Protein AF-0000000085153326 (afdb_homodimer)

Secondary structure (DSSP, 8-state):
-----------------------S-HHHHHHHHHHHHHHHHS--TT--SS--S-SSHHHHHHHHHHHHTGGGTS--HHHHHHHHHTSPTT-HHHHHHHHHHHHHHHHHHHHHHHHHT-HHHHHHHHHHHHHHHHHHHTT--TTSHHHHHHHHHHHHHHHHHGGGSSSPPEEEEEEETTEEEEEEEE-S-SSS--EEEEEEE--TT--HHHHHHHHHHHHHHTT-EEEEE--TTSTTGGGGT----S-THHHHHHHHHHHTTSTTEEEEEEEEEEETTHHHHHHHHHTT-TT--EEEEES--SBHHHHHHTSHHHHS-HHHHHTS-HHHHHHHHHHHHHTTS-TT-TTHHHHHTTT-B--GGG--S-EEEEEEHHHHTSHHHHHHHHHHHHH-S-S-EEEEEE-GGGT--SGGGTT-HHHHHHHHHHHHHHHS--/-------------------------HHHHHHHHHHHHHHHHS--TT--SS--S-SSHHHHHHHHHHHHTGGGTS--HHHHHHHHHTSPTT-HHHHHHHHHHHHHHHHHHHHHHHHHT-HHHHHHHHHHHHHHHHHHHTT--TTSHHHHHHHHHHHHHHHHHGGGSSSPPEEEEEEETTEEEEEEEE-S-SSS--EEEEEEE--TT--HHHHHHHHHHHHHHTT-EEEEE--TTSTTGGGGT----S-THHHHHHHHHHHTTSTTEEEEEEEEEEETTHHHHHHHHHTT-TT--EEEEES--SBHHHHHHTSHHHHS-HHHHHTS-HHHHHHHHHHHHHTTS-TT-TTHHHHHTTT-B--GGG--S-EEEEEEHHHHTSHHHHHHHHHHHHH-S-S-EEEEEE-GGGT--SGGGTT-HHHHHHHHHHHHHHHS--

Foldseek 3Di:
DPPPPPPPPPPPPPPPDDDPPPDPPPVLVVVLVVLLVVCQQFPDQQADSDADQAPQSNLRSLLLLQLLLVVLLQDDPVLSVVLSVQADHLDLVSQLVSLLVSLVVLQVQLVVCVVVPNLVSNLSSLNNSLNSLVSSLLLDAPPPPCNVVSLVSNVVSNVVNQVSDVPGKDWDWFDDDNRTKIKIKDALDDDLAAWAAEEEEEALEADQSSVSSLPQVVCSVLRYIYMYIYDQLYRCVVVVVGADDQQLLRVVVRVCVPPVPRSHHDLQRYEYEYFHNGLLNVLSNLLPPVSHQEYEYQAHDQAQLLVVCSHDLNVDDPVVLVVDRSRVLSNLLSSCSRLVHHSSPSNCVNVSRPPNHHQQLSRAHAYEHEAAQSNCSHPVNVVRRVVNVVRHNYPHYYYDHDYVVVVQRHGSSSNHSPVVSCVVVVVSCVVPPD/DCCPPPPPPPPPPPPPDDDPPPDPPPVLVVVLVVLLVVCQQFPDQQADSDADQAPQSNLRSLLLLQLLLVVLLQDDPVLSVVLSVQADHLDLVSQLVSLLVSLVVLQVQLVVCVVVPNLVSNLSSLNNSLNSLVSSLLLDAPPPPCNVVSLVSNVVSNVVNQVSDVVGKDWDWFDDDNRTKIKIKDALDDDLAAWAAEEEEEALEADQSSVSSLPQVVCSVLRYIYMYIYAQLYRCVVVVVGADDQQLLRVVVRVCVPPVPRSHHDLQRYEYEYFHNHLLNVLSNLLPPVSHQEYEYQAHDQAQLLVVCSHDLNVDDPVVLVVDRSRVLSNLLSSCSRLVDHSSPSNCVNVSRPPNHHQQLSRAHAYEHEAAQSNCSHPVNVVRRVVNVVRHNYPHYYYDHDYVVVVQRHGSSSNCSPVVSCVVVVVSCVVPPD

Structure (mmCIF, N/CA/C/O backbone):
data_AF-0000000085153326-model_v1
#
loop_
_entity.id
_entity.type
_entity.pdbx_description
1 polymer 'Alpha/beta hydrolase'
#
loop_
_atom_site.group_PDB
_atom_site.id
_atom_site.type_symbol
_atom_site.label_atom_id
_atom_site.label_alt_id
_atom_site.label_comp_id
_atom_site.label_asym_id
_atom_site.label_entity_id
_atom_site.label_seq_id
_atom_site.pdbx_PDB_ins_code
_atom_site.Cartn_x
_atom_site.Cartn_y
_atom_site.Cartn_z
_atom_site.occupancy
_atom_site.B_iso_or_equiv
_atom_site.auth_seq_id
_atom_site.auth_comp_id
_atom_site.auth_asym_id
_atom_site.auth_atom_id
_atom_site.pdbx_PDB_model_num
ATOM 1 N N . MET A 1 1 ? 10.594 -26.891 68.312 1 23.84 1 MET A N 1
ATOM 2 C CA . MET A 1 1 ? 9.133 -26.938 68.25 1 23.84 1 MET A CA 1
ATOM 3 C C . MET A 1 1 ? 8.586 -25.75 67.5 1 23.84 1 MET A C 1
ATOM 5 O O . MET A 1 1 ? 7.539 -25.203 67.812 1 23.84 1 MET A O 1
ATOM 9 N N . LYS A 1 2 ? 9.469 -25.156 66.562 1 23.44 2 LYS A N 1
ATOM 10 C CA . LYS A 1 2 ? 9.289 -23.844 65.938 1 23.44 2 LYS A CA 1
ATOM 11 C C . LYS A 1 2 ? 7.969 -23.781 65.188 1 23.44 2 LYS A C 1
ATOM 13 O O . LYS A 1 2 ? 7.746 -24.547 64.25 1 23.44 2 LYS A O 1
ATOM 18 N N . VAL A 1 3 ? 6.871 -23.375 65.812 1 22.64 3 VAL A N 1
ATOM 19 C CA . VAL A 1 3 ? 5.469 -23.328 65.438 1 22.64 3 VAL A CA 1
ATOM 20 C C . VAL A 1 3 ? 5.277 -22.297 64.312 1 22.64 3 VAL A C 1
ATOM 22 O O . VAL A 1 3 ? 5.441 -21.094 64.562 1 22.64 3 VAL A O 1
ATOM 25 N N . ILE A 1 4 ? 5.938 -22.406 63.188 1 27.03 4 ILE A N 1
ATOM 26 C CA . ILE A 1 4 ? 5.781 -21.438 62.125 1 27.03 4 ILE A CA 1
ATOM 27 C C . ILE A 1 4 ? 4.312 -21.344 61.719 1 27.03 4 ILE A C 1
ATOM 29 O O . ILE A 1 4 ? 3.691 -22.359 61.375 1 27.03 4 ILE A O 1
ATOM 33 N N . ILE A 1 5 ? 3.594 -20.344 62.312 1 24.89 5 ILE A N 1
ATOM 34 C CA . ILE A 1 5 ? 2.193 -20 62.094 1 24.89 5 ILE A CA 1
ATOM 35 C C . ILE A 1 5 ? 1.964 -19.672 60.625 1 24.89 5 ILE A C 1
ATOM 37 O O . ILE A 1 5 ? 2.572 -18.734 60.094 1 24.89 5 ILE A O 1
ATOM 41 N N . ILE A 1 6 ? 1.656 -20.656 59.781 1 25.23 6 ILE A N 1
ATOM 42 C CA . ILE A 1 6 ? 1.332 -20.578 58.344 1 25.23 6 ILE A CA 1
ATOM 43 C C . ILE A 1 6 ? 0.029 -19.812 58.156 1 25.23 6 ILE A C 1
ATOM 45 O O . ILE A 1 6 ? -1.03 -20.234 58.625 1 25.23 6 ILE A O 1
ATOM 49 N N . CYS A 1 7 ? 0.092 -18.422 58.438 1 23.45 7 CYS A N 1
ATOM 50 C CA . CYS A 1 7 ? -1.119 -17.641 58.219 1 23.45 7 CYS A CA 1
ATOM 51 C C . CYS A 1 7 ? -1.636 -17.844 56.781 1 23.45 7 CYS A C 1
ATOM 53 O O . CYS A 1 7 ? -0.922 -17.562 55.812 1 23.45 7 CYS A O 1
ATOM 55 N N . THR A 1 8 ? -2.535 -18.781 56.531 1 24.5 8 THR A N 1
ATOM 56 C CA . THR A 1 8 ? -3.268 -19.125 55.344 1 24.5 8 THR A CA 1
ATOM 57 C C . THR A 1 8 ? -4.168 -17.969 54.906 1 24.5 8 THR A C 1
ATOM 59 O O . THR A 1 8 ? -5.191 -17.703 55.531 1 24.5 8 THR A O 1
ATOM 62 N N . LEU A 1 9 ? -3.602 -16.734 54.75 1 25.62 9 LEU A N 1
ATOM 63 C CA . LEU A 1 9 ? -4.57 -15.75 54.281 1 25.62 9 LEU A CA 1
ATOM 64 C C . LEU A 1 9 ? -5.227 -16.188 52.969 1 25.62 9 LEU A C 1
ATOM 66 O O . LEU A 1 9 ? -4.539 -16.406 51.969 1 25.62 9 LEU A O 1
ATOM 70 N N . PHE A 1 10 ? -6.387 -16.844 53.031 1 24.73 10 PHE A N 1
ATOM 71 C CA . PHE A 1 10 ? -7.281 -17.156 51.938 1 24.73 10 PHE A CA 1
ATOM 72 C C . PHE A 1 10 ? -7.734 -15.891 51.219 1 24.73 10 PHE A C 1
ATOM 74 O O . PHE A 1 10 ? -8.398 -15.039 51.812 1 24.73 10 PHE A O 1
ATOM 81 N N . ILE A 1 11 ? -6.852 -15.227 50.469 1 24.47 11 ILE A N 1
ATOM 82 C CA . ILE A 1 11 ? -7.336 -14.117 49.656 1 24.47 11 ILE A CA 1
ATOM 83 C C . ILE A 1 11 ? -8.539 -14.562 48.844 1 24.47 11 ILE A C 1
ATOM 85 O O . ILE A 1 11 ? -8.461 -15.555 48.094 1 24.47 11 ILE A O 1
ATOM 89 N N . SER A 1 12 ? -9.711 -14.266 49.344 1 24.45 12 SER A N 1
ATOM 90 C CA . SER A 1 12 ? -10.969 -14.422 48.625 1 24.45 12 SER A CA 1
ATOM 91 C C . SER A 1 12 ? -10.883 -13.82 47.219 1 24.45 12 SER A C 1
ATOM 93 O O . SER A 1 12 ? -10.523 -12.656 47.062 1 24.45 12 SER A O 1
ATOM 95 N N . LEU A 1 13 ? -10.586 -14.625 46.25 1 25.52 13 LEU A N 1
ATOM 96 C CA . LEU A 1 13 ? -10.641 -14.383 44.812 1 25.52 13 LEU A CA 1
ATOM 97 C C . LEU A 1 13 ? -11.961 -13.734 44.438 1 25.52 13 LEU A C 1
ATOM 99 O O . LEU A 1 13 ? -13.031 -14.305 44.656 1 25.52 13 LEU A O 1
ATOM 103 N N . ILE A 1 14 ? -12.047 -12.391 44.688 1 27.22 14 ILE A N 1
ATOM 104 C CA . ILE A 1 14 ? -13.211 -11.672 44.188 1 27.22 14 ILE A CA 1
ATOM 105 C C . ILE A 1 14 ? -13.469 -12.047 42.75 1 27.22 14 ILE A C 1
ATOM 107 O O . ILE A 1 14 ? -12.555 -12.016 41.906 1 27.22 14 ILE A O 1
ATOM 111 N N . ASN A 1 15 ? -14.477 -12.805 42.5 1 27.44 15 ASN A N 1
ATOM 112 C CA . ASN A 1 15 ? -15.133 -13.188 41.25 1 27.44 15 ASN A CA 1
ATOM 113 C C . ASN A 1 15 ? -15.445 -11.969 40.406 1 27.44 15 ASN A C 1
ATOM 115 O O . ASN A 1 15 ? -16.438 -11.281 40.625 1 27.44 15 ASN A O 1
ATOM 119 N N . THR A 1 16 ? -14.453 -11.117 40.125 1 27.83 16 THR A N 1
ATOM 120 C CA . THR A 1 16 ? -14.898 -10.07 39.219 1 27.83 16 THR A CA 1
ATOM 121 C C . THR A 1 16 ? -15.578 -10.672 38 1 27.83 16 THR A C 1
ATOM 123 O O . THR A 1 16 ? -15.055 -11.609 37.406 1 27.83 16 THR A O 1
ATOM 126 N N . PRO A 1 17 ? -16.812 -10.398 37.875 1 28.55 17 PRO A N 1
ATOM 127 C CA . PRO A 1 17 ? -17.547 -10.922 36.75 1 28.55 17 PRO A CA 1
ATOM 128 C C . PRO A 1 17 ? -16.828 -10.688 35.406 1 28.55 17 PRO A C 1
ATOM 130 O O . PRO A 1 17 ? -16.125 -9.695 35.25 1 28.55 17 PRO A O 1
ATOM 133 N N . LEU A 1 18 ? -16.469 -11.781 34.75 1 26.47 18 LEU A N 1
ATOM 134 C CA . LEU A 1 18 ? -15.977 -11.844 33.375 1 26.47 18 LEU A CA 1
ATOM 135 C C . LEU A 1 18 ? -16.688 -10.828 32.5 1 26.47 18 LEU A C 1
ATOM 137 O O . LEU A 1 18 ? -17.922 -10.812 32.438 1 26.47 18 LEU A O 1
ATOM 141 N N . LEU A 1 19 ? -16.125 -9.672 32.406 1 25.92 19 LEU A N 1
ATOM 142 C CA . LEU A 1 19 ? -16.703 -8.758 31.422 1 25.92 19 LEU A CA 1
ATOM 143 C C . LEU A 1 19 ? -17.062 -9.492 30.141 1 25.92 19 LEU A C 1
ATOM 145 O O . LEU A 1 19 ? -16.281 -10.312 29.656 1 25.92 19 LEU A O 1
ATOM 149 N N . PRO A 1 20 ? -18.344 -9.438 29.812 1 26.89 20 PRO A N 1
ATOM 150 C CA . PRO A 1 20 ? -18.75 -10.164 28.609 1 26.89 20 PRO A CA 1
ATOM 151 C C . PRO A 1 20 ? -17.859 -9.867 27.391 1 26.89 20 PRO A C 1
ATOM 153 O O . PRO A 1 20 ? -17.359 -8.75 27.25 1 26.89 20 PRO A O 1
ATOM 156 N N . LEU A 1 21 ? -17.047 -10.773 27.016 1 27.41 21 LEU A N 1
ATOM 157 C CA . LEU A 1 21 ? -16.375 -10.781 25.719 1 27.41 21 LEU A CA 1
ATOM 158 C C . LEU A 1 21 ? -17.234 -10.117 24.656 1 27.41 21 LEU A C 1
ATOM 160 O O . LEU A 1 21 ? -18.359 -10.562 24.391 1 27.41 21 LEU A O 1
ATOM 164 N N . LEU A 1 22 ? -17.156 -8.82 24.609 1 28.02 22 LEU A N 1
ATOM 165 C CA . LEU A 1 22 ? -17.891 -8.086 23.578 1 28.02 22 LEU A CA 1
ATOM 166 C C . LEU A 1 22 ? -17.719 -8.742 22.219 1 28.02 22 LEU A C 1
ATOM 168 O O . LEU A 1 22 ? -16.609 -8.828 21.703 1 28.02 22 LEU A O 1
ATOM 172 N N . ARG A 1 23 ? -18.625 -9.672 21.891 1 30.81 23 ARG A N 1
ATOM 173 C CA . ARG A 1 23 ? -18.828 -10.523 20.719 1 30.81 23 ARG A CA 1
ATOM 174 C C . ARG A 1 23 ? -18.766 -9.703 19.422 1 30.81 23 ARG A C 1
ATOM 176 O O . ARG A 1 23 ? -19.344 -8.625 19.344 1 30.81 23 ARG A O 1
ATOM 183 N N . ILE A 1 24 ? -17.672 -9.82 18.672 1 39.03 24 ILE A N 1
ATOM 184 C CA . ILE A 1 24 ? -17.812 -9.562 17.25 1 39.03 24 ILE A CA 1
ATOM 185 C C . ILE A 1 24 ? -19.281 -9.734 16.828 1 39.03 24 ILE A C 1
ATOM 187 O O . ILE A 1 24 ? -20 -10.547 17.406 1 39.03 24 ILE A O 1
ATOM 191 N N . SER A 1 25 ? -19.781 -8.844 16.141 1 42.19 25 SER A N 1
ATOM 192 C CA . SER A 1 25 ? -21.188 -9.133 15.859 1 42.19 25 SER A CA 1
ATOM 193 C C . SER A 1 25 ? -21.391 -10.602 15.492 1 42.19 25 SER A C 1
ATOM 195 O O . SER A 1 25 ? -20.578 -11.172 14.758 1 42.19 25 SER A O 1
ATOM 197 N N . ALA A 1 26 ? -22.234 -11.273 16.297 1 46.66 26 ALA A N 1
ATOM 198 C CA . ALA A 1 26 ? -22.594 -12.68 16.109 1 46.66 26 ALA A CA 1
ATOM 199 C C . ALA A 1 26 ? -22.75 -13 14.625 1 46.66 26 ALA A C 1
ATOM 201 O O . ALA A 1 26 ? -22.438 -14.102 14.18 1 46.66 26 ALA A O 1
ATOM 202 N N . ALA A 1 27 ? -22.891 -11.797 13.906 1 45.56 27 ALA A N 1
ATOM 203 C CA . ALA A 1 27 ? -23.156 -11.977 12.484 1 45.56 27 ALA A CA 1
ATOM 204 C C . ALA A 1 27 ? -21.859 -12.117 11.688 1 45.56 27 ALA A C 1
ATOM 206 O O . ALA A 1 27 ? -21.75 -13 10.836 1 45.56 27 ALA A O 1
ATOM 207 N N . GLU A 1 28 ? -20.828 -11.211 11.914 1 51.84 28 GLU A N 1
ATOM 208 C CA . GLU A 1 28 ? -19.562 -11.305 11.203 1 51.84 28 GLU A CA 1
ATOM 209 C C . GLU A 1 28 ? -18.781 -12.562 11.617 1 51.84 28 GLU A C 1
ATOM 211 O O . GLU A 1 28 ? -18.219 -13.25 10.766 1 51.84 28 GLU A O 1
ATOM 216 N N . GLU A 1 29 ? -18.766 -12.891 12.852 1 54.75 29 GLU A N 1
ATOM 217 C CA . GLU A 1 29 ? -18.156 -14.133 13.297 1 54.75 29 GLU A CA 1
ATOM 218 C C . GLU A 1 29 ? -18.828 -15.344 12.672 1 54.75 29 GLU A C 1
ATOM 220 O O . GLU A 1 29 ? -18.172 -16.297 12.258 1 54.75 29 GLU A O 1
ATOM 225 N N . ARG A 1 30 ? -20.125 -15.227 12.641 1 50.66 30 ARG A N 1
ATOM 226 C CA . ARG A 1 30 ? -20.906 -16.297 12.016 1 50.66 30 ARG A CA 1
ATOM 227 C C . ARG A 1 30 ? -20.609 -16.375 10.523 1 50.66 30 ARG A C 1
ATOM 229 O O . ARG A 1 30 ? -20.469 -17.469 9.969 1 50.66 30 ARG A O 1
ATOM 236 N N . GLY A 1 31 ? -20.359 -15.117 9.914 1 54.28 31 GLY A N 1
ATOM 237 C CA . GLY A 1 31 ? -20.047 -15.117 8.492 1 54.28 31 GLY A CA 1
ATOM 238 C C . GLY A 1 31 ? -18.703 -15.742 8.188 1 54.28 31 GLY A C 1
ATOM 239 O O . GLY A 1 31 ? -18.578 -16.562 7.277 1 54.28 31 GLY A O 1
ATOM 240 N N . LEU A 1 32 ? -17.781 -15.43 9.008 1 63.34 32 LEU A N 1
ATOM 241 C CA . LEU A 1 32 ? -16.438 -15.977 8.844 1 63.34 32 LEU A CA 1
ATOM 242 C C . LEU A 1 32 ? -16.422 -17.484 9.102 1 63.34 32 LEU A C 1
ATOM 244 O O . LEU A 1 32 ? -15.789 -18.234 8.359 1 63.34 32 LEU A O 1
ATOM 248 N N . SER A 1 33 ? -17.078 -17.828 10.141 1 67.19 33 SER A N 1
ATOM 249 C CA . SER A 1 33 ? -17.188 -19.25 10.453 1 67.19 33 SER A CA 1
ATOM 250 C C . SER A 1 33 ? -17.891 -20.016 9.336 1 67.19 33 SER A C 1
ATOM 252 O O . SER A 1 33 ? -17.5 -21.125 8.984 1 67.19 33 SER A O 1
ATOM 254 N N . GLN A 1 34 ? -18.781 -19.344 8.773 1 66.94 34 GLN A N 1
ATOM 255 C CA . GLN A 1 34 ? -19.516 -19.953 7.668 1 66.94 34 GLN A CA 1
ATOM 256 C C . GLN A 1 34 ? -18.641 -20.078 6.426 1 66.94 34 GLN A C 1
ATOM 258 O O . GLN A 1 34 ? -18.672 -21.094 5.73 1 66.94 34 GLN A O 1
ATOM 263 N N . MET A 1 35 ? -17.891 -19.047 6.246 1 72.19 35 MET A N 1
ATOM 264 C CA . MET A 1 35 ? -17 -19.094 5.09 1 72.19 35 MET A CA 1
ATOM 265 C C . MET A 1 35 ? -15.969 -20.203 5.234 1 72.19 35 MET A C 1
ATOM 267 O O . MET A 1 35 ? -15.664 -20.906 4.27 1 72.19 35 MET A O 1
ATOM 271 N N . LYS A 1 36 ? -15.57 -20.5 6.418 1 74.81 36 LYS A N 1
ATOM 272 C CA . LYS A 1 36 ? -14.602 -21.547 6.688 1 74.81 36 LYS A CA 1
ATOM 273 C C . LYS A 1 36 ? -15.242 -22.938 6.547 1 74.81 36 LYS A C 1
ATOM 275 O O . LYS A 1 36 ? -14.633 -23.844 5.98 1 74.81 36 LYS A O 1
ATOM 280 N N . SER A 1 37 ? -16.391 -22.969 7.004 1 71.12 37 SER A N 1
ATOM 281 C CA . SER A 1 37 ? -17.125 -24.234 6.879 1 71.12 37 SER A CA 1
ATOM 282 C C . SER A 1 37 ? -17.406 -24.562 5.418 1 71.12 37 SER A C 1
ATOM 284 O O . SER A 1 37 ? -17.266 -25.719 5 1 71.12 37 SER A O 1
ATOM 286 N N . ALA A 1 38 ? -17.688 -23.5 4.684 1 77.75 38 ALA A N 1
ATOM 287 C CA . ALA A 1 38 ? -17.969 -23.703 3.26 1 77.75 38 ALA A CA 1
ATOM 288 C C . ALA A 1 38 ? -16.688 -24.109 2.512 1 77.75 38 ALA A C 1
ATOM 290 O O . ALA A 1 38 ? -16.734 -24.953 1.617 1 77.75 38 ALA A O 1
ATOM 291 N N . GLN A 1 39 ? -15.648 -23.594 2.854 1 81.19 39 GLN A N 1
ATOM 292 C CA . GLN A 1 39 ? -14.375 -23.906 2.211 1 81.19 39 GLN A CA 1
ATOM 293 C C . GLN A 1 39 ? -13.953 -25.344 2.482 1 81.19 39 GLN A C 1
ATOM 295 O O . GLN A 1 39 ? -13.336 -25.984 1.633 1 81.19 39 GLN A O 1
ATOM 300 N N . LYS A 1 40 ? -14.289 -25.859 3.584 1 78.38 40 LYS A N 1
ATOM 301 C CA . LYS A 1 40 ? -13.93 -27.219 3.945 1 78.38 40 LYS A CA 1
ATOM 302 C C . LYS A 1 40 ? -14.547 -28.234 2.979 1 78.38 40 LYS A C 1
ATOM 304 O O . LYS A 1 40 ? -13.906 -29.219 2.615 1 78.38 40 LYS A O 1
ATOM 309 N N . GLU A 1 41 ? -15.68 -27.844 2.477 1 77.62 41 GLU A N 1
ATOM 310 C CA . GLU A 1 41 ? -16.438 -28.797 1.658 1 77.62 41 GLU A CA 1
ATOM 311 C C . GLU A 1 41 ? -16.188 -28.562 0.171 1 77.62 41 GLU A C 1
ATOM 313 O O . GLU A 1 41 ? -16.109 -29.5 -0.611 1 77.62 41 GLU A O 1
ATOM 318 N N . VAL A 1 42 ? -16.094 -27.266 -0.174 1 78.75 42 VAL A N 1
ATOM 319 C CA . VAL A 1 42 ? -15.914 -26.875 -1.568 1 78.75 42 VAL A CA 1
ATOM 320 C C . VAL A 1 42 ? -14.758 -25.891 -1.681 1 78.75 42 VAL A C 1
ATOM 322 O O . VAL A 1 42 ? -14.82 -24.781 -1.128 1 78.75 42 VAL A O 1
ATOM 325 N N . TYR A 1 43 ? -13.828 -26.344 -2.41 1 83.75 43 TYR A N 1
ATOM 326 C CA . TYR A 1 43 ? -12.672 -25.484 -2.576 1 83.75 43 TYR A CA 1
ATOM 327 C C . TYR A 1 43 ? -12.969 -24.359 -3.564 1 83.75 43 TYR A C 1
ATOM 329 O O . TYR A 1 43 ? -13.188 -24.609 -4.754 1 83.75 43 TYR A O 1
ATOM 337 N N . ASP A 1 44 ? -12.961 -23.188 -3.074 1 82.62 44 ASP A N 1
ATOM 338 C CA . ASP A 1 44 ? -13.023 -21.984 -3.893 1 82.62 44 ASP A CA 1
ATOM 339 C C . ASP A 1 44 ? -11.797 -21.094 -3.666 1 82.62 44 ASP A C 1
ATOM 341 O O . ASP A 1 44 ? -11.672 -20.453 -2.623 1 82.62 44 ASP A O 1
ATOM 345 N N . ALA A 1 45 ? -10.945 -21.031 -4.633 1 80.56 45 ALA A N 1
ATOM 346 C CA . ALA A 1 45 ? -9.703 -20.281 -4.527 1 80.56 45 ALA A CA 1
ATOM 347 C C . ALA A 1 45 ? -9.984 -18.797 -4.301 1 80.56 45 ALA A C 1
ATOM 349 O O . ALA A 1 45 ? -9.141 -18.078 -3.756 1 80.56 45 ALA A O 1
ATOM 350 N N . HIS A 1 46 ? -11.125 -18.375 -4.684 1 80.56 46 HIS A N 1
ATOM 351 C CA . HIS A 1 46 ? -11.414 -16.938 -4.637 1 80.56 46 HIS A CA 1
ATOM 352 C C . HIS A 1 46 ? -12.258 -16.578 -3.418 1 80.56 46 HIS A C 1
ATOM 354 O O . HIS A 1 46 ? -12.867 -15.508 -3.369 1 80.56 46 HIS A O 1
ATOM 360 N N . ARG A 1 47 ? -12.312 -17.516 -2.48 1 78.81 47 ARG A N 1
ATOM 361 C CA . ARG A 1 47 ? -13.031 -17.203 -1.242 1 78.81 47 ARG A CA 1
ATOM 362 C C . ARG A 1 47 ? -12.242 -16.203 -0.39 1 78.81 47 ARG A C 1
ATOM 364 O O . ARG A 1 47 ? -11.031 -16.344 -0.234 1 78.81 47 ARG A O 1
ATOM 371 N N . SER A 1 48 ? -13.047 -15.227 0.005 1 76.19 48 SER A N 1
ATOM 372 C CA . SER A 1 48 ? -12.438 -14.25 0.91 1 76.19 48 SER A CA 1
ATOM 373 C C . SER A 1 48 ? -12.844 -14.516 2.355 1 76.19 48 SER A C 1
ATOM 375 O O . SER A 1 48 ? -13.969 -14.945 2.625 1 76.19 48 SER A O 1
ATOM 377 N N . TYR A 1 49 ? -11.945 -14.258 3.221 1 78.94 49 TYR A N 1
ATOM 378 C CA . TYR A 1 49 ? -12.211 -14.508 4.633 1 78.94 49 TYR A CA 1
ATOM 379 C C . TYR A 1 49 ? -12.422 -13.195 5.383 1 78.94 49 TYR A C 1
ATOM 381 O O . TYR A 1 49 ? -12.656 -13.203 6.594 1 78.94 49 TYR A O 1
ATOM 389 N N . THR A 1 50 ? -12.227 -12.18 4.637 1 86.75 50 THR A N 1
ATOM 390 C CA . THR A 1 50 ? -12.555 -10.82 5.066 1 86.75 50 THR A CA 1
ATOM 391 C C . THR A 1 50 ? -13.156 -10.023 3.912 1 86.75 50 THR A C 1
ATOM 393 O O . THR A 1 50 ? -12.758 -10.203 2.758 1 86.75 50 THR A O 1
ATOM 396 N N . ARG A 1 51 ? -14.148 -9.219 4.27 1 91.19 51 ARG A N 1
ATOM 397 C CA . ARG A 1 51 ? -14.727 -8.383 3.225 1 91.19 51 ARG A CA 1
ATOM 398 C C . ARG A 1 51 ? -13.953 -7.082 3.068 1 91.19 51 ARG A C 1
ATOM 400 O O . ARG A 1 51 ? -13.641 -6.414 4.059 1 91.19 51 ARG A O 1
ATOM 407 N N . PHE A 1 52 ? -13.773 -6.723 1.877 1 95.19 52 PHE A N 1
ATOM 408 C CA . PHE A 1 52 ? -13.016 -5.504 1.602 1 95.19 52 PHE A CA 1
ATOM 409 C C . PHE A 1 52 ? -13.945 -4.383 1.15 1 95.19 52 PHE A C 1
ATOM 411 O O . PHE A 1 52 ? -13.828 -3.25 1.624 1 95.19 52 PHE A O 1
ATOM 418 N N . HIS A 1 53 ? -14.898 -4.707 0.204 1 95.62 53 HIS A N 1
ATOM 419 C CA . HIS A 1 53 ? -15.789 -3.648 -0.249 1 95.62 53 HIS A CA 1
ATOM 420 C C . HIS A 1 53 ? -17.094 -4.223 -0.803 1 95.62 53 HIS A C 1
ATOM 422 O O . HIS A 1 53 ? -18.172 -3.775 -0.436 1 95.62 53 HIS A O 1
ATOM 428 N N . PHE A 1 54 ? -17 -5.199 -1.646 1 96.31 54 PHE A N 1
ATOM 429 C CA . PHE A 1 54 ? -18.141 -5.684 -2.396 1 96.31 54 PHE A CA 1
ATOM 430 C C . PHE A 1 54 ? -18.828 -6.836 -1.665 1 96.31 54 PHE A C 1
ATOM 432 O O . PHE A 1 54 ? -18.172 -7.594 -0.943 1 96.31 54 PHE A O 1
ATOM 439 N N . THR A 1 55 ? -20.109 -7.047 -1.947 1 93.88 55 THR A N 1
ATOM 440 C CA . THR A 1 55 ? -20.859 -8.195 -1.449 1 93.88 55 THR A CA 1
ATOM 441 C C . THR A 1 55 ? -20.656 -9.406 -2.354 1 93.88 55 THR A C 1
ATOM 443 O O . THR A 1 55 ? -20.656 -10.547 -1.883 1 93.88 55 THR A O 1
ATOM 446 N N . ASP A 1 56 ? -20.547 -9.109 -3.652 1 95.38 56 ASP A N 1
ATOM 447 C CA . ASP A 1 56 ? -20.188 -10.188 -4.57 1 95.38 56 ASP A CA 1
ATOM 448 C C . ASP A 1 56 ? -18.812 -10.758 -4.246 1 95.38 56 ASP A C 1
ATOM 450 O O . ASP A 1 56 ? -17.797 -10.055 -4.344 1 95.38 56 ASP A O 1
ATOM 454 N N . ASN A 1 57 ? -18.75 -12.039 -3.916 1 92.81 57 ASN A N 1
ATOM 455 C CA . ASN A 1 57 ? -17.531 -12.656 -3.404 1 92.81 57 ASN A CA 1
ATOM 456 C C . ASN A 1 57 ? -16.406 -12.633 -4.441 1 92.81 57 ASN A C 1
ATOM 458 O O . ASN A 1 57 ? -15.258 -12.352 -4.109 1 92.81 57 ASN A O 1
ATOM 462 N N . GLU A 1 58 ? -16.766 -12.945 -5.664 1 95.81 58 GLU A N 1
ATOM 463 C CA . GLU A 1 58 ? -15.758 -12.984 -6.715 1 95.81 58 GLU A CA 1
ATOM 464 C C . GLU A 1 58 ? -15.188 -11.594 -6.977 1 95.81 58 GLU A C 1
ATOM 466 O O . GLU A 1 58 ? -13.977 -11.438 -7.156 1 95.81 58 GLU A O 1
ATOM 471 N N . MET A 1 59 ? -16.094 -10.633 -6.996 1 97.38 59 MET A N 1
ATOM 472 C CA . MET A 1 59 ? -15.664 -9.25 -7.211 1 97.38 59 MET A CA 1
ATOM 473 C C . MET A 1 59 ? -14.828 -8.75 -6.039 1 97.38 59 MET A C 1
ATOM 475 O O . MET A 1 59 ? -13.836 -8.047 -6.238 1 97.38 59 MET A O 1
ATOM 479 N N . ASP A 1 60 ? -15.211 -9.148 -4.832 1 96.62 60 ASP A N 1
ATOM 480 C CA . ASP A 1 60 ? -14.461 -8.734 -3.654 1 96.62 60 ASP A CA 1
ATOM 481 C C . ASP A 1 60 ? -13.062 -9.359 -3.646 1 96.62 60 ASP A C 1
ATOM 483 O O . ASP A 1 60 ? -12.094 -8.719 -3.229 1 96.62 60 ASP A O 1
ATOM 487 N N . PHE A 1 61 ? -12.945 -10.578 -4.141 1 96.06 61 PHE A N 1
ATOM 488 C CA . PHE A 1 61 ? -11.648 -11.219 -4.254 1 96.06 61 PHE A CA 1
ATOM 489 C C . PHE A 1 61 ? -10.766 -10.492 -5.266 1 96.06 61 PHE A C 1
ATOM 491 O O . PHE A 1 61 ? -9.586 -10.25 -5.012 1 96.06 61 PHE A O 1
ATOM 498 N N . ALA A 1 62 ? -11.367 -10.164 -6.391 1 97.56 62 ALA A N 1
ATOM 499 C CA . ALA A 1 62 ? -10.609 -9.438 -7.41 1 97.56 62 ALA A CA 1
ATOM 500 C C . ALA A 1 62 ? -10.117 -8.094 -6.875 1 97.56 62 ALA A C 1
ATOM 502 O O . ALA A 1 62 ? -8.992 -7.68 -7.168 1 97.56 62 ALA A O 1
ATOM 503 N N . PHE A 1 63 ? -10.961 -7.453 -6.117 1 98.25 63 PHE A N 1
ATOM 504 C CA . PHE A 1 63 ? -10.594 -6.18 -5.512 1 98.25 63 PHE A CA 1
ATOM 505 C C . PHE A 1 63 ? -9.477 -6.371 -4.488 1 98.25 63 PHE A C 1
ATOM 507 O O . PHE A 1 63 ? -8.531 -5.582 -4.434 1 98.25 63 PHE A O 1
ATOM 514 N N . GLN A 1 64 ? -9.578 -7.426 -3.664 1 97.5 64 GLN A N 1
ATOM 515 C CA . GLN A 1 64 ? -8.539 -7.781 -2.701 1 97.5 64 GLN A CA 1
ATOM 516 C C . GLN A 1 64 ? -7.191 -7.984 -3.393 1 97.5 64 GLN A C 1
ATOM 518 O O . GLN A 1 64 ? -6.16 -7.539 -2.893 1 97.5 64 GLN A O 1
ATOM 523 N N . TRP A 1 65 ? -7.215 -8.656 -4.473 1 97.38 65 TRP A N 1
ATOM 524 C CA . TRP A 1 65 ? -5.988 -8.93 -5.219 1 97.38 65 TRP A CA 1
ATOM 525 C C . TRP A 1 65 ? -5.324 -7.637 -5.672 1 97.38 65 TRP A C 1
ATOM 527 O O . TRP A 1 65 ? -4.105 -7.488 -5.562 1 97.38 65 TRP A O 1
ATOM 537 N N . LEU A 1 66 ? -6.105 -6.711 -6.176 1 98.5 66 LEU A N 1
ATOM 538 C CA . LEU A 1 66 ? -5.59 -5.402 -6.562 1 98.5 66 LEU A CA 1
ATOM 539 C C . LEU A 1 66 ? -5.004 -4.672 -5.355 1 98.5 66 LEU A C 1
ATOM 541 O O . LEU A 1 66 ? -3.9 -4.125 -5.43 1 98.5 66 LEU A O 1
ATOM 545 N N . LEU A 1 67 ? -5.742 -4.68 -4.246 1 98.44 67 LEU A N 1
ATOM 546 C CA . LEU A 1 67 ? -5.293 -3.969 -3.055 1 98.44 67 LEU A CA 1
ATOM 547 C C . LEU A 1 67 ? -3.971 -4.535 -2.547 1 98.44 67 LEU A C 1
ATOM 549 O O . LEU A 1 67 ? -3.123 -3.793 -2.049 1 98.44 67 LEU A O 1
ATOM 553 N N . GLY A 1 68 ? -3.816 -5.812 -2.695 1 98.12 68 GLY A N 1
ATOM 554 C CA . GLY A 1 68 ? -2.576 -6.449 -2.279 1 98.12 68 GLY A CA 1
ATOM 555 C C . GLY A 1 68 ? -1.36 -5.93 -3.021 1 98.12 68 GLY A C 1
ATOM 556 O O . GLY A 1 68 ? -0.234 -6.035 -2.531 1 98.12 68 GLY A O 1
ATOM 557 N N . SER A 1 69 ? -1.56 -5.305 -4.176 1 98.62 69 SER A N 1
ATOM 558 C CA . SER A 1 69 ? -0.457 -4.855 -5.02 1 98.62 69 SER A CA 1
ATOM 559 C C . SER A 1 69 ? 0.042 -3.48 -4.59 1 98.62 69 SER A C 1
ATOM 561 O O . SER A 1 69 ? 1.075 -3.012 -5.07 1 98.62 69 SER A O 1
ATOM 563 N N . ILE A 1 70 ? -0.601 -2.854 -3.654 1 98.75 70 ILE A N 1
ATOM 564 C CA . ILE A 1 70 ? -0.272 -1.485 -3.268 1 98.75 70 ILE A CA 1
ATOM 565 C C . ILE A 1 70 ? 1.147 -1.436 -2.707 1 98.75 70 ILE A C 1
ATOM 567 O O . ILE A 1 70 ? 1.923 -0.537 -3.043 1 98.75 70 ILE A O 1
ATOM 571 N N . VAL A 1 71 ? 1.513 -2.395 -1.926 1 98.31 71 VAL A N 1
ATOM 572 C CA . VAL A 1 71 ? 2.818 -2.4 -1.272 1 98.31 71 VAL A CA 1
ATOM 573 C C . VAL A 1 71 ? 3.924 -2.451 -2.324 1 98.31 71 VAL A C 1
ATOM 575 O O . VAL A 1 71 ? 5.055 -2.029 -2.068 1 98.31 71 VAL A O 1
ATOM 578 N N . ASN A 1 72 ? 3.561 -2.902 -3.518 1 98.56 72 ASN A N 1
ATOM 579 C CA . ASN A 1 72 ? 4.551 -3.041 -4.578 1 98.56 72 ASN A CA 1
ATOM 580 C C . ASN A 1 72 ? 4.285 -2.072 -5.727 1 98.56 72 ASN A C 1
ATOM 582 O O . ASN A 1 72 ? 4.758 -2.283 -6.844 1 98.56 72 ASN A O 1
ATOM 586 N N . GLY A 1 73 ? 3.445 -1.075 -5.496 1 98.25 73 GLY A N 1
ATOM 587 C CA . GLY A 1 73 ? 3.297 0.04 -6.418 1 98.25 73 GLY A CA 1
ATOM 588 C C . GLY A 1 73 ? 2.201 -0.174 -7.441 1 98.25 73 GLY A C 1
ATOM 589 O O . GLY A 1 73 ? 2.098 0.577 -8.414 1 98.25 73 GLY A O 1
ATOM 590 N N . GLY A 1 74 ? 1.333 -1.169 -7.219 1 98.75 74 GLY A N 1
ATOM 591 C CA . GLY A 1 74 ? 0.37 -1.542 -8.242 1 98.75 74 GLY A CA 1
ATOM 592 C C . GLY A 1 74 ? -0.932 -0.77 -8.148 1 98.75 74 GLY A C 1
ATOM 593 O O . GLY A 1 74 ? -1.751 -0.807 -9.07 1 98.75 74 GLY A O 1
ATOM 594 N N . ALA A 1 75 ? -1.153 -0.065 -7.039 1 98.81 75 ALA A N 1
ATOM 595 C CA . ALA A 1 75 ? -2.385 0.699 -6.859 1 98.81 75 ALA A CA 1
ATOM 596 C C . ALA A 1 75 ? -2.221 1.763 -5.781 1 98.81 75 ALA A C 1
ATOM 598 O O . ALA A 1 75 ? -1.139 1.913 -5.207 1 98.81 75 ALA A O 1
ATOM 599 N N . GLU A 1 76 ? -3.162 2.613 -5.648 1 98.5 76 GLU A N 1
ATOM 600 C CA . GLU A 1 76 ? -3.32 3.635 -4.617 1 98.5 76 GLU A CA 1
ATOM 601 C C . GLU A 1 76 ? -4.695 3.551 -3.963 1 98.5 76 GLU A C 1
ATOM 603 O O . GLU A 1 76 ? -5.707 3.406 -4.652 1 98.5 76 GLU A O 1
ATOM 608 N N . ILE A 1 77 ? -4.734 3.627 -2.65 1 97.94 77 ILE A N 1
ATOM 609 C CA . ILE A 1 77 ? -5.957 3.381 -1.891 1 97.94 77 ILE A CA 1
ATOM 610 C C . ILE A 1 77 ? -7.055 4.336 -2.352 1 97.94 77 ILE A C 1
ATOM 612 O O . ILE A 1 77 ? -8.188 3.92 -2.6 1 97.94 77 ILE A O 1
ATOM 616 N N . GLY A 1 78 ? -6.754 5.586 -2.508 1 97.69 78 GLY A N 1
ATOM 617 C CA . GLY A 1 78 ? -7.758 6.559 -2.912 1 97.69 78 GLY A CA 1
ATOM 618 C C . GLY A 1 78 ? -8.328 6.281 -4.289 1 97.69 78 GLY A C 1
ATOM 619 O O . GLY A 1 78 ? -9.539 6.387 -4.496 1 97.69 78 GLY A O 1
ATOM 620 N N . GLU A 1 79 ? -7.52 5.891 -5.168 1 98.56 79 GLU A N 1
ATOM 621 C CA . GLU A 1 79 ? -7.957 5.57 -6.523 1 98.56 79 GLU A CA 1
ATOM 622 C C . GLU A 1 79 ? -8.812 4.301 -6.539 1 98.56 79 GLU A C 1
ATOM 624 O O . GLU A 1 79 ? -9.867 4.27 -7.172 1 98.56 79 GLU A O 1
ATOM 629 N N . ALA A 1 80 ? -8.328 3.334 -5.82 1 98.69 80 ALA A N 1
ATOM 630 C CA . ALA A 1 80 ? -9.008 2.043 -5.797 1 98.69 80 ALA A CA 1
ATOM 631 C C . ALA A 1 80 ? -10.414 2.18 -5.211 1 98.69 80 ALA A C 1
ATOM 633 O O . ALA A 1 80 ? -11.383 1.664 -5.773 1 98.69 80 ALA A O 1
ATOM 634 N N . PHE A 1 81 ? -10.523 2.887 -4.141 1 97.75 81 PHE A N 1
ATOM 635 C CA . PHE A 1 81 ? -11.82 2.965 -3.477 1 97.75 81 PHE A CA 1
ATOM 636 C C . PHE A 1 81 ? -12.734 3.953 -4.191 1 97.75 81 PHE A C 1
ATOM 638 O O . PHE A 1 81 ? -13.961 3.805 -4.164 1 97.75 81 PHE A O 1
ATOM 645 N N . TYR A 1 82 ? -12.18 4.961 -4.852 1 97 82 TYR A N 1
ATOM 646 C CA . TYR A 1 82 ? -13.016 5.77 -5.73 1 97 82 TYR A CA 1
ATOM 647 C C . TYR A 1 82 ? -13.672 4.91 -6.805 1 97 82 TYR A C 1
ATOM 649 O O . TYR A 1 82 ? -14.883 4.992 -7.02 1 97 82 TYR A O 1
ATOM 657 N N . VAL A 1 83 ? -12.859 4.086 -7.441 1 98.56 83 VAL A N 1
ATOM 658 C CA . VAL A 1 83 ? -13.375 3.223 -8.5 1 98.56 83 VAL A CA 1
ATOM 659 C C . VAL A 1 83 ? -14.422 2.268 -7.934 1 98.56 83 VAL A C 1
ATOM 661 O O . VAL A 1 83 ? -15.516 2.133 -8.484 1 98.56 83 VAL A O 1
ATOM 664 N N . ALA A 1 84 ? -14.078 1.63 -6.82 1 98.12 84 ALA A N 1
ATOM 665 C CA . ALA A 1 84 ? -14.984 0.659 -6.211 1 98.12 84 ALA A CA 1
ATOM 666 C C . ALA A 1 84 ? -16.328 1.296 -5.883 1 98.12 84 ALA A C 1
ATOM 668 O O . ALA A 1 84 ? -17.375 0.676 -6.07 1 98.12 84 ALA A O 1
ATOM 669 N N . ALA A 1 85 ? -16.281 2.514 -5.449 1 96.12 85 ALA A N 1
ATOM 670 C CA . ALA A 1 85 ? -17.5 3.213 -5.051 1 96.12 85 ALA A CA 1
ATOM 671 C C . ALA A 1 85 ? -18.406 3.467 -6.254 1 96.12 85 ALA A C 1
ATOM 673 O O . ALA A 1 85 ? -19.609 3.682 -6.102 1 96.12 85 ALA A O 1
ATOM 674 N N . HIS A 1 86 ? -17.891 3.395 -7.414 1 97.19 86 HIS A N 1
ATOM 675 C CA . HIS A 1 86 ? -18.656 3.701 -8.617 1 97.19 86 HIS A CA 1
ATOM 676 C C . HIS A 1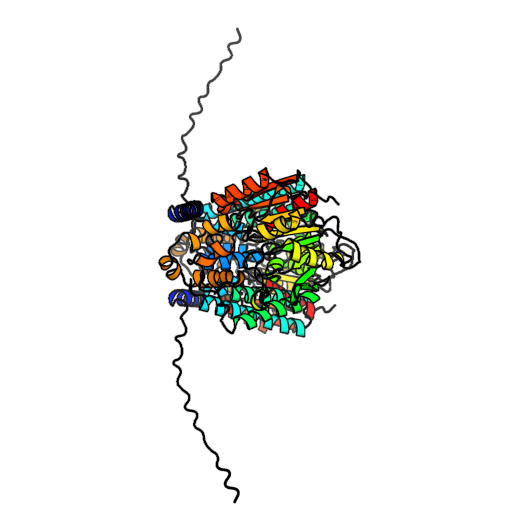 86 ? -19.016 2.43 -9.383 1 97.19 86 HIS A C 1
ATOM 678 O O . HIS A 1 86 ? -19.609 2.496 -10.461 1 97.19 86 HIS A O 1
ATOM 684 N N . ILE A 1 87 ? -18.641 1.324 -8.867 1 98.38 87 ILE A N 1
ATOM 685 C CA . ILE A 1 87 ? -18.938 0.044 -9.492 1 98.38 87 ILE A CA 1
ATOM 686 C C . ILE A 1 87 ? -20.25 -0.517 -8.938 1 98.38 87 ILE A C 1
ATOM 688 O O . ILE A 1 87 ? -20.453 -0.528 -7.723 1 98.38 87 ILE A O 1
ATOM 692 N N . GLU A 1 88 ? -21.141 -0.967 -9.844 1 98.25 88 GLU A N 1
ATOM 693 C CA . GLU A 1 88 ? -22.312 -1.729 -9.43 1 98.25 88 GLU A CA 1
ATOM 694 C C . GLU A 1 88 ? -21.938 -3.135 -8.984 1 98.25 88 GLU A C 1
ATOM 696 O O . GL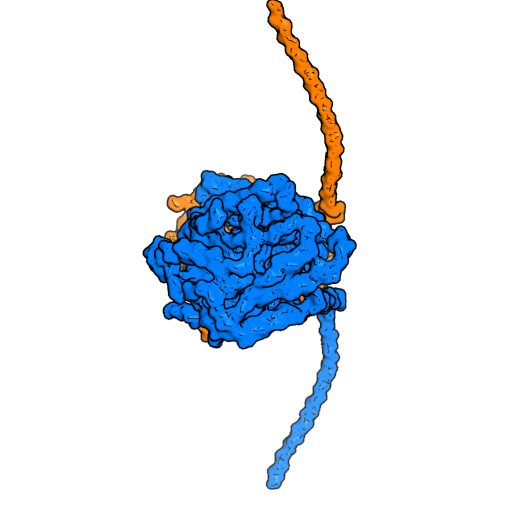U A 1 88 ? -21.375 -3.91 -9.758 1 98.25 88 GLU A O 1
ATOM 701 N N . ASP A 1 89 ? -22.266 -3.445 -7.781 1 97.06 89 ASP A N 1
ATOM 702 C CA . ASP A 1 89 ? -21.844 -4.684 -7.133 1 97.06 89 ASP A CA 1
ATOM 703 C C . ASP A 1 89 ? -22.25 -5.902 -7.961 1 97.06 89 ASP A C 1
ATOM 705 O O . ASP A 1 89 ? -23.422 -6.055 -8.32 1 97.06 89 ASP A O 1
ATOM 709 N N . GLY A 1 90 ? -21.266 -6.707 -8.344 1 97 90 GLY A N 1
ATOM 710 C CA . GLY A 1 90 ? -21.484 -7.953 -9.062 1 97 90 GLY A CA 1
ATOM 711 C C . GLY A 1 90 ? -21.609 -7.762 -10.562 1 97 90 GLY A C 1
ATOM 712 O O . GLY A 1 90 ? -21.703 -8.734 -11.312 1 97 90 GLY A O 1
ATOM 713 N N . ASN A 1 91 ? -21.562 -6.543 -11.078 1 98.25 91 ASN A N 1
ATOM 714 C CA . ASN A 1 91 ? -21.766 -6.254 -12.492 1 98.25 91 ASN A CA 1
ATOM 715 C C . ASN A 1 91 ? -20.438 -6.195 -13.242 1 98.25 91 ASN A C 1
ATOM 717 O O . ASN A 1 91 ? -19.688 -5.227 -13.117 1 98.25 91 ASN A O 1
ATOM 721 N N . PRO A 1 92 ? -20.203 -7.148 -14.125 1 97.94 92 PRO A N 1
ATOM 722 C CA . PRO A 1 92 ? -18.922 -7.191 -14.82 1 97.94 92 PRO A CA 1
ATOM 723 C C . PRO A 1 92 ? -18.688 -5.973 -15.703 1 97.94 92 PRO A C 1
ATOM 725 O O . PRO A 1 92 ? -17.562 -5.453 -15.766 1 97.94 92 PRO A O 1
ATOM 728 N N . LYS A 1 93 ? -19.672 -5.523 -16.406 1 97.56 93 LYS A N 1
ATOM 729 C CA . LYS A 1 93 ? -19.5 -4.383 -17.297 1 97.56 93 LYS A CA 1
ATOM 730 C C . LYS A 1 93 ? -19.156 -3.119 -16.516 1 97.56 93 LYS A C 1
ATOM 732 O O . LYS A 1 93 ? -18.281 -2.352 -16.922 1 97.56 93 LYS A O 1
ATOM 737 N N . SER A 1 94 ? -19.859 -2.924 -15.414 1 98.5 94 SER A N 1
ATOM 738 C CA . SER A 1 94 ? -19.562 -1.781 -14.555 1 98.5 94 SER A CA 1
ATOM 739 C C . SER A 1 94 ? -18.125 -1.825 -14.055 1 98.5 94 SER A C 1
ATOM 741 O O . SER A 1 94 ? -17.422 -0.805 -14.047 1 98.5 94 SER A O 1
ATOM 743 N N . TRP A 1 95 ? -17.656 -3.018 -13.672 1 98.62 95 TRP A N 1
ATOM 744 C CA . TRP A 1 95 ? -16.281 -3.238 -13.242 1 98.62 95 TRP A CA 1
ATOM 745 C C . TRP A 1 95 ? -15.305 -2.863 -14.352 1 98.62 95 TRP A C 1
ATOM 747 O O . TRP A 1 95 ? -14.367 -2.098 -14.125 1 98.62 95 TRP A O 1
ATOM 757 N N . GLN A 1 96 ? -15.531 -3.367 -15.508 1 98.56 96 GLN A N 1
ATOM 758 C CA . GLN A 1 96 ? -14.656 -3.154 -16.656 1 98.56 96 GLN A CA 1
ATOM 759 C C . GLN A 1 96 ? -14.555 -1.671 -17 1 98.56 96 GLN A C 1
ATOM 761 O O . GLN A 1 96 ? -13.453 -1.144 -17.172 1 98.56 96 GLN A O 1
ATOM 766 N N . ASP A 1 97 ? -15.648 -0.991 -17.016 1 98.38 97 ASP A N 1
ATOM 767 C CA . ASP A 1 97 ? -15.695 0.405 -17.438 1 98.38 97 ASP A CA 1
ATOM 768 C C . ASP A 1 97 ? -14.984 1.312 -16.438 1 98.38 97 ASP A C 1
ATOM 770 O O . ASP A 1 97 ? -14.219 2.189 -16.828 1 98.38 97 ASP A O 1
ATOM 774 N N . GLU A 1 98 ? -15.219 1.074 -15.172 1 98.62 98 GLU A N 1
ATOM 775 C CA . GLU A 1 98 ? -14.664 1.956 -14.156 1 98.62 98 GLU A CA 1
ATOM 776 C C . GLU A 1 98 ? -13.148 1.79 -14.047 1 98.62 98 GLU A C 1
ATOM 778 O O . GLU A 1 98 ? -12.422 2.773 -13.906 1 98.62 98 GLU A O 1
ATOM 783 N N . TRP A 1 99 ? -12.68 0.609 -14.109 1 98.81 99 TRP A N 1
ATOM 784 C CA . TRP A 1 99 ? -11.242 0.395 -14.039 1 98.81 99 TRP A CA 1
ATOM 785 C C . TRP A 1 99 ? -10.547 0.886 -15.305 1 98.81 99 TRP A C 1
ATOM 787 O O . TRP A 1 99 ? -9.438 1.407 -15.25 1 98.81 99 TRP A O 1
ATOM 797 N N . GLU A 1 100 ? -11.156 0.661 -16.453 1 98.75 100 GLU A N 1
ATOM 798 C CA . GLU A 1 100 ? -10.594 1.197 -17.688 1 98.75 100 GLU A CA 1
ATOM 799 C C . GLU A 1 100 ? -10.477 2.719 -17.625 1 98.75 100 GLU A C 1
ATOM 801 O O . GLU A 1 100 ? -9.484 3.291 -18.078 1 98.75 100 GLU A O 1
ATOM 806 N N . ARG A 1 101 ? -11.484 3.359 -17.062 1 98.69 101 ARG A N 1
ATOM 807 C CA . ARG A 1 101 ? -11.477 4.812 -16.938 1 98.69 101 ARG A CA 1
ATOM 808 C C . ARG A 1 101 ? -10.32 5.277 -16.062 1 98.69 101 ARG A C 1
ATOM 810 O O . ARG A 1 101 ? -9.625 6.234 -16.406 1 98.69 101 ARG A O 1
ATOM 817 N N . MET A 1 102 ? -10.102 4.633 -14.938 1 98.75 102 MET A N 1
ATOM 818 C CA . MET A 1 102 ? -9.008 5.008 -14.055 1 98.75 102 MET A CA 1
ATOM 819 C C . MET A 1 102 ? -7.656 4.719 -14.703 1 98.75 102 MET A C 1
ATOM 821 O O . MET A 1 102 ? -6.711 5.488 -14.547 1 98.75 102 MET A O 1
ATOM 825 N N . ALA A 1 103 ? -7.605 3.607 -15.414 1 98.88 103 ALA A N 1
ATOM 826 C CA . ALA A 1 103 ? -6.367 3.275 -16.109 1 98.88 103 ALA A CA 1
ATOM 827 C C . ALA A 1 103 ? -6 4.363 -17.125 1 98.88 103 ALA A C 1
ATOM 829 O O . ALA A 1 103 ? -4.844 4.785 -17.188 1 98.88 103 ALA A O 1
ATOM 830 N N . LEU A 1 104 ? -6.969 4.773 -17.828 1 98.69 104 LEU A N 1
ATOM 831 C CA . LEU A 1 104 ? -6.746 5.816 -18.812 1 98.69 104 LEU A CA 1
ATOM 832 C C . LEU A 1 104 ? -6.297 7.113 -18.156 1 98.69 104 LEU A C 1
ATOM 834 O O . LEU A 1 104 ? -5.395 7.793 -18.641 1 98.69 104 LEU A O 1
ATOM 838 N N . ARG A 1 105 ? -6.895 7.465 -17.078 1 98.25 105 ARG A N 1
ATOM 839 C CA . ARG A 1 105 ? -6.508 8.664 -16.328 1 98.25 105 ARG A CA 1
ATOM 840 C C . ARG A 1 105 ? -5.043 8.602 -15.922 1 98.25 105 ARG A C 1
ATOM 842 O O . ARG A 1 105 ? -4.309 9.578 -16.062 1 98.25 105 ARG A O 1
ATOM 849 N N . LYS A 1 106 ? -4.621 7.457 -15.438 1 98.5 106 LYS A N 1
ATOM 850 C CA . LYS A 1 106 ? -3.232 7.285 -15.023 1 98.5 106 LYS A CA 1
ATOM 851 C C . LYS A 1 106 ? -2.287 7.332 -16.219 1 98.5 106 LYS A C 1
ATOM 853 O O . LYS A 1 106 ? -1.191 7.887 -16.125 1 98.5 106 LYS A O 1
ATOM 858 N N . GLU A 1 107 ? -2.711 6.727 -17.25 1 98.81 107 GLU A N 1
ATOM 859 C CA . GLU A 1 107 ? -1.89 6.734 -18.469 1 98.81 107 GLU A CA 1
ATOM 860 C C . GLU A 1 107 ? -1.671 8.156 -18.969 1 98.81 107 GLU A C 1
ATOM 862 O O . GLU A 1 107 ? -0.557 8.516 -19.359 1 98.81 107 GLU A O 1
ATOM 867 N N . LEU A 1 108 ? -2.715 8.922 -19 1 98.56 108 LEU A N 1
ATOM 868 C CA . LEU A 1 108 ? -2.619 10.297 -19.453 1 98.56 108 LEU A CA 1
ATOM 869 C C . LEU A 1 108 ? -1.729 11.125 -18.531 1 98.56 108 LEU A C 1
ATOM 871 O O . LEU A 1 108 ? -0.941 11.953 -19 1 98.56 108 LEU A O 1
ATOM 875 N N . ARG A 1 109 ? -1.807 10.891 -17.266 1 98.12 109 ARG A N 1
ATOM 876 C CA . ARG A 1 109 ? -0.929 11.57 -16.328 1 98.12 109 ARG A CA 1
ATOM 877 C C . ARG A 1 109 ? 0.529 11.188 -16.562 1 98.12 109 ARG A C 1
ATOM 879 O O . ARG A 1 109 ? 1.42 12.039 -16.469 1 98.12 109 ARG A O 1
ATOM 886 N N . ALA A 1 110 ? 0.74 9.938 -16.812 1 98.75 110 ALA A N 1
ATOM 887 C CA . ALA A 1 110 ? 2.09 9.453 -17.078 1 98.75 110 ALA A CA 1
ATOM 888 C C . ALA A 1 110 ? 2.689 10.164 -18.297 1 98.75 110 ALA A C 1
ATOM 890 O O . ALA A 1 110 ? 3.859 10.547 -18.281 1 98.75 110 ALA A O 1
ATOM 891 N N . ARG A 1 111 ? 1.903 10.32 -19.297 1 98.25 111 ARG A N 1
ATOM 892 C CA . ARG A 1 111 ? 2.369 10.969 -20.516 1 98.25 111 ARG A CA 1
ATOM 893 C C . ARG A 1 111 ? 2.732 12.43 -20.266 1 98.25 111 ARG A C 1
ATOM 895 O O . ARG A 1 111 ? 3.76 12.906 -20.734 1 98.25 111 ARG A O 1
ATOM 902 N N . ARG A 1 112 ? 1.917 13.102 -19.516 1 98.19 112 ARG A N 1
ATOM 903 C CA . ARG A 1 112 ? 2.209 14.484 -19.172 1 98.19 112 ARG A CA 1
ATOM 904 C C . ARG A 1 112 ? 3.492 14.586 -18.344 1 98.19 112 ARG A C 1
ATOM 906 O O . ARG A 1 112 ? 4.289 15.5 -18.547 1 98.19 112 ARG A O 1
ATOM 913 N N . ALA A 1 113 ? 3.652 13.641 -17.438 1 98.69 113 ALA A N 1
ATOM 914 C CA . ALA A 1 113 ? 4.855 13.625 -16.609 1 98.69 113 ALA A CA 1
ATOM 915 C C . ALA A 1 113 ? 6.098 13.367 -17.453 1 98.69 113 ALA A C 1
ATOM 917 O O . ALA A 1 113 ? 7.141 13.992 -17.25 1 98.69 113 ALA A O 1
ATOM 918 N N . LEU A 1 114 ? 5.98 12.477 -18.391 1 98.19 114 LEU A N 1
ATOM 919 C CA . LEU A 1 114 ? 7.09 12.195 -19.281 1 98.19 114 LEU A CA 1
ATOM 920 C C . LEU A 1 114 ? 7.473 13.438 -20.078 1 98.19 114 LEU A C 1
ATOM 922 O O . LEU A 1 114 ? 8.656 13.758 -20.203 1 98.19 114 LEU A O 1
ATOM 926 N N . ASP A 1 115 ? 6.48 14.117 -20.594 1 98.06 115 ASP A N 1
ATOM 927 C CA . ASP A 1 115 ? 6.703 15.312 -21.406 1 98.06 115 ASP A CA 1
ATOM 928 C C . ASP A 1 115 ? 7.391 16.406 -20.578 1 98.06 115 ASP A C 1
ATOM 930 O O . ASP A 1 115 ? 8.188 17.172 -21.125 1 98.06 115 ASP A O 1
ATOM 934 N N . ALA A 1 116 ? 7.152 16.438 -19.344 1 97.75 116 ALA A N 1
ATOM 935 C CA . ALA A 1 116 ? 7.691 17.469 -18.469 1 97.75 116 ALA A CA 1
ATOM 936 C C . ALA A 1 116 ? 9.016 17.031 -17.859 1 97.75 116 ALA A C 1
ATOM 938 O O . ALA A 1 116 ? 9.641 17.781 -17.109 1 97.75 116 ALA A O 1
ATOM 939 N N . GLY A 1 117 ? 9.398 15.781 -18.047 1 97.62 117 GLY A N 1
ATOM 940 C CA . GLY A 1 117 ? 10.68 15.281 -17.562 1 97.62 117 GLY A CA 1
ATOM 941 C C . GLY A 1 117 ? 10.602 14.727 -16.141 1 97.62 117 GLY A C 1
ATOM 942 O O . GLY A 1 117 ? 11.633 14.523 -15.5 1 97.62 117 GLY A O 1
ATOM 943 N N . HIS A 1 118 ? 9.453 14.516 -15.617 1 98.44 118 HIS A N 1
ATOM 944 C CA . HIS A 1 118 ? 9.281 13.922 -14.297 1 98.44 118 HIS A CA 1
ATOM 945 C C . HIS A 1 118 ? 9.234 12.398 -14.375 1 98.44 118 HIS A C 1
ATOM 947 O O . HIS A 1 118 ? 8.156 11.805 -14.305 1 98.44 118 HIS A O 1
ATOM 953 N N . LEU A 1 119 ? 10.344 11.766 -14.383 1 98.5 119 LEU A N 1
ATOM 954 C CA . LEU A 1 119 ? 10.477 10.367 -14.773 1 98.5 119 LEU A CA 1
ATOM 955 C C . LEU A 1 119 ? 9.953 9.445 -13.672 1 98.5 119 LEU A C 1
ATOM 957 O O . LEU A 1 119 ? 9.375 8.398 -13.953 1 98.5 119 LEU A O 1
ATOM 961 N N . ILE A 1 120 ? 10.172 9.797 -12.398 1 98.44 120 ILE A N 1
ATOM 962 C CA . ILE A 1 120 ? 9.68 8.977 -11.297 1 98.44 120 ILE A CA 1
ATOM 963 C C . ILE A 1 120 ? 8.156 8.977 -11.305 1 98.44 120 ILE A C 1
ATOM 965 O O . ILE A 1 120 ? 7.527 7.918 -11.18 1 98.44 120 ILE A O 1
ATOM 969 N N . THR A 1 121 ? 7.527 10.141 -11.477 1 98.81 121 THR A N 1
ATOM 970 C CA . THR A 1 121 ? 6.078 10.25 -11.578 1 98.81 121 THR A CA 1
ATOM 971 C C . THR A 1 121 ? 5.551 9.453 -12.766 1 98.81 121 THR A C 1
ATOM 973 O O . THR A 1 121 ? 4.574 8.711 -12.633 1 98.81 121 THR A O 1
ATOM 976 N N . ALA A 1 122 ? 6.242 9.602 -13.875 1 98.88 122 ALA A N 1
ATOM 977 C CA . ALA A 1 122 ? 5.828 8.883 -15.078 1 98.88 122 ALA A CA 1
ATOM 978 C C . ALA A 1 122 ? 5.852 7.375 -14.852 1 98.88 122 ALA A C 1
ATOM 980 O O . ALA A 1 122 ? 4.887 6.68 -15.18 1 98.88 122 ALA A O 1
ATOM 981 N N . ARG A 1 123 ? 6.91 6.871 -14.305 1 98.88 123 ARG A N 1
ATOM 982 C CA . ARG A 1 123 ? 7.051 5.441 -14.055 1 98.88 123 ARG A CA 1
ATOM 983 C C . ARG A 1 123 ? 5.93 4.93 -13.148 1 98.88 123 ARG A C 1
ATOM 985 O O . ARG A 1 123 ? 5.281 3.93 -13.469 1 98.88 123 ARG A O 1
ATOM 992 N N . GLN A 1 124 ? 5.703 5.648 -12.078 1 98.75 124 GLN A N 1
ATOM 993 C CA . GLN A 1 124 ? 4.723 5.207 -11.094 1 98.75 124 GLN A CA 1
ATOM 994 C C . GLN A 1 124 ? 3.312 5.227 -11.672 1 98.75 124 GLN A C 1
ATOM 996 O O . GLN A 1 124 ? 2.516 4.324 -11.414 1 98.75 124 GLN A O 1
ATOM 1001 N N . CYS A 1 125 ? 3.018 6.227 -12.469 1 98.88 125 CYS A N 1
ATOM 1002 C CA . CYS A 1 125 ? 1.705 6.316 -13.102 1 98.88 125 CYS A CA 1
ATOM 1003 C C . CYS A 1 125 ? 1.531 5.227 -14.156 1 98.88 125 CYS A C 1
ATOM 1005 O O . CYS A 1 125 ? 0.457 4.637 -14.273 1 98.88 125 CYS A O 1
ATOM 1007 N N . LEU A 1 126 ? 2.57 4.941 -14.891 1 98.94 126 LEU A N 1
ATOM 1008 C CA . LEU A 1 126 ? 2.508 3.896 -15.906 1 98.94 126 LEU A CA 1
ATOM 1009 C C . LEU A 1 126 ? 2.312 2.527 -15.266 1 98.94 126 LEU A C 1
ATOM 1011 O O . LEU A 1 126 ? 1.562 1.695 -15.781 1 98.94 126 LEU A O 1
ATOM 1015 N N . LEU A 1 127 ? 3.01 2.293 -14.188 1 98.94 127 LEU A N 1
ATOM 1016 C CA . LEU A 1 127 ? 2.85 1.03 -13.477 1 98.94 127 LEU A CA 1
ATOM 1017 C C . LEU A 1 127 ? 1.405 0.841 -13.023 1 98.94 127 LEU A C 1
ATOM 1019 O O . LEU A 1 127 ? 0.813 -0.217 -13.25 1 98.94 127 LEU A O 1
ATOM 1023 N N . LYS A 1 128 ? 0.831 1.881 -12.422 1 98.94 128 LYS A N 1
ATOM 1024 C CA . LYS A 1 128 ? -0.552 1.776 -11.969 1 98.94 128 LYS A CA 1
ATOM 1025 C C . LYS A 1 128 ? -1.513 1.644 -13.141 1 98.94 128 LYS A C 1
ATOM 1027 O O . LYS A 1 128 ? -2.484 0.887 -13.078 1 98.94 128 LYS A O 1
ATOM 1032 N N . ALA A 1 129 ? -1.21 2.391 -14.219 1 98.94 129 ALA A N 1
ATOM 1033 C CA . ALA A 1 129 ? -2.041 2.254 -15.414 1 98.94 129 ALA A CA 1
ATOM 1034 C C . ALA A 1 129 ? -2.057 0.809 -15.906 1 98.94 129 ALA A C 1
ATOM 1036 O O . ALA A 1 129 ? -3.121 0.254 -16.188 1 98.94 129 ALA A O 1
ATOM 1037 N N . SER A 1 130 ? -0.916 0.221 -16.016 1 98.94 130 SER A N 1
ATOM 1038 C CA . SER A 1 130 ? -0.803 -1.169 -16.438 1 98.94 130 SER A CA 1
ATOM 1039 C C . SER A 1 130 ? -1.665 -2.086 -15.578 1 98.94 130 SER A C 1
ATOM 1041 O O . SER A 1 130 ? -2.443 -2.887 -16.094 1 98.94 130 SER A O 1
ATOM 1043 N N . ASN A 1 131 ? -1.558 -1.942 -14.297 1 98.94 131 ASN A N 1
ATOM 1044 C CA . ASN A 1 131 ? -2.268 -2.834 -13.383 1 98.94 131 ASN A CA 1
ATOM 1045 C C . ASN A 1 131 ? -3.768 -2.555 -13.383 1 98.94 131 ASN A C 1
ATOM 1047 O O . ASN A 1 131 ? -4.574 -3.471 -13.203 1 98.94 131 ASN A O 1
ATOM 1051 N N . TYR A 1 132 ? -4.156 -1.262 -13.562 1 98.94 132 TYR A N 1
ATOM 1052 C CA . TYR A 1 132 ? -5.578 -0.935 -13.625 1 98.94 132 TYR A CA 1
ATOM 1053 C C . TYR A 1 132 ? -6.203 -1.479 -14.906 1 98.94 132 TYR A C 1
ATOM 1055 O O . TYR A 1 132 ? -7.328 -1.985 -14.883 1 98.94 132 TYR A O 1
ATOM 1063 N N . TYR A 1 133 ? -5.48 -1.39 -16.031 1 98.94 133 TYR A N 1
ATOM 1064 C CA . TYR A 1 133 ? -5.957 -2.053 -17.25 1 98.94 133 TYR A CA 1
ATOM 1065 C C . TYR A 1 133 ? -6.09 -3.555 -17.031 1 98.94 133 TYR A C 1
ATOM 1067 O O . TYR A 1 133 ? -7.082 -4.16 -17.438 1 98.94 133 TYR A O 1
ATOM 1075 N N . ARG A 1 134 ? -5.133 -4.164 -16.406 1 98.88 134 ARG A N 1
ATOM 1076 C CA . ARG A 1 134 ? -5.168 -5.59 -16.094 1 98.88 134 ARG A CA 1
ATOM 1077 C C . ARG A 1 134 ? -6.387 -5.938 -15.25 1 98.88 134 ARG A C 1
ATOM 1079 O O . ARG A 1 134 ? -7.043 -6.953 -15.484 1 98.88 134 ARG A O 1
ATOM 1086 N N . THR A 1 135 ? -6.617 -5.082 -14.266 1 98.75 135 THR A N 1
ATOM 1087 C CA . THR A 1 135 ? -7.762 -5.273 -13.383 1 98.75 135 THR A CA 1
ATOM 1088 C C . THR A 1 135 ? -9.07 -5.207 -14.172 1 98.75 135 THR A C 1
ATOM 1090 O O . THR A 1 135 ? -10.008 -5.957 -13.883 1 98.75 135 THR A O 1
ATOM 1093 N N . ALA A 1 136 ? -9.141 -4.379 -15.164 1 98.56 136 ALA A N 1
ATOM 1094 C CA . ALA A 1 136 ? -10.32 -4.258 -16.016 1 98.56 136 ALA A CA 1
ATOM 1095 C C . ALA A 1 136 ? -10.555 -5.539 -16.812 1 98.56 136 ALA A C 1
ATOM 1097 O O . ALA A 1 136 ? -11.695 -5.867 -17.141 1 98.56 136 ALA A O 1
ATOM 1098 N N . LEU A 1 137 ? -9.539 -6.312 -17.062 1 97.75 137 LEU A N 1
ATOM 1099 C CA . LEU A 1 137 ? -9.594 -7.488 -17.938 1 97.75 137 LEU A CA 1
ATOM 1100 C C . LEU A 1 137 ? -10.148 -8.695 -17.172 1 97.75 137 LEU A C 1
ATOM 1102 O O . LEU A 1 137 ? -10.594 -9.664 -17.781 1 97.75 137 LEU A O 1
ATOM 1106 N N . VAL A 1 138 ? -10.133 -8.688 -15.875 1 95.25 138 VAL A N 1
ATOM 1107 C CA . VAL A 1 138 ? -10.359 -9.859 -15.039 1 95.25 138 VAL A CA 1
ATOM 1108 C C . VAL A 1 138 ? -11.711 -10.477 -15.375 1 95.25 138 VAL A C 1
ATOM 1110 O O . VAL A 1 138 ? -11.859 -11.703 -15.383 1 95.25 138 VAL A O 1
ATOM 1113 N N . SER A 1 139 ? -12.727 -9.617 -15.688 1 95.5 139 SER A N 1
ATOM 1114 C CA . SER A 1 139 ? -14.07 -10.125 -15.953 1 95.5 139 SER A CA 1
ATOM 1115 C C . SER A 1 139 ? -14.477 -9.875 -17.391 1 95.5 139 SER A C 1
ATOM 1117 O O . SER A 1 139 ? -15.664 -9.93 -17.734 1 95.5 139 SER A O 1
ATOM 1119 N N . ARG A 1 140 ? -13.562 -9.547 -18.219 1 96.38 140 ARG A N 1
ATOM 1120 C CA . ARG A 1 140 ? -13.898 -9.266 -19.609 1 96.38 140 ARG A CA 1
ATOM 1121 C C . ARG A 1 140 ? -13.82 -10.531 -20.469 1 96.38 140 ARG A C 1
ATOM 1123 O O . ARG A 1 140 ? -12.852 -11.289 -20.375 1 96.38 140 ARG A O 1
ATOM 1130 N N . SER A 1 141 ? -14.836 -10.648 -21.266 1 94.94 141 SER A N 1
ATOM 1131 C CA . SER A 1 141 ? -14.875 -11.82 -22.141 1 94.94 141 SER A CA 1
ATOM 1132 C C . SER A 1 141 ? -13.766 -11.758 -23.188 1 94.94 141 SER A C 1
ATOM 1134 O O . SER A 1 141 ? -13.469 -10.695 -23.734 1 94.94 141 SER A O 1
ATOM 1136 N N . VAL A 1 142 ? -13.211 -12.898 -23.453 1 93.06 142 VAL A N 1
ATOM 1137 C CA . VAL A 1 142 ? -12.141 -12.992 -24.438 1 93.06 142 VAL A CA 1
ATOM 1138 C C . VAL A 1 142 ? -12.695 -12.727 -25.844 1 93.06 142 VAL A C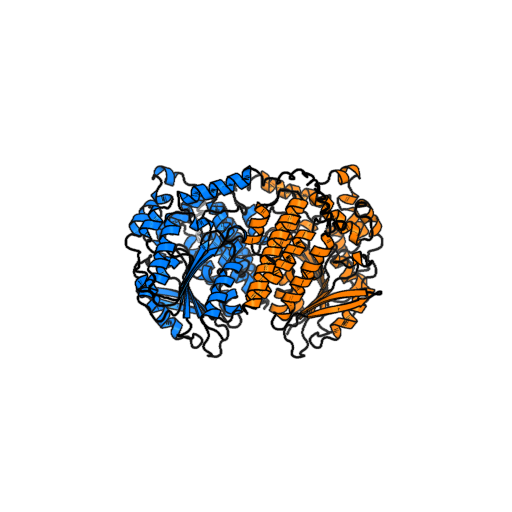 1
ATOM 1140 O O . VAL A 1 142 ? -11.945 -12.391 -26.766 1 93.06 142 VAL A O 1
ATOM 1143 N N . SER A 1 143 ? -13.969 -12.844 -25.969 1 91 143 SER A N 1
ATOM 1144 C CA . SER A 1 143 ? -14.617 -12.609 -27.25 1 91 143 SER A CA 1
ATOM 1145 C C . SER A 1 143 ? -14.945 -11.133 -27.438 1 91 143 SER A C 1
ATOM 1147 O O . SER A 1 143 ? -15.336 -10.711 -28.531 1 91 143 SER A O 1
ATOM 1149 N N . ASP A 1 144 ? -14.836 -10.438 -26.344 1 91.81 144 ASP A N 1
ATOM 1150 C CA . ASP A 1 144 ? -15.023 -8.992 -26.422 1 91.81 144 ASP A CA 1
ATOM 1151 C C . ASP A 1 144 ? -13.93 -8.336 -27.25 1 91.81 144 ASP A C 1
ATOM 1153 O O . ASP A 1 144 ? -12.742 -8.586 -27.031 1 91.81 144 ASP A O 1
ATOM 1157 N N . GLY A 1 145 ? -14.273 -7.609 -28.188 1 89.44 145 GLY A N 1
ATOM 1158 C CA . GLY A 1 145 ? -13.336 -6.934 -29.062 1 89.44 145 GLY A CA 1
ATOM 1159 C C . GLY A 1 145 ? -12.328 -6.082 -28.312 1 89.44 145 GLY A C 1
ATOM 1160 O O . GLY A 1 145 ? -11.195 -5.898 -28.781 1 89.44 145 GLY A O 1
ATOM 1161 N N . LYS A 1 146 ? -12.695 -5.648 -27.156 1 94.69 146 LYS A N 1
ATOM 1162 C CA . LYS A 1 146 ? -11.812 -4.777 -26.391 1 94.69 146 LYS A CA 1
ATOM 1163 C C . LYS A 1 146 ? -10.789 -5.59 -25.594 1 94.69 146 LYS A C 1
ATOM 1165 O O . LYS A 1 146 ? -9.836 -5.035 -25.062 1 94.69 146 LYS A O 1
ATOM 1170 N N . PHE A 1 147 ? -11 -6.898 -25.5 1 96.12 147 PHE A N 1
ATOM 1171 C CA . PHE A 1 147 ? -10.102 -7.723 -24.703 1 96.12 147 PHE A CA 1
ATOM 1172 C C . PHE A 1 147 ? -8.664 -7.574 -25.188 1 96.12 147 PHE A C 1
ATOM 1174 O O . PHE A 1 147 ? -7.766 -7.297 -24.391 1 96.12 147 PHE A O 1
ATOM 1181 N N . ASN A 1 148 ? -8.492 -7.656 -26.406 1 95.81 148 ASN A N 1
ATOM 1182 C CA . ASN A 1 148 ? -7.152 -7.551 -26.984 1 95.81 148 ASN A CA 1
ATOM 1183 C C . ASN A 1 148 ? -6.594 -6.137 -26.844 1 95.81 148 ASN A C 1
ATOM 1185 O O . ASN A 1 148 ? -5.41 -5.957 -26.562 1 95.81 148 ASN A O 1
ATOM 1189 N N . THR A 1 149 ? -7.41 -5.195 -27.109 1 97.06 149 THR A N 1
ATOM 1190 C CA . THR A 1 149 ? -6.984 -3.803 -27.031 1 97.06 149 THR A CA 1
ATOM 1191 C C . THR A 1 149 ? -6.516 -3.455 -25.625 1 97.06 149 THR A C 1
ATOM 1193 O O . THR A 1 149 ? -5.465 -2.836 -25.453 1 97.06 149 THR A O 1
ATOM 1196 N N . ILE A 1 150 ? -7.273 -3.881 -24.641 1 98.31 150 ILE A N 1
ATOM 1197 C CA . ILE A 1 150 ? -6.938 -3.574 -23.25 1 98.31 150 ILE A CA 1
ATOM 1198 C C . ILE A 1 150 ? -5.703 -4.367 -22.844 1 98.31 150 ILE A C 1
ATOM 1200 O O . ILE A 1 150 ? -4.848 -3.863 -22.109 1 98.31 150 ILE A O 1
ATOM 1204 N N . SER A 1 151 ? -5.605 -5.574 -23.312 1 98.12 151 SER A N 1
ATOM 1205 C CA . SER A 1 151 ? -4.41 -6.367 -23.031 1 98.12 151 SER A CA 1
ATOM 1206 C C . SER A 1 151 ? -3.156 -5.684 -23.562 1 98.12 151 SER A C 1
ATOM 1208 O O . SER A 1 151 ? -2.107 -5.707 -22.922 1 98.12 151 SER A O 1
ATOM 1210 N N . LYS A 1 152 ? -3.244 -5.141 -24.734 1 98.06 152 LYS A N 1
ATOM 1211 C CA . LYS A 1 152 ? -2.115 -4.422 -25.312 1 98.06 152 LYS A CA 1
ATOM 1212 C C . LYS A 1 152 ? -1.746 -3.203 -24.469 1 98.06 152 LYS A C 1
ATOM 1214 O O . LYS A 1 152 ? -0.572 -2.844 -24.375 1 98.06 152 LYS A O 1
ATOM 1219 N N . LYS A 1 153 ? -2.732 -2.58 -23.891 1 98.69 153 LYS A N 1
ATOM 1220 C CA . LYS A 1 153 ? -2.48 -1.437 -23.016 1 98.69 153 LYS A CA 1
ATOM 1221 C C . LYS A 1 153 ? -1.726 -1.86 -21.766 1 98.69 153 LYS A C 1
ATOM 1223 O O . LYS A 1 153 ? -0.85 -1.136 -21.281 1 98.69 153 LYS A O 1
ATOM 1228 N N . VAL A 1 154 ? -2.086 -3.043 -21.203 1 98.81 154 VAL A N 1
ATOM 1229 C CA . VAL A 1 154 ? -1.352 -3.574 -20.062 1 98.81 154 VAL A CA 1
ATOM 1230 C C . VAL A 1 154 ? 0.136 -3.658 -20.391 1 98.81 154 VAL A C 1
ATOM 1232 O O . VAL A 1 154 ? 0.974 -3.127 -19.656 1 98.81 154 VAL A O 1
ATOM 1235 N N . ARG A 1 155 ? 0.434 -4.18 -21.531 1 98.56 155 ARG A N 1
ATOM 1236 C CA . ARG A 1 155 ? 1.803 -4.426 -21.969 1 98.56 155 ARG A CA 1
ATOM 1237 C C . ARG A 1 155 ? 2.508 -3.119 -22.312 1 98.56 155 ARG A C 1
ATOM 1239 O O . ARG A 1 155 ? 3.654 -2.9 -21.922 1 98.56 155 ARG A O 1
ATOM 1246 N N . SER A 1 156 ? 1.858 -2.283 -23.031 1 98.69 156 SER A N 1
ATOM 1247 C CA . SER A 1 156 ? 2.498 -1.056 -23.5 1 98.69 156 SER A CA 1
ATOM 1248 C C . SER A 1 156 ? 2.828 -0.129 -22.344 1 98.69 156 SER A C 1
ATOM 1250 O O . SER A 1 156 ? 3.871 0.528 -22.328 1 98.69 156 SER A O 1
ATOM 1252 N N . CYS A 1 157 ? 1.954 -0.074 -21.344 1 98.88 157 CYS A N 1
ATOM 1253 C CA . CYS A 1 157 ? 2.23 0.748 -20.156 1 98.88 157 CYS A CA 1
ATOM 1254 C C . CYS A 1 157 ? 3.42 0.2 -19.391 1 98.88 157 CYS A C 1
ATOM 1256 O O . CYS A 1 157 ? 4.289 0.961 -18.953 1 98.88 157 CYS A O 1
ATOM 1258 N N . MET A 1 158 ? 3.475 -1.11 -19.234 1 98.88 158 MET A N 1
ATOM 1259 C CA . MET A 1 158 ? 4.598 -1.713 -18.516 1 98.88 158 MET A CA 1
ATOM 1260 C C . MET A 1 158 ? 5.902 -1.503 -19.281 1 98.88 158 MET A C 1
ATOM 1262 O O . MET A 1 158 ? 6.926 -1.164 -18.688 1 98.88 158 MET A O 1
ATOM 1266 N N . GLN A 1 159 ? 5.84 -1.661 -20.547 1 98.75 159 GLN A N 1
ATOM 1267 C CA . GLN A 1 159 ? 7.035 -1.495 -21.375 1 98.75 159 GLN A CA 1
ATOM 1268 C C . GLN A 1 159 ? 7.516 -0.046 -21.359 1 98.75 159 GLN A C 1
ATOM 1270 O O . GLN A 1 159 ? 8.719 0.215 -21.422 1 98.75 159 GLN A O 1
ATOM 1275 N N . ALA A 1 160 ? 6.582 0.866 -21.297 1 98.81 160 ALA A N 1
ATOM 1276 C CA . ALA A 1 160 ? 6.941 2.279 -21.203 1 98.81 160 ALA A CA 1
ATOM 1277 C C . ALA A 1 160 ? 7.555 2.602 -19.844 1 98.81 160 ALA A C 1
ATOM 1279 O O . ALA A 1 160 ? 8.43 3.463 -19.734 1 98.81 160 ALA A O 1
ATOM 1280 N N . ALA A 1 161 ? 7.145 1.914 -18.812 1 98.88 161 ALA A N 1
ATOM 1281 C CA . ALA A 1 161 ? 7.656 2.133 -17.453 1 98.88 161 ALA A CA 1
ATOM 1282 C C . ALA A 1 161 ? 9.039 1.505 -17.297 1 98.88 161 ALA A C 1
ATOM 1284 O O . ALA A 1 161 ? 9.867 2.016 -16.531 1 98.88 161 ALA A O 1
ATOM 1285 N N . ALA A 1 162 ? 9.305 0.459 -17.953 1 98.69 162 ALA A N 1
ATOM 1286 C CA . ALA A 1 162 ? 10.445 -0.434 -17.734 1 98.69 162 ALA A CA 1
ATOM 1287 C C . ALA A 1 162 ? 11.766 0.319 -17.859 1 98.69 162 ALA A C 1
ATOM 1289 O O . ALA A 1 162 ? 12.625 0.217 -16.984 1 98.69 162 ALA A O 1
ATOM 1290 N N . PRO A 1 163 ? 11.961 1.148 -18.875 1 98.31 163 PRO A N 1
ATOM 1291 C CA . PRO A 1 163 ? 13.242 1.841 -19.016 1 98.31 163 PRO A CA 1
ATOM 1292 C C . PRO A 1 163 ? 13.43 2.967 -18 1 98.31 163 PRO A C 1
ATOM 1294 O O . PRO A 1 163 ? 14.523 3.523 -17.891 1 98.31 163 PRO A O 1
ATOM 1297 N N . LEU A 1 164 ? 12.367 3.295 -17.266 1 98.5 164 LEU A N 1
ATOM 1298 C CA . LEU A 1 164 ? 12.43 4.426 -16.344 1 98.5 164 LEU A CA 1
ATOM 1299 C C . LEU A 1 164 ? 12.945 3.984 -14.969 1 98.5 164 LEU A C 1
ATOM 1301 O O . LEU A 1 164 ? 13.188 4.816 -14.094 1 98.5 164 LEU A O 1
ATOM 1305 N N . PHE A 1 165 ? 13.102 2.707 -14.781 1 97.75 165 PHE A N 1
ATOM 1306 C CA . PHE A 1 165 ? 13.773 2.197 -13.594 1 97.75 165 PHE A CA 1
ATOM 1307 C C . PHE A 1 165 ? 15.273 2.439 -13.672 1 97.75 165 PHE A C 1
ATOM 1309 O O . PHE A 1 165 ? 15.82 2.645 -14.758 1 97.75 165 PHE A O 1
ATOM 1316 N N . SER A 1 166 ? 15.922 2.457 -12.469 1 94.81 166 SER A N 1
ATOM 1317 C CA . SER A 1 166 ? 17.375 2.482 -12.375 1 94.81 166 SER A CA 1
ATOM 1318 C C . SER A 1 166 ? 17.891 1.417 -11.414 1 94.81 166 SER A C 1
ATOM 1320 O O . SER A 1 166 ? 17.719 1.54 -10.203 1 94.81 166 SER A O 1
ATOM 1322 N N . PRO A 1 167 ? 18.594 0.38 -11.945 1 96.38 167 PRO A N 1
ATOM 1323 C CA . PRO A 1 167 ? 18.734 0.063 -13.367 1 96.38 167 PRO A CA 1
ATOM 1324 C C . PRO A 1 16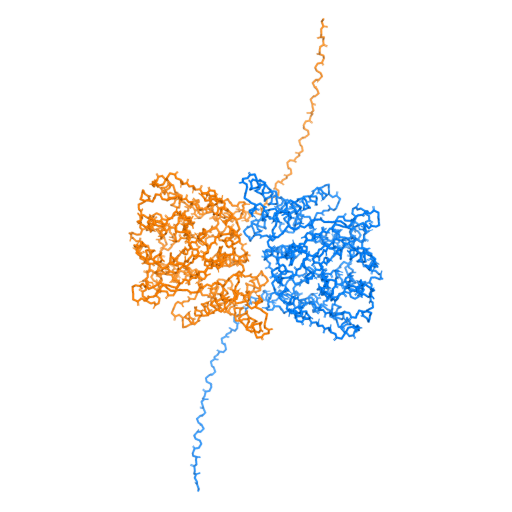7 ? 17.406 -0.253 -14.039 1 96.38 167 PRO A C 1
ATOM 1326 O O . PRO A 1 167 ? 16.438 -0.613 -13.359 1 96.38 167 PRO A O 1
ATOM 1329 N N . ALA A 1 168 ? 17.391 -0.234 -15.312 1 97.94 168 ALA A N 1
ATOM 1330 C CA . ALA A 1 168 ? 16.188 -0.435 -16.109 1 97.94 168 ALA A CA 1
ATOM 1331 C C . ALA A 1 168 ? 15.688 -1.874 -16 1 97.94 168 ALA A C 1
ATOM 1333 O O . ALA A 1 168 ? 16.484 -2.805 -15.867 1 97.94 168 ALA A O 1
ATOM 1334 N N . MET A 1 169 ? 14.422 -2.006 -15.961 1 98.44 169 MET A N 1
ATOM 1335 C CA . MET A 1 169 ? 13.805 -3.305 -16.219 1 98.44 169 MET A CA 1
ATOM 1336 C C . MET A 1 169 ? 13.789 -3.613 -17.703 1 98.44 169 MET A C 1
ATOM 1338 O O . MET A 1 169 ? 13.516 -2.73 -18.531 1 98.44 169 MET A O 1
ATOM 1342 N N . ILE A 1 170 ? 14.008 -4.871 -18.062 1 98.12 170 ILE A N 1
ATOM 1343 C CA . ILE A 1 170 ? 14.203 -5.25 -19.453 1 98.12 170 ILE A CA 1
ATOM 1344 C C . ILE A 1 170 ? 13.086 -6.203 -19.891 1 98.12 170 ILE A C 1
ATOM 1346 O O . ILE A 1 170 ? 12.867 -7.238 -19.266 1 98.12 170 ILE A O 1
ATOM 1350 N N . TYR A 1 171 ? 12.375 -5.762 -20.922 1 98.56 171 TYR A N 1
ATOM 1351 C CA . TYR A 1 171 ? 11.492 -6.703 -21.609 1 98.56 171 TYR A CA 1
ATOM 1352 C C . TYR A 1 171 ? 12.289 -7.641 -22.516 1 98.56 171 TYR A C 1
ATOM 1354 O O . TYR A 1 171 ? 13.219 -7.215 -23.188 1 98.56 171 TYR A O 1
ATOM 1362 N N . PHE A 1 172 ? 12.008 -8.93 -22.438 1 98.62 172 PHE A N 1
ATOM 1363 C CA . PHE A 1 172 ? 12.664 -9.898 -23.312 1 98.62 172 PHE A CA 1
ATOM 1364 C C . PHE A 1 172 ? 11.695 -10.977 -23.766 1 98.62 172 PHE A C 1
ATOM 1366 O O . PHE A 1 172 ? 10.562 -11.047 -23.281 1 98.62 172 PHE A O 1
ATOM 1373 N N . GLU A 1 173 ? 12.086 -11.766 -24.734 1 98.69 173 GLU A N 1
ATOM 1374 C CA . GLU A 1 173 ? 11.266 -12.828 -25.297 1 98.69 173 GLU A CA 1
ATOM 1375 C C . GLU A 1 173 ? 12.031 -14.148 -25.375 1 98.69 173 GLU A C 1
ATOM 1377 O O . GLU A 1 173 ? 13.227 -14.164 -25.672 1 98.69 173 GLU A O 1
ATOM 1382 N N . VAL A 1 174 ? 11.359 -15.203 -25.094 1 98.81 174 VAL A N 1
ATOM 1383 C CA . VAL A 1 174 ? 11.906 -16.547 -25.219 1 98.81 174 VAL A CA 1
ATOM 1384 C C . VAL A 1 174 ? 11.297 -17.25 -26.422 1 98.81 174 VAL A C 1
ATOM 1386 O O . VAL A 1 174 ? 10.094 -17.531 -26.453 1 98.81 174 VAL A O 1
ATOM 1389 N N . PRO A 1 175 ? 12.047 -17.578 -27.438 1 98.5 175 PRO A N 1
ATOM 1390 C CA . PRO A 1 175 ? 11.492 -18.375 -28.531 1 98.5 175 PRO A CA 1
ATOM 1391 C C . PRO A 1 175 ? 10.93 -19.719 -28.078 1 98.5 175 PRO A C 1
ATOM 1393 O O . PRO A 1 175 ? 11.578 -20.438 -27.312 1 98.5 175 PRO A O 1
ATOM 1396 N N . PHE A 1 176 ? 9.68 -19.953 -28.516 1 98.12 176 PHE A N 1
ATOM 1397 C CA . PHE A 1 176 ? 9.047 -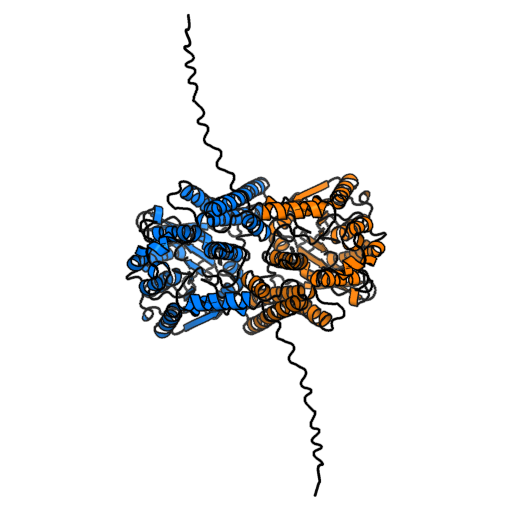21.188 -28.047 1 98.12 176 PHE A CA 1
ATOM 1398 C C . PHE A 1 176 ? 7.91 -21.594 -28.969 1 98.12 176 PHE A C 1
ATOM 1400 O O . PHE A 1 176 ? 6.98 -20.812 -29.203 1 98.12 176 PHE A O 1
ATOM 1407 N N . ALA A 1 177 ? 7.98 -22.797 -29.562 1 96.5 177 ALA A N 1
ATOM 1408 C CA . ALA A 1 177 ? 6.906 -23.469 -30.297 1 96.5 177 ALA A CA 1
ATOM 1409 C C . ALA A 1 177 ? 6.336 -22.562 -31.375 1 96.5 177 ALA A C 1
ATOM 1411 O O . ALA A 1 177 ? 5.117 -22.391 -31.484 1 96.5 177 ALA A O 1
ATOM 1412 N N . GLY A 1 178 ? 7.105 -21.875 -32.062 1 95.75 178 GLY A N 1
ATOM 1413 C CA . GLY A 1 178 ? 6.691 -21.094 -33.219 1 95.75 178 GLY A CA 1
ATOM 1414 C C . GLY A 1 178 ? 6.258 -19.688 -32.875 1 95.75 178 GLY A C 1
ATOM 1415 O O . GLY A 1 178 ? 5.789 -18.938 -33.719 1 95.75 178 GLY A O 1
ATOM 1416 N N . THR A 1 179 ? 6.371 -19.359 -31.578 1 96.88 179 THR A N 1
ATOM 1417 C CA . THR A 1 179 ? 6.105 -18 -31.094 1 96.88 179 THR A CA 1
ATOM 1418 C C . THR A 1 179 ? 7.098 -17.609 -30.016 1 96.88 179 THR A C 1
ATOM 1420 O O . THR A 1 179 ? 8.266 -18 -30.062 1 96.88 179 THR A O 1
ATOM 1423 N N . VAL A 1 180 ? 6.68 -16.688 -29.094 1 98.25 180 VAL A N 1
ATOM 1424 C CA . VAL A 1 180 ? 7.594 -16.234 -28.062 1 98.25 180 VAL A CA 1
ATOM 1425 C C . VAL A 1 180 ? 6.852 -16.156 -26.719 1 98.25 180 VAL A C 1
ATOM 1427 O O . VAL A 1 180 ? 5.648 -15.883 -26.688 1 98.25 180 VAL A O 1
ATOM 1430 N N . LEU A 1 181 ? 7.559 -16.453 -25.703 1 98.75 181 LEU A N 1
ATOM 1431 C CA . LEU A 1 181 ? 7.098 -16.203 -24.344 1 98.75 181 LEU A CA 1
ATOM 1432 C C . LEU A 1 181 ? 7.586 -14.852 -23.844 1 98.75 181 LEU A C 1
ATOM 1434 O O . LEU A 1 181 ? 8.789 -14.594 -23.812 1 98.75 181 LEU A O 1
ATOM 1438 N N . PRO A 1 182 ? 6.703 -13.969 -23.484 1 98.81 182 PRO A N 1
ATOM 1439 C CA . PRO A 1 182 ? 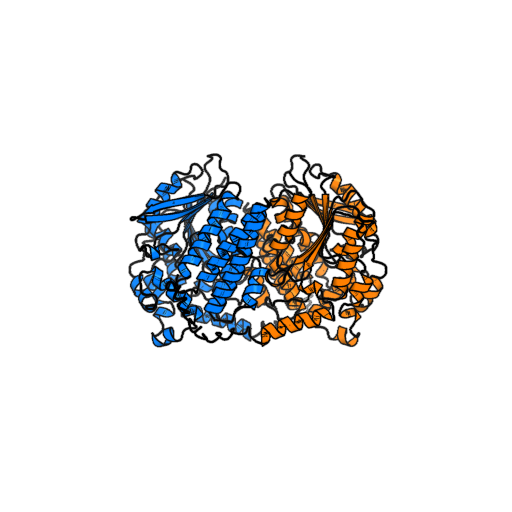7.121 -12.656 -22.984 1 98.81 182 PRO A CA 1
ATOM 1440 C C . PRO A 1 182 ? 7.652 -12.703 -21.562 1 98.81 182 PRO A C 1
ATOM 1442 O O . PRO A 1 182 ? 7.129 -13.453 -20.734 1 98.81 182 PRO A O 1
ATOM 1445 N N . GLY A 1 183 ? 8.68 -11.93 -21.297 1 98.81 183 GLY A N 1
ATOM 1446 C CA . GLY A 1 183 ? 9.258 -11.875 -19.953 1 98.81 183 GLY A CA 1
ATOM 1447 C C . GLY A 1 183 ? 9.812 -10.508 -19.609 1 98.81 183 GLY A C 1
ATOM 1448 O O . GLY A 1 183 ? 9.938 -9.641 -20.469 1 98.81 183 GLY A O 1
ATOM 1449 N N . TYR A 1 184 ? 10 -10.258 -18.344 1 98.94 184 TYR A N 1
ATOM 1450 C CA . TYR A 1 184 ? 10.672 -9.078 -17.812 1 98.94 184 TYR A CA 1
ATOM 1451 C C . TYR A 1 184 ? 11.836 -9.477 -16.906 1 98.94 184 TYR A C 1
ATOM 1453 O O . TYR A 1 184 ? 11.75 -10.469 -16.172 1 98.94 184 TYR A O 1
ATOM 1461 N N . TYR A 1 185 ? 12.922 -8.734 -17.031 1 98.88 185 TYR A N 1
ATOM 1462 C CA . TYR A 1 185 ? 14.117 -8.922 -16.219 1 98.88 185 TYR A CA 1
ATOM 1463 C C . TYR A 1 185 ? 14.562 -7.613 -15.586 1 98.88 185 TYR A C 1
ATOM 1465 O O . TYR A 1 185 ? 14.711 -6.602 -16.266 1 98.88 185 TYR A O 1
ATOM 1473 N N . ARG A 1 186 ? 14.703 -7.598 -14.219 1 98.75 186 ARG A N 1
ATOM 1474 C CA . ARG A 1 186 ? 15.227 -6.445 -13.492 1 98.75 186 ARG A CA 1
ATOM 1475 C C . ARG A 1 186 ? 16.438 -6.832 -12.648 1 98.75 186 ARG A C 1
ATOM 1477 O O . ARG A 1 186 ? 16.312 -7.539 -11.648 1 98.75 186 ARG A O 1
ATOM 1484 N N . PRO A 1 187 ? 17.641 -6.367 -13.039 1 98.62 187 PRO A N 1
ATOM 1485 C CA . PRO A 1 187 ? 18.812 -6.621 -12.211 1 98.62 187 PRO A CA 1
ATOM 1486 C C . PRO A 1 187 ? 18.906 -5.684 -11.016 1 98.62 187 PRO A C 1
ATOM 1488 O O . PRO A 1 187 ? 18.391 -4.562 -11.055 1 98.62 187 PRO A O 1
ATOM 1491 N N . VAL A 1 188 ? 19.531 -6.129 -9.961 1 98.06 188 VAL A N 1
ATOM 1492 C CA . VAL A 1 188 ? 19.844 -5.273 -8.82 1 98.06 188 VAL A CA 1
ATOM 1493 C C . VAL A 1 188 ? 20.812 -4.176 -9.25 1 98.06 188 VAL A C 1
ATOM 1495 O O . VAL A 1 188 ? 20.641 -3.01 -8.883 1 98.06 188 VAL A O 1
ATOM 1498 N N . GLN A 1 189 ? 21.828 -4.555 -9.922 1 96.56 189 GLN A N 1
ATOM 1499 C CA . GLN A 1 189 ? 22.828 -3.709 -10.57 1 96.56 189 GLN A CA 1
ATOM 1500 C C . GLN A 1 189 ? 23.219 -4.273 -11.93 1 96.56 189 GLN A C 1
ATOM 1502 O O . GLN A 1 189 ? 23.25 -5.492 -12.117 1 96.56 189 GLN A O 1
ATOM 1507 N N . GLN A 1 190 ? 23.438 -3.352 -12.773 1 94.06 190 GLN A N 1
ATOM 1508 C CA . GLN A 1 190 ? 23.891 -3.773 -14.094 1 94.06 190 GLN A CA 1
ATOM 1509 C C . GLN A 1 190 ? 25.391 -3.549 -14.25 1 94.06 190 GLN A C 1
ATOM 1511 O O . GLN A 1 190 ? 25.828 -2.705 -15.039 1 94.06 190 GLN A O 1
ATOM 1516 N N . ASN A 1 191 ? 26.141 -4.41 -13.617 1 95.5 191 ASN A N 1
ATOM 1517 C CA . ASN A 1 191 ? 27.594 -4.262 -13.641 1 95.5 191 ASN A CA 1
ATOM 1518 C C . ASN A 1 191 ? 28.297 -5.594 -13.922 1 95.5 191 ASN A C 1
ATOM 1520 O O . ASN A 1 191 ? 29.5 -5.73 -13.688 1 95.5 191 ASN A O 1
ATOM 1524 N N . GLY A 1 192 ? 27.5 -6.574 -14.234 1 95.88 192 GLY A N 1
ATOM 1525 C CA . GLY A 1 192 ? 28.062 -7.855 -14.617 1 95.88 192 GLY A CA 1
ATOM 1526 C C . GLY A 1 192 ? 28.328 -8.773 -13.438 1 95.88 192 GLY A C 1
ATOM 1527 O O . GLY A 1 192 ? 28.719 -9.922 -13.617 1 95.88 192 GLY A O 1
ATOM 1528 N N . THR A 1 193 ? 28.062 -8.273 -12.281 1 97 193 THR A N 1
ATOM 1529 C CA . THR A 1 193 ? 28.25 -9.102 -11.102 1 97 193 THR A CA 1
ATOM 1530 C C . THR A 1 193 ? 27.078 -10.055 -10.914 1 97 193 THR A C 1
ATOM 1532 O O . THR A 1 193 ? 25.922 -9.625 -10.836 1 97 193 THR A O 1
ATOM 1535 N N . ALA A 1 194 ? 27.391 -11.289 -10.82 1 97.62 194 ALA A N 1
ATOM 1536 C CA . ALA A 1 194 ? 26.344 -12.305 -10.641 1 97.62 194 ALA A CA 1
ATOM 1537 C C . ALA A 1 194 ? 25.734 -12.211 -9.25 1 97.62 194 ALA A C 1
ATOM 1539 O O . ALA A 1 194 ? 26.438 -12.023 -8.258 1 97.62 194 ALA A O 1
ATOM 1540 N N . ARG A 1 195 ? 24.375 -12.305 -9.25 1 98.19 195 ARG A N 1
ATOM 1541 C CA . ARG A 1 195 ? 23.641 -12.195 -7.996 1 98.19 195 ARG A CA 1
ATOM 1542 C C . ARG A 1 195 ? 22.531 -13.234 -7.922 1 98.19 195 ARG A C 1
ATOM 1544 O O . ARG A 1 195 ? 22.141 -13.812 -8.938 1 98.19 195 ARG A O 1
ATOM 1551 N N . LYS A 1 196 ? 22.078 -13.531 -6.648 1 98.62 196 LYS A N 1
ATOM 1552 C CA . LYS A 1 196 ? 20.891 -14.359 -6.457 1 98.62 196 LYS A CA 1
ATOM 1553 C C . LYS A 1 196 ? 19.719 -13.844 -7.281 1 98.62 196 LYS A C 1
ATOM 1555 O O . LYS A 1 196 ? 19.562 -12.633 -7.453 1 98.62 196 LYS A O 1
ATOM 1560 N N . THR A 1 197 ? 18.938 -14.789 -7.793 1 98.88 197 THR A N 1
ATOM 1561 C CA . THR A 1 197 ? 17.859 -14.422 -8.711 1 98.88 197 THR A CA 1
ATOM 1562 C C . THR A 1 197 ? 16.578 -15.188 -8.383 1 98.88 197 THR A C 1
ATOM 1564 O O . THR A 1 197 ? 16.625 -16.375 -8.055 1 98.88 197 THR A O 1
ATOM 1567 N N . LEU A 1 198 ? 15.477 -14.477 -8.414 1 98.94 198 LEU A N 1
ATOM 1568 C CA . LEU A 1 198 ? 14.148 -15.078 -8.305 1 98.94 198 LEU A CA 1
ATOM 1569 C C . LEU A 1 198 ? 13.422 -15.039 -9.648 1 98.94 198 LEU A C 1
ATOM 1571 O O . LEU A 1 198 ? 13.188 -13.953 -10.195 1 98.94 198 LEU A O 1
ATOM 1575 N N . LEU A 1 199 ? 13.141 -16.188 -10.188 1 98.94 199 LEU A N 1
ATOM 1576 C CA . LEU A 1 199 ? 12.234 -16.344 -11.32 1 98.94 199 LEU A CA 1
ATOM 1577 C C . LEU A 1 199 ? 10.82 -16.656 -10.859 1 98.94 199 LEU A C 1
ATOM 1579 O O . LEU A 1 199 ? 10.594 -17.641 -10.148 1 98.94 199 LEU A O 1
ATOM 1583 N N . MET A 1 200 ? 9.875 -15.797 -11.258 1 98.88 200 MET A N 1
ATOM 1584 C CA . MET A 1 200 ? 8.5 -16.016 -10.828 1 98.88 200 MET A CA 1
ATOM 1585 C C . MET A 1 200 ? 7.637 -16.484 -11.992 1 98.88 200 MET A C 1
ATOM 1587 O O . MET A 1 200 ? 7.703 -15.922 -13.086 1 98.88 200 MET A O 1
ATOM 1591 N N . ILE A 1 201 ? 6.828 -17.516 -11.711 1 98.88 201 ILE A N 1
ATOM 1592 C CA . ILE A 1 201 ? 5.848 -18.047 -12.641 1 98.88 201 ILE A CA 1
ATOM 1593 C C . ILE A 1 201 ? 4.449 -17.938 -12.047 1 98.88 201 ILE A C 1
ATOM 1595 O O . ILE A 1 201 ? 4.199 -18.406 -10.938 1 98.88 201 ILE A O 1
ATOM 1599 N N . GLY A 1 202 ? 3.547 -17.359 -12.805 1 98.12 202 GLY A N 1
ATOM 1600 C CA . GLY A 1 202 ? 2.189 -17.125 -12.336 1 98.12 202 GLY A CA 1
ATOM 1601 C C . GLY A 1 202 ? 1.32 -18.359 -12.367 1 98.12 202 GLY A C 1
ATOM 1602 O O . GLY A 1 202 ? 1.824 -19.469 -12.531 1 98.12 202 GLY A O 1
ATOM 1603 N N . GLY A 1 203 ? 0.034 -18.141 -12.117 1 96.62 203 GLY A N 1
ATOM 1604 C CA . GLY A 1 203 ? -0.931 -19.234 -12.055 1 96.62 203 GLY A CA 1
ATOM 1605 C C . GLY A 1 203 ? -1.853 -19.281 -13.258 1 96.62 203 GLY A C 1
ATOM 1606 O O . GLY A 1 203 ? -1.425 -19.031 -14.383 1 96.62 203 GLY A O 1
ATOM 1607 N N . GLY A 1 204 ? -3.109 -19.672 -13.039 1 92.88 204 GLY A N 1
ATOM 1608 C CA . GLY A 1 204 ? -4.078 -20.016 -14.062 1 92.88 204 GLY A CA 1
ATOM 1609 C C . GLY A 1 204 ? -4.598 -18.812 -14.828 1 92.88 204 GLY A C 1
ATOM 1610 O O . GLY A 1 204 ? -5.09 -18.953 -15.953 1 92.88 204 GLY A O 1
ATOM 1611 N N . GLU A 1 205 ? -4.516 -17.641 -14.219 1 92.12 205 GLU A N 1
ATOM 1612 C CA . GLU A 1 205 ? -5.078 -16.5 -14.945 1 92.12 205 GLU A CA 1
ATOM 1613 C C . GLU A 1 205 ? -4.133 -15.305 -14.914 1 92.12 205 GLU A C 1
ATOM 1615 O O . GLU A 1 205 ? -4.559 -14.172 -15.125 1 92.12 205 GLU A O 1
ATOM 1620 N N . THR A 1 206 ? -2.898 -15.562 -14.727 1 96.75 206 THR A N 1
ATOM 1621 C CA . THR A 1 206 ? -1.936 -14.484 -14.516 1 96.75 206 THR A CA 1
ATOM 1622 C C . THR A 1 206 ? -1.399 -13.969 -15.844 1 96.75 206 THR A C 1
ATOM 1624 O O . THR A 1 206 ? -1.334 -14.711 -16.828 1 96.75 206 THR A O 1
ATOM 1627 N N . PHE A 1 207 ? -1.163 -12.711 -15.922 1 98.06 207 PHE A N 1
ATOM 1628 C CA . PHE A 1 207 ? -0.265 -12.07 -16.875 1 98.06 207 PHE A CA 1
ATOM 1629 C C . PHE A 1 207 ? 1.131 -11.914 -16.281 1 98.06 207 PHE A C 1
ATOM 1631 O O . PHE A 1 207 ? 1.286 -11.805 -15.062 1 98.06 207 PHE A O 1
ATOM 1638 N N . VAL A 1 208 ? 2.146 -11.883 -17.125 1 98.69 208 VAL A N 1
ATOM 1639 C CA . VAL A 1 208 ? 3.527 -11.719 -16.688 1 98.69 208 VAL A CA 1
ATOM 1640 C C . VAL A 1 208 ? 3.654 -10.445 -15.852 1 98.69 208 VAL A C 1
ATOM 1642 O O . VAL A 1 208 ? 4.398 -10.406 -14.867 1 98.69 208 VAL A O 1
ATOM 1645 N N . GLU A 1 209 ? 2.861 -9.414 -16.141 1 98.81 209 GLU A N 1
ATOM 1646 C CA . GLU A 1 209 ? 2.902 -8.133 -15.453 1 98.81 209 GLU A CA 1
ATOM 1647 C C . GLU A 1 209 ? 2.375 -8.266 -14.023 1 98.81 209 GLU A C 1
ATOM 1649 O O . GLU A 1 209 ? 2.824 -7.551 -13.125 1 98.81 209 GLU A O 1
ATOM 1654 N N . ASP A 1 210 ? 1.471 -9.234 -13.758 1 98.69 210 ASP A N 1
ATOM 1655 C CA . ASP A 1 210 ? 0.935 -9.461 -12.422 1 98.69 210 ASP A CA 1
ATOM 1656 C C . ASP A 1 210 ? 2.053 -9.758 -11.422 1 98.69 210 ASP A C 1
ATOM 1658 O O . ASP A 1 210 ? 2.002 -9.32 -10.273 1 98.69 210 ASP A O 1
ATOM 1662 N N . ASN A 1 211 ? 3.018 -10.492 -11.906 1 98.75 211 ASN A N 1
ATOM 1663 C CA . ASN A 1 211 ? 4.078 -10.977 -11.031 1 98.75 211 ASN A CA 1
ATOM 1664 C C . ASN A 1 211 ? 4.984 -9.844 -10.562 1 98.75 211 ASN A C 1
ATOM 1666 O O . ASN A 1 211 ? 5.562 -9.922 -9.477 1 98.75 211 ASN A O 1
ATOM 1670 N N . ILE A 1 212 ? 5.074 -8.797 -11.383 1 98.88 212 ILE A N 1
ATOM 1671 C CA . ILE A 1 212 ? 5.852 -7.621 -11 1 98.88 212 ILE A CA 1
ATOM 1672 C C . ILE A 1 212 ? 5.234 -6.977 -9.766 1 98.88 212 ILE A C 1
ATOM 1674 O O . ILE A 1 212 ? 5.941 -6.66 -8.805 1 98.88 212 ILE A O 1
ATOM 1678 N N . PHE A 1 213 ? 3.963 -6.871 -9.719 1 98.69 213 PHE A N 1
ATOM 1679 C CA . PHE A 1 213 ? 3.26 -6.23 -8.617 1 98.69 213 PHE A CA 1
ATOM 1680 C C . PHE A 1 213 ? 3.096 -7.195 -7.449 1 98.69 213 PHE A C 1
ATOM 1682 O O . PHE A 1 213 ? 2.717 -6.789 -6.348 1 98.69 213 PHE A O 1
ATOM 1689 N N . TYR A 1 214 ? 3.371 -8.453 -7.727 1 98.69 214 TYR A N 1
ATOM 1690 C CA . TYR A 1 214 ? 3.264 -9.445 -6.656 1 98.69 214 TYR A CA 1
ATOM 1691 C C . TYR A 1 214 ? 4.492 -9.406 -5.758 1 98.69 214 TYR A C 1
ATOM 1693 O O . TYR A 1 214 ? 4.375 -9.477 -4.531 1 98.69 214 TYR A O 1
ATOM 1701 N N . ILE A 1 215 ? 5.785 -9.156 -6.41 1 98.81 215 ILE A N 1
ATOM 1702 C CA . ILE A 1 215 ? 6.891 -9.406 -5.488 1 98.81 215 ILE A CA 1
ATOM 1703 C C . ILE A 1 215 ? 8.133 -8.656 -5.961 1 98.81 215 ILE A C 1
ATOM 1705 O O . ILE A 1 215 ? 9.117 -8.539 -5.227 1 98.81 215 ILE A O 1
ATOM 1709 N N . GLU A 1 216 ? 8.242 -8.07 -7.188 1 98.81 216 GLU A N 1
ATOM 1710 C CA . GLU A 1 216 ? 9.469 -7.621 -7.832 1 98.81 216 GLU A CA 1
ATOM 1711 C C . GLU A 1 216 ? 10.195 -6.59 -6.977 1 98.81 216 GLU A C 1
ATOM 1713 O O . GLU A 1 216 ? 11.398 -6.723 -6.715 1 98.81 216 GLU A O 1
ATOM 1718 N N . PRO A 1 217 ? 9.508 -5.535 -6.48 1 98.5 217 PRO A N 1
ATOM 1719 C CA . PRO A 1 217 ? 10.242 -4.547 -5.684 1 98.5 217 PRO A CA 1
ATOM 1720 C C . PRO A 1 217 ? 10.859 -5.148 -4.426 1 98.5 217 PRO A C 1
ATOM 1722 O O . PRO A 1 217 ? 11.922 -4.695 -3.98 1 98.5 217 PRO A O 1
ATOM 1725 N N . GLN A 1 218 ? 10.25 -6.141 -3.867 1 98.69 218 GLN A N 1
ATOM 1726 C CA . GLN A 1 218 ? 10.727 -6.77 -2.641 1 98.69 218 GLN A CA 1
ATOM 1727 C C . GLN A 1 218 ? 11.945 -7.645 -2.91 1 98.69 218 GLN A C 1
ATOM 1729 O O . GLN A 1 218 ? 12.836 -7.766 -2.061 1 98.69 218 GLN A O 1
ATOM 1734 N N . ALA A 1 219 ? 11.961 -8.25 -4.09 1 98.88 219 ALA A N 1
ATOM 1735 C CA . ALA A 1 219 ? 13.148 -8.992 -4.504 1 98.88 219 ALA A CA 1
ATOM 1736 C C . ALA A 1 219 ? 14.352 -8.062 -4.637 1 98.88 219 ALA A C 1
ATOM 1738 O O . ALA A 1 219 ? 15.414 -8.336 -4.066 1 98.88 219 ALA A O 1
ATOM 1739 N N . ILE A 1 220 ? 14.188 -6.941 -5.324 1 98.5 220 ILE A N 1
ATOM 1740 C CA . ILE A 1 220 ? 15.266 -5.992 -5.578 1 98.5 220 ILE A CA 1
ATOM 1741 C C . ILE A 1 220 ? 15.766 -5.422 -4.254 1 98.5 220 ILE A C 1
ATOM 1743 O O . ILE A 1 220 ? 16.984 -5.312 -4.039 1 98.5 220 ILE A O 1
ATOM 1747 N N . LEU A 1 221 ? 14.859 -5.145 -3.369 1 97.31 221 LEU A N 1
ATOM 1748 C CA . LEU A 1 221 ? 15.195 -4.586 -2.064 1 97.31 221 LEU A CA 1
ATOM 1749 C C . LEU A 1 221 ? 16.109 -5.523 -1.291 1 97.31 221 LEU A C 1
ATOM 1751 O O . LEU A 1 221 ? 16.969 -5.066 -0.521 1 97.31 221 LEU A O 1
ATOM 1755 N N . ARG A 1 222 ? 15.977 -6.781 -1.512 1 97.75 222 ARG A N 1
ATOM 1756 C CA . ARG A 1 222 ? 16.703 -7.777 -0.724 1 97.75 222 ARG A CA 1
ATOM 1757 C C . ARG A 1 222 ? 17.891 -8.32 -1.495 1 97.75 222 ARG A C 1
ATOM 1759 O O . ARG A 1 222 ? 18.5 -9.312 -1.089 1 97.75 222 ARG A O 1
ATOM 1766 N N . GLY A 1 223 ? 18.156 -7.762 -2.66 1 97.56 223 GLY A N 1
ATOM 1767 C CA . GLY A 1 223 ? 19.391 -8.062 -3.377 1 97.56 223 GLY A CA 1
ATOM 1768 C C . GLY A 1 223 ? 19.234 -9.211 -4.359 1 97.56 223 GLY A C 1
ATOM 1769 O O . GLY A 1 223 ? 20.234 -9.82 -4.758 1 97.56 223 GLY A O 1
ATOM 1770 N N . TYR A 1 224 ? 17.984 -9.539 -4.727 1 98.75 224 TYR A N 1
ATOM 1771 C CA . TYR A 1 224 ? 17.719 -10.555 -5.742 1 98.75 224 TYR A CA 1
ATOM 1772 C C . TYR A 1 224 ? 17.391 -9.906 -7.082 1 98.75 224 TYR A C 1
ATOM 1774 O O . TYR A 1 224 ? 16.531 -9.023 -7.152 1 98.75 224 TYR A O 1
ATOM 1782 N N . ASN A 1 225 ? 18.109 -10.391 -8.156 1 98.88 225 ASN A N 1
ATOM 1783 C CA . ASN A 1 225 ? 17.516 -10.094 -9.461 1 98.88 225 ASN A CA 1
ATOM 1784 C C . ASN A 1 225 ? 16.125 -10.695 -9.602 1 98.88 225 ASN A C 1
ATOM 1786 O O . ASN A 1 225 ? 15.805 -11.688 -8.945 1 98.88 225 ASN A O 1
ATOM 1790 N N . PHE A 1 226 ? 15.344 -10.047 -10.453 1 98.94 226 PHE A N 1
ATOM 1791 C CA . PHE A 1 226 ? 13.992 -10.555 -10.648 1 98.94 226 PHE A CA 1
ATOM 1792 C C . PHE A 1 226 ? 13.742 -10.867 -12.117 1 98.94 226 PHE A C 1
ATOM 1794 O O . PHE A 1 226 ? 14.102 -10.078 -13 1 98.94 226 PHE A O 1
ATOM 1801 N N . VAL A 1 227 ? 13.117 -12.016 -12.352 1 98.94 227 VAL A N 1
ATOM 1802 C CA . VAL A 1 227 ? 12.703 -12.43 -13.688 1 98.94 227 VAL A CA 1
ATOM 1803 C C . VAL A 1 227 ? 11.289 -13 -13.633 1 98.94 227 VAL A C 1
ATOM 1805 O O . VAL A 1 227 ? 10.906 -13.641 -12.656 1 98.94 227 VAL A O 1
ATOM 1808 N N . THR A 1 228 ? 10.523 -12.742 -14.633 1 98.94 228 THR A N 1
ATOM 1809 C CA . THR A 1 228 ? 9.227 -13.391 -14.805 1 98.94 228 THR A CA 1
ATOM 1810 C C . THR A 1 228 ? 8.945 -13.648 -16.281 1 98.94 228 THR A C 1
ATOM 1812 O O . THR A 1 228 ? 9.422 -12.906 -17.156 1 98.94 228 THR A O 1
ATOM 1815 N N . VAL A 1 229 ? 8.234 -14.703 -16.547 1 98.94 229 VAL A N 1
ATOM 1816 C CA . VAL A 1 229 ? 7.891 -15.109 -17.906 1 98.94 229 VAL A CA 1
ATOM 1817 C C . VAL A 1 229 ? 6.496 -15.742 -17.922 1 98.94 229 VAL A C 1
ATOM 1819 O O . VAL A 1 229 ? 6.141 -16.5 -17.016 1 98.94 229 VAL A O 1
ATOM 1822 N N . ASP A 1 230 ? 5.707 -15.383 -18.906 1 98.81 230 ASP A N 1
ATOM 1823 C CA . ASP A 1 230 ? 4.492 -16.156 -19.172 1 98.81 230 ASP A CA 1
ATOM 1824 C C . ASP A 1 230 ? 4.82 -17.5 -19.797 1 98.81 230 ASP A C 1
ATOM 1826 O O . ASP A 1 230 ? 5.684 -17.594 -20.672 1 98.81 230 ASP A O 1
ATOM 1830 N N . ILE A 1 231 ? 4.16 -18.469 -19.391 1 98.69 231 ILE A N 1
ATOM 1831 C CA . ILE A 1 231 ? 4.234 -19.781 -20.031 1 98.69 231 ILE A CA 1
ATOM 1832 C C . ILE A 1 231 ? 2.934 -20.062 -20.781 1 98.69 231 ILE A C 1
ATOM 1834 O O . ILE A 1 231 ? 1.962 -19.312 -20.656 1 98.69 231 ILE A O 1
ATOM 1838 N N . PRO A 1 232 ? 2.863 -21.125 -21.609 1 98.5 232 PRO A N 1
ATOM 1839 C CA . PRO A 1 232 ? 1.607 -21.438 -22.281 1 98.5 232 PRO A CA 1
ATOM 1840 C C . PRO A 1 232 ? 0.409 -21.438 -21.344 1 98.5 232 PRO A C 1
ATOM 1842 O O . PRO A 1 232 ? 0.501 -21.953 -20.219 1 98.5 232 PRO A O 1
ATOM 1845 N N . GLY A 1 233 ? -0.678 -20.859 -21.797 1 98.25 233 GLY A N 1
ATOM 1846 C CA . GLY A 1 233 ? -1.882 -20.75 -20.984 1 98.25 233 GLY A CA 1
ATOM 1847 C C . GLY A 1 233 ? -1.981 -19.438 -20.234 1 98.25 233 GLY A C 1
ATOM 1848 O O . GLY A 1 233 ? -3.051 -19.078 -19.75 1 98.25 233 GLY A O 1
ATOM 1849 N N . GLN A 1 234 ? -0.919 -18.656 -20.203 1 98.25 234 GLN A N 1
ATOM 1850 C CA . GLN A 1 234 ? -0.895 -17.438 -19.422 1 98.25 234 GLN A CA 1
ATOM 1851 C C . GLN A 1 234 ? -0.893 -16.203 -20.328 1 98.25 234 GLN A C 1
ATOM 1853 O O . GLN A 1 234 ? -0.497 -16.281 -21.5 1 98.25 234 GLN A O 1
ATOM 1858 N N . GLY A 1 235 ? -1.333 -15.086 -19.766 1 97.5 235 GLY A N 1
ATOM 1859 C CA . GLY A 1 235 ? -1.385 -13.852 -20.531 1 97.5 235 GLY A CA 1
ATOM 1860 C C . GLY A 1 235 ? -2.205 -13.977 -21.797 1 97.5 235 GLY A C 1
ATOM 1861 O O . GLY A 1 235 ? -3.352 -14.43 -21.766 1 97.5 235 GLY A O 1
ATOM 1862 N N . MET A 1 236 ? -1.577 -13.578 -22.891 1 97 236 MET A N 1
ATOM 1863 C CA . MET A 1 236 ? -2.271 -13.578 -24.172 1 97 236 MET A CA 1
ATOM 1864 C C . MET A 1 236 ? -1.808 -14.742 -25.047 1 97 236 MET A C 1
ATOM 1866 O O . MET A 1 236 ? -2.188 -14.836 -26.203 1 97 236 MET A O 1
ATOM 1870 N N . LEU A 1 237 ? -1.073 -15.641 -24.484 1 98 237 LEU A N 1
ATOM 1871 C CA . LEU A 1 237 ? -0.509 -16.75 -25.25 1 98 237 LEU A CA 1
ATOM 1872 C C . LEU A 1 237 ? -1.61 -17.656 -25.781 1 98 237 LEU A C 1
ATOM 1874 O O . LEU A 1 237 ? -1.488 -18.203 -26.875 1 98 237 LEU A O 1
ATOM 1878 N N . PRO A 1 238 ? -2.697 -17.844 -25.047 1 97.31 238 PRO A N 1
ATOM 1879 C CA . PRO A 1 238 ? -3.789 -18.641 -25.609 1 97.31 238 PRO A CA 1
ATOM 1880 C C . PRO A 1 238 ? -4.309 -18.062 -26.922 1 97.31 238 PRO A C 1
ATOM 1882 O O . PRO A 1 238 ? -4.766 -18.812 -27.797 1 97.31 238 PRO A O 1
ATOM 1885 N N . SER A 1 239 ? -4.309 -16.75 -27.062 1 95.44 239 SER A N 1
ATOM 1886 C CA . SER A 1 239 ? -4.734 -16.125 -28.312 1 95.44 239 SER A CA 1
ATOM 1887 C C . SER A 1 239 ? -3.807 -16.516 -29.469 1 95.44 239 SER A C 1
ATOM 1889 O O . SER A 1 239 ? -4.172 -16.391 -30.641 1 95.44 239 SER A O 1
ATOM 1891 N N . GLU A 1 240 ? -2.629 -17 -29.141 1 95.5 240 GLU A N 1
ATOM 1892 C CA . GLU A 1 240 ? -1.655 -17.469 -30.125 1 95.5 240 GLU A CA 1
ATOM 1893 C C . GLU A 1 240 ? -1.679 -18.984 -30.25 1 95.5 240 GLU A C 1
ATOM 1895 O O . GLU A 1 240 ? -0.816 -19.562 -30.922 1 95.5 240 GLU A O 1
ATOM 1900 N N . GLY A 1 241 ? -2.539 -19.547 -29.531 1 96.25 241 GLY A N 1
ATOM 1901 C CA . GLY A 1 241 ? -2.721 -20.984 -29.656 1 96.25 241 GLY A CA 1
ATOM 1902 C C . GLY A 1 241 ? -1.936 -21.781 -28.625 1 96.25 241 GLY A C 1
ATOM 1903 O O . GLY A 1 241 ? -1.851 -23 -28.688 1 96.25 241 GLY A O 1
ATOM 1904 N N . LEU A 1 242 ? -1.314 -21.109 -27.734 1 98.06 242 LEU A N 1
ATOM 1905 C CA . LEU A 1 242 ? -0.581 -21.797 -26.672 1 98.06 242 LEU A CA 1
ATOM 1906 C C . LEU A 1 242 ? -1.418 -21.875 -25.391 1 98.06 242 LEU A C 1
ATOM 1908 O O . LEU A 1 242 ? -1.609 -20.875 -24.703 1 98.06 242 LEU A O 1
ATOM 1912 N N . PHE A 1 243 ? -1.891 -23.047 -25.094 1 98.12 243 PHE A N 1
ATOM 1913 C CA . PHE A 1 243 ? -2.707 -23.312 -23.922 1 98.12 243 PHE A CA 1
ATOM 1914 C C . PHE A 1 243 ? -1.898 -24.047 -22.859 1 98.12 243 PHE A C 1
ATOM 1916 O O . PHE A 1 243 ? -0.74 -24.406 -23.094 1 98.12 243 PHE A O 1
ATOM 1923 N N . PHE A 1 244 ? -2.475 -24.25 -21.672 1 98.06 244 PHE A N 1
ATOM 1924 C CA . PHE A 1 244 ? -1.759 -24.953 -20.609 1 98.06 244 PHE A CA 1
ATOM 1925 C C . PHE A 1 244 ? -1.347 -26.344 -21.078 1 98.06 244 PHE A C 1
ATOM 1927 O O . PHE A 1 244 ? -2.113 -27.031 -21.766 1 98.06 244 PHE A O 1
ATOM 1934 N N . LYS A 1 245 ? -0.156 -26.672 -20.734 1 96.19 245 LYS A N 1
ATOM 1935 C CA . LYS A 1 245 ? 0.372 -28 -21.031 1 96.19 245 LYS A CA 1
ATOM 1936 C C . LYS A 1 245 ? 0.937 -28.672 -19.781 1 96.19 245 LYS A C 1
ATOM 1938 O O . LYS A 1 245 ? 1.406 -27.984 -18.875 1 96.19 245 LYS A O 1
ATOM 1943 N N . LYS A 1 246 ? 0.938 -29.969 -19.828 1 97 246 LYS A N 1
ATOM 1944 C CA . LYS A 1 246 ? 1.285 -30.703 -18.609 1 97 246 LYS A CA 1
ATOM 1945 C C . LYS A 1 246 ? 2.799 -30.797 -18.438 1 97 246 LYS A C 1
ATOM 1947 O O . LYS A 1 246 ? 3.293 -30.891 -17.312 1 97 246 LYS A O 1
ATOM 1952 N N . ASP A 1 247 ? 3.578 -30.734 -19.562 1 97.62 247 ASP A N 1
ATOM 1953 C CA . ASP A 1 247 ? 5.02 -30.969 -19.5 1 97.62 247 ASP A CA 1
ATOM 1954 C C . ASP A 1 247 ? 5.777 -29.641 -19.391 1 97.62 247 ASP A C 1
ATOM 1956 O O . ASP A 1 247 ? 6.594 -29.312 -20.25 1 97.62 247 ASP A O 1
ATOM 1960 N N . THR A 1 248 ? 5.672 -28.953 -18.266 1 97.44 248 THR A N 1
ATOM 1961 C CA . THR A 1 248 ? 6.176 -27.594 -18.062 1 97.44 248 THR A CA 1
ATOM 1962 C C . THR A 1 248 ? 7.699 -27.578 -18.094 1 97.44 248 THR A C 1
ATOM 1964 O O . THR A 1 248 ? 8.312 -26.516 -18.219 1 97.44 248 THR A O 1
ATOM 1967 N N . GLU A 1 249 ? 8.406 -28.766 -17.984 1 97.88 249 GLU A N 1
ATOM 1968 C CA . GLU A 1 249 ? 9.859 -28.812 -18.094 1 97.88 249 GLU A CA 1
ATOM 1969 C C . GLU A 1 249 ? 10.336 -28.344 -19.453 1 97.88 249 GLU A C 1
ATOM 1971 O O . GLU A 1 249 ? 11.445 -27.844 -19.594 1 97.88 249 GLU A O 1
ATOM 1976 N N . ILE A 1 250 ? 9.469 -28.438 -20.422 1 98.31 250 ILE A N 1
ATOM 1977 C CA . ILE A 1 250 ? 9.844 -28.078 -21.781 1 98.31 250 ILE A CA 1
ATOM 1978 C C . ILE A 1 250 ? 9.984 -26.562 -21.891 1 98.31 250 ILE A C 1
ATOM 1980 O O . ILE A 1 250 ? 11.016 -26.047 -22.328 1 98.31 250 ILE A O 1
ATOM 1984 N N . GLU A 1 251 ? 8.961 -25.812 -21.469 1 98 251 GLU A N 1
ATOM 1985 C CA . GLU A 1 251 ? 9.055 -24.359 -21.547 1 98 251 GLU A CA 1
ATOM 1986 C C . GLU A 1 251 ? 10.031 -23.812 -20.5 1 98 251 GLU A C 1
ATOM 1988 O O . GLU A 1 251 ? 10.695 -22.797 -20.75 1 98 251 GLU A O 1
ATOM 1993 N N . MET A 1 252 ? 10.164 -24.453 -19.328 1 98.81 252 MET A N 1
ATOM 1994 C CA . MET A 1 252 ? 11.133 -24 -18.344 1 98.81 252 MET A CA 1
ATOM 1995 C C . MET A 1 252 ? 12.555 -24.125 -18.875 1 98.81 252 MET A C 1
ATOM 1997 O O . MET A 1 252 ? 13.383 -23.25 -18.656 1 98.81 252 MET A O 1
ATOM 2001 N N . LYS A 1 253 ? 12.82 -25.234 -19.578 1 98.75 253 LYS A N 1
ATOM 2002 C CA . LYS A 1 253 ? 14.141 -25.391 -20.188 1 98.75 253 LYS A CA 1
ATOM 2003 C C . LYS A 1 253 ? 14.43 -24.234 -21.141 1 98.75 253 LYS A C 1
ATOM 2005 O O . LYS A 1 253 ? 15.531 -23.672 -21.125 1 98.75 253 LYS A O 1
ATOM 2010 N N . ALA A 1 254 ? 13.469 -23.859 -21.969 1 98.81 254 ALA A N 1
ATOM 2011 C CA . ALA A 1 254 ? 13.633 -22.766 -22.922 1 98.81 254 ALA A CA 1
ATOM 2012 C C . ALA A 1 254 ? 13.867 -21.438 -22.203 1 98.81 254 ALA A C 1
ATOM 2014 O O . ALA A 1 254 ? 14.703 -20.641 -22.625 1 98.81 254 ALA A O 1
ATOM 2015 N N . ILE A 1 255 ? 13.141 -21.203 -21.141 1 98.94 255 ILE A N 1
ATOM 2016 C CA . ILE A 1 255 ? 13.266 -19.984 -20.359 1 98.94 255 ILE A CA 1
ATOM 2017 C C . ILE A 1 255 ? 14.664 -19.906 -19.75 1 98.94 255 ILE A C 1
ATOM 2019 O O . ILE A 1 255 ? 15.344 -18.875 -19.891 1 98.94 255 ILE A O 1
ATOM 2023 N N . LEU A 1 256 ? 15.109 -20.984 -19.109 1 98.88 256 LEU A N 1
ATOM 2024 C CA . LEU A 1 256 ? 16.406 -20.969 -18.438 1 98.88 256 LEU A CA 1
ATOM 2025 C C . LEU A 1 256 ? 17.547 -20.859 -19.438 1 98.88 256 LEU A C 1
ATOM 2027 O O . LEU A 1 256 ? 18.562 -20.234 -19.156 1 98.88 256 LEU A O 1
ATOM 2031 N N . ASP A 1 257 ? 17.375 -21.438 -20.688 1 98.75 257 ASP A N 1
ATOM 2032 C CA . ASP A 1 257 ? 18.375 -21.281 -21.734 1 98.75 257 ASP A CA 1
ATOM 2033 C C . ASP A 1 257 ? 18.594 -19.812 -22.078 1 98.75 257 ASP A C 1
ATOM 2035 O O . ASP A 1 257 ? 19.703 -19.406 -22.438 1 98.75 257 ASP A O 1
ATOM 2039 N N . VAL A 1 258 ? 17.578 -19.016 -21.906 1 98.81 258 VAL A N 1
ATOM 2040 C CA . VAL A 1 258 ? 17.672 -17.609 -22.266 1 98.81 258 VAL A CA 1
ATOM 2041 C C . VAL A 1 258 ? 18.156 -16.797 -21.062 1 98.81 258 VAL A C 1
ATOM 2043 O O . VAL A 1 258 ? 19.094 -16.016 -21.156 1 98.81 258 VAL A O 1
ATOM 2046 N N . ILE A 1 259 ? 17.578 -16.984 -19.875 1 98.69 259 ILE A N 1
ATOM 2047 C CA . ILE A 1 259 ? 17.812 -16.047 -18.797 1 98.69 259 ILE A CA 1
ATOM 2048 C C . ILE A 1 259 ? 19.188 -16.266 -18.188 1 98.69 259 ILE A C 1
ATOM 2050 O O . ILE A 1 259 ? 19.797 -15.352 -17.625 1 98.69 259 ILE A O 1
ATOM 2054 N N . LEU A 1 260 ? 19.703 -17.469 -18.297 1 98.38 260 LEU A N 1
ATOM 2055 C CA . LEU A 1 260 ? 21.016 -17.75 -17.734 1 98.38 260 LEU A CA 1
ATOM 2056 C C . LEU A 1 260 ? 22.125 -17.125 -18.578 1 98.38 260 LEU A C 1
ATOM 2058 O O . LEU A 1 260 ? 23.281 -17.094 -18.172 1 98.38 260 LEU A O 1
ATOM 2062 N N . ASP A 1 261 ? 21.781 -16.484 -19.719 1 97.5 261 ASP A N 1
ATOM 2063 C CA . ASP A 1 261 ? 22.734 -15.719 -20.516 1 97.5 261 ASP A CA 1
ATOM 2064 C C . ASP A 1 261 ? 22.891 -14.297 -19.969 1 97.5 261 ASP A C 1
ATOM 2066 O O . ASP A 1 261 ? 23.828 -13.586 -20.344 1 97.5 261 ASP A O 1
ATOM 2070 N N . PHE A 1 262 ? 21.984 -13.852 -19.125 1 97.62 262 PHE A N 1
ATOM 2071 C CA . PHE A 1 262 ? 22.188 -12.57 -18.453 1 97.62 262 PHE A CA 1
ATOM 2072 C C . PHE A 1 262 ? 23.344 -12.656 -17.453 1 97.62 262 PHE A C 1
ATOM 2074 O O . PHE A 1 262 ? 23.297 -13.461 -16.531 1 97.62 262 PHE A O 1
ATOM 2081 N N . ALA A 1 263 ? 24.297 -11.766 -17.578 1 97.44 263 ALA A N 1
ATOM 2082 C CA . ALA A 1 263 ? 25.547 -11.852 -16.828 1 97.44 263 ALA A CA 1
ATOM 2083 C C . ALA A 1 263 ? 25.297 -11.695 -15.328 1 97.44 263 ALA A C 1
ATOM 2085 O O . ALA A 1 263 ? 26.031 -12.25 -14.508 1 97.44 263 ALA A O 1
ATOM 2086 N N . GLU A 1 264 ? 24.219 -11.078 -14.984 1 98.06 264 GLU A N 1
ATOM 2087 C CA . GLU A 1 264 ? 23.969 -10.742 -13.586 1 98.06 264 GLU A CA 1
ATOM 2088 C C . GLU A 1 264 ? 23.266 -11.891 -12.859 1 98.06 264 GLU A C 1
ATOM 2090 O O . GLU A 1 264 ? 23.047 -11.828 -11.648 1 98.06 264 GLU A O 1
ATOM 2095 N N . ILE A 1 265 ? 22.984 -13.008 -13.539 1 98.62 265 ILE A N 1
ATOM 2096 C CA . ILE A 1 265 ? 22.281 -14.125 -12.906 1 98.62 265 ILE A CA 1
ATOM 2097 C C . ILE A 1 265 ? 23.281 -15.195 -12.492 1 98.62 265 ILE A C 1
ATOM 2099 O O . ILE A 1 265 ? 24.031 -15.711 -13.328 1 98.62 265 ILE A O 1
ATOM 2103 N N . ASP A 1 266 ? 23.328 -15.484 -11.211 1 98.5 266 ASP A N 1
ATOM 2104 C CA . ASP A 1 266 ? 24.141 -16.578 -10.672 1 98.5 266 ASP A CA 1
ATOM 2105 C C . ASP A 1 266 ? 23.422 -17.922 -10.859 1 98.5 266 ASP A C 1
ATOM 2107 O O . ASP A 1 266 ? 22.438 -18.203 -10.188 1 98.5 266 ASP A O 1
ATOM 2111 N N . PRO A 1 267 ? 23.906 -18.734 -11.688 1 98.31 267 PRO A N 1
ATOM 2112 C CA . PRO A 1 267 ? 23.234 -20.016 -11.953 1 98.31 267 PRO A CA 1
ATOM 2113 C C . PRO A 1 267 ? 23.141 -20.906 -10.711 1 98.31 267 PRO A C 1
ATOM 2115 O O . PRO A 1 267 ? 22.328 -21.828 -10.664 1 98.31 267 PRO A O 1
ATOM 2118 N N . GLU A 1 268 ? 23.938 -20.641 -9.703 1 98.38 268 GLU A N 1
ATOM 2119 C CA . GLU A 1 268 ? 23.969 -21.5 -8.523 1 98.38 268 GLU A CA 1
ATOM 2120 C C . GLU A 1 268 ? 23.047 -20.984 -7.434 1 98.38 268 GLU A C 1
ATOM 2122 O O . GLU A 1 268 ? 22.875 -21.625 -6.395 1 98.38 268 GLU A O 1
ATOM 2127 N N . ARG A 1 269 ? 22.453 -19.828 -7.66 1 98.69 269 ARG A N 1
ATOM 2128 C CA . ARG A 1 269 ? 21.516 -19.219 -6.715 1 98.69 269 ARG A CA 1
ATOM 2129 C C . ARG A 1 269 ? 20.266 -18.719 -7.43 1 98.69 269 ARG A C 1
ATOM 2131 O O . ARG A 1 269 ? 19.875 -17.562 -7.258 1 98.69 269 ARG A O 1
ATOM 2138 N N . LEU A 1 270 ? 19.688 -19.609 -8.18 1 98.88 270 LEU A N 1
ATOM 2139 C CA . LEU A 1 270 ? 18.453 -19.344 -8.922 1 98.88 270 LEU A CA 1
ATOM 2140 C C . LEU A 1 270 ? 17.266 -20.047 -8.273 1 98.88 270 LEU A C 1
ATOM 2142 O O . LEU A 1 270 ? 17.188 -21.281 -8.289 1 98.88 270 LEU A O 1
ATOM 2146 N N . ALA A 1 271 ? 16.406 -19.297 -7.707 1 98.94 271 ALA A N 1
ATOM 2147 C CA . ALA A 1 271 ? 15.156 -19.812 -7.16 1 98.94 271 ALA A CA 1
ATOM 2148 C C . ALA A 1 271 ? 13.992 -19.547 -8.117 1 98.94 271 ALA A C 1
ATOM 2150 O O . ALA A 1 271 ? 13.977 -18.547 -8.828 1 98.94 271 ALA A O 1
ATOM 2151 N N . VAL A 1 272 ? 13.039 -20.453 -8.148 1 98.94 272 VAL A N 1
ATOM 2152 C CA . VAL A 1 272 ? 11.836 -20.297 -8.953 1 98.94 272 VAL A CA 1
ATOM 2153 C C . VAL A 1 272 ? 10.602 -20.328 -8.047 1 98.94 272 VAL A C 1
ATOM 2155 O O . VAL A 1 272 ? 10.438 -21.266 -7.254 1 98.94 272 VAL A O 1
ATOM 2158 N N . TYR A 1 273 ? 9.766 -19.297 -8.117 1 98.94 273 TYR A N 1
ATOM 2159 C CA . TYR A 1 273 ? 8.562 -19.156 -7.309 1 98.94 273 TYR A CA 1
ATOM 2160 C C . TYR A 1 273 ? 7.312 -19.297 -8.164 1 98.94 273 TYR A C 1
ATOM 2162 O O . TYR A 1 273 ? 7.113 -18.531 -9.109 1 98.94 273 TYR A O 1
ATOM 2170 N N . GLY A 1 274 ? 6.457 -20.25 -7.852 1 98.94 274 GLY A N 1
ATOM 2171 C CA . GLY A 1 274 ? 5.184 -20.453 -8.516 1 98.94 274 GLY A CA 1
ATOM 2172 C C . GLY A 1 274 ? 3.99 -20.172 -7.621 1 98.94 274 GLY A C 1
ATOM 2173 O O . GLY A 1 274 ? 3.9 -20.703 -6.516 1 98.94 274 GLY A O 1
ATOM 2174 N N . ILE A 1 275 ? 3.023 -19.375 -8.125 1 98.62 275 ILE A N 1
ATOM 2175 C CA . ILE A 1 275 ? 1.829 -19.109 -7.328 1 98.62 275 ILE A CA 1
ATOM 2176 C C . ILE A 1 275 ? 0.613 -19.75 -7.988 1 98.62 275 ILE A C 1
ATOM 2178 O O . ILE A 1 275 ? 0.586 -19.938 -9.211 1 98.62 275 ILE A O 1
ATOM 2182 N N . SER A 1 276 ? -0.425 -20.094 -7.168 1 97.75 276 SER A N 1
ATOM 2183 C CA . SER A 1 276 ? -1.628 -20.75 -7.68 1 97.75 276 SER A CA 1
ATOM 2184 C C . SER A 1 276 ? -1.28 -21.969 -8.516 1 97.75 276 SER A C 1
ATOM 2186 O O . SER A 1 276 ? -0.542 -22.844 -8.062 1 97.75 276 SER A O 1
ATOM 2188 N N . ASN A 1 277 ? -1.653 -22.031 -9.789 1 98 277 ASN A N 1
ATOM 2189 C CA . ASN A 1 277 ? -1.303 -23.172 -10.617 1 98 277 ASN A CA 1
ATOM 2190 C C . ASN A 1 277 ? 0.196 -23.219 -10.898 1 98 277 ASN A C 1
ATOM 2192 O O . ASN A 1 277 ? 0.708 -24.234 -11.375 1 98 277 ASN A O 1
ATOM 2196 N N . GLY A 1 278 ? 0.878 -22.125 -10.578 1 98.5 278 GLY A N 1
ATOM 2197 C CA . GLY A 1 278 ? 2.33 -22.203 -10.539 1 98.5 278 GLY A CA 1
ATOM 2198 C C . GLY A 1 278 ? 2.855 -23.219 -9.555 1 98.5 278 GLY A C 1
ATOM 2199 O O . GLY A 1 278 ? 3.99 -23.688 -9.68 1 98.5 278 GLY A O 1
ATOM 2200 N N . GLY A 1 279 ? 2.035 -23.578 -8.609 1 98.62 279 GLY A N 1
ATOM 2201 C CA . GLY A 1 279 ? 2.34 -24.641 -7.664 1 98.62 279 GLY A CA 1
ATOM 2202 C C . GLY A 1 279 ? 2.391 -26.016 -8.305 1 98.62 279 GLY A C 1
ATOM 2203 O O . GLY A 1 279 ? 2.871 -26.969 -7.691 1 98.62 279 GLY A O 1
ATOM 2204 N N . TYR A 1 280 ? 1.891 -26.156 -9.469 1 98.75 280 TYR A N 1
ATOM 2205 C CA . TYR A 1 280 ? 2.082 -27.328 -10.305 1 98.75 280 TYR A CA 1
ATOM 2206 C C . TYR A 1 280 ? 3.238 -27.125 -11.281 1 98.75 280 TYR A C 1
ATOM 2208 O O . TYR A 1 280 ? 4.125 -27.984 -11.383 1 98.75 280 TYR A O 1
ATOM 2216 N N . PHE A 1 281 ? 3.283 -26.016 -11.977 1 98.81 281 PHE A N 1
ATOM 2217 C CA . PHE A 1 281 ? 4.195 -25.781 -13.086 1 98.81 281 PHE A CA 1
ATOM 2218 C C . PHE A 1 281 ? 5.645 -25.812 -12.609 1 98.81 281 PHE A C 1
ATOM 2220 O O . PHE A 1 281 ? 6.504 -26.406 -13.273 1 98.81 281 PHE A O 1
ATOM 2227 N N . VAL A 1 282 ? 5.91 -25.172 -11.5 1 98.88 282 VAL A N 1
ATOM 2228 C CA . VAL A 1 282 ? 7.277 -25 -11.023 1 98.88 282 VAL A CA 1
ATOM 2229 C C . VAL A 1 282 ? 7.812 -26.328 -10.484 1 98.88 282 VAL A C 1
ATOM 2231 O O . VAL A 1 282 ? 8.875 -26.797 -10.898 1 98.88 282 VAL A O 1
ATOM 2234 N N . PRO A 1 283 ? 7.051 -27.047 -9.648 1 98.88 283 PRO A N 1
ATOM 2235 C CA . PRO A 1 283 ? 7.555 -28.344 -9.211 1 98.88 283 PRO A CA 1
ATOM 2236 C C . PRO A 1 283 ? 7.648 -29.359 -10.359 1 98.88 283 PRO A C 1
ATOM 2238 O O . PRO A 1 283 ? 8.594 -30.141 -10.414 1 98.88 283 PRO A O 1
ATOM 2241 N N . ARG A 1 284 ? 6.68 -29.344 -11.25 1 98.81 284 ARG A N 1
ATOM 2242 C CA . ARG A 1 284 ? 6.742 -30.234 -12.406 1 98.81 284 ARG A CA 1
ATOM 2243 C C . ARG A 1 284 ? 8.031 -30.016 -13.188 1 98.81 284 ARG A C 1
ATOM 2245 O O . ARG A 1 284 ? 8.695 -30.984 -13.57 1 98.81 284 ARG A O 1
ATOM 2252 N N . ALA A 1 285 ? 8.383 -28.797 -13.391 1 98.88 285 ALA A N 1
ATOM 2253 C CA . ALA A 1 285 ? 9.625 -28.469 -14.094 1 98.88 285 ALA A CA 1
ATOM 2254 C C . ALA A 1 285 ? 10.844 -28.938 -13.289 1 98.88 285 ALA A C 1
ATOM 2256 O O . ALA A 1 285 ? 11.805 -29.453 -13.859 1 98.88 285 ALA A O 1
ATOM 2257 N N . ALA A 1 286 ? 10.812 -28.812 -11.984 1 98.75 286 ALA A N 1
ATOM 2258 C CA . ALA A 1 286 ? 11.945 -29.094 -11.109 1 98.75 286 ALA A CA 1
ATOM 2259 C C . ALA A 1 286 ? 12.219 -30.594 -11.047 1 98.75 286 ALA A C 1
ATOM 2261 O O . ALA A 1 286 ? 13.281 -31.031 -10.594 1 98.75 286 ALA A O 1
ATOM 2262 N N . THR A 1 287 ? 11.281 -31.422 -11.477 1 98.62 287 THR A N 1
ATOM 2263 C CA . THR A 1 287 ? 11.516 -32.844 -11.523 1 98.62 287 THR A CA 1
ATOM 2264 C C . THR A 1 287 ? 12.625 -33.188 -12.523 1 98.62 287 THR A C 1
ATOM 2266 O O . THR A 1 287 ? 13.32 -34.188 -12.375 1 98.62 287 THR A O 1
ATOM 2269 N N . LEU A 1 288 ? 12.805 -32.281 -13.492 1 98.31 288 LEU A N 1
ATOM 2270 C CA . LEU A 1 288 ? 13.766 -32.625 -14.547 1 98.31 288 LEU A CA 1
ATOM 2271 C C . LEU A 1 288 ? 14.797 -31.5 -14.695 1 98.31 288 LEU A C 1
ATOM 2273 O O . LEU A 1 288 ? 15.969 -31.766 -14.984 1 98.31 288 LEU A O 1
ATOM 2277 N N . GLU A 1 289 ? 14.367 -30.281 -14.562 1 98.31 289 GLU A N 1
ATOM 2278 C CA . GLU A 1 289 ? 15.25 -29.141 -14.766 1 98.31 289 GLU A CA 1
ATOM 2279 C C . GLU A 1 289 ? 16.094 -28.859 -13.523 1 98.31 289 GLU A C 1
ATOM 2281 O O . GLU A 1 289 ? 15.68 -28.109 -12.633 1 98.31 289 GLU A O 1
ATOM 2286 N N . LYS A 1 290 ? 17.312 -29.328 -13.555 1 98 290 LYS A N 1
ATOM 2287 C CA . LYS A 1 290 ? 18.109 -29.328 -12.336 1 98 290 LYS A CA 1
ATOM 2288 C C . LYS A 1 290 ? 18.875 -28.016 -12.18 1 98 290 LYS A C 1
ATOM 2290 O O . LYS A 1 290 ? 19.484 -27.766 -11.133 1 98 290 LYS A O 1
ATOM 2295 N N . ARG A 1 291 ? 18.844 -27.125 -13.156 1 98.31 291 ARG A N 1
ATOM 2296 C CA . ARG A 1 291 ? 19.422 -25.781 -13.031 1 98.31 291 ARG A CA 1
ATOM 2297 C C . ARG A 1 291 ? 18.641 -24.938 -12.023 1 98.31 291 ARG A C 1
ATOM 2299 O O . ARG A 1 291 ? 19.125 -23.906 -11.57 1 98.31 291 ARG A O 1
ATOM 2306 N N . ILE A 1 292 ? 17.438 -25.406 -11.648 1 98.88 292 ILE A N 1
ATOM 2307 C CA . ILE A 1 292 ? 16.672 -24.797 -10.562 1 98.88 292 ILE A CA 1
ATOM 2308 C C . ILE A 1 292 ? 17.297 -25.203 -9.219 1 98.88 292 ILE A C 1
ATOM 2310 O O . ILE A 1 292 ? 17.375 -26.375 -8.891 1 98.88 292 ILE A O 1
ATOM 2314 N N . LYS A 1 293 ? 17.641 -24.188 -8.461 1 98.81 293 LYS A N 1
ATOM 2315 C CA . LYS A 1 293 ? 18.422 -24.5 -7.266 1 98.81 293 LYS A CA 1
ATOM 2316 C C . LYS A 1 293 ? 17.547 -24.469 -6.016 1 98.81 293 LYS A C 1
ATOM 2318 O O . LYS A 1 293 ? 17.938 -24.984 -4.965 1 98.81 293 LYS A O 1
ATOM 2323 N N . ALA A 1 294 ? 16.359 -23.875 -6.086 1 98.94 294 ALA A N 1
ATOM 2324 C CA . ALA A 1 294 ? 15.344 -23.859 -5.039 1 98.94 294 ALA A CA 1
ATOM 2325 C C . ALA A 1 294 ? 13.969 -23.547 -5.617 1 98.94 294 ALA A C 1
ATOM 2327 O O . ALA A 1 294 ? 13.859 -22.828 -6.617 1 98.94 294 ALA A O 1
ATOM 2328 N N . ILE A 1 295 ? 12.945 -24.062 -4.984 1 98.88 295 ILE A N 1
ATOM 2329 C CA . ILE A 1 295 ? 11.625 -23.656 -5.441 1 98.88 295 ILE A CA 1
ATOM 2330 C C . ILE A 1 295 ? 10.789 -23.188 -4.254 1 98.88 295 ILE A C 1
ATOM 2332 O O . ILE A 1 295 ? 10.93 -23.703 -3.143 1 98.88 295 ILE A O 1
ATOM 2336 N N . VAL A 1 296 ? 9.984 -22.219 -4.469 1 98.94 296 VAL A N 1
ATOM 2337 C CA . VAL A 1 296 ? 8.914 -21.734 -3.598 1 98.94 296 VAL A CA 1
ATOM 2338 C C . VAL A 1 296 ? 7.566 -21.875 -4.305 1 98.94 296 VAL A C 1
ATOM 2340 O O . VAL A 1 296 ? 7.453 -21.609 -5.5 1 98.94 296 VAL A O 1
ATOM 2343 N N . VAL A 1 297 ? 6.609 -22.359 -3.596 1 98.88 297 VAL A N 1
ATOM 2344 C CA . VAL A 1 297 ? 5.27 -22.438 -4.176 1 98.88 297 VAL A CA 1
ATOM 2345 C C . VAL A 1 297 ? 4.246 -21.906 -3.174 1 98.88 297 VAL A C 1
ATOM 2347 O O . VAL A 1 297 ? 4.453 -22 -1.961 1 98.88 297 VAL A O 1
ATOM 2350 N N . SER A 1 298 ? 3.182 -21.391 -3.656 1 98.31 298 SER A N 1
ATOM 2351 C CA . SER A 1 298 ? 2.045 -20.938 -2.857 1 98.31 298 SER A CA 1
ATOM 2352 C C . SER A 1 298 ? 0.723 -21.281 -3.535 1 98.31 298 SER A C 1
ATOM 2354 O O . SER A 1 298 ? 0.127 -20.438 -4.207 1 98.31 298 SER A O 1
ATOM 2356 N N . SER A 1 299 ? 0.23 -22.484 -3.373 1 96.81 299 SER A N 1
ATOM 2357 C CA . SER A 1 299 ? 0.787 -23.656 -2.711 1 96.81 299 SER A CA 1
ATOM 2358 C C . SER A 1 299 ? 0.941 -24.828 -3.688 1 96.81 299 SER A C 1
ATOM 2360 O O . SER A 1 299 ? 0.654 -24.688 -4.879 1 96.81 299 SER A O 1
ATOM 2362 N N . ALA A 1 300 ? 1.374 -25.906 -3.266 1 98.56 300 ALA A N 1
ATOM 2363 C CA . ALA A 1 300 ? 1.654 -27.047 -4.137 1 98.56 300 ALA A CA 1
ATOM 2364 C C . ALA A 1 300 ? 0.364 -27.641 -4.688 1 98.56 300 ALA A C 1
ATOM 2366 O O . ALA A 1 300 ? -0.617 -27.812 -3.955 1 98.56 300 ALA A O 1
ATOM 2367 N N . VAL A 1 301 ? 0.36 -27.906 -5.938 1 98.5 301 VAL A N 1
ATOM 2368 C CA . VAL A 1 301 ? -0.707 -28.641 -6.609 1 98.5 301 VAL A CA 1
ATOM 2369 C C . VAL A 1 301 ? -0.15 -29.938 -7.211 1 98.5 301 VAL A C 1
ATOM 2371 O O . VAL A 1 301 ? 0.161 -29.984 -8.398 1 98.5 301 VAL A O 1
ATOM 2374 N N . VAL A 1 302 ? -0.173 -30.969 -6.461 1 98.69 302 VAL A N 1
ATOM 2375 C CA . VAL A 1 302 ? 0.467 -32.219 -6.836 1 98.69 302 VAL A CA 1
ATOM 2376 C C . VAL A 1 302 ? -0.335 -32.906 -7.945 1 98.69 302 VAL A C 1
ATOM 2378 O O . VAL A 1 302 ? 0.237 -33.531 -8.844 1 98.69 302 VAL A O 1
ATOM 2381 N N . ASP A 1 303 ? -1.613 -32.781 -7.836 1 98.5 303 ASP A N 1
ATOM 2382 C CA . ASP A 1 303 ? -2.562 -33.344 -8.789 1 98.5 303 ASP A CA 1
ATOM 2383 C C . ASP A 1 303 ? -3.686 -32.375 -9.102 1 98.5 303 ASP A C 1
ATOM 2385 O O . ASP A 1 303 ? -4.621 -32.219 -8.312 1 98.5 303 ASP A O 1
ATOM 2389 N N . ASN A 1 304 ? -3.645 -31.797 -10.297 1 97.81 304 ASN A N 1
ATOM 2390 C CA . ASN A 1 304 ? -4.609 -30.781 -10.68 1 97.81 304 ASN A CA 1
ATOM 2391 C C . ASN A 1 304 ? -6.016 -31.359 -10.812 1 97.81 304 ASN A C 1
ATOM 2393 O O . ASN A 1 304 ? -7 -30.688 -10.469 1 97.81 304 ASN A O 1
ATOM 2397 N N . TYR A 1 305 ? -6.09 -32.531 -11.391 1 97.88 305 TYR A N 1
ATOM 2398 C CA . TYR A 1 305 ? -7.398 -33.156 -11.609 1 97.88 305 TYR A CA 1
ATOM 2399 C C . TYR A 1 305 ? -8.148 -33.312 -10.289 1 97.88 305 TYR A C 1
ATOM 2401 O O . TYR A 1 305 ? -9.328 -32.938 -10.195 1 97.88 305 TYR A O 1
ATOM 2409 N N . LEU A 1 306 ? -7.465 -33.781 -9.273 1 97.25 306 LEU A N 1
ATOM 2410 C CA . LEU A 1 306 ? -8.086 -34 -7.969 1 97.25 306 LEU A CA 1
ATOM 2411 C C . LEU A 1 306 ? -8.453 -32.656 -7.32 1 97.25 306 LEU A C 1
ATOM 2413 O O . LEU A 1 306 ? -9.484 -32.562 -6.652 1 97.25 306 LEU A O 1
ATOM 2417 N N . MET A 1 307 ? -7.578 -31.703 -7.488 1 96.06 307 MET A N 1
ATOM 2418 C CA . MET A 1 307 ? -7.887 -30.375 -6.953 1 96.06 307 MET A CA 1
ATOM 2419 C C . MET A 1 307 ? -9.102 -29.766 -7.645 1 96.06 307 MET A C 1
ATOM 2421 O O . MET A 1 307 ? -10 -29.234 -6.988 1 96.06 307 MET A O 1
ATOM 2425 N N . PHE A 1 308 ? -9.172 -29.812 -8.984 1 96.12 308 PHE A N 1
ATOM 2426 C CA . PHE A 1 308 ? -10.266 -29.234 -9.758 1 96.12 308 PHE A CA 1
ATOM 2427 C C . PHE A 1 308 ? -11.578 -29.953 -9.469 1 96.12 308 PHE A C 1
ATOM 2429 O O . PHE A 1 308 ? -12.648 -29.328 -9.516 1 96.12 308 PHE A O 1
ATOM 2436 N N . LYS A 1 309 ? -11.523 -31.188 -9.141 1 95.38 309 LYS A N 1
ATOM 2437 C CA . LYS A 1 309 ? -12.719 -31.953 -8.805 1 95.38 309 LYS A CA 1
ATOM 2438 C C . LYS A 1 309 ? -13.406 -31.391 -7.566 1 95.38 309 LYS A C 1
ATOM 2440 O O . LYS A 1 309 ? -14.609 -31.594 -7.371 1 95.38 309 LYS A O 1
ATOM 2445 N N . GLU A 1 310 ? -12.625 -30.688 -6.754 1 93.31 310 GLU A N 1
ATOM 2446 C CA . GLU A 1 310 ? -13.172 -30.125 -5.516 1 93.31 310 GLU A CA 1
ATOM 2447 C C . GLU A 1 310 ? -13.75 -28.734 -5.734 1 93.31 310 GLU A C 1
ATOM 2449 O O . GLU A 1 310 ? -14.383 -28.172 -4.84 1 93.31 310 GLU A O 1
ATOM 2454 N N . MET A 1 311 ? -13.609 -28.219 -6.871 1 93.12 311 MET A N 1
ATOM 2455 C CA . MET A 1 311 ? -14.008 -26.828 -7.129 1 93.12 311 MET A CA 1
ATOM 2456 C C . MET A 1 311 ? -15.5 -26.75 -7.461 1 93.12 311 MET A C 1
ATOM 2458 O O . MET A 1 311 ? -16.094 -27.734 -7.887 1 93.12 311 MET A O 1
ATOM 2462 N N . PRO A 1 312 ? -16.109 -25.547 -7.352 1 89.88 312 PRO A N 1
ATOM 2463 C CA . PRO A 1 312 ? -17.562 -25.391 -7.531 1 89.88 312 PRO A CA 1
ATOM 2464 C C . PRO A 1 312 ? -18.031 -25.859 -8.906 1 89.88 312 PRO A C 1
ATOM 2466 O O . PRO A 1 312 ? -19.078 -26.5 -9.023 1 89.88 312 PRO A O 1
ATOM 2469 N N . PHE A 1 313 ? -17.297 -25.594 -9.898 1 90.56 313 PHE A N 1
ATOM 2470 C CA . PHE A 1 313 ? -17.766 -25.906 -11.242 1 90.56 313 PHE A CA 1
ATOM 2471 C C . PHE A 1 313 ? -17.797 -27.406 -11.469 1 90.56 313 PHE A C 1
ATOM 2473 O O . PHE A 1 313 ? -18.469 -27.891 -12.391 1 90.56 313 PHE A O 1
ATOM 2480 N N . SER A 1 314 ? -17.047 -28.156 -10.758 1 91.81 314 SER A N 1
ATOM 2481 C CA . SER A 1 314 ? -17.078 -29.609 -10.844 1 91.81 314 SER A CA 1
ATOM 2482 C C . SER A 1 314 ? -18.188 -30.203 -9.984 1 91.81 314 SER A C 1
ATOM 2484 O O . SER A 1 314 ? -18.844 -31.172 -10.383 1 91.81 314 SER A O 1
ATOM 2486 N N . LYS A 1 315 ? -18.453 -29.641 -8.875 1 91.44 315 LYS A N 1
ATOM 2487 C CA . LYS A 1 315 ? -19.375 -30.188 -7.891 1 91.44 315 LYS A CA 1
ATOM 2488 C C . LYS A 1 315 ? -20.812 -29.766 -8.195 1 91.44 315 LYS A C 1
ATOM 2490 O O . LYS A 1 315 ? -21.766 -30.453 -7.793 1 91.44 315 LYS A O 1
ATOM 2495 N N . GLU A 1 316 ? -20.984 -28.734 -8.883 1 92.44 316 GLU A N 1
ATOM 2496 C CA . GLU A 1 316 ? -22.312 -28.188 -9.141 1 92.44 316 GLU A CA 1
ATOM 2497 C C . GLU A 1 316 ? -22.859 -28.672 -10.484 1 92.44 316 GLU A C 1
ATOM 2499 O O . GLU A 1 316 ? -22.094 -29.062 -11.359 1 92.44 316 GLU A O 1
ATOM 2504 N N . SER A 1 317 ? -24.219 -28.609 -10.578 1 94.5 317 SER A N 1
ATOM 2505 C CA . SER A 1 317 ? -24.859 -28.953 -11.844 1 94.5 317 SER A CA 1
ATOM 2506 C C . SER A 1 317 ? -24.703 -27.828 -12.859 1 94.5 317 SER A C 1
ATOM 2508 O O . SER A 1 317 ? -24.359 -26.703 -12.5 1 94.5 317 SER A O 1
ATOM 2510 N N . GLN A 1 318 ? -24.922 -28.25 -14.086 1 94.19 318 GLN A N 1
ATOM 2511 C CA . GLN A 1 318 ? -24.875 -27.234 -15.125 1 94.19 318 GLN A CA 1
ATOM 2512 C C . GLN A 1 318 ? -25.891 -26.125 -14.859 1 94.19 318 GLN A C 1
ATOM 2514 O O . GLN A 1 318 ? -25.609 -24.938 -15.109 1 94.19 318 GLN A O 1
ATOM 2519 N N . GLU A 1 319 ? -27.016 -26.469 -14.359 1 94.88 319 GLU A N 1
ATOM 2520 C CA . GLU A 1 319 ? -28.062 -25.5 -14.039 1 94.88 319 GLU A CA 1
ATOM 2521 C C . GLU A 1 319 ? -27.578 -24.516 -12.977 1 94.88 319 GLU A C 1
ATOM 2523 O O . GLU A 1 319 ? -27.875 -23.312 -13.062 1 94.88 319 GLU A O 1
ATOM 2528 N N . GLN A 1 320 ? -26.906 -25.047 -12.055 1 94.19 320 GLN A N 1
ATOM 2529 C CA . GLN A 1 320 ? -26.359 -24.188 -11 1 94.19 320 GLN A CA 1
ATOM 2530 C C . GLN A 1 320 ? -25.312 -23.234 -11.562 1 94.19 320 GLN A C 1
ATOM 2532 O O . GLN A 1 320 ? -25.297 -22.047 -11.227 1 94.19 320 GLN A O 1
ATOM 2537 N N . ILE A 1 321 ? -24.453 -23.75 -12.375 1 94.94 321 ILE A N 1
ATOM 2538 C CA . ILE A 1 321 ? -23.391 -22.938 -12.992 1 94.94 321 ILE A CA 1
ATOM 2539 C C . ILE A 1 321 ? -24.016 -21.828 -13.828 1 94.94 321 ILE A C 1
ATOM 2541 O O . ILE A 1 321 ? -23.562 -20.688 -13.797 1 94.94 321 ILE A O 1
ATOM 2545 N N . ASP A 1 322 ? -25.094 -22.172 -14.539 1 93.94 322 ASP A N 1
ATOM 2546 C CA . ASP A 1 322 ? -25.781 -21.203 -15.383 1 93.94 322 ASP A CA 1
ATOM 2547 C C . ASP A 1 322 ? -26.375 -20.062 -14.547 1 93.94 322 ASP A C 1
ATOM 2549 O O . ASP A 1 322 ? -26.609 -18.969 -15.055 1 93.94 322 ASP A O 1
ATOM 2553 N N . SER A 1 323 ? -26.531 -20.328 -13.25 1 95.06 323 SER A N 1
ATOM 2554 C CA . SER A 1 323 ? -27.156 -19.344 -12.367 1 95.06 323 SER A CA 1
ATOM 2555 C C . SER A 1 323 ? -26.109 -18.625 -11.523 1 95.06 323 SER A C 1
ATOM 2557 O O . SER A 1 323 ? -26.469 -17.875 -10.609 1 95.06 323 SER A O 1
ATOM 2559 N N . TRP A 1 324 ? -24.844 -18.906 -11.766 1 95.62 324 TRP A N 1
ATOM 2560 C CA . TRP A 1 324 ? -23.797 -18.203 -11.047 1 95.62 324 TRP A CA 1
ATOM 2561 C C . TRP A 1 324 ? -23.953 -16.688 -11.227 1 95.62 324 TRP A C 1
ATOM 2563 O O . TRP A 1 324 ? -24.469 -16.234 -12.25 1 95.62 324 TRP A O 1
ATOM 2573 N N . PRO A 1 325 ? -23.484 -15.93 -10.141 1 95.69 325 PRO A N 1
ATOM 2574 C CA . PRO A 1 325 ? -23.375 -14.484 -10.375 1 95.69 325 PRO A CA 1
ATOM 2575 C C . PRO A 1 325 ? -22.594 -14.141 -11.633 1 95.69 325 PRO A C 1
ATOM 2577 O O . PRO A 1 325 ? -21.609 -14.812 -11.945 1 95.69 325 PRO A O 1
ATOM 2580 N N . ALA A 1 326 ? -22.969 -13.109 -12.32 1 96.75 326 ALA A N 1
ATOM 2581 C CA . ALA A 1 326 ? -22.422 -12.75 -13.625 1 96.75 326 ALA A CA 1
ATOM 2582 C C . ALA A 1 326 ? -20.906 -12.555 -13.555 1 96.75 326 ALA A C 1
ATOM 2584 O O . ALA A 1 326 ? -20.188 -12.945 -14.469 1 96.75 326 ALA A O 1
ATOM 2585 N N . PHE A 1 327 ? -20.5 -11.969 -12.516 1 97.12 327 PHE A N 1
ATOM 2586 C CA . PHE A 1 327 ? -19.078 -11.695 -12.383 1 97.12 327 PHE A CA 1
ATOM 2587 C C . PHE A 1 327 ? -18.281 -12.992 -12.25 1 97.12 327 PHE A C 1
ATOM 2589 O O . PHE A 1 327 ? -17.234 -13.156 -12.883 1 97.12 327 PHE A O 1
ATOM 2596 N N . LYS A 1 328 ? -18.734 -13.891 -11.461 1 96.19 328 LYS A N 1
ATOM 2597 C CA . LYS A 1 328 ? -18.094 -15.188 -11.305 1 96.19 328 LYS A CA 1
ATOM 2598 C C . LYS A 1 328 ? -18.031 -15.945 -12.625 1 96.19 328 LYS A C 1
ATOM 2600 O O . LYS A 1 328 ? -17 -16.531 -12.977 1 96.19 328 LYS A O 1
ATOM 2605 N N . LYS A 1 329 ? -19.094 -15.938 -13.312 1 95.75 329 LYS A N 1
ATOM 2606 C CA . LYS A 1 329 ? -19.156 -16.609 -14.609 1 95.75 329 LYS A CA 1
ATOM 2607 C C . LYS A 1 329 ? -18.156 -16.016 -15.586 1 95.75 329 LYS A C 1
ATOM 2609 O O . LYS A 1 329 ? -17.469 -16.75 -16.297 1 95.75 329 LYS A O 1
ATOM 2614 N N . ALA A 1 330 ? -18.109 -14.711 -15.602 1 95.88 330 ALA A N 1
ATOM 2615 C CA . ALA A 1 330 ? -17.188 -14.016 -16.516 1 95.88 330 ALA A CA 1
ATOM 2616 C C . ALA A 1 330 ? -15.742 -14.383 -16.219 1 95.88 330 ALA A C 1
ATOM 2618 O O . ALA A 1 330 ? -14.977 -14.688 -17.125 1 95.88 330 ALA A O 1
ATOM 2619 N N . VAL A 1 331 ? -15.352 -14.398 -14.969 1 95.88 331 VAL A N 1
ATOM 2620 C CA . VAL A 1 331 ? -13.984 -14.695 -14.562 1 95.88 331 VAL A CA 1
ATOM 2621 C C . VAL A 1 331 ? -13.641 -16.141 -14.898 1 95.88 331 VAL A C 1
ATOM 2623 O O . VAL A 1 331 ? -12.586 -16.422 -15.477 1 95.88 331 VAL A O 1
ATOM 2626 N N . THR A 1 332 ? -14.562 -17.016 -14.586 1 95.75 332 THR A N 1
ATOM 2627 C CA . THR A 1 332 ? -14.32 -18.438 -14.797 1 95.75 332 THR A CA 1
ATOM 2628 C C . THR A 1 332 ? -14.25 -18.766 -16.281 1 95.75 332 THR A C 1
ATOM 2630 O O . THR A 1 332 ? -13.492 -19.641 -16.703 1 95.75 332 THR A O 1
ATOM 2633 N N . SER A 1 333 ? -15.016 -18.062 -17.047 1 95.69 333 SER A N 1
ATOM 2634 C CA . SER A 1 333 ? -14.984 -18.234 -18.5 1 95.69 333 SER A CA 1
ATOM 2635 C C . SER A 1 333 ? -13.609 -17.906 -19.062 1 95.69 333 SER A C 1
ATOM 2637 O O . SER A 1 333 ? -13.125 -18.594 -19.969 1 95.69 333 SER A O 1
ATOM 2639 N N . GLY A 1 334 ? -13.039 -16.891 -18.547 1 95.06 334 GLY A N 1
ATOM 2640 C CA . GLY A 1 334 ? -11.695 -16.531 -18.953 1 95.06 334 GLY A CA 1
ATOM 2641 C C . GLY A 1 334 ? -10.672 -17.609 -18.625 1 95.06 334 GLY A C 1
ATOM 2642 O O . GLY A 1 334 ? -9.773 -17.875 -19.438 1 95.06 334 GLY A O 1
ATOM 2643 N N . VAL A 1 335 ? -10.812 -18.203 -17.516 1 95.62 335 VAL A N 1
ATOM 2644 C CA . VAL A 1 335 ? -9.914 -19.281 -17.094 1 95.62 335 VAL A CA 1
ATOM 2645 C C . VAL A 1 335 ? -10.109 -20.5 -18 1 95.62 335 VAL A C 1
ATOM 2647 O O . VAL A 1 335 ? -9.133 -21.125 -18.422 1 95.62 335 VAL A O 1
ATOM 2650 N N . THR A 1 336 ? -11.336 -20.797 -18.359 1 97.06 336 THR A N 1
ATOM 2651 C CA . THR A 1 336 ? -11.688 -21.922 -19.219 1 97.06 336 THR A CA 1
ATOM 2652 C C . THR A 1 336 ? -11 -21.797 -20.578 1 97.06 336 THR A C 1
ATOM 2654 O O . THR A 1 336 ? -10.453 -22.781 -21.094 1 97.06 336 THR A O 1
ATOM 2657 N N . TRP A 1 337 ? -10.984 -20.625 -21.062 1 97.44 337 TRP A N 1
ATOM 2658 C CA . TRP A 1 337 ? -10.367 -20.312 -22.344 1 97.44 337 TRP A CA 1
ATOM 2659 C C . TRP A 1 337 ? -8.875 -20.625 -22.312 1 97.44 337 TRP A C 1
ATOM 2661 O O . TRP A 1 337 ? -8.312 -21.109 -23.297 1 97.44 337 TRP A O 1
ATOM 2671 N N . ARG A 1 338 ? -8.211 -20.516 -21.25 1 97.75 338 ARG A N 1
ATOM 2672 C CA . ARG A 1 338 ? -6.773 -20.719 -21.109 1 97.75 338 ARG A CA 1
ATOM 2673 C C . ARG A 1 338 ? -6.422 -22.203 -21.172 1 97.75 338 ARG A C 1
ATOM 2675 O O . ARG A 1 338 ? -5.289 -22.562 -21.5 1 97.75 338 ARG A O 1
ATOM 2682 N N . TRP A 1 339 ? -7.379 -23.016 -20.922 1 97.75 339 TRP A N 1
ATOM 2683 C CA . TRP A 1 339 ? -7.199 -24.469 -20.969 1 97.75 339 TRP A CA 1
ATOM 2684 C C . TRP A 1 339 ? -7.496 -25.016 -22.359 1 97.75 339 TRP A C 1
ATOM 2686 O O . TRP A 1 339 ? -7.52 -26.234 -22.562 1 97.75 339 TRP A O 1
ATOM 2696 N N . GLY A 1 340 ? -7.801 -24.156 -23.312 1 97.44 340 GLY A N 1
ATOM 2697 C CA . GLY A 1 340 ? -8.086 -24.562 -24.672 1 97.44 340 GLY A CA 1
ATOM 2698 C C . GLY A 1 340 ? -9.523 -25 -24.875 1 97.44 340 GLY A C 1
ATOM 2699 O O . GLY A 1 340 ? -9.828 -25.703 -25.844 1 97.44 340 GLY A O 1
ATOM 2700 N N . LEU A 1 341 ? -10.367 -24.594 -24.016 1 97.62 341 LEU A N 1
ATOM 2701 C CA . LEU A 1 341 ? -11.781 -24.938 -24.094 1 97.62 341 LEU A CA 1
ATOM 2702 C C . LEU A 1 341 ? -12.602 -23.734 -24.547 1 97.62 341 LEU A C 1
ATOM 2704 O O . LEU A 1 341 ? -12.172 -22.594 -24.391 1 97.62 341 LEU A O 1
ATOM 2708 N N . GLU A 1 342 ? -13.781 -24.047 -25.094 1 96.56 342 GLU A N 1
ATOM 2709 C CA . GLU A 1 342 ? -14.734 -22.953 -25.297 1 96.56 342 GLU A CA 1
ATOM 2710 C C . GLU A 1 342 ? -15.094 -22.281 -23.984 1 96.56 342 GLU A C 1
ATOM 2712 O O . GLU A 1 342 ? -15.359 -22.953 -22.984 1 96.56 342 GLU A O 1
ATOM 2717 N N . PRO A 1 343 ? -15.117 -20.984 -24 1 95.12 343 PRO A N 1
ATOM 2718 C CA . PRO A 1 343 ? -15.328 -20.25 -22.75 1 95.12 343 PRO A CA 1
ATOM 2719 C C . PRO A 1 343 ? -16.594 -20.688 -22 1 95.12 343 PRO A C 1
ATOM 2721 O O . PRO A 1 343 ? -16.641 -20.594 -20.781 1 95.12 343 PRO A O 1
ATOM 2724 N N . GLU A 1 344 ? -17.547 -21.234 -22.641 1 93.62 344 GLU A N 1
ATOM 2725 C CA . GLU A 1 344 ? -18.812 -21.625 -22.031 1 93.62 344 GLU A CA 1
ATOM 2726 C C . GLU A 1 344 ? -18.719 -23.031 -21.422 1 93.62 344 GLU A C 1
ATOM 2728 O O . GLU A 1 344 ? -19.578 -23.438 -20.641 1 93.62 344 GLU A O 1
ATOM 2733 N N . ASN A 1 345 ? -17.734 -23.734 -21.781 1 96.44 345 ASN A N 1
ATOM 2734 C CA . ASN A 1 345 ? -17.578 -25.094 -21.266 1 96.44 345 ASN A CA 1
ATOM 2735 C C . ASN A 1 345 ? -16.844 -25.109 -19.922 1 96.44 345 ASN A C 1
ATOM 2737 O O . ASN A 1 345 ? -15.812 -25.781 -19.781 1 96.44 345 ASN A O 1
ATOM 2741 N N . ILE A 1 346 ? -17.375 -24.469 -18.953 1 96.31 346 ILE A N 1
ATOM 2742 C CA . ILE A 1 346 ? -16.781 -24.297 -17.625 1 96.31 346 ILE A CA 1
ATOM 2743 C C . ILE A 1 346 ? -16.562 -25.656 -16.984 1 96.31 346 ILE A C 1
ATOM 2745 O O . ILE A 1 346 ? -15.5 -25.906 -16.406 1 96.31 346 ILE A O 1
ATOM 2749 N N . LYS A 1 347 ? -17.422 -26.562 -17.094 1 94.94 347 LYS A N 1
ATOM 2750 C CA . LYS A 1 347 ? -17.344 -27.875 -16.469 1 94.94 347 LYS A CA 1
ATOM 2751 C C . LYS A 1 347 ? -16.219 -28.719 -17.078 1 94.94 347 LYS A C 1
ATOM 2753 O O . LYS A 1 347 ? -15.648 -29.578 -16.406 1 94.94 347 LYS A O 1
ATOM 2758 N N . GLY A 1 348 ? -15.938 -28.438 -18.281 1 96.56 348 GLY A N 1
ATOM 2759 C CA . GLY A 1 348 ? -14.914 -29.188 -18.984 1 96.56 348 GLY A CA 1
ATOM 2760 C C . GLY A 1 348 ? -13.531 -29.031 -18.375 1 96.56 348 GLY A C 1
ATOM 2761 O O . GLY A 1 348 ? -12.625 -29.828 -18.656 1 96.56 348 GLY A O 1
ATOM 2762 N N . GLN A 1 349 ? -13.328 -28.062 -17.5 1 96.06 349 GLN A N 1
ATOM 2763 C CA . GLN A 1 349 ? -12.023 -27.766 -16.906 1 96.06 349 GLN A CA 1
ATOM 2764 C C . GLN A 1 349 ? -11.484 -28.969 -16.141 1 96.06 349 GLN A C 1
ATOM 2766 O O . GLN A 1 349 ? -10.289 -29.266 -16.203 1 96.06 349 GLN A O 1
ATOM 2771 N N . THR A 1 350 ? -12.352 -29.641 -15.453 1 96.81 350 THR A N 1
ATOM 2772 C CA . THR A 1 350 ? -11.906 -30.75 -14.609 1 96.81 350 THR A CA 1
ATOM 2773 C C . THR A 1 350 ? -11.227 -31.828 -15.453 1 96.81 350 THR A C 1
ATOM 2775 O O . THR A 1 350 ? -10.086 -32.188 -15.188 1 96.81 350 THR A O 1
ATOM 2778 N N . GLU A 1 351 ? -11.93 -32.25 -16.469 1 96.94 351 GLU A N 1
ATOM 2779 C CA . GLU A 1 351 ? -11.383 -33.312 -17.312 1 96.94 351 GLU A CA 1
ATOM 2780 C C . GLU A 1 351 ? -10.133 -32.812 -18.047 1 96.94 351 GLU A C 1
ATOM 2782 O O . GLU A 1 351 ? -9.219 -33.625 -18.297 1 96.94 351 GLU A O 1
ATOM 2787 N N . GLN A 1 352 ? -10.07 -31.562 -18.391 1 96.88 352 GLN A N 1
ATOM 2788 C CA . GLN A 1 352 ? -8.945 -31 -19.125 1 96.88 352 GLN A CA 1
ATOM 2789 C C . GLN A 1 352 ? -7.664 -31.062 -18.312 1 96.88 352 GLN A C 1
ATOM 2791 O O . GLN A 1 352 ? -6.566 -31 -18.859 1 96.88 352 GLN A O 1
ATOM 2796 N N . THR A 1 353 ? -7.723 -31.203 -16.984 1 97.12 353 THR A N 1
ATOM 2797 C CA . THR A 1 353 ? -6.555 -31.172 -16.109 1 97.12 353 THR A CA 1
ATOM 2798 C C . THR A 1 353 ? -6.074 -32.594 -15.812 1 97.12 353 THR A C 1
ATOM 2800 O O . THR A 1 353 ? -5.102 -32.781 -15.078 1 97.12 353 THR A O 1
ATOM 2803 N N . ARG A 1 354 ? -6.766 -33.562 -16.375 1 97.25 354 ARG A N 1
ATOM 2804 C CA . ARG A 1 354 ? -6.324 -34.938 -16.188 1 97.25 354 ARG A CA 1
ATOM 2805 C C . ARG A 1 354 ? -4.891 -35.125 -16.672 1 97.25 354 ARG A C 1
ATOM 2807 O O . ARG A 1 354 ? -4.543 -34.719 -17.781 1 97.25 354 ARG A O 1
ATOM 2814 N N . GLY A 1 355 ? -4.082 -35.688 -15.836 1 97.44 355 GLY A N 1
ATOM 2815 C CA . GLY A 1 355 ? -2.695 -35.906 -16.188 1 97.44 355 GLY A CA 1
ATOM 2816 C C . GLY A 1 355 ? -1.755 -34.844 -15.695 1 97.44 355 GLY A C 1
ATOM 2817 O O . GLY A 1 355 ? -0.535 -35 -15.711 1 97.44 355 GLY A O 1
ATOM 2818 N N . PHE A 1 356 ? -2.268 -33.75 -15.305 1 98.31 356 PHE A N 1
ATOM 2819 C CA . PHE A 1 356 ? -1.446 -32.688 -14.719 1 98.31 356 PHE A CA 1
ATOM 2820 C C . PHE A 1 356 ? -1.03 -33.062 -13.297 1 98.31 356 PHE A C 1
ATOM 2822 O O . PHE A 1 356 ? -1.588 -32.531 -12.328 1 98.31 356 PHE A O 1
ATOM 2829 N N . GLN A 1 357 ? -0.113 -33.875 -13.227 1 98.31 357 GLN A N 1
ATOM 2830 C CA . GLN A 1 357 ? 0.454 -34.375 -11.977 1 98.31 357 GLN A CA 1
ATOM 2831 C C . GLN A 1 357 ? 1.974 -34.469 -12.062 1 98.31 357 GLN A C 1
ATOM 2833 O O . GLN A 1 357 ? 2.537 -34.469 -13.164 1 98.31 357 GLN A O 1
ATOM 2838 N N . PHE A 1 358 ? 2.689 -34.469 -10.969 1 98.5 358 PHE A N 1
ATOM 2839 C CA . PHE A 1 358 ? 4.133 -34.688 -10.93 1 98.5 358 PHE A CA 1
ATOM 2840 C C . PHE A 1 358 ? 4.516 -35.594 -9.766 1 98.5 358 PHE A C 1
ATOM 2842 O O . PHE A 1 358 ? 3.723 -35.781 -8.844 1 98.5 358 PHE A O 1
ATOM 2849 N N . ASN A 1 359 ? 5.672 -36.219 -9.875 1 98.62 359 ASN A N 1
ATOM 2850 C CA . ASN A 1 359 ? 6.234 -37.031 -8.812 1 98.62 359 ASN A CA 1
ATOM 2851 C C . ASN A 1 359 ? 7.176 -36.25 -7.922 1 98.62 359 ASN A C 1
ATOM 2853 O O . ASN A 1 359 ? 8.312 -35.969 -8.297 1 98.62 359 ASN A O 1
ATOM 2857 N N . PRO A 1 360 ? 6.707 -35.938 -6.699 1 98.75 360 PRO A N 1
ATOM 2858 C CA . PRO A 1 360 ? 7.531 -35.094 -5.824 1 98.75 360 PRO A CA 1
ATOM 2859 C C . PRO A 1 360 ? 8.891 -35.719 -5.523 1 98.75 360 PRO A C 1
ATOM 2861 O O . PRO A 1 360 ? 9.859 -35 -5.262 1 98.75 360 PRO A O 1
ATOM 2864 N N . ALA A 1 361 ? 9.055 -36.969 -5.578 1 98.69 361 ALA A N 1
ATOM 2865 C CA . ALA A 1 361 ? 10.281 -37.656 -5.215 1 98.69 361 ALA A CA 1
ATOM 2866 C C . ALA A 1 361 ? 11.438 -37.25 -6.129 1 98.69 361 ALA A C 1
ATOM 2868 O O . ALA A 1 361 ? 12.609 -37.406 -5.773 1 98.69 361 ALA A O 1
ATOM 2869 N N . LEU A 1 362 ? 11.109 -36.719 -7.223 1 98.69 362 LEU A N 1
ATOM 2870 C CA . LEU A 1 362 ? 12.117 -36.375 -8.219 1 98.69 362 LEU A CA 1
ATOM 2871 C C . LEU A 1 362 ? 12.641 -34.969 -7.984 1 98.69 362 LEU A C 1
ATOM 2873 O O . LEU A 1 362 ? 13.617 -34.531 -8.617 1 98.69 362 LEU A O 1
ATOM 2877 N N . ILE A 1 363 ? 12.031 -34.25 -7.145 1 98.81 363 ILE A N 1
ATOM 2878 C CA . ILE A 1 363 ? 12.484 -32.906 -6.789 1 98.81 363 ILE A CA 1
ATOM 2879 C C . ILE A 1 363 ? 13.547 -32.969 -5.703 1 98.81 363 ILE A C 1
ATOM 2881 O O . ILE A 1 363 ? 13.266 -33.375 -4.57 1 98.81 363 ILE A O 1
ATOM 2885 N N . THR A 1 364 ? 14.75 -32.531 -6.023 1 98.31 364 THR A N 1
ATOM 2886 C CA . THR A 1 364 ? 15.852 -32.75 -5.094 1 98.31 364 THR A CA 1
ATOM 2887 C C . THR A 1 364 ? 16.375 -31.406 -4.562 1 98.31 364 THR A C 1
ATOM 2889 O O . THR A 1 364 ? 17.156 -31.375 -3.602 1 98.31 364 THR A O 1
ATOM 2892 N N . CYS A 1 365 ? 16.016 -30.266 -5.168 1 98.69 365 CYS A N 1
ATOM 2893 C CA . CYS A 1 365 ? 16.422 -28.953 -4.656 1 98.69 365 CYS A CA 1
ATOM 2894 C C . CYS A 1 365 ? 15.586 -28.562 -3.445 1 98.69 365 CYS A C 1
ATOM 2896 O O . CYS A 1 365 ? 14.531 -29.141 -3.195 1 98.69 365 CYS A O 1
ATOM 2898 N N . PRO A 1 366 ? 16.031 -27.562 -2.598 1 98.81 366 PRO A N 1
ATOM 2899 C CA . PRO A 1 366 ? 15.258 -27.094 -1.447 1 98.81 366 PRO A CA 1
ATOM 2900 C C . PRO A 1 366 ? 13.891 -26.547 -1.84 1 98.81 366 PRO A C 1
ATOM 2902 O O . PRO A 1 366 ? 13.742 -25.938 -2.9 1 98.81 366 PRO A O 1
ATOM 2905 N N . VAL A 1 367 ? 12.891 -26.781 -0.889 1 98.94 367 VAL A N 1
ATOM 2906 C CA . VAL A 1 367 ? 11.508 -26.422 -1.201 1 98.94 367 VAL A CA 1
ATOM 2907 C C . VAL A 1 367 ? 10.898 -25.656 -0.032 1 98.94 367 VAL A C 1
ATOM 2909 O O . VAL A 1 367 ? 10.984 -26.078 1.119 1 98.94 367 VAL A O 1
ATOM 2912 N N . LEU A 1 368 ? 10.281 -24.516 -0.33 1 98.94 368 LEU A N 1
ATOM 2913 C CA . LEU A 1 368 ? 9.391 -23.797 0.579 1 98.94 368 LEU A CA 1
ATOM 2914 C C . LEU A 1 368 ? 7.961 -23.797 0.041 1 98.94 368 LEU A C 1
ATOM 2916 O O . LEU A 1 368 ? 7.715 -23.344 -1.081 1 98.94 368 LEU A O 1
ATOM 2920 N N . ASP A 1 369 ? 7.039 -24.344 0.804 1 98.88 369 ASP A N 1
ATOM 2921 C CA . ASP A 1 369 ? 5.617 -24.375 0.469 1 98.88 369 ASP A CA 1
ATOM 2922 C C . ASP A 1 369 ? 4.82 -23.469 1.412 1 98.88 369 ASP A C 1
ATOM 2924 O O . ASP A 1 369 ? 4.812 -23.688 2.625 1 98.88 369 ASP A O 1
ATOM 2928 N N . LEU A 1 370 ? 4.16 -22.469 0.862 1 98.81 370 LEU A N 1
ATOM 2929 C CA . LEU A 1 370 ? 3.318 -21.547 1.613 1 98.81 370 LEU A CA 1
ATOM 2930 C C . LEU A 1 370 ? 1.842 -21.797 1.321 1 98.81 370 LEU A C 1
ATOM 2932 O O . LEU A 1 370 ? 1.453 -21.953 0.162 1 98.81 370 LEU A O 1
ATOM 2936 N N . VAL A 1 371 ? 1.002 -21.812 2.35 1 97.94 371 VAL A N 1
ATOM 2937 C CA . VAL A 1 371 ? -0.435 -21.953 2.148 1 97.94 371 VAL A CA 1
ATOM 2938 C C . VAL A 1 371 ? -1.191 -21.156 3.201 1 97.94 371 VAL A C 1
ATOM 2940 O O . VAL A 1 371 ? -0.866 -21.203 4.391 1 97.94 371 VAL A O 1
ATOM 2943 N N . GLY A 1 372 ? -2.141 -20.344 2.752 1 95.94 372 GLY A N 1
ATOM 2944 C CA . GLY A 1 372 ? -2.982 -19.625 3.705 1 95.94 372 GLY A CA 1
ATOM 2945 C C . GLY A 1 372 ? -3.871 -20.562 4.516 1 95.94 372 GLY A C 1
ATOM 2946 O O . GLY A 1 372 ? -4.395 -21.547 3.992 1 95.94 372 GLY A O 1
ATOM 2947 N N . ALA A 1 373 ? -4.098 -20.25 5.754 1 94.94 373 ALA A N 1
ATOM 2948 C CA . ALA A 1 373 ? -4.906 -21.078 6.648 1 94.94 373 ALA A CA 1
ATOM 2949 C C . ALA A 1 373 ? -6.316 -21.25 6.102 1 94.94 373 ALA A C 1
ATOM 2951 O O . ALA A 1 373 ? -6.926 -22.312 6.27 1 94.94 373 ALA A O 1
ATOM 2952 N N . GLY A 1 374 ? -6.828 -20.25 5.5 1 91.5 374 GLY A N 1
ATOM 2953 C CA . GLY A 1 374 ? -8.156 -20.344 4.91 1 91.5 374 GLY A CA 1
ATOM 2954 C C . GLY A 1 374 ? -8.25 -21.391 3.812 1 91.5 374 GLY A C 1
ATOM 2955 O O . GLY A 1 374 ? -9.273 -22.062 3.672 1 91.5 374 GLY A O 1
ATOM 2956 N N . GLU A 1 375 ? -7.246 -21.547 3.041 1 92.56 375 GLU A N 1
ATOM 2957 C CA . GLU A 1 375 ? -7.207 -22.562 1.987 1 92.56 375 GLU A CA 1
ATOM 2958 C C . GLU A 1 375 ? -6.848 -23.938 2.553 1 92.56 375 GLU A C 1
ATOM 2960 O O . GLU A 1 375 ? -7.375 -24.953 2.104 1 92.56 375 GLU A O 1
ATOM 2965 N N . TYR A 1 376 ? -6.082 -23.922 3.539 1 94.12 376 TYR A N 1
ATOM 2966 C CA . TYR A 1 376 ? -5.535 -25.156 4.102 1 94.12 376 TYR A CA 1
ATOM 2967 C C . TYR A 1 376 ? -6.625 -25.984 4.773 1 94.12 376 TYR A C 1
ATOM 2969 O O . TYR A 1 376 ? -6.484 -27.203 4.93 1 94.12 376 TYR A O 1
ATOM 2977 N N . VAL A 1 377 ? -7.719 -25.328 5.109 1 92 377 VAL A N 1
ATOM 2978 C CA . VAL A 1 377 ? -8.797 -26.016 5.809 1 92 377 VAL A CA 1
ATOM 2979 C C . VAL A 1 377 ? -9.492 -26.984 4.855 1 92 377 VAL A C 1
ATOM 2981 O O . VAL A 1 377 ? -10.156 -27.938 5.289 1 92 377 VAL A O 1
ATOM 2984 N N . ASN A 1 378 ? -9.367 -26.734 3.588 1 93.75 378 ASN A N 1
ATOM 2985 C CA . ASN A 1 378 ? -9.93 -27.672 2.613 1 93.75 378 ASN A CA 1
ATOM 2986 C C . ASN A 1 378 ? -9.219 -29.016 2.645 1 93.75 378 ASN A C 1
ATOM 2988 O O . ASN A 1 378 ? -7.984 -29.062 2.643 1 93.75 378 ASN A O 1
ATOM 2992 N N . ARG A 1 379 ? -9.938 -30.078 2.586 1 94 379 ARG A N 1
ATOM 2993 C CA . ARG A 1 379 ? -9.398 -31.422 2.775 1 94 379 ARG A CA 1
ATOM 2994 C C . ARG A 1 379 ? -8.422 -31.781 1.659 1 94 379 ARG A C 1
ATOM 2996 O O . ARG A 1 379 ? -7.359 -32.344 1.915 1 94 379 ARG A O 1
ATOM 3003 N N . GLU A 1 380 ? -8.797 -31.516 0.491 1 96.06 380 GLU A N 1
ATOM 3004 C CA . GLU A 1 380 ? -7.934 -31.859 -0.636 1 96.06 380 GLU A CA 1
ATOM 3005 C C . GLU A 1 380 ? -6.672 -31 -0.653 1 96.06 380 GLU A C 1
ATOM 3007 O O . GLU A 1 380 ? -5.586 -31.484 -0.965 1 96.06 380 GLU A O 1
ATOM 3012 N N . THR A 1 381 ? -6.805 -29.703 -0.399 1 96.19 381 THR A N 1
ATOM 3013 C CA . THR A 1 381 ? -5.637 -28.844 -0.279 1 96.19 381 THR A CA 1
ATOM 3014 C C . THR A 1 381 ? -4.68 -29.375 0.782 1 96.19 381 THR A C 1
ATOM 3016 O O . THR A 1 381 ? -3.48 -29.516 0.528 1 96.19 381 THR A O 1
ATOM 3019 N N . GLU A 1 382 ? -5.215 -29.656 1.958 1 96.88 382 GLU A N 1
ATOM 3020 C CA . GLU A 1 382 ? -4.398 -30.203 3.037 1 96.88 382 GLU A CA 1
ATOM 3021 C C . GLU A 1 382 ? -3.717 -31.5 2.607 1 96.88 382 GLU A C 1
ATOM 3023 O O . GLU A 1 382 ? -2.514 -31.672 2.816 1 96.88 382 GLU A O 1
ATOM 3028 N N . ARG A 1 383 ? -4.473 -32.375 2.025 1 97.81 383 ARG A N 1
ATOM 3029 C CA . ARG A 1 383 ? -3.951 -33.688 1.604 1 97.81 383 ARG A CA 1
ATOM 3030 C C . ARG A 1 383 ? -2.779 -33.531 0.642 1 97.81 383 ARG A C 1
ATOM 3032 O O . ARG A 1 383 ? -1.755 -34.188 0.778 1 97.81 383 ARG A O 1
ATOM 3039 N N . GLN A 1 384 ? -2.922 -32.625 -0.302 1 98.12 384 GLN A N 1
ATOM 3040 C CA . GLN A 1 384 ? -1.879 -32.469 -1.312 1 98.12 384 GLN A CA 1
ATOM 3041 C C . GLN A 1 384 ? -0.625 -31.844 -0.721 1 98.12 384 GLN A C 1
ATOM 3043 O O . GLN A 1 384 ? 0.493 -32.156 -1.125 1 98.12 384 GLN A O 1
ATOM 3048 N N . GLN A 1 385 ? -0.79 -30.844 0.19 1 98.5 385 GLN A N 1
ATOM 3049 C CA . GLN A 1 385 ? 0.394 -30.297 0.844 1 98.5 385 GLN A CA 1
ATOM 3050 C C . GLN A 1 385 ? 1.127 -31.359 1.645 1 98.5 385 GLN A C 1
ATOM 3052 O O . GLN A 1 385 ? 2.357 -31.438 1.605 1 98.5 385 GLN A O 1
ATOM 3057 N N . GLN A 1 386 ? 0.391 -32.188 2.346 1 98.31 386 GLN A N 1
ATOM 3058 C CA . GLN A 1 386 ? 0.98 -33.281 3.135 1 98.31 386 GLN A CA 1
ATOM 3059 C C . GLN A 1 386 ? 1.67 -34.281 2.238 1 98.31 386 GLN A C 1
ATOM 3061 O O . GLN A 1 386 ? 2.764 -34.781 2.555 1 98.31 386 GLN A O 1
ATOM 3066 N N . GLU A 1 387 ? 1.023 -34.625 1.212 1 98.56 387 GLU A N 1
ATOM 3067 C CA . GLU A 1 387 ? 1.619 -35.562 0.255 1 98.56 387 GLU A CA 1
ATOM 3068 C C . GLU A 1 387 ? 2.916 -35 -0.321 1 98.56 387 GLU A C 1
ATOM 3070 O O . GLU A 1 387 ? 3.908 -35.719 -0.443 1 98.56 387 GLU A O 1
ATOM 3075 N N . PHE A 1 388 ? 2.836 -33.75 -0.718 1 98.69 388 PHE A N 1
ATOM 3076 C CA . PHE A 1 388 ? 4.016 -33.062 -1.259 1 98.69 388 PHE A CA 1
ATOM 3077 C C . PHE A 1 388 ? 5.188 -33.188 -0.293 1 98.69 388 PHE A C 1
ATOM 3079 O O . PHE A 1 388 ? 6.266 -33.656 -0.667 1 98.69 388 PHE A O 1
ATOM 3086 N N . MET A 1 389 ? 4.957 -32.844 0.942 1 98.31 389 MET A N 1
ATOM 3087 C CA . MET A 1 389 ? 6.004 -32.844 1.96 1 98.31 389 MET A CA 1
ATOM 3088 C C . MET A 1 389 ? 6.484 -34.281 2.219 1 98.31 389 MET A C 1
ATOM 3090 O O . MET A 1 389 ? 7.684 -34.5 2.387 1 98.31 389 MET A O 1
ATOM 3094 N N . ALA A 1 390 ? 5.625 -35.188 2.242 1 98.31 390 ALA A N 1
ATOM 3095 C CA . ALA A 1 390 ? 5.953 -36.594 2.584 1 98.31 390 ALA A CA 1
ATOM 3096 C C . ALA A 1 390 ? 6.793 -37.25 1.488 1 98.31 390 ALA A C 1
ATOM 3098 O O . ALA A 1 390 ? 7.672 -38.062 1.773 1 98.31 390 ALA A O 1
ATOM 3099 N N . LYS A 1 391 ? 6.574 -36.875 0.271 1 98.56 391 LYS A N 1
ATOM 3100 C CA . LYS A 1 391 ? 7.152 -37.594 -0.841 1 98.56 391 LYS A CA 1
ATOM 3101 C C . LYS A 1 391 ? 8.32 -36.844 -1.462 1 98.56 391 LYS A C 1
ATOM 3103 O O . LYS A 1 391 ? 9.039 -37.406 -2.309 1 98.56 391 LYS A O 1
ATOM 3108 N N . LEU A 1 392 ? 8.57 -35.688 -1.07 1 98.38 392 LEU A N 1
ATOM 3109 C CA . LEU A 1 392 ? 9.617 -34.844 -1.657 1 98.38 392 LEU A CA 1
ATOM 3110 C C . LEU A 1 392 ? 10.969 -35.562 -1.599 1 98.38 392 LEU A C 1
ATOM 3112 O O . LEU A 1 392 ? 11.305 -36.188 -0.583 1 98.38 392 LEU A O 1
ATOM 3116 N N . GLY A 1 393 ? 11.711 -35.438 -2.652 1 98.31 393 GLY A N 1
ATOM 3117 C CA . GLY A 1 393 ? 13.055 -35.969 -2.678 1 98.31 393 GLY A CA 1
ATOM 3118 C C . GLY A 1 393 ? 14.055 -35.125 -1.898 1 98.31 393 GLY A C 1
ATOM 3119 O O . GLY A 1 393 ? 15.055 -35.656 -1.404 1 98.31 393 GLY A O 1
ATOM 3120 N N . SER A 1 394 ? 13.805 -33.906 -1.838 1 97.12 394 SER A N 1
ATOM 3121 C CA . SER A 1 394 ? 14.664 -32.969 -1.119 1 97.12 394 SER A CA 1
ATOM 3122 C C . SER A 1 394 ? 14.625 -33.219 0.384 1 97.12 394 SER A C 1
ATOM 3124 O O . SER A 1 394 ? 13.57 -33.531 0.94 1 97.12 394 SER A O 1
ATOM 3126 N N . LYS A 1 395 ? 15.742 -33 1.078 1 95.88 395 LYS A N 1
ATOM 3127 C CA . LYS A 1 395 ? 15.797 -33.094 2.535 1 95.88 395 LYS A CA 1
ATOM 3128 C C . LYS A 1 395 ? 15.523 -31.734 3.17 1 95.88 395 LYS A C 1
ATOM 3130 O O . LYS A 1 395 ? 15.188 -31.656 4.355 1 95.88 395 LYS A O 1
ATOM 3135 N N . ASN A 1 396 ? 15.734 -30.766 2.406 1 98 396 ASN A N 1
ATOM 3136 C CA . ASN A 1 396 ? 15.43 -29.406 2.859 1 98 396 ASN A CA 1
ATOM 3137 C C . ASN A 1 396 ? 14.047 -28.969 2.4 1 98 396 ASN A C 1
ATOM 3139 O O . ASN A 1 396 ? 13.898 -28.406 1.315 1 98 396 ASN A O 1
ATOM 3143 N N . LYS A 1 397 ? 13.086 -29.219 3.17 1 98.06 397 LYS A N 1
ATOM 3144 C CA . LYS A 1 397 ? 11.695 -28.922 2.836 1 98.06 397 LYS A CA 1
ATOM 3145 C C . LYS A 1 397 ? 10.984 -28.25 4.008 1 98.06 397 LYS A C 1
ATOM 3147 O O . LYS A 1 397 ? 11.188 -28.625 5.164 1 98.06 397 LYS A O 1
ATOM 3152 N N . THR A 1 398 ? 10.234 -27.203 3.721 1 98.38 398 THR A N 1
ATOM 3153 C CA . THR A 1 398 ? 9.516 -26.422 4.727 1 98.38 398 THR A CA 1
ATOM 3154 C C . THR A 1 398 ? 8.094 -26.125 4.262 1 98.38 398 THR A C 1
ATOM 3156 O O . THR A 1 398 ? 7.891 -25.672 3.135 1 98.38 398 THR A O 1
ATOM 3159 N N . LEU A 1 399 ? 7.105 -26.469 5.055 1 98.69 399 LEU A N 1
ATOM 3160 C CA . LEU A 1 399 ? 5.723 -26.047 4.867 1 98.69 399 LEU A CA 1
ATOM 3161 C C . LEU A 1 399 ? 5.332 -24.984 5.898 1 98.69 399 LEU A C 1
ATOM 3163 O O . LEU A 1 399 ? 5.516 -25.188 7.102 1 98.69 399 LEU A O 1
ATOM 3167 N N . ILE A 1 400 ? 4.863 -23.875 5.43 1 98.62 400 ILE A N 1
ATOM 3168 C CA . ILE A 1 400 ? 4.363 -22.844 6.328 1 98.62 400 ILE A CA 1
ATOM 3169 C C . ILE A 1 400 ? 2.891 -22.562 6.031 1 98.62 400 ILE A C 1
ATOM 3171 O O . ILE A 1 400 ? 2.529 -22.25 4.895 1 98.62 400 ILE A O 1
ATOM 3175 N N . VAL A 1 401 ? 2.051 -22.688 7 1 98.19 401 VAL A N 1
ATOM 3176 C CA . VAL A 1 401 ? 0.655 -22.266 6.938 1 98.19 401 VAL A CA 1
ATOM 3177 C C . VAL A 1 401 ? 0.507 -20.891 7.57 1 98.19 401 VAL A C 1
ATOM 3179 O O . VAL A 1 401 ? 0.633 -20.734 8.789 1 98.19 401 VAL A O 1
ATOM 3182 N N . THR A 1 402 ? 0.287 -19.891 6.742 1 97.31 402 THR A N 1
ATOM 3183 C CA . THR A 1 402 ? 0.162 -18.531 7.273 1 97.31 402 THR A CA 1
ATOM 3184 C C . THR A 1 402 ? -1.176 -18.359 7.984 1 97.31 402 THR A C 1
ATOM 3186 O O . THR A 1 402 ? -2.215 -18.797 7.484 1 97.31 402 THR A O 1
ATOM 3189 N N . PRO A 1 403 ? -1.168 -17.734 9.109 1 93.62 403 PRO A N 1
ATOM 3190 C CA . PRO A 1 403 ? -2.369 -17.734 9.953 1 93.62 403 PRO A CA 1
ATOM 3191 C C . PRO A 1 403 ? -3.34 -16.609 9.586 1 93.62 403 PRO A C 1
ATOM 3193 O O . PRO A 1 403 ? -2.932 -15.602 9.008 1 93.62 403 PRO A O 1
ATOM 3196 N N . GLU A 1 404 ? -4.539 -16.781 10.008 1 92.31 404 GLU A N 1
ATOM 3197 C CA . GLU A 1 404 ? -5.605 -15.82 9.773 1 92.31 404 GLU A CA 1
ATOM 3198 C C . GLU A 1 404 ? -5.355 -14.523 10.539 1 92.31 404 GLU A C 1
ATOM 3200 O O . GLU A 1 404 ? -5.648 -13.438 10.031 1 92.31 404 GLU A O 1
ATOM 3205 N N . ASP A 1 405 ? -4.797 -14.578 11.672 1 94.44 405 ASP A N 1
ATOM 3206 C CA . ASP A 1 405 ? -4.68 -13.406 12.539 1 94.44 405 ASP A CA 1
ATOM 3207 C C . ASP A 1 405 ? -3.527 -12.508 12.094 1 94.44 405 ASP A C 1
ATOM 3209 O O . ASP A 1 405 ? -3.334 -11.422 12.641 1 94.44 405 ASP A O 1
ATOM 3213 N N . GLU A 1 406 ? -2.865 -12.914 11.062 1 94.31 406 GLU A N 1
ATOM 3214 C CA . GLU A 1 406 ? -1.881 -12.039 10.43 1 94.31 406 GLU A CA 1
ATOM 3215 C C . GLU A 1 406 ? -2.412 -11.477 9.117 1 94.31 406 GLU A C 1
ATOM 3217 O O . GLU A 1 406 ? -1.677 -10.812 8.383 1 94.31 406 GLU A O 1
ATOM 3222 N N . GLY A 1 407 ? -3.629 -11.75 8.867 1 95 407 GLY A N 1
ATOM 3223 C CA . GLY A 1 407 ? -4.207 -11.266 7.629 1 95 407 GLY A CA 1
ATOM 3224 C C . GLY A 1 407 ? -3.598 -11.906 6.395 1 95 407 GLY A C 1
ATOM 3225 O O . GLY A 1 407 ? -3.285 -11.219 5.422 1 95 407 GLY A O 1
ATOM 3226 N N . ALA A 1 408 ? -3.355 -13.164 6.438 1 96 408 ALA A N 1
ATOM 3227 C CA . ALA A 1 408 ? -2.674 -13.891 5.367 1 96 408 ALA A CA 1
ATOM 3228 C C . ALA A 1 408 ? -3.271 -15.289 5.188 1 96 408 ALA A C 1
ATOM 3230 O O . ALA A 1 408 ? -2.545 -16.281 5.184 1 96 408 ALA A O 1
ATOM 3231 N N . SER A 1 409 ? -4.547 -15.359 4.898 1 93.81 409 SER A N 1
ATOM 3232 C CA . SER A 1 409 ? -5.246 -16.641 4.863 1 93.81 409 SER A CA 1
ATOM 3233 C C . SER A 1 409 ? -5.715 -16.969 3.449 1 93.81 409 SER A C 1
ATOM 3235 O O . SER A 1 409 ? -6.039 -18.125 3.154 1 93.81 409 SER A O 1
ATOM 3237 N N . SER A 1 410 ? -5.633 -16.031 2.598 1 93.12 410 SER A N 1
ATOM 3238 C CA . SER A 1 410 ? -6.281 -16.156 1.294 1 93.12 410 SER A CA 1
ATOM 3239 C C . SER A 1 410 ? -5.355 -16.812 0.278 1 93.12 410 SER A C 1
ATOM 3241 O O . SER A 1 410 ? -4.188 -17.062 0.57 1 93.12 410 SER A O 1
ATOM 3243 N N . HIS A 1 411 ? -5.941 -17.094 -0.872 1 94.94 411 HIS A N 1
ATOM 3244 C CA . HIS A 1 411 ? -5.254 -17.703 -2.004 1 94.94 411 HIS A CA 1
ATOM 3245 C C . HIS A 1 411 ? -3.977 -16.953 -2.348 1 94.94 411 HIS A C 1
ATOM 3247 O O . HIS A 1 411 ? -3.996 -15.719 -2.496 1 94.94 411 HIS A O 1
ATOM 3253 N N . CYS A 1 412 ? -2.812 -17.672 -2.418 1 97.12 412 CYS A N 1
ATOM 3254 C CA . CYS A 1 412 ? -1.497 -17.141 -2.77 1 97.12 412 CYS A CA 1
ATOM 3255 C C . CYS A 1 412 ? -1.067 -16.047 -1.8 1 97.12 412 CYS A C 1
ATOM 3257 O O . CYS A 1 412 ? -0.168 -15.266 -2.104 1 97.12 412 CYS A O 1
ATOM 3259 N N . ILE A 1 413 ? -1.792 -15.938 -0.69 1 97.19 413 ILE A N 1
ATOM 3260 C CA . ILE A 1 413 ? -1.501 -14.922 0.318 1 97.19 413 ILE A CA 1
ATOM 3261 C C . ILE A 1 413 ? -1.54 -13.531 -0.319 1 97.19 413 ILE A C 1
ATOM 3263 O O . ILE A 1 413 ? -0.702 -12.68 -0.017 1 97.19 413 ILE A O 1
ATOM 3267 N N . GLY A 1 414 ? -2.457 -13.383 -1.229 1 96.19 414 GLY A N 1
ATOM 3268 C CA . GLY A 1 414 ? -2.533 -12.188 -2.055 1 96.19 414 GLY A CA 1
ATOM 3269 C C . GLY A 1 414 ? -2.807 -10.922 -1.256 1 96.19 414 GLY A C 1
ATOM 3270 O O . GLY A 1 414 ? -2.457 -9.82 -1.686 1 96.19 414 GLY A O 1
ATOM 3271 N N . GLU A 1 415 ? -3.363 -11.016 -0.062 1 95.94 415 GLU A N 1
ATOM 3272 C CA . GLU A 1 415 ? -3.758 -9.867 0.743 1 95.94 415 GLU A CA 1
ATOM 3273 C C . GLU A 1 415 ? -2.605 -9.383 1.618 1 95.94 415 GLU A C 1
ATOM 3275 O O . GLU A 1 415 ? -2.686 -8.305 2.221 1 95.94 415 GLU A O 1
ATOM 3280 N N . ASN A 1 416 ? -1.569 -10.188 1.726 1 98 416 ASN A N 1
ATOM 3281 C CA . ASN A 1 416 ? -0.439 -9.828 2.576 1 98 416 ASN A CA 1
ATOM 3282 C C . ASN A 1 416 ? 0.892 -10.172 1.912 1 98 416 ASN A C 1
ATOM 3284 O O . ASN A 1 416 ? 1.612 -11.055 2.375 1 98 416 ASN A O 1
ATOM 3288 N N . ARG A 1 417 ? 1.258 -9.367 0.979 1 98.19 417 ARG A N 1
ATOM 3289 C CA . ARG A 1 417 ? 2.455 -9.609 0.182 1 98.19 417 ARG A CA 1
ATOM 3290 C C . ARG A 1 417 ? 3.717 -9.289 0.975 1 98.19 417 ARG A C 1
ATOM 3292 O O . ARG A 1 417 ? 4.797 -9.805 0.677 1 98.19 417 ARG A O 1
ATOM 3299 N N . SER A 1 418 ? 3.555 -8.492 2.021 1 98.38 418 SER A N 1
ATOM 3300 C CA . SER A 1 418 ? 4.688 -8.234 2.904 1 98.38 418 SER A CA 1
ATOM 3301 C C . SER A 1 418 ? 5.102 -9.5 3.652 1 98.38 418 SER A C 1
ATOM 3303 O O . SER A 1 418 ? 6.273 -9.875 3.645 1 98.38 418 SER A O 1
ATOM 3305 N N . LEU A 1 419 ? 4.117 -10.109 4.285 1 98.5 419 LEU A N 1
ATOM 3306 C CA . LEU A 1 419 ? 4.406 -11.344 5.012 1 98.5 419 LEU A CA 1
ATOM 3307 C C . LEU A 1 419 ? 4.938 -12.414 4.07 1 98.5 419 LEU A C 1
ATOM 3309 O O . LEU A 1 419 ? 5.91 -13.102 4.391 1 98.5 419 LEU A O 1
ATOM 3313 N N . MET A 1 420 ? 4.297 -12.547 2.957 1 98.69 420 MET A N 1
ATOM 3314 C CA . MET A 1 420 ? 4.734 -13.523 1.968 1 98.69 420 MET A CA 1
ATOM 3315 C C . MET A 1 420 ? 6.195 -13.297 1.593 1 98.69 420 MET A C 1
ATOM 3317 O O . MET A 1 420 ? 6.996 -14.234 1.607 1 98.69 420 MET A O 1
ATOM 3321 N N . ALA A 1 421 ? 6.582 -12.109 1.293 1 98.75 421 ALA A N 1
ATOM 3322 C CA . ALA A 1 421 ? 7.949 -11.789 0.882 1 98.75 421 ALA A CA 1
ATOM 3323 C C . ALA A 1 421 ? 8.938 -12.047 2.02 1 98.75 421 ALA A C 1
ATOM 3325 O O . ALA A 1 421 ? 10.055 -12.516 1.788 1 98.75 421 ALA A O 1
ATOM 3326 N N . GLU A 1 422 ? 8.539 -11.688 3.252 1 98.62 422 GLU A N 1
ATOM 3327 C CA . GLU A 1 422 ? 9.367 -11.977 4.414 1 98.62 422 GLU A CA 1
ATOM 3328 C C . GLU A 1 422 ? 9.711 -13.461 4.5 1 98.62 422 GLU A C 1
ATOM 3330 O O . GLU A 1 422 ? 10.875 -13.828 4.66 1 98.62 422 GLU A O 1
ATOM 3335 N N . LEU A 1 423 ? 8.695 -14.242 4.359 1 98.75 423 LEU A N 1
ATOM 3336 C CA . LEU A 1 423 ? 8.875 -15.68 4.488 1 98.75 423 LEU A CA 1
ATOM 3337 C C . LEU A 1 423 ? 9.75 -16.219 3.361 1 98.75 423 LEU A C 1
ATOM 3339 O O . LEU A 1 423 ? 10.656 -17.031 3.602 1 98.75 423 LEU A O 1
ATOM 3343 N N . VAL A 1 424 ? 9.555 -15.742 2.16 1 98.88 424 VAL A N 1
ATOM 3344 C CA . VAL A 1 424 ? 10.266 -16.219 0.979 1 98.88 424 VAL A CA 1
ATOM 3345 C C . VAL A 1 424 ? 11.742 -15.828 1.06 1 98.88 424 VAL A C 1
ATOM 3347 O O . VAL A 1 424 ? 12.625 -16.672 0.971 1 98.88 424 VAL A O 1
ATOM 3350 N N . PHE A 1 425 ? 12 -14.602 1.282 1 98.81 425 PHE A N 1
ATOM 3351 C CA . PHE A 1 425 ? 13.367 -14.125 1.14 1 98.81 425 PHE A CA 1
ATOM 3352 C C . PHE A 1 425 ? 14.188 -14.43 2.391 1 98.81 425 PHE A C 1
ATOM 3354 O O . PHE A 1 425 ? 15.391 -14.664 2.311 1 98.81 425 PHE A O 1
ATOM 3361 N N . ASP A 1 426 ? 13.539 -14.406 3.617 1 98.69 426 ASP A N 1
ATOM 3362 C CA . ASP A 1 426 ? 14.258 -14.859 4.801 1 98.69 426 ASP A CA 1
ATOM 3363 C C . ASP A 1 426 ? 14.727 -16.297 4.641 1 98.69 426 ASP A C 1
ATOM 3365 O O . ASP A 1 426 ? 15.867 -16.641 4.977 1 98.69 426 ASP A O 1
ATOM 3369 N N . TRP A 1 427 ? 13.891 -17.141 4.098 1 98.75 427 TRP A N 1
ATOM 3370 C CA . TRP A 1 427 ? 14.234 -18.547 3.861 1 98.75 427 TRP A CA 1
ATOM 3371 C C . TRP A 1 427 ? 15.352 -18.656 2.834 1 98.75 427 TRP A C 1
ATOM 3373 O O . TRP A 1 427 ? 16.312 -19.406 3.033 1 98.75 427 TRP A O 1
ATOM 3383 N N . LEU A 1 428 ? 15.242 -17.922 1.736 1 98.81 428 LEU A N 1
ATOM 3384 C CA . LEU A 1 428 ? 16.25 -17.969 0.692 1 98.81 428 LEU A CA 1
ATOM 3385 C C . LEU A 1 428 ? 17.594 -17.438 1.214 1 98.81 428 LEU A C 1
ATOM 3387 O O . LEU A 1 428 ? 18.656 -17.969 0.86 1 98.81 428 LEU A O 1
ATOM 3391 N N . ASP A 1 429 ? 17.5 -16.438 2.061 1 98.25 429 ASP A N 1
ATOM 3392 C CA . ASP A 1 429 ? 18.734 -15.875 2.625 1 98.25 429 ASP A CA 1
ATOM 3393 C C . ASP A 1 429 ? 19.422 -16.875 3.545 1 98.25 429 ASP A C 1
ATOM 3395 O O . ASP A 1 429 ? 20.641 -16.891 3.662 1 98.25 429 ASP A O 1
ATOM 3399 N N . GLU A 1 430 ? 18.656 -17.641 4.23 1 98 430 GLU A N 1
ATOM 3400 C CA . GLU A 1 430 ? 19.234 -18.688 5.07 1 98 430 GLU A CA 1
ATOM 3401 C C . GLU A 1 430 ? 19.844 -19.812 4.223 1 98 430 GLU A C 1
ATOM 3403 O O . GLU A 1 430 ? 20.828 -20.422 4.613 1 98 430 GLU A O 1
ATOM 3408 N N . LEU A 1 431 ? 19.281 -20.031 3.037 1 97.75 431 LEU A N 1
ATOM 3409 C CA . LEU A 1 431 ? 19.781 -21.031 2.104 1 97.75 431 LEU A CA 1
ATOM 3410 C C . LEU A 1 431 ? 21.078 -20.578 1.459 1 97.75 431 LEU A C 1
ATOM 3412 O O . LEU A 1 431 ? 21.969 -21.391 1.209 1 97.75 431 LEU A O 1
ATOM 3416 N N . TRP A 1 432 ? 21.078 -19.203 1.106 1 96.69 432 TRP A N 1
ATOM 3417 C CA . TRP A 1 432 ? 22.234 -18.625 0.432 1 96.69 432 TRP A CA 1
ATOM 3418 C C . TRP A 1 432 ? 22.812 -17.453 1.232 1 96.69 432 TRP A C 1
ATOM 3420 O O . TRP A 1 432 ? 22.703 -16.297 0.822 1 96.69 432 TRP A O 1
ATOM 3430 N N . PRO A 1 433 ? 23.516 -17.812 2.311 1 87.88 433 PRO A N 1
ATOM 3431 C CA . PRO A 1 433 ? 24.078 -16.719 3.109 1 87.88 433 PRO A CA 1
ATOM 3432 C C . PRO A 1 433 ? 25.109 -15.891 2.34 1 87.88 433 PRO A C 1
ATOM 3434 O O . PRO A 1 433 ? 25.75 -16.406 1.414 1 87.88 433 PRO A O 1
ATOM 3437 N N . GLU A 1 434 ? 25.172 -14.523 2.564 1 79.75 434 GLU A N 1
ATOM 3438 C CA . GLU A 1 434 ? 26.109 -13.625 1.913 1 79.75 434 GLU A CA 1
ATOM 3439 C C . GLU A 1 434 ? 27.547 -13.977 2.285 1 79.75 434 GLU A C 1
ATOM 3441 O O . GLU A 1 434 ? 27.812 -14.469 3.387 1 79.75 434 GLU A O 1
ATOM 3446 N N . MET B 1 1 ? -22.219 23.344 -68.688 1 24.47 1 MET B N 1
ATOM 3447 C CA . MET B 1 1 ? -23.375 23.281 -67.75 1 24.47 1 MET B CA 1
ATOM 3448 C C . MET B 1 1 ? -23.344 22.031 -66.875 1 24.47 1 MET B C 1
ATOM 3450 O O . MET B 1 1 ? -23.453 20.922 -67.438 1 24.47 1 MET B O 1
ATOM 3454 N N . LYS B 1 2 ? -22.453 22.125 -65.812 1 24.72 2 LYS B N 1
ATOM 3455 C CA . LYS B 1 2 ? -21.719 21.344 -64.812 1 24.72 2 LYS B CA 1
ATOM 3456 C C . LYS B 1 2 ? -22.672 20.734 -63.781 1 24.72 2 LYS B C 1
ATOM 3458 O O . LYS B 1 2 ? -23.109 21.422 -62.875 1 24.72 2 LYS B O 1
ATOM 3463 N N . VAL B 1 3 ? -23.688 19.922 -64.25 1 24.58 3 VAL B N 1
ATOM 3464 C CA . VAL B 1 3 ? -24.797 19.5 -63.375 1 24.58 3 VAL B CA 1
ATOM 3465 C C . VAL B 1 3 ? -24.281 18.578 -62.281 1 24.58 3 VAL B C 1
ATOM 3467 O O . VAL B 1 3 ? -23.797 17.484 -62.562 1 24.58 3 VAL B O 1
ATOM 3470 N N . ILE B 1 4 ? -23.672 19.141 -61.219 1 26.11 4 ILE B N 1
ATOM 3471 C CA . ILE B 1 4 ? -23.109 18.516 -60.031 1 26.11 4 ILE B CA 1
ATOM 3472 C C . ILE B 1 4 ? -24.234 17.891 -59.219 1 26.11 4 ILE B C 1
ATOM 3474 O O . ILE B 1 4 ? -25.156 18.578 -58.75 1 26.11 4 ILE B O 1
ATOM 3478 N N . ILE B 1 5 ? -24.641 16.656 -59.562 1 25.34 5 ILE B N 1
ATOM 3479 C CA . ILE B 1 5 ? -25.75 15.961 -58.906 1 25.34 5 ILE B CA 1
ATOM 3480 C C . ILE B 1 5 ? -25.375 15.68 -57.438 1 25.34 5 ILE B C 1
ATOM 3482 O O . ILE B 1 5 ? -24.406 14.969 -57.156 1 25.34 5 ILE B O 1
ATOM 3486 N N . ILE B 1 6 ? -25.609 16.594 -56.469 1 24.98 6 ILE B N 1
ATOM 3487 C CA . ILE B 1 6 ? -25.391 16.531 -55.031 1 24.98 6 ILE B CA 1
ATOM 3488 C C . ILE B 1 6 ? -26.297 15.469 -54.406 1 24.98 6 ILE B C 1
ATOM 3490 O O . ILE B 1 6 ? -27.531 15.586 -54.469 1 24.98 6 ILE B O 1
ATOM 3494 N N . CYS B 1 7 ? -25.984 14.141 -54.594 1 23.58 7 CYS B N 1
ATOM 3495 C CA . CYS B 1 7 ? -26.781 13.078 -54 1 23.58 7 CYS B CA 1
ATOM 3496 C C . CYS B 1 7 ? -26.828 13.234 -52.469 1 23.58 7 CYS B C 1
ATOM 3498 O O . CYS B 1 7 ? -25.781 13.242 -51.812 1 23.58 7 CYS B O 1
ATOM 3500 N N . THR B 1 8 ? -27.797 13.898 -51.906 1 23.72 8 THR B N 1
ATOM 3501 C CA . THR B 1 8 ? -28.125 14.133 -50.5 1 23.72 8 THR B CA 1
ATOM 3502 C C . THR B 1 8 ? -28.438 12.828 -49.781 1 23.72 8 THR B C 1
ATOM 3504 O O . THR B 1 8 ? -29.469 12.203 -50.031 1 23.72 8 THR B O 1
ATOM 3507 N N . LEU B 1 9 ? -27.531 11.891 -49.719 1 23.98 9 LEU B N 1
ATOM 3508 C CA . LEU B 1 9 ? -27.906 10.711 -48.938 1 23.98 9 LEU B CA 1
ATOM 3509 C C . LEU B 1 9 ? -28.219 11.07 -47.5 1 23.98 9 LEU B C 1
ATOM 3511 O O . LEU B 1 9 ? -27.375 11.609 -46.781 1 23.98 9 LEU B O 1
ATOM 3515 N N . PHE B 1 10 ? -29.453 11.32 -47.125 1 24.3 10 PHE B N 1
ATOM 3516 C CA . PHE B 1 10 ? -29.984 11.492 -45.781 1 24.3 10 PHE B CA 1
ATOM 3517 C C . PHE B 1 10 ? -29.766 10.227 -44.969 1 24.3 10 PHE B C 1
ATOM 3519 O O . PHE B 1 10 ? -30.328 9.172 -45.281 1 24.3 10 PHE B O 1
ATOM 3526 N N . ILE B 1 11 ? -28.562 9.922 -44.5 1 23.56 11 ILE B N 1
ATOM 3527 C CA . ILE B 1 11 ? -28.375 8.805 -43.562 1 23.56 11 ILE B CA 1
ATOM 3528 C C . ILE B 1 11 ? -29.297 8.969 -42.375 1 23.56 11 ILE B C 1
ATOM 3530 O O . ILE B 1 11 ? -29.281 10.008 -41.688 1 23.56 11 ILE B O 1
ATOM 3534 N N . SER B 1 12 ? -30.391 8.297 -42.406 1 24.08 12 SER B N 1
ATOM 3535 C CA . SER B 1 12 ? -31.312 8.172 -41.281 1 24.08 12 SER B CA 1
ATOM 3536 C C . SER B 1 12 ? -30.578 7.738 -40.031 1 24.08 12 SER B C 1
ATOM 3538 O O . SER B 1 12 ? -29.891 6.715 -40.031 1 24.08 12 SER B O 1
ATOM 3540 N N . LEU B 1 13 ? -30.156 8.641 -39.219 1 25.31 13 LEU B N 1
ATOM 3541 C CA . LEU B 1 13 ? -29.609 8.523 -37.875 1 25.31 13 LEU B CA 1
ATOM 3542 C C . LEU B 1 13 ? -30.469 7.617 -37 1 25.31 13 LEU B C 1
ATOM 3544 O O . LEU B 1 13 ? -31.656 7.898 -36.781 1 25.31 13 LEU B O 1
ATOM 3548 N N . ILE B 1 14 ? -30.281 6.285 -37.188 1 26.56 14 ILE B N 1
ATOM 3549 C CA . ILE B 1 14 ? -30.953 5.352 -36.281 1 26.56 14 ILE B CA 1
ATOM 3550 C C . ILE B 1 14 ? -30.781 5.805 -34.844 1 26.56 14 ILE B C 1
ATOM 3552 O O . ILE B 1 14 ? -29.656 6.121 -34.406 1 26.56 14 ILE B O 1
ATOM 3556 N N . ASN B 1 15 ? -31.797 6.258 -34.219 1 27.64 15 ASN B N 1
ATOM 3557 C CA . ASN B 1 15 ? -32.031 6.582 -32.812 1 27.64 15 ASN B CA 1
ATOM 3558 C C . ASN B 1 15 ? -31.641 5.434 -31.906 1 27.64 15 ASN B C 1
ATOM 3560 O O . ASN B 1 15 ? -32.375 4.473 -31.734 1 27.64 15 ASN B O 1
ATOM 3564 N N . THR B 1 16 ? -30.406 4.961 -31.984 1 26.95 16 THR B N 1
ATOM 3565 C CA . THR B 1 16 ? -30.125 3.93 -30.984 1 26.95 16 THR B CA 1
ATOM 3566 C C . THR B 1 16 ? -30.5 4.41 -29.594 1 26.95 16 THR B C 1
ATOM 3568 O O . THR B 1 16 ? -30.141 5.516 -29.188 1 26.95 16 THR B O 1
ATOM 3571 N N . PRO B 1 17 ? -31.453 3.771 -29.047 1 28.89 17 PRO B N 1
ATOM 3572 C CA . PRO B 1 17 ? -31.891 4.156 -27.703 1 28.89 17 PRO B CA 1
ATOM 3573 C C . PRO B 1 17 ? -30.734 4.254 -26.719 1 28.89 17 PRO B C 1
ATOM 3575 O O . PRO B 1 17 ? -29.75 3.527 -26.844 1 28.89 17 PRO B O 1
ATOM 3578 N N . LEU B 1 18 ? -30.531 5.43 -26.188 1 27 18 LEU B N 1
ATOM 3579 C CA . LEU B 1 18 ? -29.625 5.75 -25.094 1 27 18 LEU B CA 1
ATOM 3580 C C . LEU B 1 18 ? -29.672 4.668 -24.016 1 27 18 LEU B C 1
ATOM 3582 O O . LEU B 1 18 ? -30.75 4.324 -23.516 1 27 18 LEU B O 1
ATOM 3586 N N . LEU B 1 19 ? -28.812 3.723 -24.156 1 25.56 19 LEU B N 1
ATOM 3587 C CA . LEU B 1 19 ? -28.719 2.754 -23.078 1 25.56 19 LEU B CA 1
ATOM 3588 C C . LEU B 1 19 ? -28.781 3.451 -21.719 1 25.56 19 LEU B C 1
ATOM 3590 O O . LEU B 1 19 ? -28.141 4.48 -21.516 1 25.56 19 LEU B O 1
ATOM 3594 N N . PRO B 1 20 ? -29.781 3.043 -20.953 1 26.84 20 PRO B N 1
ATOM 3595 C CA . PRO B 1 20 ? -29.922 3.701 -19.641 1 26.84 20 PRO B CA 1
ATOM 3596 C C . PRO B 1 20 ? -28.625 3.717 -18.844 1 26.84 20 PRO B C 1
ATOM 3598 O O . PRO B 1 20 ? -27.844 2.76 -18.906 1 26.84 20 PRO B O 1
ATOM 3601 N N . LEU B 1 21 ? -27.984 4.824 -18.797 1 27.25 21 LEU B N 1
ATOM 3602 C CA . LEU B 1 21 ? -26.906 5.102 -17.844 1 27.25 21 LEU B CA 1
ATOM 3603 C C . LEU B 1 21 ? -27.141 4.359 -16.531 1 27.25 21 LEU B C 1
ATOM 3605 O O . LEU B 1 21 ? -28.141 4.578 -15.867 1 27.25 21 LEU B O 1
ATOM 3609 N N . LEU B 1 22 ? -26.75 3.105 -16.547 1 28.28 22 LEU B N 1
ATOM 3610 C CA . LEU B 1 22 ? -26.844 2.309 -15.328 1 28.28 22 LEU B CA 1
ATOM 3611 C C . LEU B 1 22 ? -26.359 3.1 -14.117 1 28.28 22 LEU B C 1
ATOM 3613 O O . LEU B 1 22 ? -25.203 3.496 -14.055 1 28.28 22 LEU B O 1
ATOM 3617 N N . ARG B 1 23 ? -27.25 3.74 -13.406 1 30.53 23 ARG B N 1
ATOM 3618 C CA . ARG B 1 23 ? -27.234 4.602 -12.227 1 30.53 23 ARG B CA 1
ATOM 3619 C C . ARG B 1 23 ? -26.469 3.938 -11.078 1 30.53 23 ARG B C 1
ATOM 3621 O O . ARG B 1 23 ? -26.688 2.756 -10.797 1 30.53 23 ARG B O 1
ATOM 3628 N N . ILE B 1 24 ? -25.266 4.316 -10.805 1 37.88 24 ILE B N 1
ATOM 3629 C CA . ILE B 1 24 ? -24.797 4.18 -9.43 1 37.88 24 ILE B CA 1
ATOM 3630 C C . ILE B 1 24 ? -25.984 4.066 -8.484 1 37.88 24 ILE B C 1
ATOM 3632 O O . ILE B 1 24 ? -27.047 4.645 -8.734 1 37.88 24 ILE B O 1
ATOM 3636 N N . SER B 1 25 ? -26 3.129 -7.66 1 40.59 25 SER B N 1
ATOM 3637 C CA . SER B 1 25 ? -27.234 3.135 -6.867 1 40.59 25 SER B CA 1
ATOM 3638 C C . SER B 1 25 ? -27.562 4.539 -6.371 1 40.59 25 SER B C 1
ATOM 3640 O O . SER B 1 25 ? -26.656 5.301 -6.008 1 40.59 25 SER B O 1
ATOM 3642 N N . ALA B 1 26 ? -28.734 5.008 -6.645 1 48 26 ALA B N 1
ATOM 3643 C CA . ALA B 1 26 ? -29.312 6.297 -6.27 1 48 26 ALA B CA 1
ATOM 3644 C C . ALA B 1 26 ? -28.969 6.648 -4.828 1 48 26 ALA B C 1
ATOM 3646 O O . ALA B 1 26 ? -28.75 7.82 -4.5 1 48 26 ALA B O 1
ATOM 3647 N N . ALA B 1 27 ? -28.641 5.449 -4.234 1 45.09 27 ALA B N 1
ATOM 3648 C CA . ALA B 1 27 ? -28.391 5.629 -2.807 1 45.09 27 ALA B CA 1
ATOM 3649 C C . ALA B 1 27 ? -26.969 6.09 -2.543 1 45.09 27 ALA B C 1
ATOM 3651 O O . ALA B 1 27 ? -26.734 7.016 -1.76 1 45.09 27 ALA B O 1
ATOM 3652 N N . GLU B 1 28 ? -25.891 5.406 -3.189 1 51.47 28 GLU B N 1
ATOM 3653 C CA . GLU B 1 28 ? -24.5 5.816 -2.998 1 51.47 28 GLU B CA 1
ATOM 3654 C C . GLU B 1 28 ? -24.25 7.195 -3.604 1 51.47 28 GLU B C 1
ATOM 3656 O O . GLU B 1 28 ? -23.578 8.031 -2.994 1 51.47 28 GLU B O 1
ATOM 3661 N N . GLU B 1 29 ? -24.766 7.449 -4.75 1 54.25 29 GLU B N 1
ATOM 3662 C CA . GLU B 1 29 ? -24.672 8.781 -5.332 1 54.25 29 GLU B CA 1
ATOM 3663 C C . GLU B 1 29 ? -25.344 9.828 -4.438 1 54.25 29 GLU B C 1
ATOM 3665 O O . GLU B 1 29 ? -24.812 10.922 -4.25 1 54.25 29 GLU B O 1
ATOM 3670 N N . ARG B 1 30 ? -26.469 9.398 -3.957 1 50.09 30 ARG B N 1
ATOM 3671 C CA . ARG B 1 30 ? -27.188 10.273 -3.041 1 50.09 30 ARG B CA 1
ATOM 3672 C C . ARG B 1 30 ? -26.391 10.492 -1.755 1 50.09 30 ARG B C 1
ATOM 3674 O O . ARG B 1 30 ? -26.328 11.609 -1.242 1 50.09 30 ARG B O 1
ATOM 3681 N N . GLY B 1 31 ? -25.641 9.344 -1.331 1 54 31 GLY B N 1
ATOM 3682 C CA . GLY B 1 31 ? -24.828 9.484 -0.13 1 54 31 GLY B CA 1
ATOM 3683 C C . GLY B 1 31 ? -23.656 10.422 -0.307 1 54 31 GLY B C 1
ATOM 3684 O O . GLY B 1 31 ? -23.406 11.281 0.542 1 54 31 GLY B O 1
ATOM 3685 N N . LEU B 1 32 ? -23.047 10.297 -1.42 1 62.97 32 LEU B N 1
ATOM 3686 C CA . LEU B 1 32 ? -21.906 11.148 -1.731 1 62.97 32 LEU B CA 1
ATOM 3687 C C . LEU B 1 32 ? -22.344 12.602 -1.91 1 62.97 32 LEU B C 1
ATOM 3689 O O . LEU B 1 32 ? -21.688 13.516 -1.422 1 62.97 32 LEU B O 1
ATOM 3693 N N . SER B 1 33 ? -23.406 12.734 -2.617 1 66.81 33 SER B N 1
ATOM 3694 C CA . SER B 1 33 ? -23.969 14.07 -2.805 1 66.81 33 SER B CA 1
ATOM 3695 C C . SER B 1 33 ? -24.359 14.695 -1.472 1 66.81 33 SER B C 1
ATOM 3697 O O . SER B 1 33 ? -24.141 15.891 -1.245 1 66.81 33 SER B O 1
ATOM 3699 N N . GLN B 1 34 ? -24.797 13.859 -0.651 1 66.38 34 GLN B N 1
ATOM 3700 C CA . GLN B 1 34 ? -25.203 14.336 0.669 1 66.38 34 GLN B CA 1
ATOM 3701 C C . GLN B 1 34 ? -23.984 14.711 1.506 1 66.38 34 GLN B C 1
ATOM 3703 O O . GLN B 1 34 ? -24 15.727 2.209 1 66.38 34 GLN B O 1
ATOM 3708 N N . MET B 1 35 ? -23 13.906 1.35 1 72.25 35 MET B N 1
ATOM 3709 C CA . MET B 1 35 ? -21.781 14.211 2.096 1 72.25 35 MET B CA 1
ATOM 3710 C C . MET B 1 35 ? -21.172 15.523 1.628 1 72.25 35 MET B C 1
ATOM 3712 O O . MET B 1 35 ? -20.719 16.328 2.445 1 72.25 35 MET B O 1
ATOM 3716 N N . LYS B 1 36 ? -21.328 15.852 0.409 1 74.94 36 LYS B N 1
ATOM 3717 C CA . LYS B 1 36 ? -20.812 17.094 -0.156 1 74.94 36 LYS B CA 1
ATOM 3718 C C . LYS B 1 36 ? -21.656 18.297 0.271 1 74.94 36 LYS B C 1
ATOM 3720 O O . LYS B 1 36 ? -21.125 19.344 0.615 1 74.94 36 LYS B O 1
ATOM 3725 N N . SER B 1 37 ? -22.875 18.016 0.28 1 70.81 37 SER B N 1
ATOM 3726 C CA . SER B 1 37 ? -23.781 19.078 0.719 1 70.81 37 SER B CA 1
ATOM 3727 C C . SER B 1 37 ? -23.578 19.406 2.195 1 70.81 37 SER B C 1
ATOM 3729 O O . SER B 1 37 ? -23.578 20.578 2.584 1 70.81 37 SER B O 1
ATOM 3731 N N . ALA B 1 38 ? -23.297 18.359 2.941 1 77.5 38 ALA B N 1
ATOM 3732 C CA . ALA B 1 38 ? -23.047 18.562 4.367 1 77.5 38 ALA B CA 1
ATOM 3733 C C . ALA B 1 38 ? -21.734 19.281 4.609 1 77.5 38 ALA B C 1
ATOM 3735 O O . ALA B 1 38 ? -21.641 20.141 5.496 1 77.5 38 ALA B O 1
ATOM 3736 N N . GLN B 1 39 ? -20.797 19.031 3.875 1 81.06 39 GLN B N 1
ATOM 3737 C CA . GLN B 1 39 ? -19.484 19.656 4.012 1 81.06 39 GLN B CA 1
ATOM 3738 C C . GLN B 1 39 ? -19.562 21.141 3.67 1 81.06 39 GLN B C 1
ATOM 3740 O O . GLN B 1 39 ? -18.828 21.953 4.25 1 81.06 39 GLN B O 1
ATOM 3745 N N . LYS B 1 40 ? -20.391 21.516 2.799 1 78.31 40 LYS B N 1
ATOM 3746 C CA . LYS B 1 40 ? -20.531 22.906 2.389 1 78.31 40 LYS B CA 1
ATOM 3747 C C . LYS B 1 40 ? -20.969 23.781 3.561 1 78.31 40 LYS B C 1
ATOM 3749 O O . LYS B 1 40 ? -20.5 24.906 3.701 1 78.31 40 LYS B O 1
ATOM 3754 N N . GLU B 1 41 ? -21.703 23.156 4.43 1 76.69 41 GLU B N 1
ATOM 3755 C CA . GLU B 1 41 ? -22.297 23.953 5.512 1 76.69 41 GLU B CA 1
ATOM 3756 C C . GLU B 1 41 ? -21.484 23.844 6.789 1 76.69 41 GLU B C 1
ATOM 3758 O O . GLU B 1 41 ? -21.328 24.812 7.523 1 76.69 41 GLU B O 1
ATOM 3763 N N . VAL B 1 42 ? -20.953 22.625 7.02 1 78.44 42 VAL B N 1
ATOM 3764 C CA . VAL B 1 42 ? -20.188 22.359 8.227 1 78.44 42 VAL B CA 1
ATOM 3765 C C . VAL B 1 42 ? -18.875 21.672 7.863 1 78.44 42 VAL B C 1
ATOM 3767 O O . VAL B 1 42 ? -18.875 20.562 7.328 1 78.44 42 VAL B O 1
ATOM 3770 N N . TYR B 1 43 ? -17.875 22.375 8.211 1 83.44 43 TYR B N 1
ATOM 3771 C CA . TYR B 1 43 ? -16.578 21.812 7.898 1 83.44 43 TYR B CA 1
ATOM 3772 C C . TYR B 1 43 ? -16.203 20.703 8.875 1 83.44 43 TYR B C 1
ATOM 3774 O O . TYR B 1 43 ? -16.031 20.953 10.07 1 83.44 43 TYR B O 1
ATOM 3782 N N . ASP B 1 44 ? -16.109 19.547 8.359 1 82.56 44 ASP B N 1
ATOM 3783 C CA . ASP B 1 44 ? -15.578 18.406 9.078 1 82.56 44 ASP B CA 1
ATOM 3784 C C . ASP B 1 44 ? -14.352 17.828 8.383 1 82.56 44 ASP B C 1
ATOM 3786 O O . ASP B 1 44 ? -14.469 17.172 7.344 1 82.56 44 ASP B O 1
ATOM 3790 N N . ALA B 1 45 ? -13.211 18.016 8.961 1 80.06 45 ALA B N 1
ATOM 3791 C CA . ALA B 1 45 ? -11.953 17.562 8.375 1 80.06 45 ALA B CA 1
ATOM 3792 C C . ALA B 1 45 ? -11.938 16.047 8.195 1 80.06 45 ALA B C 1
ATOM 3794 O O . ALA B 1 45 ? -11.211 15.523 7.352 1 80.06 45 ALA B O 1
ATOM 3795 N N . HIS B 1 46 ? -12.727 15.383 8.945 1 80.12 46 HIS B N 1
ATOM 3796 C CA . HIS B 1 46 ? -12.656 13.922 8.945 1 80.12 46 HIS B CA 1
ATOM 3797 C C . HIS B 1 46 ? -13.781 13.32 8.109 1 80.12 46 HIS B C 1
ATOM 3799 O O . HIS B 1 46 ? -14.078 12.133 8.227 1 80.12 46 HIS B O 1
ATOM 3805 N N . ARG B 1 47 ? -14.398 14.156 7.309 1 78.88 47 ARG B N 1
ATOM 3806 C CA . ARG B 1 47 ? -15.422 13.633 6.41 1 78.88 47 ARG B CA 1
ATOM 3807 C C . ARG B 1 47 ? -14.797 12.828 5.281 1 78.88 47 ARG B C 1
ATOM 3809 O O . ARG B 1 47 ? -13.805 13.242 4.688 1 78.88 47 ARG B O 1
ATOM 3816 N N . SER B 1 48 ? -15.414 11.648 5.16 1 76.12 48 SER B N 1
ATOM 3817 C CA . SER B 1 48 ? -14.969 10.805 4.055 1 76.12 48 SER B CA 1
ATOM 3818 C C . SER B 1 48 ? -15.93 10.898 2.873 1 76.12 48 SER B C 1
ATOM 3820 O O . SER B 1 48 ? -17.141 11.023 3.057 1 76.12 48 SER B O 1
ATOM 3822 N N . TYR B 1 49 ? -15.375 10.82 1.733 1 79 49 TYR B N 1
ATOM 3823 C CA . TYR B 1 49 ? -16.188 10.93 0.527 1 79 49 TYR B CA 1
ATOM 3824 C C . TYR B 1 49 ? -16.344 9.57 -0.143 1 79 49 TYR B C 1
ATOM 3826 O O . TYR B 1 49 ? -17 9.453 -1.184 1 79 49 TYR B O 1
ATOM 3834 N N . THR B 1 50 ? -15.648 8.664 0.423 1 86.94 50 THR B N 1
ATOM 3835 C CA . THR B 1 50 ? -15.781 7.25 0.086 1 86.94 50 THR B CA 1
ATOM 3836 C C . THR B 1 50 ? -15.703 6.387 1.341 1 86.94 50 THR B C 1
ATOM 3838 O O . THR B 1 50 ? -14.969 6.707 2.277 1 86.94 50 THR B O 1
ATOM 3841 N N . ARG B 1 51 ? -16.531 5.371 1.346 1 91.06 51 ARG B N 1
ATOM 3842 C CA . ARG B 1 51 ? -16.484 4.469 2.492 1 91.06 51 ARG B CA 1
ATOM 3843 C C . ARG B 1 51 ? -15.422 3.395 2.293 1 91.06 51 ARG B C 1
ATOM 3845 O O . ARG B 1 51 ? -15.352 2.77 1.232 1 91.06 51 ARG B O 1
ATOM 3852 N N . PHE B 1 52 ? -14.727 3.145 3.312 1 95.25 52 PHE B N 1
ATOM 3853 C CA . PHE B 1 52 ? -13.656 2.156 3.234 1 95.25 52 PHE B CA 1
ATOM 3854 C C . PHE B 1 52 ? -14.055 0.868 3.943 1 95.25 52 PHE B C 1
ATOM 3856 O O . PHE B 1 52 ? -13.859 -0.227 3.412 1 95.25 52 PHE B O 1
ATOM 3863 N N . HIS B 1 53 ? -14.633 0.994 5.184 1 95.69 53 HIS B N 1
ATOM 3864 C CA . HIS B 1 53 ? -15.023 -0.226 5.883 1 95.69 53 HIS B CA 1
ATOM 3865 C C . HIS B 1 53 ? -16.125 0.047 6.902 1 95.69 53 HIS B C 1
ATOM 3867 O O . HIS B 1 53 ? -17.125 -0.664 6.941 1 95.69 53 HIS B O 1
ATOM 3873 N N . PHE B 1 54 ? -15.969 1.067 7.695 1 96.31 54 PHE B N 1
ATOM 3874 C CA . PHE B 1 54 ? -16.844 1.298 8.836 1 96.31 54 PHE B CA 1
ATOM 3875 C C . PHE B 1 54 ? -18 2.223 8.461 1 96.31 54 PHE B C 1
ATOM 3877 O O . PHE B 1 54 ? -17.844 3.074 7.582 1 96.31 54 PHE B O 1
ATOM 3884 N N . THR B 1 55 ? -19.094 2.135 9.211 1 93.81 55 THR B N 1
ATOM 3885 C CA . THR B 1 55 ? -20.219 3.047 9.078 1 93.81 55 THR B CA 1
ATOM 3886 C C . THR B 1 55 ? -20 4.312 9.898 1 93.81 55 THR B C 1
ATOM 3888 O O . THR B 1 55 ? -20.438 5.398 9.508 1 93.81 55 THR B O 1
ATOM 3891 N N . ASP B 1 56 ? -19.344 4.121 11.047 1 95.25 56 ASP B N 1
ATOM 3892 C CA . ASP B 1 56 ? -18.938 5.293 11.82 1 95.25 56 ASP B CA 1
ATOM 3893 C C . ASP B 1 56 ? -17.953 6.16 11.039 1 95.25 56 ASP B C 1
ATOM 3895 O O . ASP B 1 56 ? -16.844 5.723 10.727 1 95.25 56 ASP B O 1
ATOM 3899 N N . ASN B 1 57 ? -18.328 7.395 10.766 1 92.81 57 ASN B N 1
ATOM 3900 C CA . ASN B 1 57 ? -17.562 8.258 9.867 1 92.81 57 ASN B CA 1
ATOM 3901 C C . ASN B 1 57 ? -16.172 8.555 10.414 1 92.81 57 ASN B C 1
ATOM 3903 O O . ASN B 1 57 ? -15.188 8.539 9.672 1 92.81 57 ASN B O 1
ATOM 3907 N N . GLU B 1 58 ? -16.125 8.82 11.703 1 95.75 58 GLU B N 1
ATOM 3908 C CA . GLU B 1 58 ? -14.836 9.148 12.305 1 95.75 58 GLU B CA 1
ATOM 3909 C C . GLU B 1 58 ? -13.891 7.949 12.273 1 95.75 58 GLU B C 1
ATOM 3911 O O . GLU B 1 58 ? -12.703 8.094 11.984 1 95.75 58 GLU B O 1
ATOM 3916 N N . MET B 1 59 ? -14.469 6.801 12.586 1 97.31 59 MET B N 1
ATOM 3917 C CA . MET B 1 59 ? -13.68 5.574 12.562 1 97.31 59 MET B CA 1
ATOM 3918 C C . MET B 1 59 ? -13.242 5.23 11.148 1 97.31 59 MET B C 1
ATOM 3920 O O . MET B 1 59 ? -12.109 4.793 10.93 1 97.31 59 MET B O 1
ATOM 3924 N N . ASP B 1 60 ? -14.117 5.477 10.188 1 96.62 60 ASP B N 1
ATOM 3925 C CA . ASP B 1 60 ? -13.781 5.199 8.797 1 96.62 60 ASP B CA 1
ATOM 3926 C C . ASP B 1 60 ? -12.68 6.133 8.297 1 96.62 60 ASP B C 1
ATOM 3928 O O . ASP B 1 60 ? -11.812 5.727 7.523 1 96.62 60 ASP B O 1
ATOM 3932 N N . PHE B 1 61 ? -12.688 7.367 8.766 1 96.06 61 PHE B N 1
ATOM 3933 C CA . PHE B 1 61 ? -11.625 8.305 8.422 1 96.06 61 PHE B CA 1
ATOM 3934 C C . PHE B 1 61 ? -10.289 7.855 9 1 96.06 61 PHE B C 1
ATOM 3936 O O . PHE B 1 61 ? -9.266 7.895 8.32 1 96.06 61 PHE B O 1
ATOM 3943 N N . ALA B 1 62 ? -10.344 7.445 10.258 1 97.5 62 ALA B N 1
ATOM 3944 C CA . ALA B 1 62 ? -9.117 6.973 10.891 1 97.5 62 ALA B CA 1
ATOM 3945 C C . ALA B 1 62 ? -8.547 5.762 10.156 1 97.5 62 ALA B C 1
ATOM 3947 O O . ALA B 1 62 ? -7.332 5.641 9.992 1 97.5 62 ALA B O 1
ATOM 3948 N N . PHE B 1 63 ? -9.43 4.898 9.734 1 98.25 63 PHE B N 1
ATOM 3949 C CA . PHE B 1 63 ? -9.023 3.723 8.969 1 98.25 63 PHE B CA 1
ATOM 3950 C C . PHE B 1 63 ? -8.445 4.129 7.621 1 98.25 63 PHE B C 1
ATOM 3952 O O . PHE B 1 63 ? -7.426 3.586 7.188 1 98.25 63 PHE B O 1
ATOM 3959 N N . GLN B 1 64 ? -9.078 5.09 6.941 1 97.44 64 GLN B N 1
ATOM 3960 C CA . GLN B 1 64 ? -8.594 5.637 5.68 1 97.44 64 GLN B CA 1
ATOM 3961 C C . GLN B 1 64 ? -7.176 6.184 5.836 1 97.44 64 GLN B C 1
ATOM 3963 O O . GLN B 1 64 ? -6.324 5.977 4.969 1 97.44 64 GLN B O 1
ATOM 3968 N N . TRP B 1 65 ? -6.957 6.887 6.879 1 97.38 65 TRP B N 1
ATOM 3969 C CA . TRP B 1 65 ? -5.645 7.477 7.129 1 97.38 65 TRP B CA 1
ATOM 3970 C C . TRP B 1 65 ? -4.574 6.398 7.242 1 97.38 65 TRP B C 1
ATOM 3972 O O . TRP B 1 65 ? -3.484 6.539 6.684 1 97.38 65 TRP B O 1
ATOM 3982 N N . LEU B 1 66 ? -4.875 5.34 7.957 1 98.5 66 LEU B N 1
ATOM 3983 C CA . LEU B 1 66 ? -3.957 4.211 8.062 1 98.5 66 LEU B CA 1
ATOM 3984 C C . LEU B 1 66 ? -3.703 3.59 6.691 1 98.5 66 LEU B C 1
ATOM 3986 O O . LEU B 1 66 ? -2.555 3.328 6.328 1 98.5 66 LEU B O 1
ATOM 3990 N N . LEU B 1 67 ? -4.773 3.367 5.938 1 98.44 67 LEU B N 1
ATOM 3991 C CA . LEU B 1 67 ? -4.645 2.729 4.633 1 98.44 67 LEU B CA 1
ATOM 3992 C C . LEU B 1 67 ? -3.779 3.57 3.701 1 98.44 67 LEU B C 1
ATOM 3994 O O . LEU B 1 67 ? -3.025 3.029 2.891 1 98.44 67 LEU B O 1
ATOM 3998 N N . GLY B 1 68 ? -3.887 4.852 3.836 1 98.12 68 GLY B N 1
ATOM 3999 C CA . GLY B 1 68 ? -3.078 5.746 3.023 1 98.12 68 GLY B CA 1
ATOM 4000 C C . GLY B 1 68 ? -1.588 5.566 3.238 1 98.12 68 GLY B C 1
ATOM 4001 O O . GLY B 1 68 ? -0.783 5.914 2.371 1 98.12 68 GLY B O 1
ATOM 4002 N N . SER B 1 69 ? -1.194 4.965 4.355 1 98.62 69 SER B N 1
ATOM 4003 C CA . SER B 1 69 ? 0.216 4.832 4.707 1 98.62 69 SER B CA 1
ATOM 4004 C C . SER B 1 69 ? 0.834 3.596 4.066 1 98.62 69 SER B C 1
ATOM 4006 O O . SER B 1 69 ? 2.053 3.41 4.109 1 98.62 69 SER B O 1
ATOM 4008 N N . ILE B 1 70 ? 0.056 2.793 3.402 1 98.75 70 ILE B N 1
ATOM 4009 C CA . ILE B 1 70 ? 0.537 1.526 2.861 1 98.75 70 ILE B CA 1
ATOM 4010 C C . ILE B 1 70 ? 1.618 1.79 1.815 1 98.75 70 ILE B C 1
ATOM 4012 O O . ILE B 1 70 ? 2.652 1.118 1.801 1 98.75 70 ILE B O 1
ATOM 4016 N N . VAL B 1 71 ? 1.436 2.77 1.001 1 98.31 71 VAL B N 1
ATOM 4017 C CA . VAL B 1 71 ? 2.365 3.053 -0.088 1 98.31 71 VAL B CA 1
ATOM 4018 C C . VAL B 1 71 ? 3.734 3.416 0.483 1 98.31 71 VAL B C 1
ATOM 4020 O O . VAL B 1 71 ? 4.754 3.262 -0.191 1 98.31 71 VAL B O 1
ATOM 4023 N N . ASN B 1 72 ? 3.736 3.824 1.746 1 98.62 72 ASN B N 1
ATOM 4024 C CA . ASN B 1 72 ? 4.988 4.246 2.371 1 98.62 72 ASN B CA 1
ATOM 4025 C C . ASN B 1 72 ? 5.402 3.293 3.488 1 98.62 72 ASN B C 1
ATOM 4027 O O . ASN B 1 72 ? 6.188 3.662 4.363 1 98.62 72 ASN B O 1
ATOM 4031 N N . GLY B 1 73 ? 4.797 2.119 3.535 1 98.31 73 GLY B N 1
ATOM 4032 C CA . GLY B 1 73 ? 5.27 1.044 4.391 1 98.31 73 GLY B CA 1
ATOM 4033 C C . GLY B 1 73 ? 4.609 1.035 5.758 1 98.31 73 GLY B C 1
ATOM 4034 O O . GLY B 1 73 ? 5.055 0.324 6.664 1 98.31 73 GLY B O 1
ATOM 4035 N N . GLY B 1 74 ? 3.514 1.786 5.926 1 98.75 74 GLY B N 1
ATOM 4036 C CA . GLY B 1 74 ? 2.936 1.963 7.246 1 98.75 74 GLY B CA 1
ATOM 4037 C C . GLY B 1 74 ? 1.92 0.894 7.602 1 98.75 74 GLY B C 1
ATOM 4038 O O . GLY B 1 74 ? 1.523 0.768 8.766 1 98.75 74 GLY B O 1
ATOM 4039 N N . ALA B 1 75 ? 1.48 0.103 6.621 1 98.81 75 ALA B N 1
ATOM 4040 C CA . ALA B 1 75 ? 0.494 -0.943 6.879 1 98.81 75 ALA B CA 1
ATOM 4041 C C . ALA B 1 75 ? 0.499 -1.988 5.766 1 98.81 75 ALA B C 1
ATOM 4043 O O . ALA B 1 75 ? 1.293 -1.899 4.828 1 98.81 75 ALA B O 1
ATOM 4044 N N . GLU B 1 76 ? -0.191 -3.043 5.957 1 98.5 76 GLU B N 1
ATOM 4045 C CA . GLU B 1 76 ? -0.47 -4.117 5.012 1 98.5 76 GLU B CA 1
ATOM 4046 C C . GLU B 1 76 ? -1.968 -4.395 4.914 1 98.5 76 GLU B C 1
ATOM 4048 O O . GLU B 1 76 ? -2.658 -4.469 5.934 1 98.5 76 GLU B O 1
ATOM 4053 N N . ILE B 1 77 ? -2.465 -4.535 3.703 1 98 77 ILE B N 1
ATOM 4054 C CA . ILE B 1 77 ? -3.9 -4.621 3.457 1 98 77 ILE B CA 1
ATOM 4055 C C . ILE B 1 77 ? -4.488 -5.789 4.242 1 98 77 ILE B C 1
ATOM 4057 O O . ILE B 1 77 ? -5.516 -5.641 4.91 1 98 77 ILE B O 1
ATOM 4061 N N . GLY B 1 78 ? -3.867 -6.918 4.227 1 97.69 78 GLY B N 1
ATOM 4062 C CA . GLY B 1 78 ? -4.391 -8.078 4.926 1 97.69 78 GLY B CA 1
ATOM 4063 C C . GLY B 1 78 ? -4.469 -7.887 6.43 1 97.69 78 GLY B C 1
ATOM 4064 O O . GLY B 1 78 ? -5.453 -8.273 7.059 1 97.69 78 GLY B O 1
ATOM 4065 N N . GLU B 1 79 ? -3.504 -7.266 6.961 1 98.56 79 GLU B N 1
ATOM 4066 C CA . GLU B 1 79 ? -3.48 -6.992 8.398 1 98.56 79 GLU B CA 1
ATOM 4067 C C . GLU B 1 79 ? -4.539 -5.965 8.781 1 98.56 79 GLU B C 1
ATOM 4069 O O . GLU B 1 79 ? -5.27 -6.152 9.758 1 98.56 79 GLU B O 1
ATOM 4074 N N . ALA B 1 80 ? -4.598 -4.941 7.98 1 98.69 80 ALA B N 1
ATOM 4075 C CA . ALA B 1 80 ? -5.531 -3.855 8.266 1 98.69 80 ALA B CA 1
ATOM 4076 C C . ALA B 1 80 ? -6.973 -4.352 8.234 1 98.69 80 ALA B C 1
ATOM 4078 O O . ALA B 1 80 ? -7.758 -4.055 9.133 1 98.69 80 ALA B O 1
ATOM 4079 N N . PHE B 1 81 ? -7.305 -5.121 7.246 1 97.75 81 PHE B N 1
ATOM 4080 C CA . PHE B 1 81 ? -8.695 -5.535 7.109 1 97.75 81 PHE B CA 1
ATOM 4081 C C . PHE B 1 81 ? -9.016 -6.68 8.062 1 97.75 81 PHE B C 1
ATOM 4083 O O . PHE B 1 81 ? -10.164 -6.828 8.5 1 97.75 81 PHE B O 1
ATOM 4090 N N . TYR B 1 82 ? -8.031 -7.492 8.43 1 97 82 TYR B N 1
ATOM 4091 C CA . TYR B 1 82 ? -8.266 -8.438 9.516 1 97 82 TYR B CA 1
ATOM 4092 C C . TYR B 1 82 ? -8.664 -7.711 10.789 1 97 82 TYR B C 1
ATOM 4094 O O . TYR B 1 82 ? -9.656 -8.07 11.438 1 97 82 TYR B O 1
ATOM 4102 N N . VAL B 1 83 ? -7.898 -6.684 11.117 1 98.56 83 VAL B N 1
ATOM 4103 C CA . VAL B 1 83 ? -8.172 -5.922 12.336 1 98.56 83 VAL B CA 1
ATOM 4104 C C . VAL B 1 83 ? -9.555 -5.27 12.234 1 98.56 83 VAL B C 1
ATOM 4106 O O . VAL B 1 83 ? -10.367 -5.379 13.156 1 98.56 83 VAL B O 1
ATOM 4109 N N . ALA B 1 84 ? -9.812 -4.621 11.102 1 98.12 84 ALA B N 1
ATOM 4110 C CA . ALA B 1 84 ? -11.078 -3.926 10.914 1 98.12 84 ALA B CA 1
ATOM 4111 C C . ALA B 1 84 ? -12.258 -4.883 11.078 1 98.12 84 ALA B C 1
ATOM 4113 O O . ALA B 1 84 ? -13.281 -4.52 11.672 1 98.12 84 ALA B O 1
ATOM 4114 N N . ALA B 1 85 ? -12.078 -6.07 10.602 1 96.12 85 ALA B N 1
ATOM 4115 C CA . ALA B 1 85 ? -13.156 -7.059 10.648 1 96.12 85 ALA B CA 1
ATOM 4116 C C . ALA B 1 85 ? -13.461 -7.461 12.094 1 96.12 85 ALA B C 1
ATOM 4118 O O . ALA B 1 85 ? -14.547 -7.965 12.383 1 96.12 85 ALA B O 1
ATOM 4119 N N . HIS B 1 86 ? -12.602 -7.207 12.984 1 97.19 86 HIS B N 1
ATOM 4120 C CA . HIS B 1 86 ? -12.766 -7.633 14.375 1 97.19 86 HIS B CA 1
ATOM 4121 C C . HIS B 1 86 ? -13.117 -6.449 15.273 1 97.19 86 HIS B C 1
ATOM 4123 O O . HIS B 1 86 ? -13.234 -6.602 16.484 1 97.19 86 HIS B O 1
ATOM 4129 N N . ILE B 1 87 ? -13.234 -5.312 14.703 1 98.38 87 ILE B N 1
ATOM 4130 C CA . ILE B 1 87 ? -13.57 -4.113 15.461 1 98.38 87 ILE B CA 1
ATOM 4131 C C . ILE B 1 87 ? -15.078 -3.904 15.453 1 98.38 87 ILE B C 1
ATOM 4133 O O . ILE B 1 87 ? -15.719 -3.998 14.398 1 98.38 87 ILE B O 1
ATOM 4137 N N . GLU B 1 88 ? -15.656 -3.637 16.641 1 98.25 88 GLU B N 1
ATOM 4138 C CA . GLU B 1 88 ? -17.047 -3.197 16.719 1 98.25 88 GLU B CA 1
ATOM 4139 C C . GLU B 1 88 ? -17.203 -1.762 16.234 1 98.25 88 GLU B C 1
ATOM 4141 O O . GLU B 1 88 ? -16.594 -0.841 16.781 1 98.25 88 GLU B O 1
ATOM 4146 N N . ASP B 1 89 ? -18.016 -1.6 15.258 1 97.06 89 ASP B N 1
ATOM 4147 C CA . ASP B 1 89 ? -18.172 -0.328 14.562 1 97.06 89 ASP B CA 1
ATOM 4148 C C . ASP B 1 89 ? -18.531 0.792 15.539 1 97.06 89 ASP B C 1
ATOM 4150 O O . ASP B 1 89 ? -19.484 0.675 16.312 1 97.06 89 ASP B O 1
ATOM 4154 N N . GLY B 1 90 ? -17.688 1.829 15.562 1 97 90 GLY B N 1
ATOM 4155 C CA . GLY B 1 90 ? -17.922 3.016 16.375 1 97 90 GLY B CA 1
ATOM 4156 C C . GLY B 1 90 ? -17.438 2.869 17.797 1 97 90 GLY B C 1
ATOM 4157 O O . GLY B 1 90 ? -17.469 3.828 18.578 1 97 90 GLY B O 1
ATOM 4158 N N . ASN B 1 91 ? -16.891 1.729 18.203 1 98.25 91 ASN B N 1
ATOM 4159 C CA . ASN B 1 91 ? -16.484 1.467 19.578 1 98.25 91 ASN B CA 1
ATOM 4160 C C . ASN B 1 91 ? -15 1.76 19.781 1 98.25 91 ASN B C 1
ATOM 4162 O O . ASN B 1 91 ? -14.148 0.991 19.344 1 98.25 91 ASN B O 1
ATOM 4166 N N . PRO B 1 92 ? -14.711 2.773 20.562 1 97.94 92 PRO B N 1
ATOM 4167 C CA . PRO B 1 92 ? -13.305 3.154 20.719 1 97.94 92 PRO B CA 1
ATOM 4168 C C . PRO B 1 92 ? -12.469 2.068 21.406 1 97.94 92 PRO B C 1
ATOM 4170 O O . PRO B 1 92 ? -11.32 1.836 21.016 1 97.94 92 PRO B O 1
ATOM 4173 N N . LYS B 1 93 ? -12.984 1.439 22.406 1 97.5 93 LYS B N 1
ATOM 4174 C CA . LYS B 1 93 ? -12.242 0.411 23.125 1 97.5 93 LYS B CA 1
ATOM 4175 C C . LYS B 1 93 ? -11.914 -0.769 22.203 1 97.5 93 LYS B C 1
ATOM 4177 O O . LYS B 1 93 ? -10.797 -1.286 22.234 1 97.5 93 LYS B O 1
ATOM 4182 N N . SER B 1 94 ? -12.906 -1.177 21.422 1 98.5 94 SER B N 1
ATOM 4183 C CA . SER B 1 94 ? -12.688 -2.254 20.469 1 98.5 94 SER B CA 1
ATOM 4184 C C . SER B 1 94 ? -11.586 -1.893 19.469 1 98.5 94 SER B C 1
ATOM 4186 O O . SER B 1 94 ? -10.727 -2.719 19.172 1 98.5 94 SER B O 1
ATOM 4188 N N . TRP B 1 95 ? -11.602 -0.635 19.016 1 98.62 95 TRP B N 1
ATOM 4189 C CA . TRP B 1 95 ? -10.57 -0.112 18.109 1 98.62 95 TRP B CA 1
ATOM 4190 C C . TRP B 1 95 ? -9.195 -0.194 18.766 1 98.62 95 TRP B C 1
ATOM 4192 O O . TRP B 1 95 ? -8.25 -0.726 18.172 1 98.62 95 TRP B O 1
ATOM 4202 N N . GLN B 1 96 ? -9.094 0.287 19.953 1 98.56 96 GLN B N 1
ATOM 4203 C CA . GLN B 1 96 ? -7.836 0.34 20.688 1 98.56 96 GLN B CA 1
ATOM 4204 C C . GLN B 1 96 ? -7.266 -1.058 20.891 1 98.56 96 GLN B C 1
ATOM 4206 O O . GLN B 1 96 ? -6.086 -1.3 20.625 1 98.56 96 GLN B O 1
ATOM 4211 N N . ASP B 1 97 ? -8.078 -1.974 21.281 1 98.38 97 ASP B N 1
ATOM 4212 C CA . ASP B 1 97 ? -7.633 -3.32 21.625 1 98.38 97 ASP B CA 1
ATOM 4213 C C . ASP B 1 97 ? -7.148 -4.078 20.391 1 98.38 97 ASP B C 1
ATOM 4215 O O . ASP B 1 97 ? -6.102 -4.73 20.438 1 98.38 97 ASP B O 1
ATOM 4219 N N . GLU B 1 98 ? -7.879 -3.961 19.328 1 98.69 98 GLU B N 1
ATOM 4220 C CA . GLU B 1 98 ? -7.547 -4.734 18.125 1 98.69 98 GLU B CA 1
ATOM 4221 C C . GLU B 1 98 ? -6.27 -4.219 17.469 1 98.69 98 GLU B C 1
ATOM 4223 O O . GLU B 1 98 ? -5.43 -5.004 17.031 1 98.69 98 GLU B O 1
ATOM 4228 N N . TRP B 1 99 ? -6.102 -2.959 17.406 1 98.81 99 TRP B N 1
ATOM 4229 C CA . TRP B 1 99 ? -4.883 -2.412 16.812 1 98.81 99 TRP B CA 1
ATOM 4230 C C . TRP B 1 99 ? -3.68 -2.668 17.719 1 98.81 99 TRP B C 1
ATOM 4232 O O . TRP B 1 99 ? -2.574 -2.916 17.234 1 98.81 99 TRP B O 1
ATOM 4242 N N . GLU B 1 100 ? -3.859 -2.541 19.016 1 98.75 100 GLU B N 1
ATOM 4243 C CA . GLU B 1 100 ? -2.77 -2.869 19.938 1 98.75 100 GLU B CA 1
ATOM 4244 C C . GLU B 1 100 ? -2.328 -4.32 19.766 1 98.75 100 GLU B C 1
ATOM 4246 O O . GLU B 1 100 ? -1.132 -4.617 19.797 1 98.75 100 GLU B O 1
ATOM 4251 N N . ARG B 1 101 ? -3.279 -5.207 19.594 1 98.69 101 ARG B N 1
ATOM 4252 C CA . ARG B 1 101 ? -2.975 -6.621 19.406 1 98.69 101 ARG B CA 1
ATOM 4253 C C . ARG B 1 101 ? -2.148 -6.84 18.141 1 98.69 101 ARG B C 1
ATOM 4255 O O . ARG B 1 101 ? -1.17 -7.59 18.156 1 98.69 101 ARG B O 1
ATOM 4262 N N . MET B 1 102 ? -2.523 -6.207 17.047 1 98.75 102 MET B N 1
ATOM 4263 C CA . MET B 1 102 ? -1.775 -6.355 15.805 1 98.75 102 MET B CA 1
ATOM 4264 C C . MET B 1 102 ? -0.393 -5.723 15.922 1 98.75 102 MET B C 1
ATOM 4266 O O . MET B 1 102 ? 0.586 -6.258 15.398 1 98.75 102 MET B O 1
ATOM 4270 N N . ALA B 1 103 ? -0.343 -4.602 16.609 1 98.88 103 ALA B N 1
ATOM 4271 C CA . ALA B 1 103 ? 0.949 -3.955 16.828 1 98.88 103 ALA B CA 1
ATOM 4272 C C . ALA B 1 103 ? 1.907 -4.875 17.562 1 98.88 103 ALA B C 1
ATOM 4274 O O . ALA B 1 103 ? 3.074 -5.008 17.188 1 98.88 103 ALA B O 1
ATOM 4275 N N . LEU B 1 104 ? 1.394 -5.473 18.562 1 98.69 104 LEU B N 1
ATOM 4276 C CA . LEU B 1 104 ? 2.207 -6.387 19.359 1 98.69 104 LEU B CA 1
ATOM 4277 C C . LEU B 1 104 ? 2.674 -7.566 18.516 1 98.69 104 LEU B C 1
ATOM 4279 O O . LEU B 1 104 ? 3.828 -7.992 18.609 1 98.69 104 LEU B O 1
ATOM 4283 N N . ARG B 1 105 ? 1.822 -8.102 17.719 1 98.25 105 ARG B N 1
ATOM 4284 C CA . ARG B 1 105 ? 2.182 -9.203 16.828 1 98.25 105 ARG B CA 1
ATOM 4285 C C . ARG B 1 105 ? 3.334 -8.812 15.914 1 98.25 105 ARG B C 1
ATOM 4287 O O . ARG B 1 105 ? 4.277 -9.586 15.727 1 98.25 105 ARG B O 1
ATOM 4294 N N . LYS B 1 106 ? 3.27 -7.625 15.359 1 98.56 106 LYS B N 1
ATOM 4295 C CA . LYS B 1 106 ? 4.32 -7.148 14.461 1 98.56 106 LYS B CA 1
ATOM 4296 C C . LYS B 1 106 ? 5.621 -6.91 15.227 1 98.56 106 LYS B C 1
ATOM 4298 O O . LYS B 1 106 ? 6.707 -7.191 14.711 1 98.56 106 LYS B O 1
ATOM 4303 N N . GLU B 1 107 ? 5.469 -6.375 16.375 1 98.81 107 GLU B N 1
ATOM 4304 C CA . GLU B 1 107 ? 6.652 -6.133 17.188 1 98.81 107 GLU B CA 1
ATOM 4305 C C . GLU B 1 107 ? 7.379 -7.434 17.516 1 98.81 107 GLU B C 1
ATOM 4307 O O . GLU B 1 107 ? 8.609 -7.504 17.453 1 98.81 107 GLU B O 1
ATOM 4312 N N . LEU B 1 108 ? 6.633 -8.422 17.891 1 98.56 108 LEU B N 1
ATOM 4313 C CA . LEU B 1 108 ? 7.219 -9.719 18.219 1 98.56 108 LEU B CA 1
ATOM 4314 C C . LEU B 1 108 ? 7.875 -10.344 17 1 98.56 108 LEU B C 1
ATOM 4316 O O . LEU B 1 108 ? 8.953 -10.945 17.094 1 98.56 108 LEU B O 1
ATOM 4320 N N . ARG B 1 109 ? 7.285 -10.203 15.867 1 98.12 109 ARG B N 1
ATOM 4321 C CA . ARG B 1 109 ? 7.887 -10.695 14.633 1 98.12 109 ARG B CA 1
ATOM 4322 C C . ARG B 1 109 ? 9.188 -9.961 14.328 1 98.12 109 ARG B C 1
ATOM 4324 O O . ARG B 1 109 ? 10.164 -10.578 13.883 1 98.12 109 ARG B O 1
ATOM 4331 N N . ALA B 1 110 ? 9.18 -8.695 14.539 1 98.75 110 ALA B N 1
ATOM 4332 C CA . ALA B 1 110 ? 10.375 -7.891 14.312 1 98.75 110 ALA B CA 1
ATOM 4333 C C . ALA B 1 110 ? 11.531 -8.375 15.188 1 98.75 110 ALA B C 1
ATOM 4335 O O . ALA B 1 110 ? 12.672 -8.477 14.719 1 98.75 110 ALA B O 1
ATOM 4336 N N . ARG B 1 111 ? 11.234 -8.68 16.406 1 98.25 111 ARG B N 1
ATOM 4337 C CA . ARG B 1 111 ? 12.258 -9.141 17.328 1 98.25 111 ARG B CA 1
ATOM 4338 C C . ARG B 1 111 ? 12.836 -10.477 16.875 1 98.25 111 ARG B C 1
ATOM 4340 O O . ARG B 1 111 ? 14.055 -10.68 16.922 1 98.25 111 ARG B O 1
ATOM 4347 N N . ARG B 1 112 ? 11.984 -11.352 16.453 1 98.19 112 ARG B N 1
ATOM 4348 C CA . ARG B 1 112 ? 12.445 -12.648 15.961 1 98.19 112 ARG B CA 1
ATOM 4349 C C . ARG B 1 112 ? 13.32 -12.477 14.727 1 98.19 112 ARG B C 1
ATOM 4351 O O . ARG B 1 112 ? 14.328 -13.172 14.562 1 98.19 112 ARG B O 1
ATOM 4358 N N . ALA B 1 113 ? 12.906 -11.562 13.867 1 98.69 113 ALA B N 1
ATOM 4359 C CA . ALA B 1 113 ? 13.672 -11.305 12.656 1 98.69 113 ALA B CA 1
ATOM 4360 C C . ALA B 1 113 ? 15.047 -10.719 12.992 1 98.69 113 ALA B C 1
ATOM 4362 O O . ALA B 1 113 ? 16.047 -11.086 12.383 1 98.69 113 ALA B O 1
ATOM 4363 N N . LEU B 1 114 ? 15.062 -9.844 13.93 1 98.19 114 LEU B N 1
ATOM 4364 C CA . LEU B 1 114 ? 16.328 -9.266 14.375 1 98.19 114 LEU B CA 1
ATOM 4365 C C . LEU B 1 114 ? 17.266 -10.344 14.906 1 98.19 114 LEU B C 1
ATOM 4367 O O . LEU B 1 114 ? 18.453 -10.367 14.562 1 98.19 114 LEU B O 1
ATOM 4371 N N . ASP B 1 115 ? 16.719 -11.219 15.727 1 98.06 115 ASP B N 1
ATOM 4372 C CA . ASP B 1 115 ? 17.5 -12.289 16.328 1 98.06 115 ASP B CA 1
ATOM 4373 C C . ASP B 1 115 ? 18.078 -13.219 15.273 1 98.06 115 ASP B C 1
ATOM 4375 O O . ASP B 1 115 ? 19.172 -13.75 15.438 1 98.06 115 ASP B O 1
ATOM 4379 N N . ALA B 1 116 ? 17.406 -13.367 14.211 1 97.75 116 ALA B N 1
ATOM 4380 C CA . ALA B 1 116 ? 17.828 -14.281 13.148 1 97.75 116 ALA B CA 1
ATOM 4381 C C . ALA B 1 116 ? 18.672 -13.562 12.102 1 97.75 116 ALA B C 1
ATOM 4383 O O . ALA B 1 116 ? 19.141 -14.18 11.141 1 97.75 116 ALA B O 1
ATOM 4384 N N . GLY B 1 117 ? 18.797 -12.25 12.195 1 97.62 117 GLY B N 1
ATOM 4385 C CA . GLY B 1 117 ? 19.641 -11.484 11.297 1 97.62 117 GLY B CA 1
ATOM 4386 C C . GLY B 1 117 ? 18.938 -11.023 10.047 1 97.62 117 GLY B C 1
ATOM 4387 O O . GLY B 1 117 ? 19.562 -10.609 9.078 1 97.62 117 GLY B O 1
ATOM 4388 N N . HIS B 1 118 ? 17.656 -11.109 9.992 1 98.44 118 HIS B N 1
ATOM 4389 C CA . HIS B 1 118 ? 16.859 -10.641 8.859 1 98.44 118 HIS B CA 1
ATOM 4390 C C . HIS B 1 118 ? 16.484 -9.172 9.023 1 98.44 118 HIS B C 1
ATOM 4392 O O . HIS B 1 118 ? 15.352 -8.859 9.391 1 98.44 118 HIS B O 1
ATOM 4398 N N . LEU B 1 119 ? 17.328 -8.289 8.641 1 98.5 119 LEU B N 1
ATOM 4399 C CA . LEU B 1 119 ? 17.266 -6.883 9.016 1 98.5 119 LEU B CA 1
ATOM 4400 C C . LEU B 1 119 ? 16.172 -6.164 8.234 1 98.5 119 LEU B C 1
ATOM 4402 O O . LEU B 1 119 ? 15.5 -5.273 8.766 1 98.5 119 LEU B O 1
ATOM 4406 N N . ILE B 1 120 ? 15.977 -6.52 6.953 1 98.44 120 ILE B N 1
ATOM 4407 C CA . ILE B 1 120 ? 14.93 -5.891 6.152 1 98.44 120 ILE B CA 1
ATOM 4408 C C . ILE B 1 120 ? 13.555 -6.25 6.719 1 98.44 120 ILE B C 1
ATOM 4410 O O . ILE B 1 120 ? 12.695 -5.383 6.883 1 98.44 120 ILE B O 1
ATOM 4414 N N . THR B 1 121 ? 13.344 -7.52 7.062 1 98.81 121 THR B N 1
ATOM 4415 C CA . THR B 1 121 ? 12.102 -7.969 7.684 1 98.81 121 THR B CA 1
ATOM 4416 C C . THR B 1 121 ? 11.875 -7.266 9.016 1 98.81 121 THR B C 1
ATOM 4418 O O . THR B 1 121 ? 10.773 -6.785 9.297 1 98.81 121 THR B O 1
ATOM 4421 N N . ALA B 1 122 ? 12.945 -7.188 9.789 1 98.88 122 ALA B N 1
ATOM 4422 C CA . ALA B 1 122 ? 12.852 -6.539 11.094 1 98.88 122 ALA B CA 1
ATOM 4423 C C . ALA B 1 122 ? 12.43 -5.078 10.945 1 98.88 122 ALA B C 1
ATOM 4425 O O . ALA B 1 122 ? 11.516 -4.617 11.641 1 98.88 122 ALA B O 1
ATOM 4426 N N . ARG B 1 123 ? 13.055 -4.359 10.062 1 98.88 123 ARG B N 1
ATOM 4427 C CA . ARG B 1 123 ? 12.75 -2.949 9.852 1 98.88 123 ARG B CA 1
ATOM 4428 C C . ARG B 1 123 ? 11.289 -2.76 9.445 1 98.88 123 ARG B C 1
ATOM 4430 O O . ARG B 1 123 ? 10.586 -1.932 10.031 1 98.88 123 ARG B O 1
ATOM 4437 N N . GLN B 1 124 ? 10.859 -3.564 8.5 1 98.81 124 GLN B N 1
ATOM 4438 C CA . GLN B 1 124 ? 9.508 -3.416 7.969 1 98.81 124 GLN B CA 1
ATOM 4439 C C . GLN B 1 124 ? 8.461 -3.746 9.031 1 98.81 124 GLN B C 1
ATOM 4441 O O . GLN B 1 124 ? 7.43 -3.074 9.125 1 98.81 124 GLN B O 1
ATOM 4446 N N . CYS B 1 125 ? 8.734 -4.746 9.836 1 98.88 125 CYS B N 1
ATOM 4447 C CA . CYS B 1 125 ? 7.809 -5.113 10.906 1 98.88 125 CYS B CA 1
ATOM 4448 C C . CYS B 1 125 ? 7.781 -4.051 11.992 1 98.88 125 CYS B C 1
ATOM 4450 O O . CYS B 1 125 ? 6.719 -3.727 12.523 1 98.88 125 CYS B O 1
ATOM 4452 N N . LEU B 1 126 ? 8.922 -3.492 12.312 1 98.94 126 LEU B N 1
ATOM 4453 C CA . LEU B 1 126 ? 8.992 -2.443 13.328 1 98.94 126 LEU B CA 1
ATOM 4454 C C . LEU B 1 126 ? 8.25 -1.192 12.859 1 98.94 126 LEU B C 1
ATOM 4456 O O . LEU B 1 126 ? 7.57 -0.539 13.656 1 98.94 126 LEU B O 1
ATOM 4460 N N . LEU B 1 127 ? 8.422 -0.851 11.609 1 98.94 127 LEU B N 1
ATOM 4461 C CA . LEU B 1 127 ? 7.711 0.3 11.062 1 98.94 127 LEU B CA 1
ATOM 4462 C C . LEU B 1 127 ? 6.203 0.118 11.188 1 98.94 127 LEU B C 1
ATOM 4464 O O . LEU B 1 127 ? 5.504 1.013 11.672 1 98.94 127 LEU B O 1
ATOM 4468 N N . LYS B 1 128 ? 5.715 -1.059 10.797 1 98.94 128 LYS B N 1
ATOM 4469 C CA . LYS B 1 128 ? 4.277 -1.31 10.891 1 98.94 128 LYS B CA 1
ATOM 4470 C C . LYS B 1 128 ? 3.818 -1.353 12.344 1 98.94 128 LYS B C 1
ATOM 4472 O O . LYS B 1 128 ? 2.742 -0.852 12.672 1 98.94 128 LYS B O 1
ATOM 4477 N N . ALA B 1 129 ? 4.664 -1.952 13.203 1 98.94 129 ALA B N 1
ATOM 4478 C CA . ALA B 1 129 ? 4.328 -1.96 14.617 1 98.94 129 ALA B CA 1
ATOM 4479 C C . ALA B 1 129 ? 4.148 -0.539 15.148 1 98.94 129 ALA B C 1
ATOM 4481 O O . ALA B 1 129 ? 3.168 -0.242 15.836 1 98.94 129 ALA B O 1
ATOM 4482 N N . SER B 1 130 ? 5.074 0.313 14.852 1 98.94 130 SER B N 1
ATOM 4483 C CA . SER B 1 130 ? 5.004 1.709 15.266 1 98.94 130 SER B CA 1
ATOM 4484 C C . SER B 1 130 ? 3.693 2.354 14.828 1 98.94 130 SER B C 1
ATOM 4486 O O . SER B 1 130 ? 2.998 2.971 15.641 1 98.94 130 SER B O 1
ATOM 4488 N N . ASN B 1 131 ? 3.354 2.176 13.594 1 98.94 131 ASN B N 1
ATOM 4489 C CA . ASN B 1 131 ? 2.166 2.826 13.047 1 98.94 131 ASN B CA 1
ATOM 4490 C C . ASN B 1 131 ? 0.884 2.197 13.586 1 98.94 131 ASN B C 1
ATOM 4492 O O . ASN B 1 131 ? -0.123 2.885 13.766 1 98.94 131 ASN B O 1
ATOM 4496 N N . TYR B 1 132 ? 0.905 0.862 13.836 1 98.94 132 TYR B N 1
ATOM 4497 C CA . TYR B 1 132 ? -0.268 0.208 14.406 1 98.94 132 TYR B CA 1
ATOM 4498 C C . TYR B 1 132 ? -0.489 0.646 15.852 1 98.94 132 TYR B C 1
ATOM 4500 O O . TYR B 1 132 ? -1.627 0.866 16.266 1 98.94 132 TYR B O 1
ATOM 4508 N N . TYR B 1 133 ? 0.593 0.789 16.625 1 98.94 133 TYR B N 1
ATOM 4509 C CA . TYR B 1 133 ? 0.456 1.376 17.953 1 98.94 133 TYR B CA 1
ATOM 4510 C C . TYR B 1 133 ? -0.104 2.791 17.875 1 98.94 133 TYR B C 1
ATOM 4512 O O . TYR B 1 133 ? -0.989 3.162 18.656 1 98.94 133 TYR B O 1
ATOM 4520 N N . ARG B 1 134 ? 0.383 3.58 16.969 1 98.88 134 ARG B N 1
ATOM 4521 C CA . ARG B 1 134 ? -0.103 4.941 16.766 1 98.88 134 ARG B CA 1
ATOM 4522 C C . ARG B 1 134 ? -1.594 4.945 16.453 1 98.88 134 ARG B C 1
ATOM 4524 O O . ARG B 1 134 ? -2.34 5.785 16.953 1 98.88 134 ARG B O 1
ATOM 4531 N N . THR B 1 135 ? -1.957 4.016 15.586 1 98.75 135 THR B N 1
ATOM 4532 C CA . THR B 1 135 ? -3.357 3.885 15.195 1 98.75 135 THR B CA 1
ATOM 4533 C C . THR B 1 135 ? -4.227 3.547 16.406 1 98.75 135 THR B C 1
ATOM 4535 O O . THR B 1 135 ? -5.352 4.035 16.516 1 98.75 135 THR B O 1
ATOM 4538 N N . ALA B 1 136 ? -3.723 2.773 17.328 1 98.56 136 ALA B N 1
ATOM 4539 C CA . ALA B 1 136 ? -4.441 2.412 18.547 1 98.56 136 ALA B CA 1
ATOM 4540 C C . ALA B 1 136 ? -4.668 3.635 19.422 1 98.56 136 ALA B C 1
ATOM 4542 O O . ALA B 1 136 ? -5.645 3.695 20.172 1 98.56 136 ALA B O 1
ATOM 4543 N N . LEU B 1 137 ? -3.846 4.645 19.312 1 97.75 137 LEU B N 1
ATOM 4544 C CA . LEU B 1 137 ? -3.859 5.812 20.188 1 97.75 137 LEU B CA 1
ATOM 4545 C C . LEU B 1 137 ? -4.922 6.809 19.75 1 97.75 137 LEU B C 1
ATOM 4547 O O . LEU B 1 137 ? -5.332 7.676 20.531 1 97.75 137 LEU B O 1
ATOM 4551 N N . VAL B 1 138 ? -5.387 6.742 18.547 1 95.25 138 VAL B N 1
ATOM 4552 C CA . VAL B 1 138 ? -6.176 7.789 17.906 1 95.25 138 VAL B CA 1
ATOM 4553 C C . VAL B 1 138 ? -7.422 8.078 18.734 1 95.25 138 VAL B C 1
ATOM 4555 O O . VAL B 1 138 ? -7.84 9.234 18.844 1 95.25 138 VAL B O 1
ATOM 4558 N N . SER B 1 139 ? -8 7.027 19.359 1 95.38 139 SER B N 1
ATOM 4559 C CA . SER B 1 139 ? -9.234 7.207 20.125 1 95.38 139 SER B CA 1
ATOM 4560 C C . SER B 1 139 ? -9.008 6.934 21.609 1 95.38 139 SER B C 1
ATOM 4562 O O . SER B 1 139 ? -9.969 6.715 22.359 1 95.38 139 SER B O 1
ATOM 4564 N N . ARG B 1 140 ? -7.809 6.891 22.031 1 96.31 140 ARG B N 1
ATOM 4565 C CA . ARG B 1 140 ? -7.527 6.602 23.438 1 96.31 140 ARG B CA 1
ATOM 4566 C C . ARG B 1 140 ? -7.453 7.887 24.25 1 96.31 140 ARG B C 1
ATOM 4568 O O . ARG B 1 140 ? -6.797 8.852 23.859 1 96.31 140 ARG B O 1
ATOM 4575 N N . SER B 1 141 ? -8.094 7.789 25.375 1 94.88 141 SER B N 1
ATOM 4576 C CA . SER B 1 141 ? -8.078 8.945 26.266 1 94.88 141 SER B CA 1
ATOM 4577 C C . SER B 1 141 ? -6.68 9.203 26.812 1 94.88 141 SER B C 1
ATOM 4579 O O . SER B 1 141 ? -5.961 8.266 27.172 1 94.88 141 SER B O 1
ATOM 4581 N N . VAL B 1 142 ? -6.348 10.461 26.906 1 93 142 VAL B N 1
ATOM 4582 C CA . VAL B 1 142 ? -5.043 10.844 27.438 1 93 142 VAL B CA 1
ATOM 4583 C C . VAL B 1 142 ? -4.961 10.523 28.922 1 93 142 VAL B C 1
ATOM 4585 O O . VAL B 1 142 ? -3.869 10.414 29.484 1 93 142 VAL B O 1
ATOM 4588 N N . SER B 1 143 ? -6.094 10.352 29.516 1 90.94 143 SER B N 1
ATOM 4589 C CA . SER B 1 143 ? -6.145 10.023 30.938 1 90.94 143 SER B CA 1
ATOM 4590 C C . SER B 1 143 ? -6.016 8.523 31.172 1 90.94 143 SER B C 1
ATOM 4592 O O . SER B 1 143 ? -5.855 8.078 32.312 1 90.94 143 SER B O 1
ATOM 4594 N N . ASP B 1 144 ? -6.152 7.828 30.062 1 91.75 144 ASP B N 1
ATOM 4595 C CA . ASP B 1 144 ? -5.945 6.383 30.141 1 91.75 144 ASP B CA 1
ATOM 4596 C C . ASP B 1 144 ? -4.496 6.051 30.469 1 91.75 144 ASP B C 1
ATOM 4598 O O . ASP B 1 144 ? -3.572 6.555 29.828 1 91.75 144 ASP B O 1
ATOM 4602 N N . GLY B 1 145 ? -4.289 5.312 31.453 1 89.19 145 GLY B N 1
ATOM 4603 C CA . GLY B 1 145 ? -2.955 4.926 31.875 1 89.19 145 GLY B CA 1
ATOM 4604 C C . GLY B 1 145 ? -2.127 4.301 30.781 1 89.19 145 GLY B C 1
ATOM 4605 O O . GLY B 1 145 ? -0.898 4.406 30.781 1 89.19 145 GLY B O 1
ATOM 4606 N N . LYS B 1 146 ? -2.795 3.727 29.812 1 94.56 146 LYS B N 1
ATOM 4607 C CA . LYS B 1 146 ? -2.084 3.053 28.734 1 94.56 146 LYS B CA 1
ATOM 4608 C C . LYS B 1 146 ? -1.655 4.047 27.656 1 94.56 146 LYS B C 1
ATOM 4610 O O . LYS B 1 146 ? -0.86 3.711 26.781 1 94.56 146 LYS B O 1
ATOM 4615 N N . PHE B 1 147 ? -2.184 5.262 27.703 1 96.06 147 PHE B N 1
ATOM 4616 C CA . PHE B 1 147 ? -1.865 6.238 26.672 1 96.06 147 PHE B CA 1
ATOM 4617 C C . PHE B 1 147 ? -0.36 6.457 26.578 1 96.06 147 PHE B C 1
ATOM 4619 O O . PHE B 1 147 ? 0.222 6.367 25.5 1 96.06 147 PHE B O 1
ATOM 4626 N N . ASN B 1 148 ? 0.231 6.625 27.656 1 95.75 148 ASN B N 1
ATOM 4627 C CA . ASN B 1 148 ? 1.669 6.871 27.688 1 95.75 148 ASN B CA 1
ATOM 4628 C C . ASN B 1 148 ? 2.459 5.625 27.297 1 95.75 148 ASN B C 1
ATOM 4630 O O . ASN B 1 148 ? 3.459 5.719 26.578 1 95.75 148 ASN B O 1
ATOM 4634 N N . THR B 1 149 ? 2.043 4.527 27.797 1 97.06 149 THR B N 1
ATOM 4635 C CA . THR B 1 149 ? 2.734 3.277 27.516 1 97.06 149 THR B CA 1
ATOM 4636 C C . THR B 1 149 ? 2.719 2.988 26.016 1 97.06 149 THR B C 1
ATOM 4638 O O . THR B 1 149 ? 3.748 2.631 25.438 1 97.06 149 THR B O 1
ATOM 4641 N N . ILE B 1 150 ? 1.574 3.176 25.391 1 98.31 150 ILE B N 1
ATOM 4642 C CA . ILE B 1 150 ? 1.439 2.895 23.969 1 98.31 150 ILE B CA 1
ATOM 4643 C C . ILE B 1 150 ? 2.201 3.941 23.156 1 98.31 150 ILE B C 1
ATOM 4645 O O . ILE B 1 150 ? 2.816 3.621 22.141 1 98.31 150 ILE B O 1
ATOM 4649 N N . SER B 1 151 ? 2.18 5.152 23.625 1 98.06 151 SER B N 1
ATOM 4650 C CA . SER B 1 151 ? 2.957 6.195 22.969 1 98.06 151 SER B CA 1
ATOM 4651 C C . SER B 1 151 ? 4.445 5.859 22.953 1 98.06 151 SER B C 1
ATOM 4653 O O . SER B 1 151 ? 5.141 6.102 21.969 1 98.06 151 SER B O 1
ATOM 4655 N N . LYS B 1 152 ? 4.918 5.367 24.047 1 98 152 LYS B N 1
ATOM 4656 C CA . LYS B 1 152 ? 6.32 4.969 24.141 1 98 152 LYS B CA 1
ATOM 4657 C C . LYS B 1 152 ? 6.633 3.838 23.172 1 98 152 LYS B C 1
ATOM 4659 O O . LYS B 1 152 ? 7.738 3.766 22.625 1 98 152 LYS B O 1
ATOM 4664 N N . LYS B 1 153 ? 5.684 2.969 22.953 1 98.69 153 LYS B N 1
ATOM 4665 C CA . LYS B 1 153 ? 5.863 1.879 22 1 98.69 153 LYS B CA 1
ATOM 4666 C C . LYS B 1 153 ? 5.973 2.41 20.578 1 98.69 153 LYS B C 1
ATOM 4668 O O . LYS B 1 153 ? 6.754 1.893 19.781 1 98.69 153 LYS B O 1
ATOM 4673 N N . VAL B 1 154 ? 5.164 3.443 20.234 1 98.81 154 VAL B N 1
ATOM 4674 C CA . VAL B 1 154 ? 5.277 4.078 18.938 1 98.81 154 VAL B CA 1
ATOM 4675 C C . VAL B 1 154 ? 6.715 4.531 18.703 1 98.81 154 VAL B C 1
ATOM 4677 O O . VAL B 1 154 ? 7.324 4.18 17.688 1 98.81 154 VAL B O 1
ATOM 4680 N N . ARG B 1 155 ? 7.277 5.164 19.656 1 98.5 155 ARG B N 1
ATOM 4681 C CA . ARG B 1 155 ? 8.609 5.75 19.578 1 98.5 155 ARG B CA 1
ATOM 4682 C C . ARG B 1 155 ? 9.688 4.668 19.578 1 98.5 155 ARG B C 1
ATOM 4684 O O . ARG B 1 155 ? 10.617 4.707 18.781 1 98.5 155 ARG B O 1
ATOM 4691 N N . SER B 1 156 ? 9.562 3.73 20.453 1 98.69 156 SER B N 1
ATOM 4692 C CA . SER B 1 156 ? 10.602 2.715 20.594 1 98.69 156 SER B CA 1
ATOM 4693 C C . SER B 1 156 ? 10.695 1.838 19.344 1 98.69 156 SER B C 1
ATOM 4695 O O . SER B 1 156 ? 11.789 1.446 18.938 1 98.69 156 SER B O 1
ATOM 4697 N N . CYS B 1 157 ? 9.547 1.53 18.75 1 98.88 157 CYS B N 1
ATOM 4698 C CA . CYS B 1 157 ? 9.562 0.742 17.516 1 98.88 157 CYS B CA 1
ATOM 4699 C C . CYS B 1 157 ? 10.211 1.519 16.375 1 98.88 157 CYS B C 1
ATOM 4701 O O . CYS B 1 157 ? 11.016 0.967 15.625 1 98.88 157 CYS B O 1
ATOM 4703 N N . MET B 1 158 ? 9.891 2.793 16.281 1 98.88 158 MET B N 1
ATOM 4704 C CA . MET B 1 158 ? 10.492 3.611 15.227 1 98.88 158 MET B CA 1
ATOM 4705 C C . MET B 1 158 ? 11.992 3.756 15.453 1 98.88 158 MET B C 1
ATOM 4707 O O . MET B 1 158 ? 12.781 3.645 14.508 1 98.88 158 MET B O 1
ATOM 4711 N N . GLN B 1 159 ? 12.367 3.955 16.656 1 98.75 159 GLN B N 1
ATOM 4712 C CA . GLN B 1 159 ? 13.781 4.117 16.969 1 98.75 159 GLN B CA 1
ATOM 4713 C C . GLN B 1 159 ? 14.555 2.826 16.703 1 98.75 159 GLN B C 1
ATOM 4715 O O . GLN B 1 159 ? 15.719 2.863 16.297 1 98.75 159 GLN B O 1
ATOM 4720 N N . ALA B 1 160 ? 13.914 1.712 16.953 1 98.81 160 ALA B N 1
ATOM 4721 C CA . ALA B 1 160 ? 14.547 0.423 16.672 1 98.81 160 ALA B CA 1
ATOM 4722 C C . ALA B 1 160 ? 14.672 0.193 15.172 1 98.81 160 ALA B C 1
ATOM 4724 O O . ALA B 1 160 ? 15.625 -0.438 14.711 1 98.81 160 ALA B O 1
ATOM 4725 N N . ALA B 1 161 ? 13.75 0.715 14.398 1 98.88 161 ALA B N 1
ATOM 4726 C CA . ALA B 1 161 ? 13.766 0.562 12.945 1 98.88 161 ALA B CA 1
ATOM 4727 C C . ALA B 1 161 ? 14.797 1.491 12.305 1 98.88 161 ALA B C 1
ATOM 4729 O O . ALA B 1 161 ? 15.391 1.157 11.281 1 98.88 161 ALA B O 1
ATOM 4730 N N . ALA B 1 162 ? 15.031 2.602 12.867 1 98.69 162 ALA B N 1
ATOM 4731 C CA . ALA B 1 162 ? 15.758 3.729 12.289 1 98.69 162 ALA B CA 1
ATOM 4732 C C . ALA B 1 162 ? 17.172 3.316 11.883 1 98.69 162 ALA B C 1
ATOM 4734 O O . ALA B 1 162 ? 17.609 3.582 10.758 1 98.69 162 ALA B O 1
ATOM 4735 N N . PRO B 1 163 ? 17.922 2.602 12.711 1 98.38 163 PRO B N 1
ATOM 4736 C CA . PRO B 1 163 ? 19.297 2.242 12.344 1 98.38 163 PRO B CA 1
ATOM 4737 C C . PRO B 1 163 ? 19.344 1.146 11.281 1 98.38 163 PRO B C 1
ATOM 4739 O O . PRO B 1 163 ? 20.422 0.864 10.742 1 98.38 163 PRO B O 1
ATOM 4742 N N . LEU B 1 164 ? 18.203 0.542 10.969 1 98.56 164 LEU B N 1
ATOM 4743 C CA . LEU B 1 164 ? 18.188 -0.581 10.039 1 98.56 164 LEU B CA 1
ATOM 4744 C C . LEU B 1 164 ? 18.031 -0.093 8.602 1 98.56 164 LEU B C 1
ATOM 4746 O O . LEU B 1 164 ? 18.125 -0.884 7.656 1 98.56 164 LEU B O 1
ATOM 4750 N N . PHE B 1 165 ? 17.797 1.173 8.422 1 97.81 165 PHE B N 1
ATOM 4751 C CA . PHE B 1 165 ? 17.844 1.773 7.094 1 97.81 165 PHE B CA 1
ATOM 4752 C C . PHE B 1 165 ? 19.281 1.899 6.602 1 97.81 165 PHE B C 1
ATOM 4754 O O . PHE B 1 165 ? 20.219 1.884 7.402 1 97.81 165 PHE B O 1
ATOM 4761 N N . SER B 1 166 ? 19.422 1.986 5.254 1 94.94 166 SER B N 1
ATOM 4762 C CA . SER B 1 166 ? 20.703 2.301 4.637 1 94.94 166 SER B CA 1
ATOM 4763 C C . SER B 1 166 ? 20.562 3.408 3.598 1 94.94 166 SER B C 1
ATOM 4765 O O . SER B 1 166 ? 20 3.189 2.523 1 94.94 166 SER B O 1
ATOM 4767 N N . PRO B 1 167 ? 21.156 4.605 3.879 1 96.44 167 PRO B N 1
ATOM 4768 C CA . PRO B 1 167 ? 21.719 5.02 5.16 1 96.44 167 PRO B CA 1
ATOM 4769 C C . PRO B 1 167 ? 20.688 5.039 6.289 1 96.44 167 PRO B C 1
ATOM 4771 O O . PRO B 1 167 ? 19.484 5.121 6.031 1 96.44 167 PRO B O 1
ATOM 4774 N N . ALA B 1 168 ? 21.156 5.078 7.477 1 97.94 168 ALA B N 1
ATOM 4775 C CA . ALA B 1 168 ? 20.312 5.016 8.664 1 97.94 168 ALA B CA 1
ATOM 4776 C C . ALA B 1 168 ? 19.469 6.289 8.812 1 97.94 168 ALA B C 1
ATOM 4778 O O . ALA B 1 168 ? 19.922 7.375 8.445 1 97.94 168 ALA B O 1
ATOM 4779 N N . MET B 1 169 ? 18.297 6.113 9.25 1 98.5 169 MET B N 1
ATOM 4780 C CA . MET B 1 169 ? 17.531 7.238 9.773 1 98.5 169 MET B CA 1
ATOM 4781 C C . MET B 1 169 ? 17.984 7.602 11.18 1 98.5 169 MET B C 1
ATOM 4783 O O . MET B 1 169 ? 18.25 6.719 12 1 98.5 169 MET B O 1
ATOM 4787 N N . ILE B 1 170 ? 18.016 8.891 11.477 1 98.12 170 ILE B N 1
ATOM 4788 C CA . ILE B 1 170 ? 18.609 9.375 12.719 1 98.12 170 ILE B CA 1
ATOM 4789 C C . ILE B 1 170 ? 17.547 10.047 13.578 1 98.12 170 ILE B C 1
ATOM 4791 O O . ILE B 1 170 ? 16.875 10.977 13.125 1 98.12 170 ILE B O 1
ATOM 4795 N N . TYR B 1 171 ? 17.391 9.5 14.781 1 98.56 171 TYR B N 1
ATOM 4796 C CA . TYR B 1 171 ? 16.625 10.227 15.781 1 98.56 171 TYR B CA 1
ATOM 4797 C C . TYR B 1 171 ? 17.453 11.367 16.375 1 98.56 171 TYR B C 1
ATOM 4799 O O . TYR B 1 171 ? 18.641 11.203 16.641 1 98.56 171 TYR B O 1
ATOM 4807 N N . PHE B 1 172 ? 16.875 12.555 16.469 1 98.62 172 PHE B N 1
ATOM 4808 C CA . PHE B 1 172 ? 17.562 13.688 17.094 1 98.62 172 PHE B CA 1
ATOM 4809 C C . PHE B 1 172 ? 16.594 14.523 17.906 1 98.62 172 PHE B C 1
ATOM 4811 O O . PHE B 1 172 ? 15.375 14.297 17.875 1 98.62 172 PHE B O 1
ATOM 4818 N N . GLU B 1 173 ? 17.109 15.43 18.703 1 98.69 173 GLU B N 1
ATOM 4819 C CA . GLU B 1 173 ? 16.328 16.297 19.578 1 98.69 173 GLU B CA 1
ATOM 4820 C C . GLU B 1 173 ? 16.734 17.75 19.422 1 98.69 173 GLU B C 1
ATOM 4822 O O . GLU B 1 173 ? 17.906 18.062 19.266 1 98.69 173 GLU B O 1
ATOM 4827 N N . VAL B 1 174 ? 15.789 18.609 19.469 1 98.81 174 VAL B N 1
ATOM 4828 C CA . VAL B 1 174 ? 16 20.047 19.438 1 98.81 174 VAL B CA 1
ATOM 4829 C C . VAL B 1 174 ? 15.734 20.641 20.812 1 98.81 174 VAL B C 1
ATOM 4831 O O . VAL B 1 174 ? 14.602 20.625 21.297 1 98.81 174 VAL B O 1
ATOM 4834 N N . PRO B 1 175 ? 16.703 21.188 21.5 1 98.5 175 PRO B N 1
ATOM 4835 C CA . PRO B 1 175 ? 16.422 21.891 22.75 1 98.5 175 PRO B CA 1
ATOM 4836 C C . PRO B 1 175 ? 15.414 23.031 22.594 1 98.5 175 PRO B C 1
ATOM 4838 O O . PRO B 1 175 ? 15.555 23.844 21.688 1 98.5 175 PRO B O 1
ATOM 4841 N N . PHE B 1 176 ? 14.398 22.984 23.469 1 98.06 176 PHE B N 1
ATOM 4842 C CA . PHE B 1 176 ? 13.367 24 23.312 1 98.06 176 PHE B CA 1
ATOM 4843 C C . PHE B 1 176 ? 12.578 24.188 24.609 1 98.06 176 PHE B C 1
ATOM 4845 O O . PHE B 1 176 ? 12.016 23.219 25.141 1 98.06 176 PHE B O 1
ATOM 4852 N N . ALA B 1 177 ? 12.578 25.406 25.188 1 96.5 177 ALA B N 1
ATOM 4853 C CA . ALA B 1 177 ? 11.719 25.828 26.297 1 96.5 177 ALA B CA 1
ATOM 4854 C C . ALA B 1 177 ? 11.82 24.875 27.469 1 96.5 177 ALA B C 1
ATOM 4856 O O . ALA B 1 177 ? 10.805 24.422 28 1 96.5 177 ALA B O 1
ATOM 4857 N N . GLY B 1 178 ? 12.922 24.422 27.812 1 95.75 178 GLY B N 1
ATOM 4858 C CA . GLY B 1 178 ? 13.164 23.609 29 1 95.75 178 GLY B CA 1
ATOM 4859 C C . GLY B 1 178 ? 12.977 22.125 28.766 1 95.75 178 GLY B C 1
ATOM 4860 O O . GLY B 1 178 ? 13.039 21.328 29.703 1 95.75 178 GLY B O 1
ATOM 4861 N N . THR B 1 179 ? 12.695 21.766 27.5 1 96.88 179 THR B N 1
ATOM 4862 C CA . THR B 1 179 ? 12.602 20.375 27.109 1 96.88 179 THR B CA 1
ATOM 4863 C C . THR B 1 179 ? 13.188 20.172 25.703 1 96.88 179 THR B C 1
ATOM 4865 O O . THR B 1 179 ? 14.156 20.828 25.328 1 96.88 179 THR B O 1
ATOM 4868 N N . VAL B 1 180 ? 12.695 19.141 24.969 1 98.25 180 VAL B N 1
ATOM 4869 C CA . VAL B 1 180 ? 13.242 18.859 23.641 1 98.25 180 VAL B CA 1
ATOM 4870 C C . VAL B 1 180 ? 12.102 18.531 22.672 1 98.25 180 VAL B C 1
ATOM 4872 O O . VAL B 1 180 ? 11.078 17.984 23.078 1 98.25 180 VAL B O 1
ATOM 4875 N N . LEU B 1 181 ? 12.289 18.953 21.484 1 98.75 181 LEU B N 1
ATOM 4876 C CA . LEU B 1 181 ? 11.43 18.531 20.391 1 98.75 181 LEU B CA 1
ATOM 4877 C C . LEU B 1 181 ? 12.008 17.312 19.672 1 98.75 181 LEU B C 1
ATOM 4879 O O . LEU B 1 181 ? 13.133 17.359 19.188 1 98.75 181 LEU B O 1
ATOM 4883 N N . PRO B 1 182 ? 11.289 16.234 19.625 1 98.81 182 PRO B N 1
ATOM 4884 C CA . PRO B 1 182 ? 11.797 15.039 18.953 1 98.81 182 PRO B CA 1
ATOM 4885 C C . PRO B 1 182 ? 11.734 15.148 17.422 1 98.81 182 PRO B C 1
ATOM 4887 O O . PRO B 1 182 ? 10.781 15.711 16.891 1 98.81 182 PRO B O 1
ATOM 4890 N N . GLY B 1 183 ? 12.742 14.617 16.766 1 98.81 183 GLY B N 1
ATOM 4891 C CA . GLY B 1 183 ? 12.781 14.641 15.312 1 98.81 183 GLY B CA 1
ATOM 4892 C C . GLY B 1 183 ? 13.477 13.43 14.719 1 98.81 183 GLY B C 1
ATOM 4893 O O . GLY B 1 183 ? 14.109 12.656 15.438 1 98.81 183 GLY B O 1
ATOM 4894 N N . TYR B 1 184 ? 13.242 13.18 13.461 1 98.94 184 TYR B N 1
ATOM 4895 C CA . TYR B 1 184 ? 13.93 12.172 12.656 1 98.94 184 TYR B CA 1
ATOM 4896 C C . TYR B 1 184 ? 14.547 12.789 11.406 1 98.94 184 TYR B C 1
ATOM 4898 O O . TYR B 1 184 ? 13.961 13.695 10.812 1 98.94 184 TYR B O 1
ATOM 4906 N N . TYR B 1 185 ? 15.75 12.328 11.102 1 98.88 185 TYR B N 1
ATOM 4907 C CA . TYR B 1 185 ? 16.484 12.758 9.922 1 98.88 185 TYR B CA 1
ATOM 4908 C C . TYR B 1 185 ? 16.953 11.562 9.102 1 98.88 185 TYR B C 1
ATOM 4910 O O . TYR B 1 185 ? 17.594 10.648 9.641 1 98.88 185 TYR B O 1
ATOM 4918 N N . ARG B 1 186 ? 16.578 11.523 7.781 1 98.75 186 ARG B N 1
ATOM 4919 C CA . ARG B 1 186 ? 17.062 10.492 6.863 1 98.75 186 ARG B CA 1
ATOM 4920 C C . ARG B 1 186 ? 17.75 11.117 5.648 1 98.75 186 ARG B C 1
ATOM 4922 O O . ARG B 1 186 ? 17.094 11.719 4.801 1 98.75 186 ARG B O 1
ATOM 4929 N N . PRO B 1 187 ? 19.078 10.969 5.559 1 98.69 187 PRO B N 1
ATOM 4930 C CA . PRO B 1 187 ? 19.766 11.453 4.367 1 98.69 187 PRO B CA 1
ATOM 4931 C C . PRO B 1 187 ? 19.625 10.516 3.172 1 98.69 187 PRO B C 1
ATOM 4933 O O . PRO B 1 187 ? 19.453 9.305 3.354 1 98.69 187 PRO B O 1
ATOM 4936 N N . VAL B 1 188 ? 19.688 11.039 1.989 1 98.06 188 VAL B N 1
ATOM 4937 C CA . VAL B 1 188 ? 19.75 10.227 0.777 1 98.06 188 VAL B CA 1
ATOM 4938 C C . VAL B 1 188 ? 21.031 9.406 0.767 1 98.06 188 VAL B C 1
ATOM 4940 O O . VAL B 1 188 ? 21.016 8.219 0.439 1 98.06 188 VAL B O 1
ATOM 4943 N N . GLN B 1 189 ? 22.109 10.055 1.031 1 96.62 189 GLN B N 1
ATOM 4944 C CA . GLN B 1 189 ? 23.453 9.5 1.226 1 96.62 189 GLN B CA 1
ATOM 4945 C C . GLN B 1 189 ? 24.172 10.203 2.367 1 96.62 189 GLN B C 1
ATOM 4947 O O . GLN B 1 189 ? 23.984 11.398 2.588 1 96.62 189 GLN B O 1
ATOM 4952 N N . GLN B 1 190 ? 24.891 9.391 3.035 1 94.12 190 GLN B N 1
ATOM 4953 C CA . GLN B 1 190 ? 25.688 9.969 4.109 1 94.12 190 GLN B CA 1
ATOM 4954 C C . GLN B 1 190 ? 27.156 10.117 3.689 1 94.12 190 GLN B C 1
ATOM 4956 O O . GLN B 1 190 ? 28.031 9.43 4.223 1 94.12 190 GLN B O 1
ATOM 4961 N N . ASN B 1 191 ? 27.391 11.102 2.867 1 95.5 191 ASN B N 1
ATOM 4962 C CA . ASN B 1 191 ? 28.75 11.305 2.348 1 95.5 191 ASN B CA 1
ATOM 4963 C C . ASN B 1 191 ? 29.156 12.773 2.402 1 95.5 191 ASN B C 1
ATOM 4965 O O . ASN B 1 191 ? 30.125 13.172 1.75 1 95.5 191 ASN B O 1
ATOM 4969 N N . GLY B 1 192 ? 28.328 13.555 3.033 1 95.88 192 GLY B N 1
ATOM 4970 C CA . GLY B 1 192 ? 28.672 14.953 3.23 1 95.88 192 GLY B CA 1
ATOM 4971 C C . GLY B 1 192 ? 28.25 15.844 2.08 1 95.88 192 GLY B C 1
ATOM 4972 O O . GLY B 1 192 ? 28.391 17.062 2.146 1 95.88 192 GLY B O 1
ATOM 4973 N N . THR B 1 193 ? 27.703 15.25 1.087 1 97 193 THR B N 1
ATOM 4974 C CA . THR B 1 193 ? 27.234 16.047 -0.047 1 97 193 THR B CA 1
ATOM 4975 C C . THR B 1 193 ? 25.891 16.688 0.263 1 97 193 THR B C 1
ATOM 4977 O O . THR B 1 193 ? 24.922 15.992 0.596 1 97 193 THR B O 1
ATOM 4980 N N . ALA B 1 194 ? 25.844 17.938 0.114 1 97.56 194 ALA B N 1
ATOM 4981 C CA . ALA B 1 194 ? 24.609 18.672 0.375 1 97.56 194 ALA B CA 1
ATOM 4982 C C . ALA B 1 194 ? 23.547 18.375 -0.691 1 97.56 194 ALA B C 1
ATOM 4984 O O . ALA B 1 194 ? 23.875 18.328 -1.882 1 97.56 194 ALA B O 1
ATOM 4985 N N . ARG B 1 195 ? 22.312 18.156 -0.175 1 98.19 195 ARG B N 1
ATOM 4986 C CA . ARG B 1 195 ? 21.203 17.812 -1.071 1 98.19 195 ARG B CA 1
ATOM 4987 C C . ARG B 1 195 ? 19.938 18.547 -0.682 1 98.19 195 ARG B C 1
ATOM 4989 O O . ARG B 1 195 ? 19.828 19.078 0.431 1 98.19 195 ARG B O 1
ATOM 4996 N N . LYS B 1 196 ? 19 18.672 -1.689 1 98.62 196 LYS B N 1
ATOM 4997 C CA . LYS B 1 196 ? 17.672 19.203 -1.392 1 98.62 196 LYS B CA 1
ATOM 4998 C C . LYS B 1 196 ? 17.031 18.453 -0.218 1 98.62 196 LYS B C 1
ATOM 5000 O O . LYS B 1 196 ? 17.234 17.25 -0.054 1 98.62 196 LYS B O 1
ATOM 5005 N N . THR B 1 197 ? 16.297 19.219 0.592 1 98.88 197 THR B N 1
ATOM 5006 C CA . THR B 1 197 ? 15.758 18.641 1.823 1 98.88 197 THR B CA 1
ATOM 5007 C C . THR B 1 197 ? 14.305 19.062 2.023 1 98.88 197 THR B C 1
ATOM 5009 O O . THR B 1 197 ? 13.938 20.219 1.754 1 98.88 197 THR B O 1
ATOM 5012 N N . LEU B 1 198 ? 13.492 18.109 2.426 1 98.94 198 LEU B N 1
ATOM 5013 C CA . LEU B 1 198 ? 12.125 18.375 2.842 1 98.94 198 LEU B CA 1
ATOM 5014 C C . LEU B 1 198 ? 11.977 18.219 4.352 1 98.94 198 LEU B C 1
ATOM 5016 O O . LEU B 1 198 ? 12.219 17.156 4.902 1 98.94 198 LEU B O 1
ATOM 5020 N N . LEU B 1 199 ? 11.641 19.297 5.008 1 98.94 199 LEU B N 1
ATOM 5021 C CA . LEU B 1 199 ? 11.219 19.281 6.406 1 98.94 199 LEU B CA 1
ATOM 5022 C C . LEU B 1 199 ? 9.703 19.234 6.512 1 98.94 199 LEU B C 1
ATOM 5024 O O . LEU B 1 199 ? 9.008 20.094 5.984 1 98.94 199 LEU B O 1
ATOM 5028 N N . MET B 1 200 ? 9.203 18.188 7.184 1 98.88 200 MET B N 1
ATOM 5029 C CA . MET B 1 200 ? 7.758 18.047 7.305 1 98.88 200 MET B CA 1
ATOM 5030 C C . MET B 1 200 ? 7.301 18.359 8.727 1 98.88 200 MET B C 1
ATOM 5032 O O . MET B 1 200 ? 7.895 17.875 9.695 1 98.88 200 MET B O 1
ATOM 5036 N N . ILE B 1 201 ? 6.227 19.156 8.812 1 98.88 201 ILE B N 1
ATOM 5037 C CA . ILE B 1 201 ? 5.562 19.484 10.062 1 98.88 201 ILE B CA 1
ATOM 5038 C C . ILE B 1 201 ? 4.109 19.016 10.023 1 98.88 201 ILE B C 1
ATOM 5040 O O . ILE B 1 201 ? 3.365 19.359 9.102 1 98.88 201 ILE B O 1
ATOM 5044 N N . GLY B 1 202 ? 3.709 18.281 11.031 1 98.19 202 GLY B N 1
ATOM 5045 C CA . GLY B 1 202 ? 2.375 17.703 11.086 1 98.19 202 GLY B CA 1
ATOM 5046 C C . GLY B 1 202 ? 1.309 18.703 11.484 1 98.19 202 GLY B C 1
ATOM 5047 O O . GLY B 1 202 ? 1.557 19.906 11.508 1 98.19 202 GLY B O 1
ATOM 5048 N N . GLY B 1 203 ? 0.12 18.172 11.727 1 96.62 203 GLY B N 1
ATOM 5049 C CA . GLY B 1 203 ? -1.03 19 12.07 1 96.62 203 GLY B CA 1
ATOM 5050 C C . GLY B 1 203 ? -1.429 18.891 13.531 1 96.62 203 GLY B C 1
ATOM 5051 O O . GLY B 1 203 ? -0.569 18.812 14.406 1 96.62 203 GLY B O 1
ATOM 5052 N N . GLY B 1 204 ? -2.738 18.953 13.805 1 92.94 204 GLY B N 1
ATOM 5053 C CA . GLY B 1 204 ? -3.314 19.109 15.133 1 92.94 204 GLY B CA 1
ATOM 5054 C C . GLY B 1 204 ? -3.217 17.859 15.977 1 92.94 204 GLY B C 1
ATOM 5055 O O . GLY B 1 204 ? -3.289 17.922 17.203 1 92.94 204 GLY B O 1
ATOM 5056 N N . GLU B 1 205 ? -3.068 16.703 15.328 1 92.19 205 GLU B N 1
ATOM 5057 C CA . GLU B 1 205 ? -3.039 15.5 16.156 1 92.19 205 GLU B CA 1
ATOM 5058 C C . GLU B 1 205 ? -1.914 14.562 15.727 1 92.19 205 GLU B C 1
ATOM 5060 O O . GLU B 1 205 ? -1.945 13.367 16.031 1 92.19 205 GLU B O 1
ATOM 5065 N N . THR B 1 206 ? -0.94 15.094 15.109 1 96.75 206 THR B N 1
ATOM 5066 C CA . THR B 1 206 ? 0.103 14.273 14.508 1 96.75 206 THR B CA 1
ATOM 5067 C C . THR B 1 206 ? 1.199 13.961 15.523 1 96.75 206 THR B C 1
ATOM 5069 O O . THR B 1 206 ? 1.449 14.742 16.438 1 96.75 206 THR B O 1
ATOM 5072 N N . PHE B 1 207 ? 1.732 12.789 15.445 1 98.06 207 PHE B N 1
ATOM 5073 C CA . PHE B 1 207 ? 3.043 12.422 15.969 1 98.06 207 PHE B CA 1
ATOM 5074 C C . PHE B 1 207 ? 4.117 12.578 14.898 1 98.06 207 PHE B C 1
ATOM 5076 O O . PHE B 1 207 ? 3.83 12.461 13.703 1 98.06 207 PHE B O 1
ATOM 5083 N N . VAL B 1 208 ? 5.34 12.828 15.305 1 98.69 208 VAL B N 1
ATOM 5084 C CA . VAL B 1 208 ? 6.461 12.977 14.383 1 98.69 208 VAL B CA 1
ATOM 5085 C C . VAL B 1 208 ? 6.574 11.734 13.5 1 98.69 208 VAL B C 1
ATOM 5087 O O . VAL B 1 208 ? 6.887 11.828 12.312 1 98.69 208 VAL B O 1
ATOM 5090 N N . GLU B 1 209 ? 6.215 10.562 14.023 1 98.81 209 GLU B N 1
ATOM 5091 C CA . GLU B 1 209 ? 6.297 9.289 13.297 1 98.81 209 GLU B CA 1
ATOM 5092 C C . GLU B 1 209 ? 5.27 9.227 12.172 1 98.81 209 GLU B C 1
ATOM 5094 O O . GLU B 1 209 ? 5.508 8.602 11.141 1 98.81 209 GLU B O 1
ATOM 5099 N N . ASP B 1 210 ? 4.129 9.938 12.305 1 98.69 210 ASP B N 1
ATOM 5100 C CA . ASP B 1 210 ? 3.1 9.969 11.266 1 98.69 210 ASP B CA 1
ATOM 5101 C C . ASP B 1 210 ? 3.668 10.484 9.945 1 98.69 210 ASP B C 1
ATOM 5103 O O . ASP B 1 210 ? 3.305 9.992 8.875 1 98.69 210 ASP B O 1
ATOM 5107 N N . ASN B 1 211 ? 4.539 11.445 10.078 1 98.75 211 ASN B N 1
ATOM 5108 C CA . ASN B 1 211 ? 5.055 12.133 8.898 1 98.75 211 ASN B CA 1
ATOM 5109 C C . ASN B 1 211 ? 5.965 11.219 8.07 1 98.75 211 ASN B C 1
ATOM 5111 O O . ASN B 1 211 ? 6.07 11.375 6.855 1 98.75 211 ASN B O 1
ATOM 5115 N N . ILE B 1 212 ? 6.605 10.266 8.766 1 98.88 212 ILE B N 1
ATOM 5116 C CA . ILE B 1 212 ? 7.445 9.297 8.07 1 98.88 212 ILE B CA 1
ATOM 5117 C C . ILE B 1 212 ? 6.59 8.461 7.121 1 98.88 212 ILE B C 1
ATOM 5119 O O . ILE B 1 212 ? 6.945 8.273 5.957 1 98.88 212 ILE B O 1
ATOM 5123 N N . PHE B 1 213 ? 5.445 8.055 7.539 1 98.69 213 PHE B N 1
ATOM 5124 C CA . PHE B 1 213 ? 4.559 7.215 6.746 1 98.69 213 PHE B CA 1
ATOM 5125 C C . PHE B 1 213 ? 3.752 8.055 5.762 1 98.69 213 PHE B C 1
ATOM 5127 O O . PHE B 1 213 ? 3.104 7.52 4.863 1 98.69 213 PHE B O 1
ATOM 5134 N N . TYR B 1 214 ? 3.801 9.359 5.98 1 98.69 214 TYR B N 1
ATOM 5135 C CA . TYR B 1 214 ? 3.078 10.242 5.074 1 98.69 214 TYR B CA 1
ATOM 5136 C C . TYR B 1 214 ? 3.859 10.453 3.781 1 98.69 214 TYR B C 1
ATOM 5138 O O . TYR B 1 214 ? 3.283 10.438 2.691 1 98.69 214 TYR B O 1
ATOM 5146 N N . ILE B 1 215 ? 5.32 10.555 3.893 1 98.81 215 ILE B N 1
ATOM 5147 C CA . ILE B 1 215 ? 5.914 11.016 2.643 1 98.81 215 ILE B CA 1
ATOM 5148 C C . ILE B 1 215 ? 7.383 10.609 2.588 1 98.81 215 ILE B C 1
ATOM 5150 O O . ILE B 1 215 ? 8.023 10.703 1.538 1 98.81 215 ILE B O 1
ATOM 5154 N N . GLU B 1 216 ? 8.07 10.125 3.658 1 98.81 216 GLU B N 1
ATOM 5155 C CA . GLU B 1 216 ? 9.516 10 3.785 1 98.81 216 GLU B CA 1
ATOM 5156 C C . GLU B 1 216 ? 10.102 9.133 2.672 1 98.81 216 GLU B C 1
ATOM 5158 O O . GLU B 1 216 ? 11.047 9.539 1.993 1 98.81 216 GLU B O 1
ATOM 5163 N N . PRO B 1 217 ? 9.547 7.922 2.418 1 98.5 217 PRO B N 1
ATOM 5164 C CA . PRO B 1 217 ? 10.148 7.105 1.362 1 98.5 217 PRO B CA 1
ATOM 5165 C C . PRO B 1 217 ? 10.102 7.777 -0.007 1 98.5 217 PRO B C 1
ATOM 5167 O O . PRO B 1 217 ? 10.992 7.57 -0.832 1 98.5 217 PRO B O 1
ATOM 5170 N N . GLN B 1 218 ? 9.109 8.562 -0.254 1 98.75 218 GLN B N 1
ATOM 5171 C CA . GLN B 1 218 ? 8.938 9.234 -1.54 1 98.75 218 GLN B CA 1
ATOM 5172 C C . GLN B 1 218 ? 9.922 10.383 -1.699 1 98.75 218 GLN B C 1
ATOM 5174 O O . GLN B 1 218 ? 10.375 10.672 -2.809 1 98.75 218 GLN B O 1
ATOM 5179 N N . ALA B 1 219 ? 10.227 11.031 -0.576 1 98.88 219 ALA B N 1
ATOM 5180 C CA . ALA B 1 219 ? 11.266 12.055 -0.595 1 98.88 219 ALA B CA 1
ATOM 5181 C C . ALA B 1 219 ? 12.625 11.445 -0.958 1 98.88 219 ALA B C 1
ATOM 5183 O O . ALA B 1 219 ? 13.305 11.938 -1.863 1 98.88 219 ALA B O 1
ATOM 5184 N N . ILE B 1 220 ? 12.992 10.344 -0.307 1 98.5 220 ILE B N 1
ATOM 5185 C CA . ILE B 1 220 ? 14.281 9.695 -0.515 1 98.5 220 ILE B CA 1
ATOM 5186 C C . ILE B 1 220 ? 14.391 9.203 -1.956 1 98.5 220 ILE B C 1
ATOM 5188 O O . ILE B 1 220 ? 15.422 9.375 -2.605 1 98.5 220 ILE B O 1
ATOM 5192 N N . LEU B 1 221 ? 13.312 8.68 -2.455 1 97.31 221 LEU B N 1
ATOM 5193 C CA . LEU B 1 221 ? 13.266 8.148 -3.814 1 97.31 221 LEU B CA 1
ATOM 5194 C C . LEU B 1 221 ? 13.586 9.242 -4.832 1 97.31 221 LEU B C 1
ATOM 5196 O O . LEU B 1 221 ? 14.172 8.969 -5.879 1 97.31 221 LEU B O 1
ATOM 5200 N N . ARG B 1 222 ? 13.234 10.438 -4.512 1 97.81 222 ARG B N 1
ATOM 5201 C CA . ARG B 1 222 ? 13.352 11.539 -5.465 1 97.81 222 ARG B CA 1
ATOM 5202 C C . ARG B 1 222 ? 14.586 12.391 -5.168 1 97.81 222 ARG B C 1
ATOM 5204 O O . ARG B 1 222 ? 14.742 13.477 -5.73 1 97.81 222 ARG B O 1
ATOM 5211 N N . GLY B 1 223 ? 15.383 11.969 -4.203 1 97.56 223 GLY B N 1
ATOM 5212 C CA . GLY B 1 223 ? 16.672 12.594 -3.977 1 97.56 223 GLY B CA 1
ATOM 5213 C C . GLY B 1 223 ? 16.641 13.711 -2.957 1 97.56 223 GLY B C 1
ATOM 5214 O O . GLY B 1 223 ? 17.531 14.562 -2.922 1 97.56 223 GLY B O 1
ATOM 5215 N N . TYR B 1 224 ? 15.562 13.742 -2.146 1 98.75 224 TYR B N 1
ATOM 5216 C CA . TYR B 1 224 ? 15.461 14.711 -1.059 1 98.75 224 TYR B CA 1
ATOM 5217 C C . TYR B 1 224 ? 15.797 14.062 0.279 1 98.75 224 TYR B C 1
ATOM 5219 O O . TYR B 1 224 ? 15.266 13.008 0.622 1 98.75 224 TYR B O 1
ATOM 5227 N N . ASN B 1 225 ? 16.734 14.758 1.023 1 98.88 225 ASN B N 1
ATOM 5228 C CA . ASN B 1 225 ? 16.766 14.391 2.436 1 98.88 225 ASN B CA 1
ATOM 5229 C C . ASN B 1 225 ? 15.414 14.648 3.113 1 98.88 225 ASN B C 1
ATOM 5231 O O . ASN B 1 225 ? 14.648 15.508 2.668 1 98.88 225 ASN B O 1
ATOM 5235 N N . PHE B 1 226 ? 15.188 13.867 4.152 1 98.94 226 PHE B N 1
ATOM 5236 C CA . PHE B 1 226 ? 13.922 14.047 4.863 1 98.94 226 PHE B CA 1
ATOM 5237 C C . PHE B 1 226 ? 14.164 14.359 6.332 1 98.94 226 PHE B C 1
ATOM 5239 O O . PHE B 1 226 ? 15 13.711 6.98 1 98.94 226 PHE B O 1
ATOM 5246 N N . VAL B 1 227 ? 13.422 15.352 6.832 1 98.94 227 VAL B N 1
ATOM 5247 C CA . VAL B 1 227 ? 13.445 15.719 8.242 1 98.94 227 VAL B CA 1
ATOM 5248 C C . VAL B 1 227 ? 12.016 15.93 8.742 1 98.94 227 VAL B C 1
ATOM 5250 O O . VAL B 1 227 ? 11.156 16.422 8 1 98.94 227 VAL B O 1
ATOM 5253 N N . THR B 1 228 ? 11.758 15.539 9.938 1 98.94 228 THR B N 1
ATOM 5254 C CA . THR B 1 228 ? 10.5 15.867 10.609 1 98.94 228 THR B CA 1
ATOM 5255 C C . THR B 1 228 ? 10.734 16.125 12.094 1 98.94 228 THR B C 1
ATOM 5257 O O . THR B 1 228 ? 11.656 15.555 12.688 1 98.94 228 THR B O 1
ATOM 5260 N N . VAL B 1 229 ? 9.93 17 12.656 1 98.94 229 VAL B N 1
ATOM 5261 C CA . VAL B 1 229 ? 10.031 17.375 14.062 1 98.94 229 VAL B CA 1
ATOM 5262 C C . VAL B 1 229 ? 8.641 17.641 14.625 1 98.94 229 VAL B C 1
ATOM 5264 O O . VAL B 1 229 ? 7.801 18.25 13.945 1 98.94 229 VAL B O 1
ATOM 5267 N N . ASP B 1 230 ? 8.383 17.156 15.812 1 98.81 230 ASP B N 1
ATOM 5268 C CA . ASP B 1 230 ? 7.199 17.625 16.531 1 98.81 230 ASP B CA 1
ATOM 5269 C C . ASP B 1 230 ? 7.406 19.047 17.062 1 98.81 230 ASP B C 1
ATOM 5271 O O . ASP B 1 230 ? 8.484 19.375 17.547 1 98.81 230 ASP B O 1
ATOM 5275 N N . ILE B 1 231 ? 6.43 19.797 16.984 1 98.69 231 ILE B N 1
ATOM 5276 C CA . ILE B 1 231 ? 6.426 21.125 17.609 1 98.69 231 ILE B CA 1
ATOM 5277 C C . ILE B 1 231 ? 5.465 21.125 18.797 1 98.69 231 ILE B C 1
ATOM 5279 O O . ILE B 1 231 ? 4.723 20.156 19 1 98.69 231 ILE B O 1
ATOM 5283 N N . PRO B 1 232 ? 5.445 22.172 19.625 1 98.5 232 PRO B N 1
ATOM 5284 C CA . PRO B 1 232 ? 4.488 22.219 20.734 1 98.5 232 PRO B CA 1
ATOM 5285 C C . PRO B 1 232 ? 3.062 21.891 20.297 1 98.5 232 PRO B C 1
ATOM 5287 O O . PRO B 1 232 ? 2.613 22.359 19.25 1 98.5 232 PRO B O 1
ATOM 5290 N N . GLY B 1 233 ? 2.396 21.094 21.109 1 98.25 233 GLY B N 1
ATOM 5291 C CA . GLY B 1 233 ? 1.042 20.656 20.797 1 98.25 233 GLY B CA 1
ATOM 5292 C C . GLY B 1 233 ? 0.989 19.328 20.078 1 98.25 233 GLY B C 1
ATOM 5293 O O . GLY B 1 233 ? -0.07 18.703 20 1 98.25 233 GLY B O 1
ATOM 5294 N N . GLN B 1 234 ? 2.115 18.812 19.609 1 98.25 234 GLN B N 1
ATOM 5295 C CA . GLN B 1 234 ? 2.141 17.594 18.812 1 98.25 234 GLN B CA 1
ATOM 5296 C C . GLN B 1 234 ? 2.77 16.453 19.594 1 98.25 234 GLN B C 1
ATOM 5298 O O . GLN B 1 234 ? 3.535 16.672 20.547 1 98.25 234 GLN B O 1
ATOM 5303 N N . GLY B 1 235 ? 2.43 15.234 19.188 1 97.44 235 GLY B N 1
ATOM 5304 C CA . GLY B 1 235 ? 2.961 14.062 19.859 1 97.44 235 GLY B CA 1
ATOM 5305 C C . GLY B 1 235 ? 2.664 14.047 21.344 1 97.44 235 GLY B C 1
ATOM 5306 O O . GLY B 1 235 ? 1.513 14.211 21.766 1 97.44 235 GLY B O 1
ATOM 5307 N N . MET B 1 236 ? 3.725 13.844 22.109 1 97 236 MET B N 1
ATOM 5308 C CA . MET B 1 236 ? 3.574 13.742 23.562 1 97 236 MET B CA 1
ATOM 5309 C C . MET B 1 236 ? 4.035 15.023 24.25 1 97 236 MET B C 1
ATOM 5311 O O . MET B 1 236 ? 4.105 15.086 25.484 1 97 236 MET B O 1
ATOM 5315 N N . LEU B 1 237 ? 4.273 16.047 23.5 1 98 237 LEU B N 1
ATOM 5316 C CA . LEU B 1 237 ? 4.801 17.297 24.062 1 98 237 LEU B CA 1
ATOM 5317 C C . LEU B 1 237 ? 3.791 17.938 25 1 98 237 LEU B C 1
ATOM 5319 O O . LEU B 1 237 ? 4.172 18.562 26 1 98 237 LEU B O 1
ATOM 5323 N N . PRO B 1 238 ? 2.502 17.812 24.703 1 97.25 238 PRO B N 1
ATOM 5324 C CA . PRO B 1 238 ? 1.54 18.359 25.672 1 97.25 238 PRO B CA 1
ATOM 5325 C C . PRO B 1 238 ? 1.693 17.75 27.062 1 97.25 238 PRO B C 1
ATOM 5327 O O . PRO B 1 238 ? 1.426 18.406 28.062 1 97.25 238 PRO B O 1
ATOM 5330 N N . SER B 1 239 ? 2.057 16.469 27.125 1 95.31 239 SER B N 1
ATOM 5331 C CA . SER B 1 239 ? 2.283 15.836 28.422 1 95.31 239 SER B CA 1
ATOM 5332 C C . SER B 1 239 ? 3.451 16.469 29.156 1 95.31 239 SER B C 1
ATOM 5334 O O . SER B 1 239 ? 3.582 16.328 30.375 1 95.31 239 SER B O 1
ATOM 5336 N N . GLU B 1 240 ? 4.266 17.219 28.453 1 95.44 240 GLU B N 1
ATOM 5337 C CA . GLU B 1 240 ? 5.395 17.938 29.031 1 95.44 240 GLU B CA 1
ATOM 5338 C C . GLU B 1 240 ? 5.062 19.422 29.234 1 95.44 240 GLU B C 1
ATOM 5340 O O . GLU B 1 240 ? 5.941 20.219 29.547 1 95.44 240 GLU B O 1
ATOM 5345 N N . GLY B 1 241 ? 3.893 19.734 28.906 1 96.19 241 GLY B N 1
ATOM 5346 C CA . GLY B 1 241 ? 3.426 21.094 29.156 1 96.19 241 GLY B CA 1
ATOM 5347 C C . GLY B 1 241 ? 3.564 21.984 27.938 1 96.19 241 GLY B C 1
ATOM 5348 O O . GLY B 1 241 ? 3.375 23.203 28.031 1 96.19 241 GLY B O 1
ATOM 5349 N N . LEU B 1 242 ? 3.951 21.453 26.844 1 98.06 242 LEU B N 1
ATOM 5350 C CA . LEU B 1 242 ? 4.059 22.234 25.625 1 98.06 242 LEU B CA 1
ATOM 5351 C C . LEU B 1 242 ? 2.818 22.062 24.75 1 98.06 242 LEU B C 1
ATOM 5353 O O . LEU B 1 242 ? 2.631 21.016 24.141 1 98.06 242 LEU B O 1
ATOM 5357 N N . PHE B 1 243 ? 2.004 23.062 24.703 1 98.12 243 PHE B N 1
ATOM 5358 C CA . PHE B 1 243 ? 0.773 23.078 23.922 1 98.12 243 PHE B CA 1
ATOM 5359 C C . PHE B 1 243 ? 0.933 23.953 22.672 1 98.12 243 PHE B C 1
ATOM 5361 O O . PHE B 1 243 ? 1.977 24.578 22.469 1 98.12 243 PHE B O 1
ATOM 5368 N N . PHE B 1 244 ? -0.067 23.938 21.797 1 98.06 244 PHE B N 1
ATOM 5369 C CA . PHE B 1 244 ? 0.02 24.75 20.578 1 98.06 244 PHE B CA 1
ATOM 5370 C C . PHE B 1 244 ? 0.233 26.219 20.922 1 98.06 244 PHE B C 1
ATOM 5372 O O . PHE B 1 244 ? -0.367 26.734 21.875 1 98.06 244 PHE B O 1
ATOM 5379 N N . LYS B 1 245 ? 1.103 26.812 20.172 1 96.19 245 LYS B N 1
ATOM 5380 C CA . LYS B 1 245 ? 1.376 28.234 20.312 1 96.19 245 LYS B CA 1
ATOM 5381 C C . LYS B 1 245 ? 1.26 28.953 18.969 1 96.19 245 LYS B C 1
ATOM 5383 O O . LYS B 1 245 ? 1.504 28.359 17.922 1 96.19 245 LYS B O 1
ATOM 5388 N N . LYS B 1 246 ? 0.968 30.203 19.094 1 96.94 246 LYS B N 1
ATOM 5389 C CA . LYS B 1 246 ? 0.659 30.953 17.875 1 96.94 246 LYS B CA 1
ATOM 5390 C C . LYS B 1 246 ? 1.935 31.391 17.156 1 96.94 246 LYS B C 1
ATOM 5392 O O . LYS B 1 246 ? 1.94 31.562 15.93 1 96.94 246 LYS B O 1
ATOM 5397 N N . ASP B 1 247 ? 3.059 31.578 17.906 1 97.56 247 ASP B N 1
ATOM 5398 C CA . ASP B 1 247 ? 4.277 32.125 17.328 1 97.56 247 ASP B CA 1
ATOM 5399 C C . ASP B 1 247 ? 5.23 31.031 16.875 1 97.56 247 ASP B C 1
ATOM 5401 O O . ASP B 1 247 ? 6.359 30.938 17.359 1 97.56 247 ASP B O 1
ATOM 5405 N N . THR B 1 248 ? 4.883 30.281 15.836 1 97.44 248 THR B N 1
ATOM 5406 C CA . THR B 1 248 ? 5.582 29.078 15.414 1 97.44 248 THR B CA 1
ATOM 5407 C C . THR B 1 248 ? 6.965 29.422 14.867 1 97.44 248 THR B C 1
ATOM 5409 O O . THR B 1 248 ? 7.812 28.531 14.711 1 97.44 248 THR B O 1
ATOM 5412 N N . GLU B 1 249 ? 7.277 30.734 14.578 1 97.88 249 GLU B N 1
ATOM 5413 C CA . GLU B 1 249 ? 8.609 31.141 14.141 1 97.88 249 GLU B CA 1
ATOM 5414 C C . GLU B 1 249 ? 9.656 30.859 15.219 1 97.88 249 GLU B C 1
ATOM 5416 O O . GLU B 1 249 ? 10.828 30.625 14.906 1 97.88 249 GLU B O 1
ATOM 5421 N N . ILE B 1 250 ? 9.211 30.781 16.438 1 98.31 250 ILE B N 1
ATOM 5422 C CA . ILE B 1 250 ? 10.141 30.578 17.531 1 98.31 250 ILE B CA 1
ATOM 5423 C C . ILE B 1 250 ? 10.656 29.156 17.516 1 98.31 250 ILE B C 1
ATOM 5425 O O . ILE B 1 250 ? 11.867 28.922 17.531 1 98.31 250 ILE B O 1
ATOM 5429 N N . GLU B 1 251 ? 9.773 28.172 17.469 1 98 251 GLU B N 1
ATOM 5430 C CA . GLU B 1 251 ? 10.227 26.781 17.438 1 98 251 GLU B CA 1
ATOM 5431 C C . GLU B 1 251 ? 10.852 26.438 16.094 1 98 251 GLU B C 1
ATOM 5433 O O . GLU B 1 251 ? 11.781 25.625 16.016 1 98 251 GLU B O 1
ATOM 5438 N N . MET B 1 252 ? 10.383 27.031 14.977 1 98.81 252 MET B N 1
ATOM 5439 C CA . MET B 1 252 ? 10.992 26.781 13.672 1 98.81 252 MET B CA 1
ATOM 5440 C C . MET B 1 252 ? 12.438 27.266 13.648 1 98.81 252 MET B C 1
ATOM 5442 O O . MET B 1 252 ? 13.312 26.594 13.102 1 98.81 252 MET B O 1
ATOM 5446 N N . LYS B 1 253 ? 12.672 28.438 14.258 1 98.75 253 LYS B N 1
ATOM 5447 C CA . LYS B 1 253 ? 14.047 28.922 14.352 1 98.75 253 LYS B CA 1
ATOM 5448 C C . LYS B 1 253 ? 14.93 27.906 15.07 1 98.75 253 LYS B C 1
ATOM 5450 O O . LYS B 1 253 ? 16.047 27.625 14.625 1 98.75 253 LYS B O 1
ATOM 5455 N N . ALA B 1 254 ? 14.461 27.375 16.188 1 98.81 254 ALA B N 1
ATOM 5456 C CA . ALA B 1 254 ? 15.219 26.391 16.969 1 98.81 254 ALA B CA 1
ATOM 5457 C C . ALA B 1 254 ? 15.484 25.125 16.141 1 98.81 254 ALA B C 1
ATOM 5459 O O . ALA B 1 254 ? 16.578 24.562 16.188 1 98.81 254 ALA B O 1
ATOM 5460 N N . ILE B 1 255 ? 14.492 24.672 15.414 1 98.94 255 ILE B N 1
ATOM 5461 C CA . ILE B 1 255 ? 14.602 23.484 14.578 1 98.94 255 ILE B CA 1
ATOM 5462 C C . ILE B 1 255 ? 15.656 23.703 13.5 1 98.94 255 ILE B C 1
ATOM 5464 O O . ILE B 1 255 ? 16.562 22.875 13.328 1 98.94 255 ILE B O 1
ATOM 5468 N N . LEU B 1 256 ? 15.57 24.844 12.789 1 98.88 256 LEU B N 1
ATOM 5469 C CA . LEU B 1 256 ? 16.484 25.094 11.68 1 98.88 256 LEU B CA 1
ATOM 5470 C C . LEU B 1 256 ? 17.906 25.297 12.195 1 98.88 256 LEU B C 1
ATOM 5472 O O . LEU B 1 256 ? 18.875 24.938 11.523 1 98.88 256 LEU B O 1
ATOM 5476 N N . ASP B 1 257 ? 18.078 25.891 13.438 1 98.75 257 ASP B N 1
ATOM 5477 C CA . ASP B 1 257 ? 19.406 26.031 14.047 1 98.75 257 ASP B CA 1
ATOM 5478 C C . ASP B 1 257 ? 20.078 24.672 14.203 1 98.75 257 ASP B C 1
ATOM 5480 O O . ASP B 1 257 ? 21.297 24.562 14.117 1 98.75 257 ASP B O 1
ATOM 5484 N N . VAL B 1 258 ? 19.281 23.641 14.391 1 98.81 258 VAL B N 1
ATOM 5485 C CA . VAL B 1 258 ? 19.844 22.312 14.617 1 98.81 258 VAL B CA 1
ATOM 5486 C C . VAL B 1 258 ? 20.016 21.594 13.281 1 98.81 258 VAL B C 1
ATOM 5488 O O . VAL B 1 258 ? 21.094 21.062 12.992 1 98.81 258 VAL B O 1
ATOM 5491 N N . ILE B 1 259 ? 19.016 21.594 12.398 1 98.69 259 ILE B N 1
ATOM 5492 C CA . ILE B 1 259 ? 19.047 20.672 11.266 1 98.69 259 ILE B CA 1
ATOM 5493 C C . ILE B 1 259 ? 20.016 21.188 10.203 1 98.69 259 ILE B C 1
ATOM 5495 O O . ILE B 1 259 ? 20.562 20.422 9.422 1 98.69 259 ILE B O 1
ATOM 5499 N N . LEU B 1 260 ? 20.234 22.484 10.172 1 98.38 260 LEU B N 1
ATOM 5500 C CA . LEU B 1 260 ? 21.125 23.031 9.172 1 98.38 260 LEU B CA 1
ATOM 5501 C C . LEU B 1 260 ? 22.578 22.734 9.516 1 98.38 260 LEU B C 1
ATOM 5503 O O . LEU B 1 260 ? 23.484 22.969 8.711 1 98.38 260 LEU B O 1
ATOM 5507 N N . ASP B 1 261 ? 22.844 22.094 10.68 1 97.44 261 ASP B N 1
ATOM 5508 C CA . ASP B 1 261 ? 24.172 21.609 11.039 1 97.44 261 ASP B CA 1
ATOM 5509 C C . ASP B 1 261 ? 24.453 20.25 10.414 1 97.44 261 ASP B C 1
ATOM 5511 O O . ASP B 1 261 ? 25.609 19.797 10.383 1 97.44 261 ASP B O 1
ATOM 5515 N N . PHE B 1 262 ? 23.438 19.547 9.922 1 97.62 262 PHE B N 1
ATOM 5516 C CA . PHE B 1 262 ? 23.688 18.312 9.164 1 97.62 262 PHE B CA 1
ATOM 5517 C C . PHE B 1 262 ? 24.328 18.625 7.824 1 97.62 262 PHE B C 1
ATOM 5519 O O . PHE B 1 262 ? 23.766 19.359 7.008 1 97.62 262 PHE B O 1
ATOM 5526 N N . ALA B 1 263 ? 25.438 18 7.543 1 97.44 263 ALA B N 1
ATOM 5527 C CA . ALA B 1 263 ? 26.266 18.344 6.387 1 97.44 263 ALA B CA 1
ATOM 5528 C C . ALA B 1 263 ? 25.531 18.062 5.082 1 97.44 263 ALA B C 1
ATOM 5530 O O . ALA B 1 263 ? 25.75 18.734 4.074 1 97.44 263 ALA B O 1
ATOM 5531 N N . GLU B 1 264 ? 24.578 17.188 5.133 1 98.06 264 GLU B N 1
ATOM 5532 C CA . GLU B 1 264 ? 23.922 16.734 3.914 1 98.06 264 GLU B CA 1
ATOM 5533 C C . GLU B 1 264 ? 22.75 17.656 3.549 1 98.06 264 GLU B C 1
ATOM 5535 O O . GLU B 1 264 ? 22.125 17.484 2.508 1 98.06 264 GLU B O 1
ATOM 5540 N N . ILE B 1 265 ? 22.484 18.703 4.336 1 98.62 265 ILE B N 1
ATOM 5541 C CA . ILE B 1 265 ? 21.359 19.578 4.059 1 98.62 265 ILE B CA 1
ATOM 5542 C C . ILE B 1 265 ? 21.859 20.844 3.35 1 98.62 265 ILE B C 1
ATOM 5544 O O . ILE B 1 265 ? 22.719 21.562 3.869 1 98.62 265 ILE B O 1
ATOM 5548 N N . ASP B 1 266 ? 21.359 21.078 2.158 1 98.5 266 ASP B N 1
ATOM 5549 C CA . ASP B 1 266 ? 21.625 22.312 1.415 1 98.5 266 ASP B CA 1
ATOM 5550 C C . ASP B 1 266 ? 20.734 23.453 1.91 1 98.5 266 ASP B C 1
ATOM 5552 O O . ASP B 1 266 ? 19.516 23.453 1.668 1 98.5 266 ASP B O 1
ATOM 5556 N N . PRO B 1 267 ? 21.266 24.391 2.541 1 98.25 267 PRO B N 1
ATOM 5557 C CA . PRO B 1 267 ? 20.453 25.469 3.096 1 98.25 267 PRO B CA 1
ATOM 5558 C C . PRO B 1 267 ? 19.719 26.266 2.021 1 98.25 267 PRO B C 1
ATOM 5560 O O . PRO B 1 267 ? 18.75 26.969 2.322 1 98.25 267 PRO B O 1
ATOM 5563 N N . GLU B 1 268 ? 20.109 26.156 0.777 1 98.31 268 GLU B N 1
ATOM 5564 C CA . GLU B 1 268 ? 19.516 26.938 -0.29 1 98.31 268 GLU B CA 1
ATOM 5565 C C . GLU B 1 268 ? 18.391 26.172 -0.988 1 98.31 268 GLU B C 1
ATOM 5567 O O . GLU B 1 268 ? 17.703 26.703 -1.858 1 98.31 268 GLU B O 1
ATOM 5572 N N . ARG B 1 269 ? 18.234 24.922 -0.599 1 98.69 269 ARG B N 1
ATOM 5573 C CA . ARG B 1 269 ? 17.172 24.078 -1.155 1 98.69 269 ARG B CA 1
ATOM 5574 C C . ARG B 1 269 ? 16.438 23.328 -0.054 1 98.69 269 ARG B C 1
ATOM 5576 O O . ARG B 1 269 ? 16.297 22.094 -0.119 1 98.69 269 ARG B O 1
ATOM 5583 N N . LEU B 1 270 ? 15.969 24.078 0.889 1 98.88 270 LEU B N 1
ATOM 5584 C CA . LEU B 1 270 ? 15.203 23.562 2.023 1 98.88 270 LEU B CA 1
ATOM 5585 C C . LEU B 1 270 ? 13.727 23.938 1.896 1 98.88 270 LEU B C 1
ATOM 5587 O O . LEU B 1 270 ? 13.367 25.109 2 1 98.88 270 LEU B O 1
ATOM 5591 N N . ALA B 1 271 ? 12.93 22.969 1.643 1 98.94 271 ALA B N 1
ATOM 5592 C CA . ALA B 1 271 ? 11.484 23.156 1.622 1 98.94 271 ALA B CA 1
ATOM 5593 C C . ALA B 1 271 ? 10.852 22.672 2.926 1 98.94 271 ALA B C 1
ATOM 5595 O O . ALA B 1 271 ? 11.336 21.719 3.545 1 98.94 271 ALA B O 1
ATOM 5596 N N . VAL B 1 272 ? 9.789 23.328 3.344 1 98.94 272 VAL B N 1
ATOM 5597 C CA . VAL B 1 272 ? 9.039 22.922 4.527 1 98.94 272 VAL B CA 1
ATOM 5598 C C . VAL B 1 272 ? 7.59 22.625 4.145 1 98.94 272 VAL B C 1
ATOM 5600 O O . VAL B 1 272 ? 6.926 23.453 3.512 1 98.94 272 VAL B O 1
ATOM 5603 N N . TYR B 1 273 ? 7.113 21.422 4.477 1 98.94 273 TYR B N 1
ATOM 5604 C CA . TYR B 1 273 ? 5.766 20.969 4.16 1 98.94 273 TYR B CA 1
ATOM 5605 C C . TYR B 1 273 ? 4.926 20.844 5.426 1 98.94 273 TYR B C 1
ATOM 5607 O O . TYR B 1 273 ? 5.277 20.094 6.348 1 98.94 273 TYR B O 1
ATOM 5615 N N . GLY B 1 274 ? 3.814 21.562 5.488 1 98.94 274 GLY B N 1
ATOM 5616 C CA . GLY B 1 274 ? 2.865 21.484 6.586 1 98.94 274 GLY B CA 1
ATOM 5617 C C . GLY B 1 274 ? 1.531 20.875 6.18 1 98.94 274 GLY B C 1
ATOM 5618 O O . GLY B 1 274 ? 0.916 21.328 5.211 1 98.94 274 GLY B O 1
ATOM 5619 N N . ILE B 1 275 ? 1.038 19.906 6.965 1 98.62 275 ILE B N 1
ATOM 5620 C CA . ILE B 1 275 ? -0.263 19.312 6.656 1 98.62 275 ILE B CA 1
ATOM 5621 C C . ILE B 1 275 ? -1.266 19.688 7.75 1 98.62 275 ILE B C 1
ATOM 5623 O O . ILE B 1 275 ? -0.883 19.938 8.898 1 98.62 275 ILE B O 1
ATOM 5627 N N . SER B 1 276 ? -2.588 19.719 7.391 1 97.75 276 SER B N 1
ATOM 5628 C CA . SER B 1 276 ? -3.635 20.078 8.336 1 97.75 276 SER B CA 1
ATOM 5629 C C . SER B 1 276 ? -3.307 21.406 9.039 1 97.75 276 SER B C 1
ATOM 5631 O O . SER B 1 276 ? -3.02 22.406 8.383 1 97.75 276 SER B O 1
ATOM 5633 N N . ASN B 1 277 ? -3.178 21.438 10.359 1 98 277 ASN B N 1
ATOM 5634 C CA . ASN B 1 277 ? -2.832 22.672 11.055 1 98 277 ASN B CA 1
ATOM 5635 C C . ASN B 1 277 ? -1.394 23.094 10.766 1 98 277 ASN B C 1
ATOM 5637 O O . ASN B 1 277 ? -1.001 24.219 11.07 1 98 277 ASN B O 1
ATOM 5641 N N . GLY B 1 278 ? -0.635 22.156 10.164 1 98.5 278 GLY B N 1
ATOM 5642 C CA . GLY B 1 278 ? 0.641 22.578 9.594 1 98.5 278 GLY B CA 1
ATOM 5643 C C . GLY B 1 278 ? 0.503 23.656 8.531 1 98.5 278 GLY B C 1
ATOM 5644 O O . GLY B 1 278 ? 1.457 24.375 8.25 1 98.5 278 GLY B O 1
ATOM 5645 N N . GLY B 1 279 ? -0.667 23.766 7.98 1 98.62 279 GLY B N 1
ATOM 5646 C CA . GLY B 1 279 ? -0.999 24.812 7.039 1 98.62 279 GLY B CA 1
ATOM 5647 C C . GLY B 1 279 ? -1.045 26.188 7.676 1 98.62 279 GLY B C 1
ATOM 5648 O O . GLY B 1 279 ? -1.063 27.203 6.977 1 98.62 279 GLY B O 1
ATOM 5649 N N . TYR B 1 280 ? -1.097 26.266 8.961 1 98.75 280 TYR B N 1
ATOM 5650 C CA . TYR B 1 280 ? -0.897 27.5 9.719 1 98.75 280 TYR B CA 1
ATOM 5651 C C . TYR B 1 280 ? 0.549 27.625 10.18 1 98.75 280 TYR B C 1
ATOM 5653 O O . TYR B 1 280 ? 1.18 28.656 10 1 98.75 280 TYR B O 1
ATOM 5661 N N . PHE B 1 281 ? 1.112 26.578 10.758 1 98.81 281 PHE B N 1
ATOM 5662 C CA . PHE B 1 281 ? 2.398 26.609 11.445 1 98.81 281 PHE B CA 1
ATOM 5663 C C . PHE B 1 281 ? 3.518 26.969 10.469 1 98.81 281 PHE B C 1
ATOM 5665 O O . PHE B 1 281 ? 4.391 27.781 10.797 1 98.81 281 PHE B O 1
ATOM 5672 N N . VAL B 1 282 ? 3.49 26.375 9.305 1 98.88 282 VAL B N 1
ATOM 5673 C CA . VAL B 1 282 ? 4.586 26.5 8.352 1 98.88 282 VAL B CA 1
ATOM 5674 C C . VAL B 1 282 ? 4.551 27.891 7.715 1 98.88 282 VAL B C 1
ATOM 5676 O O . VAL B 1 282 ? 5.551 28.609 7.727 1 98.88 282 VAL B O 1
ATOM 5679 N N . PRO B 1 283 ? 3.396 28.359 7.254 1 98.88 283 PRO B N 1
ATOM 5680 C CA . PRO B 1 283 ? 3.377 29.719 6.723 1 98.88 283 PRO B CA 1
ATOM 5681 C C . PRO B 1 283 ? 3.646 30.781 7.797 1 98.88 283 PRO B C 1
ATOM 5683 O O . PRO B 1 283 ? 4.328 31.766 7.535 1 98.88 283 PRO B O 1
ATOM 5686 N N . ARG B 1 284 ? 3.111 30.578 8.984 1 98.81 284 ARG B N 1
ATOM 5687 C CA . ARG B 1 284 ? 3.383 31.5 10.07 1 98.81 284 ARG B CA 1
ATOM 5688 C C . ARG B 1 284 ? 4.883 31.641 10.32 1 98.81 284 ARG B C 1
ATOM 5690 O O . ARG B 1 284 ? 5.395 32.75 10.477 1 98.81 284 ARG B O 1
ATOM 5697 N N . ALA B 1 285 ? 5.566 30.547 10.32 1 98.88 285 ALA B N 1
ATOM 5698 C CA . ALA B 1 285 ? 7.016 30.562 10.5 1 98.88 285 ALA B CA 1
ATOM 5699 C C . ALA B 1 285 ? 7.699 31.266 9.336 1 98.88 285 ALA B C 1
ATOM 5701 O O . ALA B 1 285 ? 8.656 32.031 9.531 1 98.88 285 ALA B O 1
ATOM 5702 N N . ALA B 1 286 ? 7.215 31.078 8.125 1 98.75 286 ALA B N 1
ATOM 5703 C CA . ALA B 1 286 ? 7.836 31.594 6.902 1 98.75 286 ALA B CA 1
ATOM 5704 C C . ALA B 1 286 ? 7.695 33.094 6.812 1 98.75 286 ALA B C 1
ATOM 5706 O O . ALA B 1 286 ? 8.383 33.75 6.016 1 98.75 286 ALA B O 1
ATOM 5707 N N . THR B 1 287 ? 6.828 33.688 7.594 1 98.62 287 THR B N 1
ATOM 5708 C CA . THR B 1 287 ? 6.719 35.156 7.621 1 98.62 287 THR B CA 1
ATOM 5709 C C . THR B 1 287 ? 8 35.781 8.156 1 98.62 287 THR B C 1
ATOM 5711 O O . THR B 1 287 ? 8.336 36.906 7.809 1 98.62 287 THR B O 1
ATOM 5714 N N . LEU B 1 288 ? 8.734 35 8.945 1 98.31 288 LEU B N 1
ATOM 5715 C CA . LEU B 1 288 ? 9.906 35.594 9.586 1 98.31 288 LEU B CA 1
ATOM 5716 C C . LEU B 1 288 ? 11.156 34.75 9.297 1 98.31 288 LEU B C 1
ATOM 5718 O O . LEU B 1 288 ? 12.25 35.312 9.156 1 98.31 288 LEU B O 1
ATOM 5722 N N . GLU B 1 289 ? 11.016 33.469 9.266 1 98.31 289 GLU B N 1
ATOM 5723 C CA . GLU B 1 289 ? 12.156 32.594 9.078 1 98.31 289 GLU B CA 1
ATOM 5724 C C . GLU B 1 289 ? 12.516 32.469 7.598 1 98.31 289 GLU B C 1
ATOM 5726 O O . GLU B 1 289 ? 12 31.594 6.895 1 98.31 289 GLU B O 1
ATOM 5731 N N . LYS B 1 290 ? 13.516 33.188 7.199 1 98 290 LYS B N 1
ATOM 5732 C CA . LYS B 1 290 ? 13.781 33.344 5.773 1 98 290 LYS B CA 1
ATOM 5733 C C . LYS B 1 290 ? 14.734 32.25 5.285 1 98 290 LYS B C 1
ATOM 5735 O O . LYS B 1 290 ? 14.945 32.094 4.082 1 98 290 LYS B O 1
ATOM 5740 N N . ARG B 1 291 ? 15.273 31.406 6.156 1 98.38 291 ARG B N 1
ATOM 5741 C CA . ARG B 1 291 ? 16.062 30.234 5.77 1 98.38 291 ARG B CA 1
ATOM 5742 C C . ARG B 1 291 ? 15.195 29.188 5.082 1 98.38 291 ARG B C 1
ATOM 5744 O O . ARG B 1 291 ? 15.703 28.266 4.438 1 98.38 291 ARG B O 1
ATOM 5751 N N . ILE B 1 292 ? 13.852 29.328 5.207 1 98.88 292 ILE B N 1
ATOM 5752 C CA . ILE B 1 292 ? 12.914 28.516 4.445 1 98.88 292 ILE B CA 1
ATOM 5753 C C . ILE B 1 292 ? 12.883 28.984 2.992 1 98.88 292 ILE B C 1
ATOM 5755 O O . ILE B 1 292 ? 12.555 30.141 2.711 1 98.88 292 ILE B O 1
ATOM 5759 N N . LYS B 1 293 ? 13.156 28.062 2.113 1 98.81 293 LYS B N 1
ATOM 5760 C CA . LYS B 1 293 ? 13.344 28.484 0.73 1 98.81 293 LYS B CA 1
ATOM 5761 C C . LYS B 1 293 ? 12.102 28.188 -0.107 1 98.81 293 LYS B C 1
ATOM 5763 O O . LYS B 1 293 ? 11.938 28.734 -1.201 1 98.81 293 LYS B O 1
ATOM 5768 N N . ALA B 1 294 ? 11.203 27.328 0.374 1 98.94 294 ALA B N 1
ATOM 5769 C CA . ALA B 1 294 ? 9.906 27.031 -0.222 1 98.94 294 ALA B CA 1
ATOM 5770 C C . ALA B 1 294 ? 8.961 26.422 0.807 1 98.94 294 ALA B C 1
ATOM 5772 O O . ALA B 1 294 ? 9.406 25.75 1.741 1 98.94 294 ALA B O 1
ATOM 5773 N N . ILE B 1 295 ? 7.688 26.656 0.612 1 98.88 295 ILE B N 1
ATOM 5774 C CA . ILE B 1 295 ? 6.758 25.969 1.508 1 98.88 295 ILE B CA 1
ATOM 5775 C C . ILE B 1 295 ? 5.684 25.25 0.691 1 98.88 295 ILE B C 1
ATOM 5777 O O . ILE B 1 295 ? 5.281 25.734 -0.369 1 98.88 295 ILE B O 1
ATOM 5781 N N . VAL B 1 296 ? 5.273 24.125 1.146 1 98.94 296 VAL B N 1
ATOM 5782 C CA . VAL B 1 296 ? 4.105 23.375 0.709 1 98.94 296 VAL B CA 1
ATOM 5783 C C . VAL B 1 296 ? 3.123 23.219 1.867 1 98.94 296 VAL B C 1
ATOM 5785 O O . VAL B 1 296 ? 3.529 23 3.008 1 98.94 296 VAL B O 1
ATOM 5788 N N . VAL B 1 297 ? 1.879 23.438 1.582 1 98.88 297 VAL B N 1
ATOM 5789 C CA . VAL B 1 297 ? 0.875 23.219 2.617 1 98.88 297 VAL B CA 1
ATOM 5790 C C . VAL B 1 297 ? -0.293 22.422 2.045 1 98.88 297 VAL B C 1
ATOM 5792 O O . VAL B 1 297 ? -0.573 22.484 0.845 1 98.88 297 VAL B O 1
ATOM 5795 N N . SER B 1 298 ? -0.942 21.688 2.855 1 98.31 298 SER B N 1
ATOM 5796 C CA . SER B 1 298 ? -2.152 20.953 2.514 1 98.31 298 SER B CA 1
ATOM 5797 C C . SER B 1 298 ? -3.168 21 3.65 1 98.31 298 SER B C 1
ATOM 5799 O O . SER B 1 298 ? -3.25 20.062 4.453 1 98.31 298 SER B O 1
ATOM 5801 N N . SER B 1 299 ? -3.953 22.031 3.732 1 96.81 299 SER B N 1
ATOM 5802 C CA . SER B 1 299 ? -3.984 23.281 2.969 1 96.81 299 SER B CA 1
ATOM 5803 C C . SER B 1 299 ? -3.764 24.484 3.873 1 96.81 299 SER B C 1
ATOM 5805 O O . SER B 1 299 ? -3.553 24.344 5.078 1 96.81 299 SER B O 1
ATOM 5807 N N . ALA B 1 300 ? -3.795 25.625 3.369 1 98.56 300 ALA B N 1
ATOM 5808 C CA . ALA B 1 300 ? -3.496 26.844 4.129 1 98.56 300 ALA B CA 1
ATOM 5809 C C . ALA B 1 300 ? -4.594 27.141 5.145 1 98.56 300 ALA B C 1
ATOM 5811 O O . ALA B 1 300 ? -5.781 27.016 4.836 1 98.56 300 ALA B O 1
ATOM 5812 N N . VAL B 1 301 ? -4.195 27.453 6.324 1 98.5 301 VAL B N 1
ATOM 5813 C CA . VAL B 1 301 ? -5.082 27.938 7.375 1 98.5 301 VAL B CA 1
ATOM 5814 C C . VAL B 1 301 ? -4.664 29.344 7.793 1 98.5 301 VAL B C 1
ATOM 5816 O O . VAL B 1 301 ? -3.963 29.516 8.789 1 98.5 301 VAL B O 1
ATOM 5819 N N . VAL B 1 302 ? -5.215 30.312 7.152 1 98.69 302 VAL B N 1
ATOM 5820 C CA . VAL B 1 302 ? -4.801 31.703 7.328 1 98.69 302 VAL B CA 1
ATOM 5821 C C . VAL B 1 302 ? -5.273 32.219 8.688 1 98.69 302 VAL B C 1
ATOM 5823 O O . VAL B 1 302 ? -4.574 33 9.336 1 98.69 302 VAL B O 1
ATOM 5826 N N . ASP B 1 303 ? -6.426 31.781 9.047 1 98.5 303 ASP B N 1
ATOM 5827 C CA . ASP B 1 303 ? -7.062 32.156 10.312 1 98.5 303 ASP B CA 1
ATOM 5828 C C . ASP B 1 303 ? -7.723 30.938 10.969 1 98.5 303 ASP B C 1
ATOM 5830 O O . ASP B 1 303 ? -8.82 30.531 10.578 1 98.5 303 ASP B O 1
ATOM 5834 N N . ASN B 1 304 ? -7.113 30.453 12.031 1 97.81 304 ASN B N 1
ATOM 5835 C CA . ASN B 1 304 ? -7.602 29.25 12.695 1 97.81 304 ASN B CA 1
ATOM 5836 C C . ASN B 1 304 ? -8.953 29.484 13.359 1 97.81 304 ASN B C 1
ATOM 5838 O O . ASN B 1 304 ? -9.805 28.594 13.375 1 97.81 304 ASN B O 1
ATOM 5842 N N . TYR B 1 305 ? -9.086 30.641 13.977 1 97.88 305 TYR B N 1
ATOM 5843 C CA . TYR B 1 305 ? -10.328 30.938 14.695 1 97.88 305 TYR B CA 1
ATOM 5844 C C . TYR B 1 305 ? -11.523 30.844 13.758 1 97.88 305 TYR B C 1
ATOM 5846 O O . TYR B 1 305 ? -12.531 30.219 14.078 1 97.88 305 TYR B O 1
ATOM 5854 N N . LEU B 1 306 ? -11.398 31.438 12.586 1 97.25 306 LEU B N 1
ATOM 5855 C CA . LEU B 1 306 ? -12.492 31.438 11.617 1 97.25 306 LEU B CA 1
ATOM 5856 C C . LEU B 1 306 ? -12.734 30.031 11.086 1 97.25 306 LEU B C 1
ATOM 5858 O O . LEU B 1 306 ? -13.883 29.641 10.844 1 97.25 306 LEU B O 1
ATOM 5862 N N . MET B 1 307 ? -11.656 29.297 10.867 1 96 307 MET B N 1
ATOM 5863 C CA . MET B 1 307 ? -11.812 27.906 10.414 1 96 307 MET B CA 1
ATOM 5864 C C . MET B 1 307 ? -12.508 27.062 11.477 1 96 307 MET B C 1
ATOM 5866 O O . MET B 1 307 ? -13.43 26.312 11.172 1 96 307 MET B O 1
ATOM 5870 N N . PHE B 1 308 ? -12.094 27.156 12.758 1 96.12 308 PHE B N 1
ATOM 5871 C CA . PHE B 1 308 ? -12.648 26.359 13.852 1 96.12 308 PHE B CA 1
ATOM 5872 C C . PHE B 1 308 ? -14.109 26.734 14.094 1 96.12 308 PHE B C 1
ATOM 5874 O O . PHE B 1 308 ? -14.906 25.875 14.5 1 96.12 308 PHE B O 1
ATOM 5881 N N . LYS B 1 309 ? -14.477 27.938 13.828 1 95.31 309 LYS B N 1
ATOM 5882 C CA . LYS B 1 309 ? -15.859 28.391 13.984 1 95.31 309 LYS B CA 1
ATOM 5883 C C . LYS B 1 309 ? -16.797 27.609 13.062 1 95.31 309 LYS B C 1
ATOM 5885 O O . LYS B 1 309 ? -18 27.516 13.336 1 95.31 309 LYS B O 1
ATOM 5890 N N . GLU B 1 310 ? -16.219 27.078 11.992 1 93.19 310 GLU B N 1
ATOM 5891 C CA . GLU B 1 310 ? -17.031 26.359 11.016 1 93.19 310 GLU B CA 1
ATOM 5892 C C . GLU B 1 310 ? -17.141 24.875 11.367 1 93.19 310 GLU B C 1
ATOM 5894 O O . GLU B 1 310 ? -17.906 24.141 10.75 1 93.19 310 GLU B O 1
ATOM 5899 N N . MET B 1 311 ? -16.484 24.453 12.344 1 93.06 311 MET B N 1
ATOM 5900 C CA . MET B 1 311 ? -16.422 23.016 12.672 1 93.06 311 MET B CA 1
ATOM 5901 C C . MET B 1 311 ? -17.609 22.609 13.523 1 93.06 311 MET B C 1
ATOM 5903 O O . MET B 1 311 ? -18.219 23.438 14.188 1 93.06 311 MET B O 1
ATOM 5907 N N . PRO B 1 312 ? -17.922 21.297 13.602 1 89.69 312 PRO B N 1
ATOM 5908 C CA . PRO B 1 312 ? -19.125 20.812 14.297 1 89.69 312 PRO B CA 1
ATOM 5909 C C . PRO B 1 312 ? -19.156 21.203 15.766 1 89.69 312 PRO B C 1
ATOM 5911 O O . PRO B 1 312 ? -20.203 21.578 16.281 1 89.69 312 PRO B O 1
ATOM 5914 N N . PHE B 1 313 ? -18.062 21.156 16.406 1 90.38 313 PHE B N 1
ATOM 5915 C CA . PHE B 1 313 ? -18.078 21.406 17.844 1 90.38 313 PHE B CA 1
ATOM 5916 C C . PHE B 1 313 ? -18.375 22.875 18.141 1 90.38 313 PHE B C 1
ATOM 5918 O O . PHE B 1 313 ? -18.75 23.219 19.25 1 90.38 313 PHE B O 1
ATOM 5925 N N . SER B 1 314 ? -18.141 23.75 17.234 1 91.75 314 SER B N 1
ATOM 5926 C CA . SER B 1 314 ? -18.469 25.156 17.406 1 91.75 314 SER B CA 1
ATOM 5927 C C . SER B 1 314 ? -19.922 25.438 17.047 1 91.75 314 SER B C 1
ATOM 5929 O O . SER B 1 314 ? -20.594 26.234 17.688 1 91.75 314 SER B O 1
ATOM 5931 N N . LYS B 1 315 ? -20.438 24.766 16.094 1 91.31 315 LYS B N 1
ATOM 5932 C CA . LYS B 1 315 ? -21.766 25.031 15.547 1 91.31 315 LYS B CA 1
ATOM 5933 C C . LYS B 1 315 ? -22.844 24.297 16.328 1 91.31 315 LYS B C 1
ATOM 5935 O O . LYS B 1 315 ? -24 24.719 16.344 1 91.31 315 LYS B O 1
ATOM 5940 N N . GLU B 1 316 ? -22.484 23.297 16.984 1 92.38 316 GLU B N 1
ATOM 5941 C CA . GLU B 1 316 ? -23.453 22.453 17.688 1 92.38 316 GLU B CA 1
ATOM 5942 C C . GLU B 1 316 ? -23.562 22.844 19.156 1 92.38 316 GLU B C 1
ATOM 5944 O O . GLU B 1 316 ? -22.641 23.469 19.703 1 92.38 316 GLU B O 1
ATOM 5949 N N . SER B 1 317 ? -24.734 22.484 19.734 1 94.38 317 SER B N 1
ATOM 5950 C CA . SER B 1 317 ? -24.938 22.719 21.172 1 94.38 317 SER B CA 1
ATOM 5951 C C . SER B 1 317 ? -24.156 21.719 22 1 94.38 317 SER B C 1
ATOM 5953 O O . SER B 1 317 ? -23.719 20.688 21.484 1 94.38 317 SER B O 1
ATOM 5955 N N . GLN B 1 318 ? -24 22.125 23.234 1 94.12 318 GLN B N 1
ATOM 5956 C CA . GLN B 1 318 ? -23.312 21.188 24.141 1 94.12 318 GLN B CA 1
ATOM 5957 C C . GLN B 1 318 ? -24.062 19.859 24.219 1 94.12 318 GLN B C 1
ATOM 5959 O O . GLN B 1 318 ? -23.453 18.797 24.297 1 94.12 318 GLN B O 1
ATOM 5964 N N . GLU B 1 319 ? -25.344 19.906 24.172 1 94.75 319 GLU B N 1
ATOM 5965 C CA . GLU B 1 319 ? -26.172 18.703 24.219 1 94.75 319 GLU B CA 1
ATOM 5966 C C . GLU B 1 319 ? -25.906 17.812 23.016 1 94.75 319 GLU B C 1
ATOM 5968 O O . GLU B 1 319 ? -25.844 16.578 23.141 1 94.75 319 GLU B O 1
ATOM 5973 N N . GLN B 1 320 ? -25.75 18.438 21.922 1 94.06 320 GLN B N 1
ATOM 5974 C CA . GLN B 1 320 ? -25.453 17.688 20.719 1 94.06 320 GLN B CA 1
ATOM 5975 C C . GLN B 1 320 ? -24.062 17.047 20.797 1 94.06 320 GLN B C 1
ATOM 5977 O O . GLN B 1 320 ? -23.891 15.883 20.422 1 94.06 320 GLN B O 1
ATOM 5982 N N . ILE B 1 321 ? -23.125 17.781 21.266 1 94.88 321 ILE B N 1
ATOM 5983 C CA . ILE B 1 321 ? -21.75 17.281 21.406 1 94.88 321 ILE B CA 1
ATOM 5984 C C . ILE B 1 321 ? -21.75 16.094 22.375 1 94.88 321 ILE B C 1
ATOM 5986 O O . ILE B 1 321 ? -21.078 15.086 22.125 1 94.88 321 ILE B O 1
ATOM 5990 N N . ASP B 1 322 ? -22.531 16.203 23.422 1 93.88 322 ASP B N 1
ATOM 5991 C CA . ASP B 1 322 ? -22.609 15.133 24.422 1 93.88 322 ASP B CA 1
ATOM 5992 C C . ASP B 1 322 ? -23.188 13.859 23.812 1 93.88 322 ASP B C 1
ATOM 5994 O O . ASP B 1 322 ? -22.953 12.758 24.328 1 93.88 322 ASP B O 1
ATOM 5998 N N . SER B 1 323 ? -23.859 14.016 22.688 1 94.94 323 SER B N 1
ATOM 5999 C CA . SER B 1 323 ? -24.516 12.875 22.047 1 94.94 323 SER B CA 1
ATOM 6000 C C . SER B 1 323 ? -23.719 12.383 20.844 1 94.94 323 SER B C 1
ATOM 6002 O O . SER B 1 323 ? -24.188 11.523 20.094 1 94.94 323 SER B O 1
ATOM 6004 N N . TRP B 1 324 ? -22.562 12.969 20.609 1 95.56 324 TRP B N 1
ATOM 6005 C CA . TRP B 1 324 ? -21.703 12.492 19.531 1 95.56 324 TRP B CA 1
ATOM 6006 C C . TRP B 1 324 ? -21.422 11 19.688 1 95.56 324 TRP B C 1
ATOM 6008 O O . TRP B 1 324 ? -21.406 10.477 20.812 1 95.56 324 TRP B O 1
ATOM 6018 N N . PRO B 1 325 ? -21.219 10.328 18.484 1 95.62 325 PRO B N 1
ATOM 6019 C CA . PRO B 1 325 ? -20.703 8.961 18.594 1 95.62 325 PRO B CA 1
ATOM 6020 C C . PRO B 1 325 ? -19.438 8.875 19.453 1 95.62 325 PRO B C 1
ATOM 6022 O O . PRO B 1 325 ? -18.594 9.773 19.406 1 95.62 325 PRO B O 1
ATOM 6025 N N . ALA B 1 326 ? -19.281 7.812 20.188 1 96.62 326 ALA B N 1
ATOM 6026 C CA . ALA B 1 326 ? -18.219 7.656 21.188 1 96.62 326 ALA B CA 1
ATOM 6027 C C . ALA B 1 326 ? -16.844 7.82 20.547 1 96.62 326 ALA B C 1
ATOM 6029 O O . ALA B 1 326 ? -15.945 8.414 21.141 1 96.62 326 ALA B O 1
ATOM 6030 N N . PHE B 1 327 ? -16.703 7.305 19.391 1 97.06 327 PHE B N 1
ATOM 6031 C CA . PHE B 1 327 ? -15.414 7.375 18.734 1 97.06 327 PHE B CA 1
ATOM 6032 C C . PHE B 1 327 ? -15.062 8.812 18.375 1 97.06 327 PHE B C 1
ATOM 6034 O O . PHE B 1 327 ? -13.93 9.25 18.578 1 97.06 327 PHE B O 1
ATOM 6041 N N . LYS B 1 328 ? -15.977 9.539 17.859 1 96.12 328 LYS B N 1
ATOM 6042 C CA . LYS B 1 328 ? -15.766 10.945 17.531 1 96.12 328 LYS B CA 1
ATOM 6043 C C . LYS B 1 328 ? -15.406 11.75 18.781 1 96.12 328 LYS B C 1
ATOM 6045 O O . LYS B 1 328 ? -14.492 12.578 18.75 1 96.12 328 LYS B O 1
ATOM 6050 N N . LYS B 1 329 ? -16.109 11.516 19.812 1 95.62 329 LYS B N 1
ATOM 6051 C CA . LYS B 1 329 ? -15.852 12.211 21.062 1 95.62 329 LYS B CA 1
ATOM 6052 C C . LYS B 1 329 ? -14.438 11.93 21.578 1 95.62 329 LYS B C 1
ATOM 6054 O O . LYS B 1 329 ? -13.742 12.836 22.016 1 95.62 329 LYS B O 1
ATOM 6059 N N . ALA B 1 330 ? -14.078 10.68 21.5 1 95.81 330 ALA B N 1
ATOM 6060 C CA . ALA B 1 330 ? -12.758 10.266 21.984 1 95.81 330 ALA B CA 1
ATOM 6061 C C . ALA B 1 330 ? -11.648 10.953 21.188 1 95.81 330 ALA B C 1
ATOM 6063 O O . ALA B 1 330 ? -10.695 11.477 21.766 1 95.81 330 ALA B O 1
ATOM 6064 N N . VAL B 1 331 ? -11.773 11 19.875 1 95.75 331 VAL B N 1
ATOM 6065 C CA . VAL B 1 331 ? -10.766 11.594 19 1 95.75 331 VAL B CA 1
ATOM 6066 C C . VAL B 1 331 ? -10.68 13.102 19.266 1 95.75 331 VAL B C 1
ATOM 6068 O O . VAL B 1 331 ? -9.586 13.648 19.422 1 95.75 331 VAL B O 1
ATOM 6071 N N . THR B 1 332 ? -11.828 13.711 19.359 1 95.69 332 THR B N 1
ATOM 6072 C CA . THR B 1 332 ? -11.867 15.156 19.531 1 95.69 332 THR B CA 1
ATOM 6073 C C . THR B 1 332 ? -11.336 15.555 20.906 1 95.69 332 THR B C 1
ATOM 6075 O O . THR B 1 332 ? -10.703 16.609 21.047 1 95.69 332 THR B O 1
ATOM 6078 N N . SER B 1 333 ? -11.57 14.727 21.859 1 95.69 333 SER B N 1
ATOM 6079 C CA . SER B 1 333 ? -11.047 14.969 23.203 1 95.69 333 SER B CA 1
ATOM 6080 C C . SER B 1 333 ? -9.523 15.016 23.203 1 95.69 333 SER B C 1
ATOM 6082 O O . SER B 1 333 ? -8.922 15.836 23.906 1 95.69 333 SER B O 1
ATOM 6084 N N . GLY B 1 334 ? -8.961 14.141 22.453 1 94.94 334 GLY B N 1
ATOM 6085 C CA . GLY B 1 334 ? -7.516 14.141 22.328 1 94.94 334 GLY B CA 1
ATOM 6086 C C . GLY B 1 334 ? -6.977 15.414 21.703 1 94.94 334 GLY B C 1
ATOM 6087 O O . GLY B 1 334 ? -5.941 15.93 22.125 1 94.94 334 GLY B O 1
ATOM 6088 N N . VAL B 1 335 ? -7.664 15.906 20.734 1 95.5 335 VAL B N 1
ATOM 6089 C CA . VAL B 1 335 ? -7.27 17.141 20.078 1 95.5 335 VAL B CA 1
ATOM 6090 C C . VAL B 1 335 ? -7.398 18.312 21.047 1 95.5 335 VAL B C 1
ATOM 6092 O O . VAL B 1 335 ? -6.527 19.188 21.094 1 95.5 335 VAL B O 1
ATOM 6095 N N . THR B 1 336 ? -8.438 18.328 21.844 1 97 336 THR B N 1
ATOM 6096 C CA . THR B 1 336 ? -8.703 19.375 22.828 1 97 336 THR B CA 1
ATOM 6097 C C . THR B 1 336 ? -7.555 19.469 23.828 1 97 336 THR B C 1
ATOM 6099 O O . THR B 1 336 ? -7.109 20.578 24.156 1 97 336 THR B O 1
ATOM 6102 N N . TRP B 1 337 ? -7.086 18.359 24.219 1 97.38 337 TRP B N 1
ATOM 6103 C CA . TRP B 1 337 ? -5.98 18.281 25.156 1 97.38 337 TRP B CA 1
ATOM 6104 C C . TRP B 1 337 ? -4.727 18.938 24.594 1 97.38 337 TRP B C 1
ATOM 6106 O O . TRP B 1 337 ? -3.975 19.578 25.328 1 97.38 337 TRP B O 1
ATOM 6116 N N . ARG B 1 338 ? -4.496 18.922 23.359 1 97.75 338 ARG B N 1
ATOM 6117 C CA . ARG B 1 338 ? -3.307 19.453 22.703 1 97.75 338 ARG B CA 1
ATOM 6118 C C . ARG B 1 338 ? -3.32 20.984 22.703 1 97.75 338 ARG B C 1
ATOM 6120 O O . ARG B 1 338 ? -2.27 21.609 22.594 1 97.75 338 ARG B O 1
ATOM 6127 N N . TRP B 1 339 ? -4.465 21.547 22.875 1 97.75 339 TRP B N 1
ATOM 6128 C CA . TRP B 1 339 ? -4.637 22.984 22.906 1 97.75 339 TRP B CA 1
ATOM 6129 C C . TRP B 1 339 ? -4.52 23.516 24.328 1 97.75 339 TRP B C 1
ATOM 6131 O O . TRP B 1 339 ? -4.75 24.703 24.578 1 97.75 339 TRP B O 1
ATOM 6141 N N . GLY B 1 340 ? -4.227 22.641 25.281 1 97.44 340 GLY B N 1
ATOM 6142 C CA . GLY B 1 340 ? -4.07 23.031 26.672 1 97.44 340 GLY B CA 1
ATOM 6143 C C . GLY B 1 340 ? -5.387 23.125 27.422 1 97.44 340 GLY B C 1
ATOM 6144 O O . GLY B 1 340 ? -5.48 23.781 28.453 1 97.44 340 GLY B O 1
ATOM 6145 N N . LEU B 1 341 ? -6.379 22.5 26.906 1 97.62 341 LEU B N 1
ATOM 6146 C CA . LEU B 1 341 ? -7.703 22.5 27.531 1 97.62 341 LEU B CA 1
ATOM 6147 C C . LEU B 1 341 ? -7.992 21.156 28.188 1 97.62 341 LEU B C 1
ATOM 6149 O O . LEU B 1 341 ? -7.379 20.141 27.844 1 97.62 341 LEU B O 1
ATOM 6153 N N . GLU B 1 342 ? -8.922 21.203 29.141 1 96.5 342 GLU B N 1
ATOM 6154 C CA . GLU B 1 342 ? -9.438 19.938 29.641 1 96.5 342 GLU B CA 1
ATOM 6155 C C . GLU B 1 342 ? -10.086 19.125 28.516 1 96.5 342 GLU B C 1
ATOM 6157 O O . GLU B 1 342 ? -10.852 19.672 27.719 1 96.5 342 GLU B O 1
ATOM 6162 N N . PRO B 1 343 ? -9.812 17.875 28.484 1 95.12 343 PRO B N 1
ATOM 6163 C CA . PRO B 1 343 ? -10.281 17.047 27.359 1 95.12 343 PRO B CA 1
ATOM 6164 C C . PRO B 1 343 ? -11.789 17.141 27.156 1 95.12 343 PRO B C 1
ATOM 6166 O O . PRO B 1 343 ? -12.273 16.984 26.031 1 95.12 343 PRO B O 1
ATOM 6169 N N . GLU B 1 344 ? -12.539 17.469 28.125 1 93.62 344 GLU B N 1
ATOM 6170 C CA . GLU B 1 344 ? -14 17.531 28.047 1 93.62 344 GLU B CA 1
ATOM 6171 C C . GLU B 1 344 ? -14.469 18.875 27.516 1 93.62 344 GLU B C 1
ATOM 6173 O O . GLU B 1 344 ? -15.625 19.031 27.125 1 93.62 344 GLU B O 1
ATOM 6178 N N . ASN B 1 345 ? -13.625 19.812 27.516 1 96.38 345 ASN B N 1
ATOM 6179 C CA . ASN B 1 345 ? -13.984 21.156 27.047 1 96.38 345 ASN B CA 1
ATOM 6180 C C . ASN B 1 345 ? -13.82 21.266 25.531 1 96.38 345 ASN B C 1
ATOM 6182 O O . ASN B 1 345 ? -13.109 22.156 25.047 1 96.38 345 ASN B O 1
ATOM 6186 N N . ILE B 1 346 ? -14.516 20.484 24.781 1 96.25 346 ILE B N 1
ATOM 6187 C CA . ILE B 1 346 ? -14.422 20.391 23.328 1 96.25 346 ILE B CA 1
ATOM 6188 C C . ILE B 1 346 ? -14.789 21.734 22.703 1 96.25 346 ILE B C 1
ATOM 6190 O O . ILE B 1 346 ? -14.109 22.203 21.797 1 96.25 346 ILE B O 1
ATOM 6194 N N . LYS B 1 347 ? -15.734 22.422 23.172 1 94.88 347 LYS B N 1
ATOM 6195 C CA . LYS B 1 347 ? -16.203 23.688 22.625 1 94.88 347 LYS B CA 1
ATOM 6196 C C . LYS B 1 347 ? -15.172 24.781 22.812 1 94.88 347 LYS B C 1
ATOM 6198 O O . LYS B 1 347 ? -15.102 25.719 22.016 1 94.88 347 LYS B O 1
ATOM 6203 N N . GLY B 1 348 ? -14.406 24.641 23.828 1 96.5 348 GLY B N 1
ATOM 6204 C CA . GLY B 1 348 ? -13.406 25.641 24.125 1 96.5 348 GLY B CA 1
ATOM 6205 C C . GLY B 1 348 ? -12.352 25.797 23.047 1 96.5 348 GLY B C 1
ATOM 6206 O O . GLY B 1 348 ? -11.633 26.781 23 1 96.5 348 GLY B O 1
ATOM 6207 N N . GLN B 1 349 ? -12.266 24.859 22.109 1 96.06 349 GLN B N 1
ATOM 6208 C CA . GLN B 1 349 ? -11.25 24.859 21.062 1 96.06 349 GLN B CA 1
ATOM 6209 C C . GLN B 1 349 ? -11.328 26.125 20.219 1 96.06 349 GLN B C 1
ATOM 6211 O O . GLN B 1 349 ? -10.297 26.703 19.844 1 96.06 349 GLN B O 1
ATOM 6216 N N . THR B 1 350 ? -12.516 26.531 19.922 1 96.75 350 THR B N 1
ATOM 6217 C CA . THR B 1 350 ? -12.688 27.672 19.031 1 96.75 350 THR B CA 1
ATOM 6218 C C . THR B 1 350 ? -12.031 28.922 19.609 1 96.75 350 THR B C 1
ATOM 6220 O O . THR B 1 350 ? -11.188 29.547 18.953 1 96.75 350 THR B O 1
ATOM 6223 N N . GLU B 1 351 ? -12.375 29.203 20.828 1 96.88 351 GLU B N 1
ATOM 6224 C CA . GLU B 1 351 ? -11.828 30.391 21.469 1 96.88 351 GLU B CA 1
ATOM 6225 C C . GLU B 1 351 ? -10.32 30.266 21.656 1 96.88 351 GLU B C 1
ATOM 6227 O O . GLU B 1 351 ? -9.594 31.266 21.594 1 96.88 351 GLU B O 1
ATOM 6232 N N . GLN B 1 352 ? -9.836 29.078 21.906 1 96.88 352 GLN B N 1
ATOM 6233 C CA . GLN B 1 352 ? -8.422 28.828 22.141 1 96.88 352 GLN B CA 1
ATOM 6234 C C . GLN B 1 352 ? -7.582 29.156 20.906 1 96.88 352 GLN B C 1
ATOM 6236 O O . GLN B 1 352 ? -6.375 29.375 21.016 1 96.88 352 GLN B O 1
ATOM 6241 N N . THR B 1 353 ? -8.164 29.219 19.719 1 97.06 353 THR B N 1
ATOM 6242 C CA . THR B 1 353 ? -7.434 29.422 18.469 1 97.06 353 THR B CA 1
ATOM 6243 C C . THR B 1 353 ? -7.441 30.906 18.078 1 97.06 353 THR B C 1
ATOM 6245 O O . THR B 1 353 ? -6.887 31.281 17.047 1 97.06 353 THR B O 1
ATOM 6248 N N . ARG B 1 354 ? -8.086 31.719 18.906 1 97.25 354 ARG B N 1
ATOM 6249 C CA . ARG B 1 354 ? -8.086 33.156 18.641 1 97.25 354 ARG B CA 1
ATOM 6250 C C . ARG B 1 354 ? -6.664 33.688 18.562 1 97.25 354 ARG B C 1
ATOM 6252 O O . ARG B 1 354 ? -5.844 33.438 19.438 1 97.25 354 ARG B O 1
ATOM 6259 N N . GLY B 1 355 ? -6.375 34.375 17.5 1 97.44 355 GLY B N 1
ATOM 6260 C CA . GLY B 1 355 ? -5.055 34.938 17.328 1 97.44 355 GLY B CA 1
ATOM 6261 C C . GLY B 1 355 ? -4.133 34.094 16.469 1 97.44 355 GLY B C 1
ATOM 6262 O O . GLY B 1 355 ? -3.074 34.562 16.047 1 97.44 355 GLY B O 1
ATOM 6263 N N . PHE B 1 356 ? -4.477 32.906 16.25 1 98.31 356 PHE B N 1
ATOM 6264 C CA . PHE B 1 356 ? -3.707 32.062 15.359 1 98.31 356 PHE B CA 1
ATOM 6265 C C . PHE B 1 356 ? -3.943 32.438 13.898 1 98.31 356 PHE B C 1
ATOM 6267 O O . PHE B 1 356 ? -4.691 31.766 13.188 1 98.31 356 PHE B O 1
ATOM 6274 N N . GLN B 1 357 ? -3.338 33.438 13.531 1 98.31 357 GLN B N 1
ATOM 6275 C CA . GLN B 1 357 ? -3.406 34 12.18 1 98.31 357 GLN B CA 1
ATOM 6276 C C . GLN B 1 357 ? -2.035 34.469 11.711 1 98.31 357 GLN B C 1
ATOM 6278 O O . GLN B 1 357 ? -1.123 34.656 12.523 1 98.31 357 GLN B O 1
ATOM 6283 N N . PHE B 1 358 ? -1.795 34.594 10.43 1 98.5 358 PHE B N 1
ATOM 6284 C CA . PHE B 1 358 ? -0.562 35.125 9.875 1 98.5 358 PHE B CA 1
ATOM 6285 C C . PHE B 1 358 ? -0.861 36.062 8.695 1 98.5 358 PHE B C 1
ATOM 6287 O O . PHE B 1 358 ? -1.959 36.031 8.133 1 98.5 358 PHE B O 1
ATOM 6294 N N . ASN B 1 359 ? 0.064 36.938 8.414 1 98.56 359 ASN B N 1
ATOM 6295 C CA . ASN B 1 359 ? -0.019 37.844 7.262 1 98.56 359 ASN B CA 1
ATOM 6296 C C . ASN B 1 359 ? 0.687 37.25 6.043 1 98.56 359 ASN B C 1
ATOM 6298 O O . ASN B 1 359 ? 1.916 37.281 5.961 1 98.56 359 ASN B O 1
ATOM 6302 N N . PRO B 1 360 ? -0.111 36.781 5.059 1 98.75 360 PRO B N 1
ATOM 6303 C CA . PRO B 1 360 ? 0.505 36.125 3.904 1 98.75 360 PRO B CA 1
ATOM 6304 C C . PRO B 1 360 ? 1.47 37.031 3.15 1 98.75 360 PRO B C 1
ATOM 6306 O O . PRO B 1 360 ? 2.412 36.531 2.518 1 98.75 360 PRO B O 1
ATOM 6309 N N . ALA B 1 361 ? 1.338 38.281 3.209 1 98.69 361 ALA B N 1
ATOM 6310 C CA . ALA B 1 361 ? 2.146 39.219 2.451 1 98.69 361 ALA B CA 1
ATOM 6311 C C . ALA B 1 361 ? 3.617 39.125 2.855 1 98.69 361 ALA B C 1
ATOM 6313 O O . ALA B 1 361 ? 4.5 39.562 2.1 1 98.69 361 ALA B O 1
ATOM 6314 N N . LEU B 1 362 ? 3.854 38.594 3.967 1 98.69 362 LEU B N 1
ATOM 6315 C CA . LEU B 1 362 ? 5.211 38.531 4.5 1 98.69 362 LEU B CA 1
ATOM 6316 C C . LEU B 1 362 ? 5.934 37.281 4.023 1 98.69 362 LEU B C 1
ATOM 6318 O O . LEU B 1 362 ? 7.141 37.156 4.223 1 98.69 362 LEU B O 1
ATOM 6322 N N . ILE B 1 363 ? 5.242 36.406 3.438 1 98.81 363 ILE B N 1
ATOM 6323 C CA . ILE B 1 363 ? 5.832 35.188 2.879 1 98.81 363 ILE B CA 1
ATOM 6324 C C . ILE B 1 363 ? 6.371 35.469 1.479 1 98.81 363 ILE B C 1
ATOM 6326 O O . ILE B 1 363 ? 5.602 35.75 0.554 1 98.81 363 ILE B O 1
ATOM 6330 N N . THR B 1 364 ? 7.676 35.344 1.314 1 98.31 364 THR B N 1
ATOM 6331 C CA . THR B 1 364 ? 8.273 35.781 0.056 1 98.31 364 THR B CA 1
ATOM 6332 C C . THR B 1 364 ? 8.867 34.594 -0.695 1 98.31 364 THR B C 1
ATOM 6334 O O . THR B 1 364 ? 9.211 34.688 -1.875 1 98.31 364 THR B O 1
ATOM 6337 N N . CYS B 1 365 ? 9.031 33.406 -0.052 1 98.62 365 CYS B N 1
ATOM 6338 C CA . CYS B 1 365 ? 9.516 32.219 -0.737 1 98.62 365 CYS B CA 1
ATOM 6339 C C . CYS B 1 365 ? 8.414 31.578 -1.57 1 98.62 365 CYS B C 1
ATOM 6341 O O . CYS B 1 365 ? 7.23 31.875 -1.384 1 98.62 365 CYS B O 1
ATOM 6343 N N . PRO B 1 366 ? 8.742 30.688 -2.572 1 98.81 366 PRO B N 1
ATOM 6344 C CA . PRO B 1 366 ? 7.734 29.984 -3.377 1 98.81 366 PRO B CA 1
ATOM 6345 C C . PRO B 1 366 ? 6.777 29.156 -2.529 1 98.81 366 PRO B C 1
ATOM 6347 O O . PRO B 1 366 ? 7.184 28.562 -1.521 1 98.81 366 PRO B O 1
ATOM 6350 N N . VAL B 1 367 ? 5.469 29.094 -3.033 1 98.94 367 VAL B N 1
ATOM 6351 C CA . VAL B 1 367 ? 4.434 28.422 -2.25 1 98.94 367 VAL B CA 1
ATOM 6352 C C . VAL B 1 367 ? 3.635 27.484 -3.146 1 98.94 367 VAL B C 1
ATOM 6354 O O . VAL B 1 367 ? 3.189 27.875 -4.227 1 98.94 367 VAL B O 1
ATOM 6357 N N . LEU B 1 368 ? 3.461 26.234 -2.697 1 98.94 368 LEU B N 1
ATOM 6358 C CA . LEU B 1 368 ? 2.488 25.297 -3.242 1 98.94 368 LEU B CA 1
ATOM 6359 C C . LEU B 1 368 ? 1.404 24.984 -2.219 1 98.94 368 LEU B C 1
ATOM 6361 O O . LEU B 1 368 ? 1.705 24.547 -1.105 1 98.94 368 LEU B O 1
ATOM 6365 N N . ASP B 1 369 ? 0.171 25.266 -2.562 1 98.88 369 ASP B N 1
ATOM 6366 C CA . ASP B 1 369 ? -0.989 24.969 -1.728 1 98.88 369 ASP B CA 1
ATOM 6367 C C . ASP B 1 369 ? -1.843 23.859 -2.35 1 98.88 369 ASP B C 1
ATOM 6369 O O . ASP B 1 369 ? -2.346 24.016 -3.465 1 98.88 369 ASP B O 1
ATOM 6373 N N . LEU B 1 370 ? -1.997 22.75 -1.641 1 98.81 370 LEU B N 1
ATOM 6374 C CA . LEU B 1 370 ? -2.811 21.625 -2.07 1 98.81 370 LEU B CA 1
ATOM 6375 C C . LEU B 1 370 ? -4.086 21.531 -1.244 1 98.81 370 LEU B C 1
ATOM 6377 O O . LEU B 1 370 ? -4.047 21.641 -0.017 1 98.81 370 LEU B O 1
ATOM 6381 N N . VAL B 1 371 ? -5.223 21.297 -1.896 1 97.94 371 VAL B N 1
ATOM 6382 C CA . VAL B 1 371 ? -6.477 21.109 -1.17 1 97.94 371 VAL B CA 1
ATOM 6383 C C . VAL B 1 371 ? -7.352 20.094 -1.907 1 97.94 371 VAL B C 1
ATOM 6385 O O . VAL B 1 371 ? -7.508 20.172 -3.127 1 97.94 371 VAL B O 1
ATOM 6388 N N . GLY B 1 372 ? -7.844 19.094 -1.172 1 95.94 372 GLY B N 1
ATOM 6389 C CA . GLY B 1 372 ? -8.781 18.172 -1.779 1 95.94 372 GLY B CA 1
ATOM 6390 C C . GLY B 1 372 ? -10.102 18.828 -2.16 1 95.94 372 GLY B C 1
ATOM 6391 O O . GLY B 1 372 ? -10.609 19.672 -1.435 1 95.94 372 GLY B O 1
ATOM 6392 N N . ALA B 1 373 ? -10.695 18.406 -3.24 1 94.81 373 ALA B N 1
ATOM 6393 C CA . ALA B 1 373 ? -11.945 18.984 -3.729 1 94.81 373 ALA B CA 1
ATOM 6394 C C . ALA B 1 373 ? -13.055 18.844 -2.688 1 94.81 373 ALA B C 1
ATOM 6396 O O . ALA B 1 373 ? -13.914 19.719 -2.568 1 94.81 373 ALA B O 1
ATOM 6397 N N . GLY B 1 374 ? -13.055 17.781 -1.989 1 91.56 374 GLY B N 1
ATOM 6398 C CA . GLY B 1 374 ? -14.039 17.578 -0.946 1 91.56 374 GLY B CA 1
ATOM 6399 C C . GLY B 1 374 ? -13.969 18.609 0.159 1 91.56 374 GLY B C 1
ATOM 6400 O O . GLY B 1 374 ? -15 19.016 0.711 1 91.56 374 GLY B O 1
ATOM 6401 N N . GLU B 1 375 ? -12.828 19.062 0.501 1 92.56 375 GLU B N 1
ATOM 6402 C CA . GLU B 1 375 ? -12.648 20.109 1.51 1 92.56 375 GLU B CA 1
ATOM 6403 C C . GLU B 1 375 ? -12.859 21.484 0.917 1 92.56 375 GLU B C 1
ATOM 6405 O O . GLU B 1 375 ? -13.414 22.375 1.574 1 92.56 375 GLU B O 1
ATOM 6410 N N . TYR B 1 376 ? -12.539 21.609 -0.287 1 94.12 376 TYR B N 1
ATOM 6411 C CA . TYR B 1 376 ? -12.547 22.906 -0.954 1 94.12 376 TYR B CA 1
ATOM 6412 C C . TYR B 1 376 ? -13.969 23.422 -1.137 1 94.12 376 TYR B C 1
ATOM 6414 O O . TYR B 1 376 ? -14.195 24.625 -1.278 1 94.12 376 TYR B O 1
ATOM 6422 N N . VAL B 1 377 ? -14.922 22.5 -1.067 1 91.94 377 VAL B N 1
ATOM 6423 C CA . VAL B 1 377 ? -16.312 22.875 -1.286 1 91.94 377 VAL B CA 1
ATOM 6424 C C . VAL B 1 377 ? -16.828 23.688 -0.097 1 91.94 377 VAL B C 1
ATOM 6426 O O . VAL B 1 377 ? -17.797 24.422 -0.215 1 91.94 377 VAL B O 1
ATOM 6429 N N . ASN B 1 378 ? -16.172 23.547 1.016 1 93.81 378 ASN B N 1
ATOM 6430 C CA . ASN B 1 378 ? -16.547 24.359 2.172 1 93.81 378 ASN B CA 1
ATOM 6431 C C . ASN B 1 378 ? -16.234 25.844 1.943 1 93.81 378 ASN B C 1
ATOM 6433 O O . ASN B 1 378 ? -15.141 26.188 1.496 1 93.81 378 ASN B O 1
ATOM 6437 N N . ARG B 1 379 ? -17.125 26.703 2.316 1 94 379 ARG B N 1
ATOM 6438 C CA . ARG B 1 379 ? -17.016 28.125 2.004 1 94 379 ARG B CA 1
ATOM 6439 C C . ARG B 1 379 ? -15.812 28.75 2.695 1 94 379 ARG B C 1
ATOM 6441 O O . ARG B 1 379 ? -15.086 29.547 2.094 1 94 379 ARG B O 1
ATOM 6448 N N . GLU B 1 380 ? -15.656 28.453 3.908 1 96.06 380 GLU B N 1
ATOM 6449 C CA . GLU B 1 380 ? -14.547 29.047 4.652 1 96.06 380 GLU B CA 1
ATOM 6450 C C . GLU B 1 380 ? -13.203 28.516 4.164 1 96.06 380 GLU B C 1
ATOM 6452 O O . GLU B 1 380 ? -12.227 29.266 4.078 1 96.06 380 GLU B O 1
ATOM 6457 N N . THR B 1 381 ? -13.117 27.219 3.908 1 96.19 381 THR B N 1
ATOM 6458 C CA . THR B 1 381 ? -11.898 26.656 3.326 1 96.19 381 THR B CA 1
ATOM 6459 C C . THR B 1 381 ? -11.562 27.344 2.012 1 96.19 381 THR B C 1
ATOM 6461 O O . THR B 1 381 ? -10.422 27.781 1.812 1 96.19 381 THR B O 1
ATOM 6464 N N . GLU B 1 382 ? -12.547 27.453 1.134 1 96.88 382 GLU B N 1
ATOM 6465 C CA . GLU B 1 382 ? -12.336 28.125 -0.143 1 96.88 382 GLU B CA 1
ATOM 6466 C C . GLU B 1 382 ? -11.875 29.562 0.064 1 96.88 382 GLU B C 1
ATOM 6468 O O . GLU B 1 382 ? -10.914 30.016 -0.567 1 96.88 382 GLU B O 1
ATOM 6473 N N . ARG B 1 383 ? -12.547 30.281 0.926 1 97.81 383 ARG B N 1
ATOM 6474 C CA . ARG B 1 383 ? -12.227 31.688 1.185 1 97.81 383 ARG B CA 1
ATOM 6475 C C . ARG B 1 383 ? -10.781 31.844 1.638 1 97.81 383 ARG B C 1
ATOM 6477 O O . ARG B 1 383 ? -10.07 32.719 1.166 1 97.81 383 ARG B O 1
ATOM 6484 N N . GLN B 1 384 ? -10.352 30.984 2.525 1 98.12 384 GLN B N 1
ATOM 6485 C CA . GLN B 1 384 ? -9.008 31.125 3.074 1 98.12 384 GLN B CA 1
ATOM 6486 C C . GLN B 1 384 ? -7.945 30.781 2.033 1 98.12 384 GLN B C 1
ATOM 6488 O O . GLN B 1 384 ? -6.867 31.391 2.016 1 98.12 384 GLN B O 1
ATOM 6493 N N . GLN B 1 385 ? -8.195 29.734 1.194 1 98.5 385 GLN B N 1
ATOM 6494 C CA . GLN B 1 385 ? -7.242 29.453 0.127 1 98.5 385 GLN B CA 1
ATOM 6495 C C . GLN B 1 385 ? -7.133 30.625 -0.838 1 98.5 385 GLN B C 1
ATOM 6497 O O . GLN B 1 385 ? -6.031 31 -1.25 1 98.5 385 GLN B O 1
ATOM 6502 N N . GLN B 1 386 ? -8.242 31.219 -1.182 1 98.31 386 GLN B N 1
ATOM 6503 C CA . GLN B 1 386 ? -8.258 32.375 -2.082 1 98.31 386 GLN B CA 1
ATOM 6504 C C . GLN B 1 386 ? -7.551 33.562 -1.456 1 98.31 386 GLN B C 1
ATOM 6506 O O . GLN B 1 386 ? -6.801 34.281 -2.131 1 98.31 386 GLN B O 1
ATOM 6511 N N . GLU B 1 387 ? -7.828 33.781 -0.246 1 98.56 387 GLU B N 1
ATOM 6512 C CA . GLU B 1 387 ? -7.16 34.875 0.466 1 98.56 387 GLU B CA 1
ATOM 6513 C C . GLU B 1 387 ? -5.648 34.656 0.496 1 98.56 387 GLU B C 1
ATOM 6515 O O . GLU B 1 387 ? -4.887 35.594 0.277 1 98.56 387 GLU B O 1
ATOM 6520 N N . PHE B 1 388 ? -5.277 33.469 0.84 1 98.69 388 PHE B N 1
ATOM 6521 C CA . PHE B 1 388 ? -3.861 33.125 0.878 1 98.69 388 PHE B CA 1
ATOM 6522 C C . PHE B 1 388 ? -3.188 33.469 -0.447 1 98.69 388 PHE B C 1
ATOM 6524 O O . PHE B 1 388 ? -2.189 34.188 -0.476 1 98.69 388 PHE B O 1
ATOM 6531 N N . MET B 1 389 ? -3.773 33 -1.525 1 98.25 389 MET B N 1
ATOM 6532 C CA . MET B 1 389 ? -3.211 33.219 -2.855 1 98.25 389 MET B CA 1
ATOM 6533 C C . MET B 1 389 ? -3.213 34.688 -3.209 1 98.25 389 MET B C 1
ATOM 6535 O O . MET B 1 389 ? -2.254 35.188 -3.797 1 98.25 389 MET B O 1
ATOM 6539 N N . ALA B 1 390 ? -4.219 35.406 -2.873 1 98.31 390 ALA B N 1
ATOM 6540 C CA . ALA B 1 390 ? -4.379 36.812 -3.248 1 98.31 390 ALA B CA 1
ATOM 6541 C C . ALA B 1 390 ? -3.381 37.688 -2.51 1 98.31 390 ALA B C 1
ATOM 6543 O O . ALA B 1 390 ? -2.891 38.656 -3.062 1 98.31 390 ALA B O 1
ATOM 6544 N N . LYS B 1 391 ? -3.039 37.344 -1.309 1 98.56 391 LYS B N 1
ATOM 6545 C CA . LYS B 1 391 ? -2.285 38.25 -0.455 1 98.56 391 LYS B CA 1
ATOM 6546 C C . LYS B 1 391 ? -0.825 37.812 -0.346 1 98.56 391 LYS B C 1
ATOM 6548 O O . LYS B 1 391 ? 0.003 38.562 0.197 1 98.56 391 LYS B O 1
ATOM 6553 N N . LEU B 1 392 ? -0.481 36.719 -0.853 1 98.38 392 LEU B N 1
ATOM 6554 C CA . LEU B 1 392 ? 0.874 36.188 -0.734 1 98.38 392 LEU B CA 1
ATOM 6555 C C . LEU B 1 392 ? 1.897 37.188 -1.252 1 98.38 392 LEU B C 1
ATOM 6557 O O . LEU B 1 392 ? 1.685 37.812 -2.291 1 98.38 392 LEU B O 1
ATOM 6561 N N . GLY B 1 393 ? 2.986 37.281 -0.553 1 98.31 393 GLY B N 1
ATOM 6562 C CA . GLY B 1 393 ? 4.082 38.125 -0.996 1 98.31 393 GLY B CA 1
ATOM 6563 C C . GLY B 1 393 ? 4.887 37.531 -2.129 1 98.31 393 GLY B C 1
ATOM 6564 O O . GLY B 1 393 ? 5.477 38.25 -2.936 1 98.31 393 GLY B O 1
ATOM 6565 N N . SER B 1 394 ? 4.938 36.25 -2.146 1 97.12 394 SER B N 1
ATOM 6566 C CA . SER B 1 394 ? 5.668 35.531 -3.178 1 97.12 394 SER B CA 1
ATOM 6567 C C . SER B 1 394 ? 5.012 35.688 -4.543 1 97.12 394 SER B C 1
ATOM 6569 O O . SER B 1 394 ? 3.783 35.719 -4.652 1 97.12 394 SER B O 1
ATOM 6571 N N . LYS B 1 395 ? 5.805 35.719 -5.613 1 95.75 395 LYS B N 1
ATOM 6572 C CA . LYS B 1 395 ? 5.297 35.75 -6.98 1 95.75 395 LYS B CA 1
ATOM 6573 C C . LYS B 1 395 ? 5.145 34.344 -7.531 1 95.75 395 LYS B C 1
ATOM 6575 O O . LYS B 1 395 ? 4.43 34.125 -8.508 1 95.75 395 LYS B O 1
ATOM 6580 N N . ASN B 1 396 ? 5.859 33.5 -6.945 1 98 396 ASN B N 1
ATOM 6581 C CA . ASN B 1 396 ? 5.742 32.094 -7.312 1 98 396 ASN B CA 1
ATOM 6582 C C . ASN B 1 396 ? 4.773 31.344 -6.398 1 98 396 ASN B C 1
ATOM 6584 O O . ASN B 1 396 ? 5.176 30.797 -5.363 1 98 396 ASN B O 1
ATOM 6588 N N . LYS B 1 397 ? 3.57 31.312 -6.758 1 98.06 397 LYS B N 1
ATOM 6589 C CA . LYS B 1 397 ? 2.518 30.719 -5.953 1 98.06 397 LYS B CA 1
ATOM 6590 C C . LYS B 1 397 ? 1.605 29.844 -6.809 1 98.06 397 LYS B C 1
ATOM 6592 O O . LYS B 1 397 ? 1.276 30.203 -7.941 1 98.06 397 LYS B O 1
ATOM 6597 N N . THR B 1 398 ? 1.287 28.656 -6.316 1 98.38 398 THR B N 1
ATOM 6598 C CA . THR B 1 398 ? 0.457 27.688 -7.023 1 98.38 398 THR B CA 1
ATOM 6599 C C . THR B 1 398 ? -0.578 27.078 -6.082 1 98.38 398 THR B C 1
ATOM 6601 O O . THR B 1 398 ? -0.239 26.625 -4.98 1 98.38 398 THR B O 1
ATOM 6604 N N . LEU B 1 399 ? -1.839 27.141 -6.434 1 98.69 399 LEU B N 1
ATOM 6605 C CA . LEU B 1 399 ? -2.912 26.406 -5.773 1 98.69 399 LEU B CA 1
ATOM 66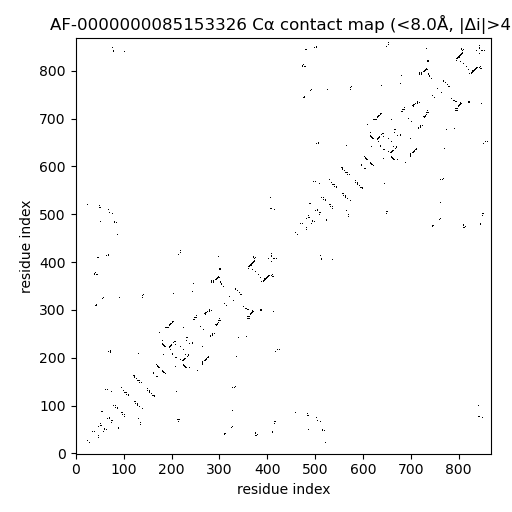06 C C . LEU B 1 399 ? -3.391 25.25 -6.637 1 98.69 399 LEU B C 1
ATOM 6608 O O . LEU B 1 399 ? -3.717 25.438 -7.809 1 98.69 399 LEU B O 1
ATOM 6612 N N . ILE B 1 400 ? -3.381 24.078 -6.078 1 98.62 400 ILE B N 1
ATOM 6613 C CA . ILE B 1 400 ? -3.914 22.906 -6.777 1 98.62 400 ILE B CA 1
ATOM 6614 C C . ILE B 1 400 ? -5.059 22.297 -5.969 1 98.62 400 ILE B C 1
ATOM 6616 O O . ILE B 1 400 ? -4.891 21.969 -4.793 1 98.62 400 ILE B O 1
ATOM 6620 N N . VAL B 1 401 ? -6.199 22.188 -6.555 1 98.19 401 VAL B N 1
ATOM 6621 C CA . VAL B 1 401 ? -7.328 21.438 -6 1 98.19 401 VAL B CA 1
ATOM 6622 C C . VAL B 1 401 ? -7.371 20.031 -6.598 1 98.19 401 VAL B C 1
ATOM 6624 O O . VAL B 1 401 ? -7.672 19.859 -7.781 1 98.19 401 VAL B O 1
ATOM 6627 N N . THR B 1 402 ? -7.031 19.047 -5.789 1 97.31 402 THR B N 1
ATOM 6628 C CA . THR B 1 402 ? -7.02 17.688 -6.301 1 97.31 402 THR B CA 1
ATOM 6629 C C . THR B 1 402 ? -8.445 17.156 -6.473 1 97.31 402 THR B C 1
ATOM 6631 O O . THR B 1 402 ? -9.297 17.359 -5.605 1 97.31 402 THR B O 1
ATOM 6634 N N . PRO B 1 403 ? -8.703 16.516 -7.543 1 93.56 403 PRO B N 1
ATOM 6635 C CA . PRO B 1 403 ? -10.094 16.172 -7.879 1 93.56 403 PRO B CA 1
ATOM 6636 C C . PRO B 1 403 ? -10.562 14.875 -7.23 1 93.56 403 PRO B C 1
ATOM 6638 O O . PRO B 1 403 ? -9.742 14.023 -6.895 1 93.56 403 PRO B O 1
ATOM 6641 N N . GLU B 1 404 ? -11.844 14.734 -7.18 1 92.31 404 GLU B N 1
ATOM 6642 C CA . GLU B 1 404 ? -12.477 13.555 -6.602 1 92.31 404 GLU B CA 1
ATOM 6643 C C . GLU B 1 404 ? -12.227 12.32 -7.461 1 92.31 404 GLU B C 1
ATOM 6645 O O . GLU B 1 404 ? -12.039 11.219 -6.938 1 92.31 404 GLU B O 1
ATOM 6650 N N . ASP B 1 405 ? -12.164 12.453 -8.719 1 94.31 405 ASP B N 1
ATOM 6651 C CA . ASP B 1 405 ? -12.102 11.305 -9.617 1 94.31 405 ASP B CA 1
ATOM 6652 C C . ASP B 1 405 ? -10.688 10.734 -9.672 1 94.31 405 ASP B C 1
ATOM 6654 O O . ASP B 1 405 ? -10.453 9.703 -10.305 1 94.31 405 ASP B O 1
ATOM 6658 N N . GLU B 1 406 ? -9.805 11.328 -8.953 1 94.38 406 GLU B N 1
ATOM 6659 C CA . GLU B 1 406 ? -8.477 10.742 -8.766 1 94.38 406 GLU B CA 1
ATOM 6660 C C . GLU B 1 406 ? -8.328 10.133 -7.379 1 94.38 406 GLU B C 1
ATOM 6662 O O . GLU B 1 406 ? -7.238 9.703 -7 1 94.38 406 GLU B O 1
ATOM 6667 N N . GLY B 1 407 ? -9.398 10.117 -6.688 1 95 407 GLY B N 1
ATOM 6668 C CA . GLY B 1 407 ? -9.336 9.562 -5.344 1 95 407 GLY B CA 1
ATOM 6669 C C . GLY B 1 407 ? -8.492 10.383 -4.395 1 95 407 GLY B C 1
ATOM 6670 O O . GLY B 1 407 ? -7.684 9.836 -3.637 1 95 407 GLY B O 1
ATOM 6671 N N . ALA B 1 408 ? -8.594 11.664 -4.469 1 96 408 ALA B N 1
ATOM 6672 C CA . ALA B 1 408 ? -7.758 12.586 -3.699 1 96 408 ALA B CA 1
ATOM 6673 C C . ALA B 1 408 ? -8.555 13.805 -3.25 1 96 408 ALA B C 1
ATOM 6675 O O . ALA B 1 408 ? -8.148 14.945 -3.482 1 96 408 ALA B O 1
ATOM 6676 N N . SER B 1 409 ? -9.617 13.586 -2.496 1 93.75 409 SER B N 1
ATOM 6677 C CA . SER B 1 409 ? -10.531 14.664 -2.145 1 93.75 409 SER B CA 1
ATOM 6678 C C . SER B 1 409 ? -10.516 14.938 -0.645 1 93.75 409 SER B C 1
ATOM 6680 O O . SER B 1 409 ? -10.969 15.992 -0.196 1 93.75 409 SER B O 1
ATOM 6682 N N . SER B 1 410 ? -9.898 14.078 0.071 1 92.94 410 SER B N 1
ATOM 6683 C CA . SER B 1 410 ? -10.031 14.102 1.524 1 92.94 410 SER B CA 1
ATOM 6684 C C . SER B 1 410 ? -8.984 15.008 2.16 1 92.94 410 SER B C 1
ATOM 6686 O O . SER B 1 410 ? -8.102 15.523 1.47 1 92.94 410 SER B O 1
ATOM 6688 N N . HIS B 1 411 ? -9.148 15.195 3.461 1 94.88 411 HIS B N 1
ATOM 6689 C CA . HIS B 1 411 ? -8.266 16 4.285 1 94.88 411 HIS B CA 1
ATOM 6690 C C . HIS B 1 411 ? -6.809 15.586 4.098 1 94.88 411 HIS B C 1
ATOM 6692 O O . HIS B 1 411 ? -6.477 14.406 4.188 1 94.88 411 HIS B O 1
ATOM 6698 N N . CYS B 1 412 ? -5.91 16.578 3.754 1 97.06 412 CYS B N 1
ATOM 6699 C CA . CYS B 1 412 ? -4.473 16.406 3.568 1 97.06 412 CYS B CA 1
ATOM 6700 C C . CYS B 1 412 ? -4.188 15.391 2.461 1 97.06 412 CYS B C 1
ATOM 6702 O O . CYS B 1 412 ? -3.08 14.859 2.377 1 97.06 412 CYS B O 1
ATOM 6704 N N . ILE B 1 413 ? -5.211 15.062 1.69 1 97.12 413 ILE B N 1
ATOM 6705 C CA . ILE B 1 413 ? -5.086 14.102 0.601 1 97.12 413 ILE B CA 1
ATOM 6706 C C . ILE B 1 413 ? -4.555 12.773 1.142 1 97.12 413 ILE B C 1
ATOM 6708 O O . ILE B 1 413 ? -3.715 12.125 0.511 1 97.12 413 ILE B O 1
ATOM 6712 N N . GLY B 1 414 ? -5.004 12.445 2.318 1 96.12 414 GLY B N 1
ATOM 6713 C CA . GLY B 1 414 ? -4.48 11.312 3.057 1 96.12 414 GLY B CA 1
ATOM 6714 C C . GLY B 1 414 ? -4.723 9.984 2.357 1 96.12 414 GLY B C 1
ATOM 6715 O O . GLY B 1 414 ? -3.982 9.023 2.572 1 96.12 414 GLY B O 1
ATOM 6716 N N . GLU B 1 415 ? -5.688 9.891 1.465 1 95.94 415 GLU B N 1
ATO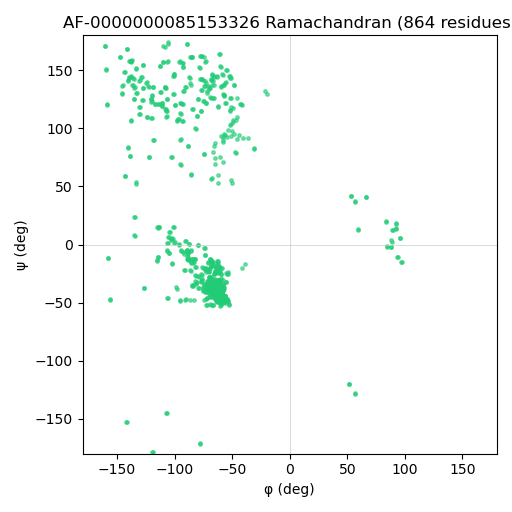M 6717 C CA . GLU B 1 415 ? -6.066 8.641 0.811 1 95.94 415 GLU B CA 1
ATOM 6718 C C . GLU B 1 415 ? -5.238 8.406 -0.449 1 95.94 415 GLU B C 1
ATOM 6720 O O . GLU B 1 415 ? -5.273 7.32 -1.026 1 95.94 415 GLU B O 1
ATOM 6725 N N . ASN B 1 416 ? -4.531 9.422 -0.903 1 98 416 ASN B N 1
ATOM 6726 C CA . ASN B 1 416 ? -3.742 9.305 -2.125 1 98 416 ASN B CA 1
ATOM 6727 C C . ASN B 1 416 ? -2.385 9.984 -1.983 1 98 416 ASN B C 1
ATOM 6729 O O . ASN B 1 416 ? -2.123 11 -2.631 1 98 416 ASN B O 1
ATOM 6733 N N . ARG B 1 417 ? -1.525 9.328 -1.289 1 98.25 417 ARG B N 1
ATOM 6734 C CA . ARG B 1 417 ? -0.215 9.891 -0.978 1 98.25 417 ARG B CA 1
ATOM 6735 C C . ARG B 1 417 ? 0.706 9.836 -2.191 1 98.25 417 ARG B C 1
ATOM 6737 O O . ARG B 1 417 ? 1.664 10.609 -2.285 1 98.25 417 ARG B O 1
ATOM 6744 N N . SER B 1 418 ? 0.358 8.977 -3.143 1 98.38 418 SER B N 1
ATOM 6745 C CA . SER B 1 418 ? 1.111 8.961 -4.391 1 98.38 418 SER B CA 1
ATOM 6746 C C . SER B 1 418 ? 0.905 10.25 -5.18 1 98.38 418 SER B C 1
ATOM 6748 O O . SER B 1 418 ? 1.873 10.906 -5.578 1 98.38 418 SER B O 1
ATOM 6750 N N . LEU B 1 419 ? -0.354 10.586 -5.375 1 98.5 419 LEU B N 1
ATOM 6751 C CA . LEU B 1 419 ? -0.656 11.812 -6.094 1 98.5 419 LEU B CA 1
ATOM 6752 C C . LEU B 1 419 ? -0.088 13.031 -5.363 1 98.5 419 LEU B C 1
ATOM 6754 O O . LEU B 1 419 ? 0.502 13.914 -5.988 1 98.5 419 LEU B O 1
ATOM 6758 N N . MET B 1 420 ? -0.282 13.055 -4.09 1 98.69 420 MET B N 1
ATOM 6759 C CA . MET B 1 420 ? 0.246 14.156 -3.287 1 98.69 420 MET B CA 1
ATOM 6760 C C . MET B 1 420 ? 1.751 14.297 -3.488 1 98.69 420 MET B C 1
ATOM 6762 O O . MET B 1 420 ? 2.242 15.398 -3.754 1 98.69 420 MET B O 1
ATOM 6766 N N . ALA B 1 421 ? 2.486 13.25 -3.414 1 98.75 421 ALA B N 1
ATOM 6767 C CA . ALA B 1 421 ? 3.939 13.289 -3.551 1 98.75 421 ALA B CA 1
ATOM 6768 C C . ALA B 1 421 ? 4.348 13.719 -4.961 1 98.75 421 ALA B C 1
ATOM 6770 O O . ALA B 1 421 ? 5.324 14.445 -5.133 1 98.75 421 ALA B O 1
ATOM 6771 N N . GLU B 1 422 ? 3.617 13.219 -5.973 1 98.69 422 GLU B N 1
ATOM 6772 C CA . GLU B 1 422 ? 3.871 13.641 -7.348 1 98.69 422 GLU B CA 1
ATOM 6773 C C . GLU B 1 422 ? 3.789 15.156 -7.484 1 98.69 422 GLU B C 1
ATOM 6775 O O . GLU B 1 422 ? 4.691 15.781 -8.047 1 98.69 422 GLU B O 1
ATOM 6780 N N . LEU B 1 423 ? 2.752 15.672 -6.941 1 98.75 423 LEU B N 1
ATOM 6781 C CA . LEU B 1 423 ? 2.525 17.109 -7.062 1 98.75 423 LEU B CA 1
ATOM 6782 C C . LEU B 1 423 ? 3.596 17.891 -6.312 1 98.75 423 LEU B C 1
ATOM 6784 O O . LEU B 1 423 ? 4.129 18.875 -6.832 1 98.75 423 LEU B O 1
ATOM 6788 N N . VAL B 1 424 ? 3.977 17.438 -5.148 1 98.94 424 VAL B N 1
ATOM 6789 C CA . VAL B 1 424 ? 4.934 18.141 -4.293 1 98.94 424 VAL B CA 1
ATOM 6790 C C . VAL B 1 424 ? 6.32 18.094 -4.93 1 98.94 424 VAL B C 1
ATOM 6792 O O . VAL B 1 424 ? 6.949 19.141 -5.137 1 98.94 424 VAL B O 1
ATOM 6795 N N . PHE B 1 425 ? 6.77 16.969 -5.289 1 98.88 425 PHE B N 1
ATOM 6796 C CA . PHE B 1 425 ? 8.164 16.828 -5.688 1 98.88 425 PHE B CA 1
ATOM 6797 C C . PHE B 1 425 ? 8.359 17.266 -7.137 1 98.88 425 PHE B C 1
ATOM 6799 O O . PHE B 1 425 ? 9.422 17.781 -7.496 1 98.88 425 PHE B O 1
ATOM 6806 N N . ASP B 1 426 ? 7.328 17.031 -8.031 1 98.69 426 ASP B N 1
ATOM 6807 C CA . ASP B 1 426 ? 7.434 17.578 -9.375 1 98.69 426 ASP B CA 1
ATOM 6808 C C . ASP B 1 426 ? 7.57 19.094 -9.328 1 98.69 426 ASP B C 1
ATOM 6810 O O . ASP B 1 426 ? 8.391 19.672 -10.047 1 98.69 426 ASP B O 1
ATOM 6814 N N . TRP B 1 427 ? 6.82 19.734 -8.484 1 98.75 427 TRP B N 1
ATOM 6815 C CA . TRP B 1 427 ? 6.883 21.188 -8.328 1 98.75 427 TRP B CA 1
ATOM 6816 C C . TRP B 1 427 ? 8.242 21.609 -7.777 1 98.75 427 TRP B C 1
ATOM 6818 O O . TRP B 1 427 ? 8.844 22.562 -8.281 1 98.75 427 TRP B O 1
ATOM 6828 N N . LEU B 1 428 ? 8.719 20.938 -6.746 1 98.81 428 LEU B N 1
ATOM 6829 C CA . LEU B 1 428 ? 10 21.266 -6.148 1 98.81 428 LEU B CA 1
ATOM 6830 C C . LEU B 1 428 ? 11.133 21.047 -7.148 1 98.81 428 LEU B C 1
ATOM 6832 O O . LEU B 1 428 ? 12.094 21.828 -7.184 1 98.81 428 LEU B O 1
ATOM 6836 N N . ASP B 1 429 ? 10.984 20 -7.953 1 98.25 429 ASP B N 1
ATOM 6837 C CA . ASP B 1 429 ? 12.016 19.734 -8.953 1 98.25 429 ASP B CA 1
ATOM 6838 C C . ASP B 1 429 ? 12.055 20.828 -10.016 1 98.25 429 ASP B C 1
ATOM 6840 O O . ASP B 1 429 ? 13.117 21.109 -10.57 1 98.25 429 ASP B O 1
ATOM 6844 N N . GLU B 1 430 ? 10.938 21.359 -10.328 1 97.94 430 GLU B N 1
ATOM 6845 C CA . GLU B 1 430 ? 10.891 22.469 -11.273 1 97.94 430 GLU B CA 1
ATOM 6846 C C . GLU B 1 430 ? 11.484 23.734 -10.656 1 97.94 430 GLU B C 1
ATOM 6848 O O . GLU B 1 430 ? 12.086 24.547 -11.359 1 97.94 430 GLU B O 1
ATOM 6853 N N . LEU B 1 431 ? 11.367 23.875 -9.344 1 97.75 431 LEU B N 1
ATOM 6854 C CA . LEU B 1 431 ? 11.922 25 -8.609 1 97.75 431 LEU B CA 1
ATOM 6855 C C . LEU B 1 431 ? 13.438 24.906 -8.516 1 97.75 431 LEU B C 1
ATOM 6857 O O . LEU B 1 431 ? 14.141 25.922 -8.578 1 97.75 431 LEU B O 1
ATOM 6861 N N . TRP B 1 432 ? 13.906 23.594 -8.258 1 96.69 432 TRP B N 1
ATOM 6862 C CA . TRP B 1 432 ? 15.328 23.344 -8.086 1 96.69 432 TRP B CA 1
ATOM 6863 C C . TRP B 1 432 ? 15.82 22.312 -9.094 1 96.69 432 TRP B C 1
ATOM 6865 O O . TRP B 1 432 ? 16.141 21.172 -8.727 1 96.69 432 TRP B O 1
ATOM 6875 N N . PRO B 1 433 ? 15.969 22.766 -10.336 1 87.88 433 PRO B N 1
ATOM 6876 C CA . PRO B 1 433 ? 16.438 21.812 -11.336 1 87.88 433 PRO B CA 1
ATOM 6877 C C . PRO B 1 433 ? 17.844 21.297 -11.039 1 87.88 433 PRO B C 1
ATOM 6879 O O . PRO B 1 433 ? 18.641 21.969 -10.391 1 87.88 433 PRO B O 1
ATOM 6882 N N . GLU B 1 434 ? 18.156 19.969 -11.352 1 79.56 434 GLU B N 1
ATOM 6883 C CA . GLU B 1 434 ? 19.453 19.344 -11.133 1 79.56 434 GLU B CA 1
ATOM 6884 C C . GLU B 1 434 ? 20.531 20.016 -11.992 1 79.56 434 GLU B C 1
ATOM 6886 O O . GLU B 1 434 ? 20.234 20.5 -13.086 1 79.56 434 GLU B O 1
#

Solvent-accessible surface area (backbone atoms only — not comparable to full-atom values): 43152 Å² total; per-residue (Å²): 129,86,73,75,80,77,78,74,75,76,74,76,77,74,75,66,75,77,70,74,74,80,67,51,54,71,59,58,52,46,47,42,51,45,48,51,57,48,26,40,74,37,46,54,72,54,53,61,84,64,83,62,80,47,82,34,52,54,56,23,32,56,49,41,47,49,54,23,12,22,75,48,50,28,45,47,59,15,43,52,46,46,39,56,72,62,34,49,77,48,38,38,66,42,44,29,52,43,29,39,52,53,14,51,54,26,40,54,49,14,50,54,26,48,75,72,65,37,48,69,53,14,27,51,25,16,38,24,15,14,42,27,26,47,60,20,46,57,40,42,49,79,82,40,78,57,42,62,57,42,52,50,46,24,50,50,27,40,59,64,21,23,67,61,40,88,51,43,36,40,79,48,72,34,76,48,96,94,47,65,31,51,30,42,38,34,50,61,54,89,75,58,55,58,29,41,27,41,35,41,34,57,29,62,78,30,38,48,69,54,53,45,26,57,46,39,61,62,34,41,75,71,57,20,24,33,34,32,40,34,52,57,19,16,58,67,34,37,84,72,70,30,33,56,64,72,68,33,38,58,61,48,51,45,46,51,68,53,54,65,68,42,59,36,43,28,70,83,40,25,34,39,37,11,31,48,53,7,14,31,42,48,55,42,15,37,44,70,42,70,68,47,45,26,39,36,23,20,31,59,38,47,42,40,29,66,54,38,51,38,19,61,61,55,70,44,51,70,70,52,58,73,63,45,57,61,30,49,49,30,33,47,21,47,42,23,35,20,65,70,39,58,44,84,47,50,54,53,50,34,69,70,29,57,78,33,54,55,65,44,52,50,26,61,44,39,37,41,34,36,39,14,41,61,51,44,58,12,57,65,53,38,50,33,45,51,48,45,67,72,41,36,44,25,87,49,67,47,81,44,70,36,47,56,92,62,15,22,19,33,57,63,23,35,33,20,37,65,62,51,49,43,56,52,50,53,52,49,41,70,73,56,66,132,138,83,80,74,81,77,78,78,76,78,75,79,75,76,78,69,74,76,69,76,74,79,67,53,56,69,60,58,54,46,46,43,51,44,49,52,56,46,26,41,75,37,44,53,73,54,53,61,82,62,82,61,80,46,82,35,52,54,56,24,32,54,50,41,48,49,53,23,12,22,75,46,50,28,46,47,60,15,43,52,45,46,41,56,72,62,34,50,78,48,37,39,66,42,44,28,52,43,30,40,51,52,13,49,52,27,40,54,50,14,52,53,26,49,75,72,65,36,50,69,53,14,26,51,25,15,37,24,16,15,42,26,27,49,59,20,46,57,40,42,48,80,84,39,80,58,41,60,58,42,52,49,45,23,51,50,27,41,59,64,22,23,66,60,39,88,51,43,34,38,80,49,71,33,75,47,96,93,47,65,30,51,31,42,38,33,50,59,53,91,76,58,55,57,30,41,27,41,36,41,33,57,29,61,79,30,38,49,69,54,53,46,27,58,46,40,62,62,34,40,73,71,55,18,24,34,35,31,41,35,53,58,19,15,58,67,35,37,83,74,69,30,34,57,66,71,67,34,38,57,60,48,49,46,46,50,68,54,56,64,66,41,59,37,44,29,69,84,39,24,33,38,38,10,30,49,52,8,14,30,43,47,55,41,15,37,44,70,42,70,69,49,47,26,39,36,24,20,31,58,38,48,42,39,29,67,54,38,50,39,18,59,62,55,70,46,52,71,70,55,60,73,63,44,58,61,32,48,48,29,34,47,22,48,41,23,36,19,64,69,40,59,44,82,46,50,56,51,50,34,69,69,28,57,78,35,56,56,65,43,52,50,26,60,45,39,38,40,37,36,39,15,41,61,51,45,58,14,56,65,53,37,50,34,45,52,48,44,67,73,43,37,46,25,87,49,68,46,79,45,69,36,48,57,93,61,15,22,20,35,58,60,24,35,34,19,38,66,61,51,47,42,56,51,50,52,51,48,41,70,74,56,65,133

InterPro domains:
  IPR010520 Esterase FrsA-like [PF06500] (94-306)
  IPR029058 Alpha/Beta hydrolase fold [G3DSA:3.40.50.1820] (171-432)
  IPR029058 Alpha/Beta hydrolase fold [SSF53474] (59-430)
  IPR050261 FrsA esterase [PTHR22946] (73-430)

Sequence (868 aa):
MKVIIICTLFISLINTPLLPLLRISAAEERGLSQMKSAQKEVYDAHRSYTRFHFTDNEMDFAFQWLLGSIVNGGAEIGEAFYVAAHIEDGNPKSWQDEWERMALRKELRARRALDAGHLITARQCLLKASNYYRTALVSRSVSDGKFNTISKKVRSCMQAAAPLFSPAMIYFEVPFAGTVLPGYYRPVQQNGTARKTLLMIGGGETFVEDNIFYIEPQAILRGYNFVTVDIPGQGMLPSEGLFFKKDTEIEMKAILDVILDFAEIDPERLAVYGISNGGYFVPRAATLEKRIKAIVVSSAVVDNYLMFKEMPFSKESQEQIDSWPAFKKAVTSGVTWRWGLEPENIKGQTEQTRGFQFNPALITCPVLDLVGAGEYVNRETERQQQEFMAKLGSKNKTLIVTPEDEGASSHCIGENRSLMAELVFDWLDELWPEMKVIIICTLFISLINTPLLPLLRISAAEERGLSQMKSAQKEVYDAHRSYTRFHFTDNEMDFAFQWLLGSIVNGGAEIGEAFYVAAHIEDGNPKSWQDEWERMALRKELRARRALDAGHLITARQCLLKASNYYRTALVSRSVSDGKFNTISKKVRSCMQAAAPLFSPAMIYFEVPFAGTVLPGYYRPVQQNGTARKTLLMIGGGETFVEDNIFYIEPQAILRGYNFVTVDIPGQGMLPSEGLFFKKDTEIEMKAILDVILDFAEIDPERLAVYGISNGGYFVPRAATLEKRIKAIVVSSAVVDNYLMFKEMPFSKESQEQIDSWPAFKKAVTSGVTWRWGLEPENIKGQTEQTRGFQFNPALITCPVLDLVGAGEYVNRETERQQQEFMAKLGSKNKTLIVTPEDEGASSHCIGENRSLMAELVFDWLDELWPE

Nearest PDB structures (foldseek):
  3fnb-assembly1_B  TM=9.225E-01  e=4.212E-27  Streptococcus mutans UA159
  3our-assembly1_A  TM=7.271E-01  e=3.838E-16  Vibrio vulnificus CMCP6
  3our-assembly2_C  TM=7.347E-01  e=6.065E-15  Vibrio vulnificus CMCP6
  8qbh-assembly1_A  TM=7.275E-01  e=4.513E-15  Photorhabdus laumondii subsp. laumondii TTO1
  8yzn-assembly1_A  TM=5.965E-01  e=5.117E-06  Aquipseudomonas alcaligenes

Radius of gyration: 28.72 Å; Cα contacts (8 Å, |Δi|>4): 1756; chains: 2; bounding box: 61×77×136 Å

Organism: Desulfotalea psychrophila (strain LSv54 / DSM 12343) (NCBI:txid177439)

pLDDT: mean 91.74, std 17.59, range [22.64, 98.94]